Protein 7QRJ (pdb70)

Radius of gyration: 33.66 Å; Cα contacts (8 Å, |Δi|>4): 3338; chains: 6; bounding box: 82×100×83 Å

Sequence (1089 aa):
SSLLEKNIYNVHNKSNTLTNVPANPTGNTNTVWSNSNFTPPHLMYGASDITQAIGNISLTTGSSFSLSLSGPWASPLVQNVAYTKINNLVNLTFPPFQANATSSSAVINSAIGALPADLRPTTNIQVDFEIFVIIDDGNRPVNPGLITLLSNGQIVVYKDNNLGQFTTGIGGSGFNPFSITYMVISSLLEKNIYNVHNKSNTLTNVPANPTGNTNTVWSNSNFTPPHLMYGASSDIITQAIGNISLTTGSFSLSLSGPWASPLVQNVAYTKINNLVNLTFPPFQANATSSAVINSAIGALPADLRPTTNIQVDFEIFVIIDDGNRPVNPGLITLLSNGQIVVYKDNNLGQFTTGIGGSGFNPFSITYMVISSLLEKNIYNVHNKSNTLTNVPANPTGNTNTVWSNSNFTPPHLMYGASDITQAIGNISLTTGSFSLSLSGPWASPLVQNVAYTKINNLVNLTFPPFQANATSSAVINSAIGALPADLRPTTNIQVDFEIFVIIDDGNRPVNPGLITLLSNGQIVVYKDNNLGQFTTGIGGSGFNPFSITYMVSSLLEKNIYNVHNKSNTLTNVPANPTGNTNTVWSNSNFTPPHLMYGASDITQAIIGNISLTTGSSFSLSLSGPWASPLVQNVAYTKINNLVNLTFPPFQANATSSSAVINSAIGALPADLRPTTNIQVDFEIFVIIDDGNRPVNPGLITLLSNGQIVVYKDNNLGQFTTGIGGSGFNPFSITYMVISSLLEKNIYNVHNKSNTLTNVPANPTGNTNTVWSNSNFTPPHLMYGASSDITQAIGNISLTTGSFSLSLSGPWASPLVQNVAYTKINNLVNLTFPPFQANATSSAVINSAIGALPADLRPTTNIQVDFEIFVIDDGNRPVNPGLITLLSNGQIVVYKDNNLGQFTTGIGGSGFNPFSITYMVSSLLEKNIYNVHNKSNTLTNVPANPTGNTNTVWSNSNFTPPHLMYGASSDITQAIGNISLTTGSFSLSLSGPWASPLVQNVAYTKINNLVNLTFPPFQANATSSAVINSAIGALPADLRPTTNIQVDFEIFVIDDGNRPVNPGLITLLSNGQIVVYKDNNLGQFTTGIGGSGFNPFSITYMV

Secondary structure (DSSP, 8-state):
-GGGS----EEEESEEEEPEESS-SS--TTEEEEETTBSS-EEEETTEEHHHHHHT--EEEEEEEEEEBSSBSS-EEEEEEEEEETTEEEEEE--EEEEESS-B-EE--BT-S-GGGS-SSSSEEEEEE--BBTTB--SS-EEEEEETTS-EEEESSTTTPPB-SEEEEEEE--EEEEEE-/-GGGGS----EEEESEEEEPEESS-SS--TTEEEEETTSSS-EEEETTEEHHHHHHHH-EEEEEEEEEEBSSBSS-EEEEEEEEEETTEEEEEE--EEEEESS-B-EE--TT-S-GGGS-SSSSEEEEEE--BBTTB--SSPEEEEEETTS-EEEESSTTTPPB-SEEEEEEE--EEEEEE-/-GGGGS----EEEESEEEEPEESS-SS--TTEEEEETTSSS-EEEETTEEHHHHHHHH-EEEEEEEEEEBSSBSS-EEEEEEEEEETTEEEEEE--EEEEESS-B-EE--TT-S-GGGS-SSSSEEEEEE--BBTTB--SS-EEEEEETTS-EEEESSTTTPPB-SEEEEEEE--EEEEEE-/-GGGS----EEEESEEEEPEESS-SS--TTEEEEETTBSS-EEEETTEEHHHHHHT--EEEEEEEEEEBSSBSS-EEEEEEEEEETTEEEEEE--EEEEESS-B-EE--BT-S-GGGS-SSSSEEEEEE--BBTTB--SS-EEEEEETTS-EEEESSTTTPPB-SEEEEEEE--EEEEEE-/-GGGGS----EEEESEEEE-EESS-SS--TTEEEEETTSSS-EEEETTEEHHHHHHHT-EEEEEEEEEEBSSBSS-EEEEEEEEEETTEEEEEE--EEEEESS-B-EE--TT-S-GGGS-SSSSEEEEEE--BBTTB--SSPEEEEEETTS-EEEESSTTTPPB-SEEEEEEE--EEEEEE-/-GGGS----EEEESEEEE-EESS-SS--TTEEEEETTSSS-EEEETTEEHHHHHHHT-EEEEEEEEEEBSSBSS-EEEEEEEEEETTEEEEEE--EEEEESS-B-EE--TT-S-GGGS-SSSSEEEEEE--BBTTB--SSPEEEEEETTS-EEEESSTTTPPB-SEEEEEEE--EEEEEE-

B-factor: mean 16.01, std 7.22, range [5.97, 56.08]

Structure (mmCIF, N/CA/C/O backbone):
data_7QRJ
#
_entry.id   7QRJ
#
_cell.length_a   154.367
_cell.length_b   103.258
_cell.length_c   102.299
_cell.angle_alpha   90.000
_cell.angle_beta   131.480
_cell.angle_gamma   90.000
#
_symmetry.space_group_name_H-M   'C 1 2 1'
#
loop_
_entity.id
_entity.type
_entity.pdbx_description
1 polymer 'Zav_19 protein'
2 water water
#
loop_
_atom_site.group_PDB
_atom_site.id
_atom_site.type_symbol
_atom_site.label_atom_id
_atom_site.label_alt_id
_atom_site.label_comp_id
_atom_site.label_asym_id
_atom_site.label_entity_id
_atom_site.label_seq_id
_atom_site.pdbx_PDB_ins_code
_atom_site.Cartn_x
_atom_site.Cartn_y
_atom_site.Cartn_z
_atom_site.occupancy
_atom_site.B_iso_or_equiv
_atom_site.auth_seq_id
_atom_site.auth_comp_id
_atom_site.auth_asym_id
_atom_site.auth_atom_id
_atom_site.pdbx_PDB_model_num
ATOM 1 N N . SER A 1 4 ? -12.125 12.440 -37.771 1.00 33.55 4 SER A N 1
ATOM 2 C CA . SER A 1 4 ? -10.743 12.501 -37.318 1.00 33.81 4 SER A CA 1
ATOM 3 C C . SER A 1 4 ? -10.312 13.957 -37.217 1.00 30.43 4 SER A C 1
ATOM 4 O O . SER A 1 4 ? -9.443 14.300 -36.417 1.00 29.99 4 SER A O 1
ATOM 7 N N . SER A 1 5 ? -10.927 14.818 -38.034 1.00 26.47 5 SER A N 1
ATOM 8 C CA . SER A 1 5 ? -10.583 16.234 -37.986 1.00 24.82 5 SER A CA 1
ATOM 9 C C . SER A 1 5 ? -11.020 16.868 -36.674 1.00 22.03 5 SER A C 1
ATOM 10 O O . SER A 1 5 ? -10.390 17.825 -36.213 1.00 22.58 5 SER A O 1
ATOM 13 N N . LEU A 1 6 ? -12.079 16.338 -36.053 1.00 19.23 6 LEU A N 1
ATOM 14 C CA . LEU A 1 6 ? -12.536 16.824 -34.756 1.00 18.13 6 LEU A CA 1
ATOM 15 C C . LEU A 1 6 ? -11.668 16.338 -33.605 1.00 16.89 6 LEU A C 1
ATOM 16 O O . LEU A 1 6 ? -11.777 16.872 -32.497 1.00 16.92 6 LEU A O 1
ATOM 21 N N . LEU A 1 7 ? -10.838 15.322 -33.828 1.00 17.35 7 LEU A N 1
ATOM 22 C CA . LEU A 1 7 ? -10.049 14.710 -32.771 1.00 18.87 7 LEU A CA 1
ATOM 23 C C . LEU A 1 7 ? -8.680 15.357 -32.612 1.00 20.64 7 LEU A C 1
ATOM 24 O O . LEU A 1 7 ? -7.894 14.910 -31.770 1.00 22.29 7 LEU A O 1
ATOM 29 N N . GLU A 1 8 ? -8.379 16.382 -33.412 1.00 20.18 8 GLU A N 1
ATOM 30 C CA . GLU A 1 8 ? -7.182 17.197 -33.265 1.00 22.05 8 GLU A CA 1
ATOM 31 C C . GLU A 1 8 ? -7.578 18.649 -33.487 1.00 19.77 8 GLU A C 1
ATOM 32 O O . GLU A 1 8 ? -8.684 18.941 -33.950 1.00 17.59 8 GLU A O 1
ATOM 38 N N . LYS A 1 9 ? -6.664 19.565 -33.162 1.00 20.32 9 LYS A N 1
ATOM 39 C CA . LYS A 1 9 ? -6.963 20.989 -33.273 1.00 20.67 9 LYS A CA 1
ATOM 40 C C . LYS A 1 9 ? -7.470 21.333 -34.668 1.00 20.28 9 LYS A C 1
ATOM 41 O O . LYS A 1 9 ? -6.953 20.848 -35.677 1.00 21.36 9 LYS A O 1
ATOM 47 N N . ASN A 1 10 ? -8.503 22.167 -34.713 1.00 18.05 10 ASN A N 1
ATOM 48 C CA . ASN A 1 10 ? -9.107 22.604 -35.960 1.00 16.96 10 ASN A CA 1
ATOM 49 C C . ASN A 1 10 ? -9.592 24.033 -35.772 1.00 17.47 10 ASN A C 1
ATOM 50 O O . ASN A 1 10 ? -9.524 24.592 -34.673 1.00 19.23 10 ASN A O 1
ATOM 55 N N . ILE A 1 11 ? -10.121 24.621 -36.844 1.00 17.67 11 ILE A N 1
ATOM 56 C CA . ILE A 1 11 ? -10.629 25.987 -36.771 1.00 17.30 11 ILE A CA 1
ATOM 57 C C . ILE A 1 11 ? -12.157 25.986 -36.777 1.00 15.90 11 ILE A C 1
ATOM 58 O O . ILE A 1 11 ? -12.786 26.988 -37.136 1.00 17.79 11 ILE A O 1
ATOM 63 N N . TYR A 1 12 ? -12.765 24.876 -36.347 1.00 14.83 12 TYR A N 1
ATOM 64 C CA . TYR A 1 12 ? -14.215 24.706 -36.441 1.00 14.38 12 TYR A CA 1
ATOM 65 C C . TYR A 1 12 ? -14.935 25.402 -35.292 1.00 13.39 12 TYR A C 1
ATOM 66 O O . TYR A 1 12 ? -14.689 25.103 -34.118 1.00 13.77 12 TYR A O 1
ATOM 75 N N . ASN A 1 13 ? -15.861 26.292 -35.627 1.00 14.15 13 ASN A N 1
ATOM 76 C CA . ASN A 1 13 ? -16.838 26.782 -34.657 1.00 14.59 13 ASN A CA 1
ATOM 77 C C . ASN A 1 13 ? -18.004 25.802 -34.675 1.00 16.14 13 ASN A C 1
ATOM 78 O O . ASN A 1 13 ? -18.894 25.887 -35.521 1.00 18.70 13 ASN A O 1
ATOM 83 N N . VAL A 1 14 ? -17.977 24.851 -33.744 1.00 13.60 14 VAL A N 1
ATOM 84 C CA . VAL A 1 14 ? -18.949 23.764 -33.693 1.00 12.96 14 VAL A CA 1
ATOM 85 C C . VAL A 1 14 ? -20.236 24.250 -33.045 1.00 12.56 14 VAL A C 1
ATOM 86 O O . VAL A 1 14 ? -20.216 25.008 -32.068 1.00 13.26 14 VAL A O 1
ATOM 90 N N . HIS A 1 15 ? -21.364 23.809 -33.593 1.00 12.87 15 HIS A N 1
ATOM 91 C CA . HIS A 1 15 ? -22.674 24.053 -33.015 1.00 13.42 15 HIS A CA 1
ATOM 92 C C . HIS A 1 15 ? -23.267 22.725 -32.576 1.00 12.61 15 HIS A C 1
ATOM 93 O O . HIS A 1 15 ? -23.102 21.709 -33.258 1.00 13.40 15 HIS A O 1
ATOM 100 N N . ASN A 1 16 ? -23.947 22.737 -31.432 1.00 12.78 16 ASN A N 1
ATOM 101 C CA . ASN A 1 16 ? -24.683 21.564 -30.980 1.00 12.83 16 ASN A CA 1
ATOM 102 C C . ASN A 1 16 ? -25.846 21.993 -30.095 1.00 11.83 16 ASN A C 1
ATOM 103 O O . ASN A 1 16 ? -25.770 23.002 -29.387 1.00 12.01 16 ASN A O 1
ATOM 108 N N . LYS A 1 17 ? -26.926 21.211 -30.151 1.00 11.99 17 LYS A N 1
ATOM 109 C CA . LYS A 1 17 ? -28.073 21.456 -29.284 1.00 11.66 17 LYS A CA 1
ATOM 110 C C . LYS A 1 17 ? -27.709 21.292 -27.815 1.00 11.40 17 LYS A C 1
ATOM 111 O O . LYS A 1 17 ? -28.305 21.940 -26.946 1.00 13.82 17 LYS A O 1
ATOM 117 N N . SER A 1 18 ? -26.756 20.414 -27.520 1.00 10.04 18 SER A N 1
ATOM 118 C CA . SER A 1 18 ? -26.204 20.261 -26.183 1.00 10.84 18 SER A CA 1
ATOM 119 C C . SER A 1 18 ? -24.902 19.493 -26.320 1.00 10.62 18 SER A C 1
ATOM 120 O O . SER A 1 18 ? -24.605 18.915 -27.372 1.00 11.05 18 SER A O 1
ATOM 123 N N . ASN A 1 19 ? -24.134 19.469 -25.238 1.00 10.10 19 ASN A N 1
ATOM 124 C CA . ASN A 1 19 ? -22.850 18.780 -25.235 1.00 9.67 19 ASN A CA 1
ATOM 125 C C . ASN A 1 19 ? -22.747 17.950 -23.965 1.00 9.45 19 ASN A C 1
ATOM 126 O O . ASN A 1 19 ? -22.756 18.497 -22.860 1.00 10.94 19 ASN A O 1
ATOM 131 N N . THR A 1 20 ? -22.668 16.627 -24.122 1.00 10.48 20 THR A N 1
ATOM 132 C CA . THR A 1 20 ? -22.660 15.703 -22.992 1.00 10.85 20 THR A CA 1
ATOM 133 C C . THR A 1 20 ? -21.245 15.184 -22.778 1.00 11.06 20 THR A C 1
ATOM 134 O O . THR A 1 20 ? -20.667 14.579 -23.684 1.00 12.64 20 THR A O 1
ATOM 138 N N . LEU A 1 21 ? -20.711 15.405 -21.572 1.00 11.23 21 LEU A N 1
ATOM 139 C CA . LEU A 1 21 ? -19.328 15.101 -21.210 1.00 11.36 21 LEU A CA 1
ATOM 140 C C . LEU A 1 21 ? -19.266 13.824 -20.374 1.00 11.69 21 LEU A C 1
ATOM 141 O O . LEU A 1 21 ? -19.881 13.751 -19.306 1.00 14.48 21 LEU A O 1
ATOM 146 N N . THR A 1 22 ? -18.491 12.840 -20.828 1.00 12.75 22 THR A N 1
ATOM 147 C CA . THR A 1 22 ? -18.400 11.577 -20.100 1.00 13.02 22 THR A CA 1
ATOM 148 C C . THR A 1 22 ? -17.895 11.802 -18.679 1.00 12.58 22 THR A C 1
ATOM 149 O O . THR A 1 22 ? -16.906 12.508 -18.458 1.00 14.08 22 THR A O 1
ATOM 153 N N . ASN A 1 23 ? -18.563 11.194 -17.707 1.00 13.15 23 ASN A N 1
ATOM 154 C CA . ASN A 1 23 ? -18.094 11.302 -16.327 1.00 13.60 23 ASN A CA 1
ATOM 155 C C . ASN A 1 23 ? -16.814 10.485 -16.160 1.00 14.27 23 ASN A C 1
ATOM 156 O O . ASN A 1 23 ? -16.821 9.269 -16.362 1.00 16.77 23 ASN A O 1
ATOM 161 N N . VAL A 1 24 ? -15.718 11.151 -15.801 1.00 12.84 24 VAL A N 1
ATOM 162 C CA . VAL A 1 24 ? -14.402 10.510 -15.710 1.00 13.27 24 VAL A CA 1
ATOM 163 C C . VAL A 1 24 ? -13.685 11.022 -14.479 1.00 12.62 24 VAL A C 1
ATOM 164 O O . VAL A 1 24 ? -13.946 12.134 -13.994 1.00 12.62 24 VAL A O 1
ATOM 168 N N . PRO A 1 25 ? -12.763 10.221 -13.933 1.00 13.67 25 PRO A N 1
ATOM 169 C CA . PRO A 1 25 ? -12.070 10.633 -12.703 1.00 13.92 25 PRO A CA 1
ATOM 170 C C . PRO A 1 25 ? -10.892 11.571 -12.911 1.00 14.09 25 PRO A C 1
ATOM 171 O O . PRO A 1 25 ? -10.349 12.066 -11.913 1.00 15.37 25 PRO A O 1
ATOM 175 N N . ALA A 1 26 ? -10.472 11.827 -14.149 1.00 13.12 26 ALA A N 1
ATOM 176 C CA . ALA A 1 26 ? -9.316 12.674 -14.410 1.00 13.84 26 ALA A CA 1
ATOM 177 C C . ALA A 1 26 ? -9.480 13.328 -15.770 1.00 12.48 26 ALA A C 1
ATOM 178 O O . ALA A 1 26 ? -10.151 12.793 -16.652 1.00 13.00 26 ALA A O 1
ATOM 180 N N . ASN A 1 27 ? -8.886 14.512 -15.915 1.00 13.44 27 ASN A N 1
ATOM 181 C CA . ASN A 1 27 ? -8.861 15.255 -17.172 1.00 11.28 27 ASN A CA 1
ATOM 182 C C . ASN A 1 27 ? -8.407 14.356 -18.324 1.00 12.49 27 ASN A C 1
ATOM 183 O O . ASN A 1 27 ? -7.259 13.900 -18.330 1.00 15.21 27 ASN A O 1
ATOM 188 N N . PRO A 1 28 ? -9.268 14.092 -19.317 1.00 12.36 28 PRO A N 1
ATOM 189 C CA . PRO A 1 28 ? -8.897 13.152 -20.394 1.00 14.80 28 PRO A CA 1
ATOM 190 C C . PRO A 1 28 ? -7.713 13.588 -21.238 1.00 16.06 28 PRO A C 1
ATOM 191 O O . PRO A 1 28 ? -7.027 12.725 -21.802 1.00 19.46 28 PRO A O 1
ATOM 195 N N . THR A 1 29 ? -7.472 14.891 -21.389 1.00 14.64 29 THR A N 1
ATOM 196 C CA . THR A 1 29 ? -6.349 15.354 -22.199 1.00 15.05 29 THR A CA 1
ATOM 197 C C . THR A 1 29 ? -5.183 15.867 -21.375 1.00 16.85 29 THR A C 1
ATOM 198 O O . THR A 1 29 ? -4.056 15.896 -21.882 1.00 20.35 29 THR A O 1
ATOM 202 N N . GLY A 1 30 ? -5.429 16.279 -20.133 1.00 14.88 30 GLY A N 1
ATOM 203 C CA . GLY A 1 30 ? -4.438 16.955 -19.325 1.00 16.07 30 GLY A CA 1
ATOM 204 C C . GLY A 1 30 ? -4.346 18.451 -19.549 1.00 16.74 30 GLY A C 1
ATOM 205 O O . GLY A 1 30 ? -3.604 19.124 -18.825 1.00 19.56 30 GLY A O 1
ATOM 206 N N . ASN A 1 31 ? -5.093 19.001 -20.501 1.00 14.31 31 ASN A N 1
ATOM 207 C CA . ASN A 1 31 ? -4.883 20.381 -20.908 1.00 15.24 31 ASN A CA 1
ATOM 208 C C . ASN A 1 31 ? -5.739 21.354 -20.111 1.00 12.50 31 ASN A C 1
ATOM 209 O O . ASN A 1 31 ? -6.836 21.022 -19.651 1.00 13.05 31 ASN A O 1
ATOM 214 N N . THR A 1 32 ? -5.216 22.575 -19.955 1.00 12.68 32 THR A N 1
ATOM 215 C CA . THR A 1 32 ? -5.905 23.601 -19.179 1.00 12.08 32 THR A CA 1
ATOM 216 C C . THR A 1 32 ? -7.119 24.173 -19.902 1.00 11.34 32 THR A C 1
ATOM 217 O O . THR A 1 32 ? -7.910 24.887 -19.273 1.00 13.10 32 THR A O 1
ATOM 221 N N . ASN A 1 33 ? -7.304 23.859 -21.185 1.00 11.58 33 ASN A N 1
ATOM 222 C CA . ASN A 1 33 ? -8.446 24.355 -21.940 1.00 11.80 33 ASN A CA 1
ATOM 223 C C . ASN A 1 33 ? -9.426 23.244 -22.308 1.00 10.50 33 ASN A C 1
ATOM 224 O O . ASN A 1 33 ? -10.218 23.394 -23.244 1.00 12.18 33 ASN A O 1
ATOM 229 N N . THR A 1 34 ? -9.410 22.142 -21.568 1.00 10.35 34 THR A N 1
ATOM 230 C CA . THR A 1 34 ? -10.328 21.035 -21.799 1.00 9.55 34 THR A CA 1
ATOM 231 C C . THR A 1 34 ? -11.432 21.043 -20.752 1.00 9.26 34 THR A C 1
ATOM 232 O O . THR A 1 34 ? -11.158 21.043 -19.544 1.00 9.87 34 THR A O 1
ATOM 236 N N . VAL A 1 35 ? -12.674 21.037 -21.228 1.00 9.65 35 VAL A N 1
ATOM 237 C CA . VAL A 1 35 ? -13.855 20.910 -20.378 1.00 8.99 35 VAL A CA 1
ATOM 238 C C . VAL A 1 35 ? -14.144 19.425 -20.196 1.00 7.94 35 VAL A C 1
ATOM 239 O O . VAL A 1 35 ? -14.118 18.657 -21.167 1.00 9.37 35 VAL A O 1
ATOM 243 N N . TRP A 1 36 ? -14.399 19.008 -18.955 1.00 8.43 36 TRP A N 1
ATOM 244 C CA . TRP A 1 36 ? -14.694 17.607 -18.676 1.00 9.11 36 TRP A CA 1
ATOM 245 C C . TRP A 1 36 ? -15.600 17.518 -17.456 1.00 8.25 36 TRP A C 1
ATOM 246 O O . TRP A 1 36 ? -15.819 18.503 -16.752 1.00 9.33 36 TRP A O 1
ATOM 257 N N . SER A 1 37 ? -16.138 16.323 -17.219 1.00 9.63 37 SER A N 1
ATOM 258 C CA . SER A 1 37 ? -17.083 16.081 -16.136 1.00 9.51 37 SER A CA 1
ATOM 259 C C . SER A 1 37 ? -16.463 15.094 -15.156 1.00 10.24 37 SER A C 1
ATOM 260 O O . SER A 1 37 ? -16.070 13.993 -15.549 1.00 10.76 37 SER A O 1
ATOM 263 N N . ASN A 1 38 ? -16.389 15.485 -13.886 1.00 9.25 38 ASN A N 1
ATOM 264 C CA . ASN A 1 38 ? -15.578 14.814 -12.867 1.00 9.36 38 ASN A CA 1
ATOM 265 C C . ASN A 1 38 ? -16.427 13.840 -12.050 1.00 9.89 38 ASN A C 1
ATOM 266 O O . ASN A 1 38 ? -17.254 14.262 -11.238 1.00 10.22 38 ASN A O 1
ATOM 271 N N . SER A 1 39 ? -16.177 12.539 -12.232 1.00 10.28 39 SER A N 1
ATOM 272 C CA . SER A 1 39 ? -16.932 11.471 -11.579 1.00 10.39 39 SER A CA 1
ATOM 273 C C . SER A 1 39 ? -16.505 11.206 -10.137 1.00 10.03 39 SER A C 1
ATOM 274 O O . SER A 1 39 ? -17.089 10.332 -9.485 1.00 12.22 39 SER A O 1
ATOM 277 N N . ASN A 1 40 ? -15.519 11.934 -9.613 1.00 9.71 40 ASN A N 1
ATOM 278 C CA . ASN A 1 40 ? -15.143 11.739 -8.220 1.00 10.45 40 ASN A CA 1
ATOM 279 C C . ASN A 1 40 ? -16.199 12.273 -7.268 1.00 9.88 40 ASN A C 1
ATOM 280 O O . ASN A 1 40 ? -16.154 11.962 -6.072 1.00 10.55 40 ASN A O 1
ATOM 285 N N . PHE A 1 41 ? -17.154 13.041 -7.780 1.00 9.36 41 PHE A N 1
ATOM 286 C CA . PHE A 1 41 ? -18.236 13.635 -7.018 1.00 9.35 41 PHE A CA 1
ATOM 287 C C . PHE A 1 41 ? -19.568 13.137 -7.552 1.00 9.35 41 PHE A C 1
ATOM 288 O O . PHE A 1 41 ? -19.693 12.816 -8.738 1.00 10.29 41 PHE A O 1
ATOM 296 N N . THR A 1 42 ? -20.574 13.109 -6.677 1.00 9.95 42 THR A N 1
ATOM 297 C CA . THR A 1 42 ? -21.952 12.897 -7.102 1.00 10.44 42 THR A CA 1
ATOM 298 C C . THR A 1 42 ? -22.834 14.006 -6.542 1.00 11.37 42 THR A C 1
ATOM 299 O O . THR A 1 42 ? -22.804 14.262 -5.329 1.00 12.46 42 THR A O 1
ATOM 303 N N . PRO A 1 43 ? -23.586 14.736 -7.390 1.00 11.96 43 PRO A N 1
ATOM 304 C CA . PRO A 1 43 ? -23.505 14.687 -8.857 1.00 11.80 43 PRO A CA 1
ATOM 305 C C . PRO A 1 43 ? -22.116 15.119 -9.347 1.00 11.29 43 PRO A C 1
ATOM 306 O O . PRO A 1 43 ? -21.343 15.675 -8.572 1.00 10.73 43 PRO A O 1
ATOM 310 N N . PRO A 1 44 ? -21.789 14.829 -10.602 1.00 10.10 44 PRO A N 1
ATOM 311 C CA . PRO A 1 44 ? -20.436 15.120 -11.086 1.00 10.39 44 PRO A CA 1
ATOM 312 C C . PRO A 1 44 ? -20.168 16.621 -11.119 1.00 9.35 44 PRO A C 1
ATOM 313 O O . PRO A 1 44 ? -21.075 17.455 -11.032 1.00 10.27 44 PRO A O 1
ATOM 317 N N . HIS A 1 45 ? -18.889 16.971 -11.216 1.00 8.72 45 HIS A N 1
ATOM 318 C CA . HIS A 1 45 ? -18.463 18.369 -11.231 1.00 8.55 45 HIS A CA 1
ATOM 319 C C . HIS A 1 45 ? -17.990 18.799 -12.614 1.00 8.34 45 HIS A C 1
ATOM 320 O O . HIS A 1 45 ? -17.200 18.101 -13.257 1.00 8.79 45 HIS A O 1
ATOM 327 N N . LEU A 1 46 ? -18.441 19.969 -13.046 1.00 8.35 46 LEU A N 1
ATOM 328 C CA . LEU A 1 46 ? -17.961 20.553 -14.290 1.00 7.78 46 LEU A CA 1
ATOM 329 C C . LEU A 1 46 ? -16.560 21.116 -14.084 1.00 8.06 46 LEU A C 1
ATOM 330 O O . LEU A 1 46 ? -16.340 21.962 -13.205 1.00 8.67 46 LEU A O 1
ATOM 335 N N . MET A 1 47 ? -15.622 20.672 -14.922 1.00 8.82 47 MET A N 1
ATOM 336 C CA . MET A 1 47 ? -14.221 21.047 -14.823 1.00 8.16 47 MET A CA 1
ATOM 337 C C . MET A 1 47 ? -13.779 21.766 -16.087 1.00 8.07 47 MET A C 1
ATOM 338 O O . MET A 1 47 ? -14.227 21.447 -17.189 1.00 9.42 47 MET A O 1
ATOM 343 N N . TYR A 1 48 ? -12.857 22.711 -15.920 1.00 7.86 48 TYR A N 1
ATOM 344 C CA . TYR A 1 48 ? -12.148 23.340 -17.033 1.00 8.17 48 TYR A CA 1
ATOM 345 C C . TYR A 1 48 ? -10.668 23.280 -16.677 1.00 8.57 48 TYR A C 1
ATOM 346 O O . TYR A 1 48 ? -10.209 24.005 -15.788 1.00 9.51 48 TYR A O 1
ATOM 355 N N . GLY A 1 49 ? -9.926 22.387 -17.328 1.00 10.37 49 GLY A N 1
ATOM 356 C CA . GLY A 1 49 ? -8.587 22.096 -16.828 1.00 11.55 49 GLY A CA 1
ATOM 357 C C . GLY A 1 49 ? -8.690 21.522 -15.426 1.00 10.96 49 GLY A C 1
ATOM 358 O O . GLY A 1 49 ? -9.461 20.591 -15.173 1.00 11.97 49 GLY A O 1
ATOM 359 N N . ALA A 1 50 ? -7.943 22.102 -14.489 1.00 11.11 50 ALA A N 1
ATOM 360 C CA . ALA A 1 50 ? -8.026 21.706 -13.087 1.00 12.11 50 ALA A CA 1
ATOM 361 C C . ALA A 1 50 ? -9.010 22.554 -12.289 1.00 11.52 50 ALA A C 1
ATOM 362 O O . ALA A 1 50 ? -9.162 22.338 -11.079 1.00 14.06 50 ALA A O 1
ATOM 364 N N . SER A 1 51 ? -9.678 23.506 -12.931 1.00 11.18 51 SER A N 1
ATOM 365 C CA . SER A 1 51 ? -10.612 24.397 -12.250 1.00 10.21 51 SER A CA 1
ATOM 366 C C . SER A 1 51 ? -11.960 23.706 -12.090 1.00 9.24 51 SER A C 1
ATOM 367 O O . SER A 1 51 ? -12.608 23.363 -13.087 1.00 11.33 51 SER A O 1
ATOM 370 N N . ASP A 1 52 ? -12.395 23.530 -10.842 1.00 8.67 52 ASP A N 1
ATOM 371 C CA . ASP A 1 52 ? -13.660 22.870 -10.520 1.00 8.75 52 ASP A CA 1
ATOM 372 C C . ASP A 1 52 ? -14.747 23.931 -10.349 1.00 9.45 52 ASP A C 1
ATOM 373 O O . ASP A 1 52 ? -14.875 24.559 -9.293 1.00 9.80 52 ASP A O 1
ATOM 378 N N . ILE A 1 53 ? -15.538 24.116 -11.404 1.00 9.03 53 ILE A N 1
ATOM 379 C CA . ILE A 1 53 ? -16.571 25.149 -11.410 1.00 9.27 53 ILE A CA 1
ATOM 380 C C . ILE A 1 53 ? -17.674 24.805 -10.414 1.00 8.63 53 ILE A C 1
ATOM 381 O O . ILE A 1 53 ? -18.106 25.651 -9.623 1.00 9.88 53 ILE A O 1
ATOM 386 N N . THR A 1 54 ? -18.141 23.554 -10.437 1.00 9.32 54 THR A N 1
ATOM 387 C CA . THR A 1 54 ? -19.218 23.133 -9.540 1.00 9.51 54 THR A CA 1
ATOM 388 C C . THR A 1 54 ? -18.831 23.296 -8.073 1.00 8.90 54 THR A C 1
ATOM 389 O O . THR A 1 54 ? -19.631 23.775 -7.256 1.00 10.30 54 THR A O 1
ATOM 393 N N . GLN A 1 55 ? -17.598 22.916 -7.715 1.00 9.37 55 GLN A N 1
ATOM 394 C CA . GLN A 1 55 ? -17.177 23.028 -6.322 1.00 9.80 55 GLN A CA 1
ATOM 395 C C . GLN A 1 55 ? -17.165 24.480 -5.861 1.00 10.18 55 GLN A C 1
ATOM 396 O O . GLN A 1 55 ? -17.593 24.792 -4.742 1.00 10.98 55 GLN A O 1
ATOM 402 N N . ALA A 1 56 ? -16.655 25.379 -6.701 1.00 9.93 56 ALA A N 1
ATOM 403 C CA . ALA A 1 56 ? -16.547 26.774 -6.287 1.00 11.41 56 ALA A CA 1
ATOM 404 C C . ALA A 1 56 ? -17.920 27.381 -6.042 1.00 11.37 56 ALA A C 1
ATOM 405 O O . ALA A 1 56 ? -18.128 28.100 -5.058 1.00 12.80 56 ALA A O 1
ATOM 407 N N . ILE A 1 57 ? -18.886 27.069 -6.904 1.00 11.49 57 ILE A N 1
ATOM 408 C CA . ILE A 1 57 ? -20.226 27.610 -6.723 1.00 13.25 57 ILE A CA 1
ATOM 409 C C . ILE A 1 57 ? -20.902 26.977 -5.510 1.00 13.24 57 ILE A C 1
ATOM 410 O O . ILE A 1 57 ? -21.603 27.653 -4.746 1.00 16.11 57 ILE A O 1
ATOM 415 N N . GLY A 1 58 ? -20.690 25.677 -5.300 1.00 11.54 58 GLY A N 1
ATOM 416 C CA . GLY A 1 58 ? -21.303 25.011 -4.160 1.00 12.35 58 GLY A CA 1
ATOM 417 C C . GLY A 1 58 ? -20.734 25.436 -2.822 1.00 12.34 58 GLY A C 1
ATOM 418 O O . GLY A 1 58 ? -21.375 25.226 -1.788 1.00 15.01 58 GLY A O 1
ATOM 419 N N . ASN A 1 59 ? -19.543 26.027 -2.823 1.00 11.73 59 ASN A N 1
ATOM 420 C CA . ASN A 1 59 ? -18.842 26.409 -1.610 1.00 12.04 59 ASN A CA 1
ATOM 421 C C . ASN A 1 59 ? -19.358 27.712 -1.017 1.00 11.84 59 ASN A C 1
ATOM 422 O O . ASN A 1 59 ? -19.023 28.027 0.129 1.00 13.86 59 ASN A O 1
ATOM 427 N N . ILE A 1 60 ? -20.174 28.465 -1.751 1.00 11.33 60 ILE A N 1
ATOM 428 C CA . ILE A 1 60 ? -20.698 29.738 -1.278 1.00 11.71 60 ILE A CA 1
ATOM 429 C C . ILE A 1 60 ? -22.213 29.727 -1.451 1.00 15.18 60 ILE A C 1
ATOM 430 O O . ILE A 1 60 ? -22.718 29.389 -2.528 1.00 17.91 60 ILE A O 1
ATOM 435 N N . SER A 1 61 ? -22.935 30.046 -0.374 1.00 15.53 61 SER A N 1
ATOM 436 C CA . SER A 1 61 ? -24.401 29.979 -0.336 1.00 17.54 61 SER A CA 1
ATOM 437 C C . SER A 1 61 ? -24.951 31.316 0.156 1.00 15.32 61 SER A C 1
ATOM 438 O O . SER A 1 61 ? -24.949 31.585 1.364 1.00 16.69 61 SER A O 1
ATOM 441 N N . LEU A 1 62 ? -25.474 32.126 -0.763 1.00 15.24 62 LEU A N 1
ATOM 442 C CA . LEU A 1 62 ? -25.960 33.466 -0.448 1.00 14.98 62 LEU A CA 1
ATOM 443 C C . LEU A 1 62 ? -27.481 33.538 -0.547 1.00 13.81 62 LEU A C 1
ATOM 444 O O . LEU A 1 62 ? -28.064 33.141 -1.561 1.00 15.58 62 LEU A O 1
ATOM 449 N N . THR A 1 63 ? -28.112 34.081 0.493 1.00 12.52 63 THR A N 1
ATOM 450 C CA . THR A 1 63 ? -29.514 34.472 0.452 1.00 12.12 63 THR A CA 1
ATOM 451 C C . THR A 1 63 ? -29.613 35.935 0.869 1.00 10.92 63 THR A C 1
ATOM 452 O O . THR A 1 63 ? -28.756 36.456 1.586 1.00 11.01 63 THR A O 1
ATOM 456 N N . THR A 1 64 ? -30.666 36.607 0.415 1.00 12.03 64 THR A N 1
ATOM 457 C CA . THR A 1 64 ? -30.824 38.022 0.724 1.00 10.74 64 THR A CA 1
ATOM 458 C C . THR A 1 64 ? -32.292 38.401 0.585 1.00 11.30 64 THR A C 1
ATOM 459 O O . THR A 1 64 ? -33.058 37.754 -0.133 1.00 13.78 64 THR A O 1
ATOM 463 N N . GLY A 1 65 ? -32.667 39.470 1.274 1.00 10.97 65 GLY A N 1
ATOM 464 C CA . GLY A 1 65 ? -34.035 39.944 1.251 1.00 11.84 65 GLY A CA 1
ATOM 465 C C . GLY A 1 65 ? -34.274 40.876 2.417 1.00 10.61 65 GLY A C 1
ATOM 466 O O . GLY A 1 65 ? -33.376 41.622 2.818 1.00 10.74 65 GLY A O 1
ATOM 467 N N A SER A 1 66 ? -35.484 40.847 2.970 0.47 11.72 66 SER A N 1
ATOM 468 N N B SER A 1 66 ? -35.476 40.830 2.980 0.53 11.45 66 SER A N 1
ATOM 469 C CA A SER A 1 66 ? -35.827 41.670 4.121 0.47 11.69 66 SER A CA 1
ATOM 470 C CA B SER A 1 66 ? -35.802 41.640 4.141 0.53 11.28 66 SER A CA 1
ATOM 471 C C A SER A 1 66 ? -36.860 40.933 4.961 0.47 11.70 66 SER A C 1
ATOM 472 C C B SER A 1 66 ? -36.832 40.901 4.979 0.53 11.34 66 SER A C 1
ATOM 473 O O A SER A 1 66 ? -37.533 40.019 4.482 0.47 13.32 66 SER A O 1
ATOM 474 O O B SER A 1 66 ? -37.475 39.959 4.513 0.53 13.55 66 SER A O 1
ATOM 479 N N . PHE A 1 67 ? -36.980 41.338 6.224 1.00 11.43 67 PHE A N 1
ATOM 480 C CA . PHE A 1 67 ? -38.014 40.815 7.109 1.00 11.20 67 PHE A CA 1
ATOM 481 C C . PHE A 1 67 ? -38.656 41.970 7.870 1.00 10.42 67 PHE A C 1
ATOM 482 O O . PHE A 1 67 ? -38.002 42.962 8.197 1.00 10.75 67 PHE A O 1
ATOM 490 N N . SER A 1 68 ? -39.950 41.842 8.138 1.00 11.21 68 SER A N 1
ATOM 491 C CA . SER A 1 68 ? -40.649 42.869 8.898 1.00 11.07 68 SER A CA 1
ATOM 492 C C . SER A 1 68 ? -40.251 42.787 10.365 1.00 10.81 68 SER A C 1
ATOM 493 O O . SER A 1 68 ? -40.201 41.698 10.942 1.00 11.86 68 SER A O 1
ATOM 496 N N . LEU A 1 69 ? -39.969 43.940 10.973 1.00 10.30 69 LEU A N 1
ATOM 497 C CA . LEU A 1 69 ? -39.551 44.007 12.369 1.00 10.03 69 LEU A CA 1
ATOM 498 C C . LEU A 1 69 ? -40.391 45.043 13.103 1.00 10.03 69 LEU A C 1
ATOM 499 O O . LEU A 1 69 ? -40.454 46.205 12.687 1.00 10.75 69 LEU A O 1
ATOM 504 N N . SER A 1 70 ? -41.016 44.629 14.204 1.00 9.72 70 SER A N 1
ATOM 505 C CA . SER A 1 70 ? -41.764 45.529 15.074 1.00 10.34 70 SER A CA 1
ATOM 506 C C . SER A 1 70 ? -40.940 45.814 16.331 1.00 9.48 70 SER A C 1
ATOM 507 O O . SER A 1 70 ? -40.595 44.892 17.078 1.00 10.80 70 SER A O 1
ATOM 510 N N . LEU A 1 71 ? -40.613 47.083 16.557 1.00 9.63 71 LEU A N 1
ATOM 511 C CA . LEU A 1 71 ? -39.888 47.512 17.745 1.00 9.11 71 LEU A CA 1
ATOM 512 C C . LEU A 1 71 ? -40.798 48.392 18.592 1.00 9.49 71 LEU A C 1
ATOM 513 O O . LEU A 1 71 ? -41.647 49.116 18.069 1.00 10.63 71 LEU A O 1
ATOM 518 N N . SER A 1 72 ? -40.617 48.332 19.908 1.00 9.45 72 SER A N 1
ATOM 519 C CA . SER A 1 72 ? -41.442 49.124 20.810 1.00 11.15 72 SER A CA 1
ATOM 520 C C . SER A 1 72 ? -40.648 49.486 22.057 1.00 10.84 72 SER A C 1
ATOM 521 O O . SER A 1 72 ? -39.528 49.009 22.276 1.00 10.58 72 SER A O 1
ATOM 524 N N . GLY A 1 73 ? -41.254 50.331 22.885 1.00 11.81 73 GLY A N 1
ATOM 525 C CA . GLY A 1 73 ? -40.683 50.689 24.158 1.00 11.59 73 GLY A CA 1
ATOM 526 C C . GLY A 1 73 ? -41.008 52.117 24.540 1.00 12.03 73 GLY A C 1
ATOM 527 O O . GLY A 1 73 ? -42.023 52.402 25.188 1.00 14.52 73 GLY A O 1
ATOM 528 N N . PRO A 1 74 ? -40.144 53.054 24.133 1.00 12.68 74 PRO A N 1
ATOM 529 C CA . PRO A 1 74 ? -40.351 54.463 24.510 1.00 12.90 74 PRO A CA 1
ATOM 530 C C . PRO A 1 74 ? -41.459 55.153 23.732 1.00 12.71 74 PRO A C 1
ATOM 531 O O . PRO A 1 74 ? -41.971 56.187 24.194 1.00 13.97 74 PRO A O 1
ATOM 535 N N . TRP A 1 75 ? -41.855 54.615 22.584 1.00 12.75 75 TRP A N 1
ATOM 536 C CA . TRP A 1 75 ? -42.794 55.293 21.709 1.00 13.49 75 TRP A CA 1
ATOM 537 C C . TRP A 1 75 ? -44.237 55.018 22.129 1.00 14.01 75 TRP A C 1
ATOM 538 O O . TRP A 1 75 ? -44.531 54.094 22.891 1.00 15.08 75 TRP A O 1
ATOM 549 N N . ALA A 1 76 ? -45.144 55.854 21.617 1.00 14.16 76 ALA A N 1
ATOM 550 C CA . ALA A 1 76 ? -46.563 55.701 21.932 1.00 15.51 76 ALA A CA 1
ATOM 551 C C . ALA A 1 76 ? -47.119 54.394 21.376 1.00 15.59 76 ALA A C 1
ATOM 552 O O . ALA A 1 76 ? -48.031 53.803 21.966 1.00 18.94 76 ALA A O 1
ATOM 554 N N . SER A 1 77 ? -46.587 53.931 20.251 1.00 15.02 77 SER A N 1
ATOM 555 C CA . SER A 1 77 ? -47.012 52.685 19.632 1.00 16.48 77 SER A CA 1
ATOM 556 C C . SER A 1 77 ? -45.810 52.059 18.939 1.00 13.82 77 SER A C 1
ATOM 557 O O . SER A 1 77 ? -44.807 52.739 18.690 1.00 13.69 77 SER A O 1
ATOM 560 N N . PRO A 1 78 ? -45.871 50.762 18.627 1.00 1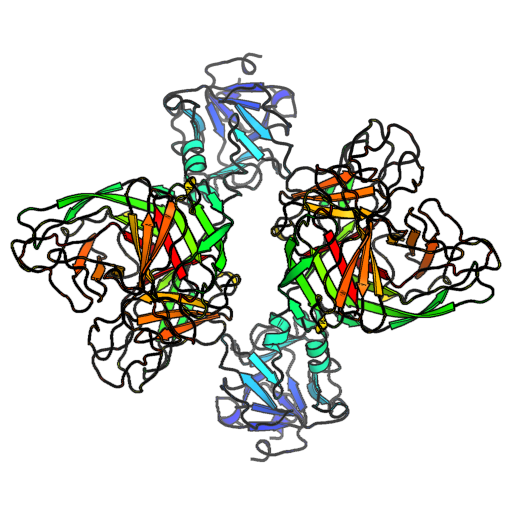3.87 78 PRO A N 1
ATOM 561 C CA . PRO A 1 78 ? -44.735 50.123 17.954 1.00 13.18 78 PRO A CA 1
ATOM 562 C C . PRO A 1 78 ? -44.468 50.729 16.585 1.00 12.67 78 PRO A C 1
ATOM 563 O O . PRO A 1 78 ? -45.372 51.224 15.909 1.00 16.22 78 PRO A O 1
ATOM 567 N N . LEU A 1 79 ? -43.203 50.675 16.178 1.00 12.06 79 LEU A N 1
ATOM 568 C CA . LEU A 1 79 ? -42.787 51.035 14.828 1.00 12.59 79 LEU A CA 1
ATOM 569 C C . LEU A 1 79 ? -42.455 49.758 14.074 1.00 12.28 79 LEU A C 1
ATOM 570 O O . LEU A 1 79 ? -41.751 48.893 14.598 1.00 11.79 79 LEU A O 1
ATOM 575 N N . VAL A 1 80 ? -42.943 49.650 12.843 1.00 12.66 80 VAL A N 1
ATOM 576 C CA . VAL A 1 80 ? -42.791 48.441 12.039 1.00 13.63 80 VAL A CA 1
ATOM 577 C C . VAL A 1 80 ? -42.130 48.821 10.723 1.00 15.81 80 VAL A C 1
ATOM 578 O O . VAL A 1 80 ? -42.690 49.609 9.951 1.00 19.29 80 VAL A O 1
ATOM 582 N N . GLN A 1 81 ? -40.942 48.267 10.470 1.00 14.55 81 GLN A N 1
ATOM 583 C CA . GLN A 1 81 ? -40.211 48.520 9.233 1.00 14.00 81 GLN A CA 1
ATOM 584 C C . GLN A 1 81 ? -39.539 47.238 8.768 1.00 11.83 81 GLN A C 1
ATOM 585 O O . GLN A 1 81 ? -39.335 46.302 9.545 1.00 11.72 81 GLN A O 1
ATOM 591 N N . ASN A 1 82 ? -39.150 47.215 7.496 1.00 12.03 82 ASN A N 1
ATOM 592 C CA . ASN A 1 82 ? -38.422 46.071 6.966 1.00 11.46 82 ASN A CA 1
ATOM 593 C C . ASN A 1 82 ? -36.929 46.244 7.208 1.00 10.76 82 ASN A C 1
ATOM 594 O O . ASN A 1 82 ? -36.358 47.296 6.904 1.00 11.64 82 ASN A O 1
ATOM 599 N N . VAL A 1 83 ? -36.299 45.209 7.753 1.00 9.65 83 VAL A N 1
ATOM 600 C CA . VAL A 1 83 ? -34.858 45.172 7.945 1.00 9.20 83 VAL A CA 1
ATOM 601 C C . VAL A 1 83 ? -34.268 44.322 6.830 1.00 8.69 83 VAL A C 1
ATOM 602 O O . VAL A 1 83 ? -34.728 43.199 6.594 1.00 10.36 83 VAL A O 1
ATOM 606 N N . ALA A 1 84 ? -33.280 44.863 6.118 1.00 9.13 84 ALA A N 1
ATOM 607 C CA . ALA A 1 84 ? -32.640 44.134 5.030 1.00 9.06 84 ALA A CA 1
ATOM 608 C C . ALA A 1 84 ? -31.573 43.189 5.569 1.00 9.19 84 ALA A C 1
ATOM 609 O O . ALA A 1 84 ? -30.911 43.474 6.568 1.00 9.26 84 ALA A O 1
ATOM 611 N N . TYR A 1 85 ? -31.404 42.050 4.901 1.00 8.88 85 TYR A N 1
ATOM 612 C CA . TYR A 1 85 ? -30.380 41.111 5.334 1.00 8.85 85 TYR A CA 1
ATOM 613 C C . TYR A 1 85 ? -29.683 40.470 4.142 1.00 8.54 85 TYR A C 1
ATOM 614 O O . TYR A 1 85 ? -30.232 40.388 3.042 1.00 9.24 85 TYR A O 1
ATOM 623 N N . THR A 1 86 ? -28.456 39.999 4.394 1.00 8.76 86 THR A N 1
ATOM 624 C CA . THR A 1 86 ? -27.736 39.084 3.519 1.00 9.34 86 THR A CA 1
ATOM 625 C C . THR A 1 86 ? -27.171 37.983 4.402 1.00 9.42 86 THR A C 1
ATOM 626 O O . THR A 1 86 ? -26.660 38.264 5.490 1.00 10.79 86 THR A O 1
ATOM 630 N N . LYS A 1 87 ? -27.260 36.735 3.953 1.00 8.91 87 LYS A N 1
ATOM 631 C CA . LYS A 1 87 ? -26.590 35.636 4.639 1.00 10.03 87 LYS A CA 1
ATOM 632 C C . LYS A 1 87 ? -25.728 34.906 3.625 1.00 10.54 87 LYS A C 1
ATOM 633 O O . LYS A 1 87 ? -26.226 34.480 2.580 1.00 11.07 87 LYS A O 1
ATOM 639 N N . ILE A 1 88 ? -24.436 34.790 3.923 1.00 9.44 88 ILE A N 1
ATOM 640 C CA . ILE A 1 88 ? -23.487 34.069 3.081 1.00 10.34 88 ILE A CA 1
ATOM 641 C C . ILE A 1 88 ? -22.872 32.991 3.953 1.00 10.43 88 ILE A C 1
ATOM 642 O O . ILE A 1 88 ? -22.087 33.294 4.855 1.00 11.04 88 ILE A O 1
ATOM 647 N N . ASN A 1 89 ? -23.231 31.734 3.697 1.00 11.01 89 ASN A N 1
ATOM 648 C CA . ASN A 1 89 ? -22.797 30.634 4.555 1.00 11.78 89 ASN A CA 1
ATOM 649 C C . ASN A 1 89 ? -23.232 30.934 5.988 1.00 12.50 89 ASN A C 1
ATOM 650 O O . ASN A 1 89 ? -24.433 31.040 6.242 1.00 14.00 89 ASN A O 1
ATOM 655 N N . ASN A 1 90 ? -22.297 31.127 6.917 1.00 11.34 90 ASN A N 1
ATOM 656 C CA . ASN A 1 90 ? -22.657 31.436 8.298 1.00 11.75 90 ASN A CA 1
ATOM 657 C C . ASN A 1 90 ? -22.599 32.921 8.625 1.00 10.39 90 ASN A C 1
ATOM 658 O O . ASN A 1 90 ? -22.836 33.292 9.779 1.00 11.62 90 ASN A O 1
ATOM 663 N N . LEU A 1 91 ? -22.305 33.771 7.638 1.00 9.81 91 LEU A N 1
ATOM 664 C CA . LEU A 1 91 ? -22.120 35.207 7.838 1.00 8.86 91 LEU A CA 1
ATOM 665 C C . LEU A 1 91 ? -23.402 35.972 7.528 1.00 8.79 91 LEU A C 1
ATOM 666 O O . LEU A 1 91 ? -24.008 35.772 6.470 1.00 9.87 91 LEU A O 1
ATOM 671 N N . VAL A 1 92 ? -23.802 36.858 8.442 1.00 9.41 92 VAL A N 1
ATOM 672 C CA . VAL A 1 92 ? -25.032 37.639 8.318 1.00 8.53 92 VAL A CA 1
ATOM 673 C C . VAL A 1 92 ? -24.729 39.133 8.334 1.00 7.86 92 VAL A C 1
ATOM 674 O O . VAL A 1 92 ? -23.973 39.614 9.184 1.00 9.04 92 VAL A O 1
ATOM 678 N N . ASN A 1 93 ? -25.366 39.875 7.431 1.00 8.18 93 ASN A N 1
ATOM 679 C CA . ASN A 1 93 ? -25.477 41.322 7.553 1.00 7.65 93 ASN A CA 1
ATOM 680 C C . ASN A 1 93 ? -26.934 41.710 7.777 1.00 7.66 93 ASN A C 1
ATOM 681 O O . ASN A 1 93 ? -27.829 41.151 7.143 1.00 8.24 93 ASN A O 1
ATOM 686 N N . LEU A 1 94 ? -27.165 42.661 8.688 1.00 7.63 94 LEU A N 1
ATOM 687 C CA . LEU A 1 94 ? -28.461 43.309 8.863 1.00 7.98 94 LEU A CA 1
ATOM 688 C C . LEU A 1 94 ? -28.289 44.799 8.618 1.00 8.16 94 LEU A C 1
ATOM 689 O O . LEU A 1 94 ? -27.394 45.424 9.193 1.00 8.80 94 LEU A O 1
ATOM 694 N N . THR A 1 95 ? -29.148 45.380 7.780 1.00 8.15 95 THR A N 1
ATOM 695 C CA . THR A 1 95 ? -29.109 46.818 7.532 1.00 8.44 95 THR A CA 1
ATOM 696 C C . THR A 1 95 ? -30.470 47.393 7.902 1.00 7.15 95 THR A C 1
ATOM 697 O O . THR A 1 95 ? -31.486 47.052 7.282 1.00 8.61 95 THR A O 1
ATOM 701 N N . PHE A 1 96 ? -30.488 48.222 8.948 1.00 7.45 96 PHE A N 1
ATOM 702 C CA . PHE A 1 96 ? -31.713 48.745 9.539 1.00 7.52 96 PHE A CA 1
ATOM 703 C C . PHE A 1 96 ? -32.057 50.098 8.931 1.00 8.40 96 PHE A C 1
ATOM 704 O O . PHE A 1 96 ? -31.185 50.965 8.829 1.00 9.22 96 PHE A O 1
ATOM 712 N N . PRO A 1 97 ? -33.327 50.297 8.574 1.00 9.13 97 PRO A N 1
ATOM 713 C CA . PRO A 1 97 ? -33.819 51.637 8.219 1.00 9.21 97 PRO A CA 1
ATOM 714 C C . PRO A 1 97 ? -33.995 52.466 9.483 1.00 9.68 97 PRO A C 1
ATOM 715 O O . PRO A 1 97 ? -33.804 51.950 10.598 1.00 9.83 97 PRO A O 1
ATOM 719 N N . PRO A 1 98 ? -34.386 53.742 9.375 1.00 10.57 98 PRO A N 1
ATOM 720 C CA . PRO A 1 98 ? -34.577 54.540 10.596 1.00 11.16 98 PRO A CA 1
ATOM 721 C C . PRO A 1 98 ? -35.752 54.008 11.407 1.00 10.56 98 PRO A C 1
ATOM 722 O O . PRO A 1 98 ? -36.803 53.674 10.860 1.00 12.46 98 PRO A O 1
ATOM 726 N N . PHE A 1 99 ? -35.578 53.943 12.726 1.00 10.03 99 PHE A N 1
ATOM 727 C CA . PHE A 1 99 ? -36.703 53.779 13.654 1.00 10.77 99 PHE A CA 1
ATOM 728 C C . PHE A 1 99 ? -36.612 54.969 14.606 1.00 10.53 99 PHE A C 1
ATOM 729 O O . PHE A 1 99 ? -35.748 54.983 15.489 1.00 11.17 99 PHE A O 1
ATOM 737 N N . GLN A 1 100 ? -37.483 55.964 14.432 1.00 11.71 100 GLN A N 1
ATOM 738 C CA . GLN A 1 100 ? -37.492 57.144 15.289 1.00 12.52 100 GLN A CA 1
ATOM 739 C C . GLN A 1 100 ? -38.912 57.651 15.438 1.00 12.86 100 GLN A C 1
ATOM 740 O O . GLN A 1 100 ? -39.660 57.722 14.460 1.00 14.51 100 GLN A O 1
ATOM 746 N N . ALA A 1 101 ? -39.256 58.027 16.662 1.00 12.63 101 ALA A N 1
ATOM 747 C CA . ALA A 1 101 ? -40.514 58.694 16.960 1.00 13.60 101 ALA A CA 1
ATOM 748 C C . ALA A 1 101 ? -40.329 59.366 18.310 1.00 12.91 101 ALA A C 1
ATOM 749 O O . ALA A 1 101 ? -39.340 59.124 19.005 1.00 13.33 101 ALA A O 1
ATOM 751 N N . ASN A 1 102 ? -41.282 60.217 18.681 1.00 13.99 102 ASN A N 1
ATOM 752 C CA . ASN A 1 102 ? -41.217 60.832 19.998 1.00 14.04 102 ASN A CA 1
ATOM 753 C C . ASN A 1 102 ? -41.419 59.783 21.086 1.00 13.82 102 ASN A C 1
ATOM 754 O O . ASN A 1 102 ? -42.080 58.761 20.884 1.00 15.33 102 ASN A O 1
ATOM 759 N N . ALA A 1 103 ? -40.817 60.027 22.241 1.00 15.57 103 ALA A N 1
ATOM 760 C CA . ALA A 1 103 ? -40.892 59.097 23.361 1.00 15.37 103 ALA A CA 1
ATOM 761 C C . ALA A 1 103 ? -41.936 59.578 24.358 1.00 15.90 103 ALA A C 1
ATOM 762 O O . ALA A 1 103 ? -41.882 60.723 24.814 1.00 17.39 103 ALA A O 1
ATOM 764 N N . THR A 1 104 ? -42.882 58.703 24.697 1.00 14.31 104 THR A N 1
ATOM 765 C CA . THR A 1 104 ? -43.870 59.009 25.724 1.00 15.09 104 THR A CA 1
ATOM 766 C C . THR A 1 104 ? -43.577 58.297 27.032 1.00 15.45 104 THR A C 1
ATOM 767 O O . THR A 1 104 ? -44.284 58.520 28.020 1.00 16.94 104 THR A O 1
ATOM 771 N N . SER A 1 105 ? -42.560 57.444 27.058 1.00 14.39 105 SER A N 1
ATOM 772 C CA . SER A 1 105 ? -42.111 56.816 28.286 1.00 15.66 105 SER A CA 1
ATOM 773 C C . SER A 1 105 ? -40.612 56.607 28.177 1.00 14.75 105 SER A C 1
ATOM 774 O O . SER A 1 105 ? -40.028 56.701 27.095 1.00 16.46 105 SER A O 1
ATOM 777 N N A SER A 1 106 ? -39.987 56.339 29.315 0.62 14.32 106 SER A N 1
ATOM 778 N N B SER A 1 106 ? -39.996 56.312 29.319 0.38 14.41 106 SER A N 1
ATOM 779 C CA A SER A 1 106 ? -38.569 56.013 29.342 0.62 15.45 106 SER A CA 1
ATOM 780 C CA B SER A 1 106 ? -38.576 55.994 29.388 0.38 15.17 106 SER A CA 1
ATOM 781 C C A SER A 1 106 ? -38.418 54.499 29.298 0.62 14.29 106 SER A C 1
ATOM 782 C C B SER A 1 106 ? -38.411 54.481 29.314 0.38 14.09 106 SER A C 1
ATOM 783 O O A SER A 1 106 ? -38.926 53.792 30.175 0.62 16.33 106 SER A O 1
ATOM 784 O O B SER A 1 106 ? -38.889 53.757 30.194 0.38 15.78 106 SER A O 1
ATOM 789 N N . ALA A 1 107 ? -37.730 54.005 28.274 1.00 12.47 107 ALA A N 1
ATOM 790 C CA . ALA A 1 107 ? -37.605 52.569 28.056 1.00 11.11 107 ALA A CA 1
ATOM 791 C C . ALA A 1 107 ? -36.511 52.287 27.036 1.00 11.29 107 ALA A C 1
ATOM 792 O O . ALA A 1 107 ? -36.182 53.129 26.192 1.00 11.19 107 ALA A O 1
ATOM 794 N N . VAL A 1 108 ? -35.979 51.068 27.105 1.00 11.70 108 VAL A N 1
ATOM 795 C CA . VAL A 1 108 ? -35.144 50.554 26.028 1.00 10.16 108 VAL A CA 1
ATOM 796 C C . VAL A 1 108 ? -36.050 50.249 24.841 1.00 10.82 108 VAL A C 1
ATOM 797 O O . VAL A 1 108 ? -37.277 50.205 24.975 1.00 11.37 108 VAL A O 1
ATOM 801 N N . ILE A 1 109 ? -35.460 50.055 23.673 1.00 10.06 109 ILE A N 1
ATOM 802 C CA . ILE A 1 109 ? -36.184 49.613 22.487 1.00 9.57 109 ILE A CA 1
ATOM 803 C C . ILE A 1 109 ? -35.995 48.107 22.359 1.00 9.48 109 ILE A C 1
ATOM 804 O O . ILE A 1 109 ? -34.868 47.609 22.436 1.00 10.33 109 ILE A O 1
ATOM 809 N N . ASN A 1 110 ? -37.080 47.371 22.140 1.00 9.18 110 ASN A N 1
ATOM 810 C CA . ASN A 1 110 ? -36.888 45.952 21.874 1.00 10.43 110 ASN A CA 1
ATOM 811 C C . ASN A 1 110 ? -37.976 45.377 20.982 1.00 8.91 110 ASN A C 1
ATOM 812 O O . ASN A 1 110 ? -39.045 45.964 20.793 1.00 9.93 110 ASN A O 1
ATOM 817 N N . SER A 1 111 ? -37.662 44.217 20.418 1.00 8.69 111 SER A N 1
ATOM 818 C CA . SER A 1 111 ? -38.610 43.396 19.691 1.00 8.88 111 SER A CA 1
ATOM 819 C C . SER A 1 111 ? -39.184 42.342 20.627 1.00 8.98 111 SER A C 1
ATOM 820 O O . SER A 1 111 ? -38.757 42.195 21.776 1.00 9.57 111 SER A O 1
ATOM 823 N N . ALA A 1 112 ? -40.143 41.578 20.114 1.00 9.59 112 ALA A N 1
ATOM 824 C CA . ALA A 1 112 ? -40.547 40.340 20.758 1.00 9.89 112 ALA A CA 1
ATOM 825 C C . ALA A 1 112 ? -39.474 39.264 20.558 1.00 9.25 112 ALA A C 1
ATOM 826 O O . ALA A 1 112 ? -38.574 39.386 19.719 1.00 9.94 112 ALA A O 1
ATOM 828 N N . ILE A 1 113 ? -39.572 38.201 21.357 1.00 9.77 113 ILE A N 1
ATOM 829 C CA . ILE A 1 113 ? -38.707 37.041 21.172 1.00 9.50 113 ILE A CA 1
ATOM 830 C C . ILE A 1 113 ? -39.038 36.389 19.835 1.00 9.48 113 ILE A C 1
ATOM 831 O O . ILE A 1 113 ? -40.204 36.326 19.427 1.00 10.95 113 ILE A O 1
ATOM 836 N N . GLY A 1 114 ? -38.009 35.944 19.115 1.00 9.55 114 GLY A N 1
ATOM 837 C CA . GLY A 1 114 ? -38.221 35.324 17.817 1.00 10.58 114 GLY A CA 1
ATOM 838 C C . GLY A 1 114 ? -38.344 36.281 16.651 1.00 9.71 114 GLY A C 1
ATOM 839 O O . GLY A 1 114 ? -38.630 35.837 15.531 1.00 11.25 114 GLY A O 1
ATOM 840 N N . ALA A 1 115 ? -38.109 37.579 16.868 1.00 9.69 115 ALA A N 1
ATOM 841 C CA . ALA A 1 115 ? -38.273 38.555 15.795 1.00 10.17 115 ALA A CA 1
ATOM 842 C C . ALA A 1 115 ? -37.246 38.368 14.679 1.00 10.38 115 ALA A C 1
ATOM 843 O O . ALA A 1 115 ? -37.578 38.512 13.496 1.00 10.88 115 ALA A O 1
ATOM 845 N N . LEU A 1 116 ? -35.992 38.089 15.028 1.00 9.96 116 LEU A N 1
ATOM 846 C CA . LEU A 1 116 ? -35.007 37.753 14.005 1.00 11.03 116 LEU A CA 1
ATOM 847 C C . LEU A 1 116 ? -35.392 36.427 13.364 1.00 10.99 116 LEU A C 1
ATOM 848 O O . LEU A 1 116 ? -35.689 35.465 14.086 1.00 12.79 116 LEU A O 1
ATOM 853 N N . PRO A 1 117 ? -35.382 36.321 12.034 1.00 10.51 117 PRO A N 1
ATOM 854 C CA . PRO A 1 117 ? -35.621 35.015 11.405 1.00 10.28 117 PRO A CA 1
ATOM 855 C C . PRO A 1 117 ? -34.671 33.968 11.965 1.00 10.59 117 PRO A C 1
ATOM 856 O O . PRO A 1 117 ? -33.519 34.264 12.285 1.00 10.99 117 PRO A O 1
ATOM 860 N N . ALA A 1 118 ? -35.177 32.736 12.085 1.00 11.73 118 ALA A N 1
ATOM 861 C CA . ALA A 1 118 ? -34.415 31.660 12.715 1.00 11.88 118 ALA A CA 1
ATOM 862 C C . ALA A 1 118 ? -33.013 31.527 12.126 1.00 12.38 118 ALA A C 1
ATOM 863 O O . ALA A 1 118 ? -32.039 31.369 12.870 1.00 13.66 118 ALA A O 1
ATOM 865 N N . ASP A 1 119 ? -32.879 31.620 10.797 1.00 12.25 119 ASP A N 1
ATOM 866 C CA . ASP A 1 119 ? -31.574 31.392 10.177 1.00 12.37 119 ASP A CA 1
ATOM 867 C C . ASP A 1 119 ? -30.602 32.550 10.369 1.00 11.12 119 ASP A C 1
ATOM 868 O O . ASP A 1 119 ? -29.438 32.432 9.972 1.00 12.18 119 ASP A O 1
ATOM 873 N N . LEU A 1 120 ? -31.029 33.646 10.995 1.00 10.66 120 LEU A N 1
ATOM 874 C CA . LEU A 1 120 ? -30.148 34.769 11.275 1.00 10.31 120 LEU A CA 1
ATOM 875 C C . LEU A 1 120 ? -29.810 34.878 12.755 1.00 10.35 120 LEU A C 1
ATOM 876 O O . LEU A 1 120 ? -29.027 35.751 13.139 1.00 11.97 120 LEU A O 1
ATOM 881 N N . ARG A 1 121 ? -30.372 34.018 13.593 1.00 11.23 121 ARG A N 1
ATOM 882 C CA . ARG A 1 121 ? -30.139 34.122 15.026 1.00 11.54 121 ARG A CA 1
ATOM 883 C C . ARG A 1 121 ? -28.755 33.600 15.396 1.00 11.25 121 ARG A C 1
ATOM 884 O O . ARG A 1 121 ? -28.327 32.559 14.897 1.00 12.93 121 ARG A O 1
ATOM 892 N N . PRO A 1 122 ? -28.053 34.282 16.293 1.00 10.60 122 PRO A N 1
ATOM 893 C CA . PRO A 1 122 ? -26.820 33.708 16.840 1.00 11.30 122 PRO A CA 1
ATOM 894 C C . PRO A 1 122 ? -27.085 32.344 17.463 1.00 11.35 122 PRO A C 1
ATOM 895 O O . PRO A 1 122 ? -28.071 32.150 18.180 1.00 13.03 122 PRO A O 1
ATOM 899 N N . THR A 1 123 ? -26.204 31.391 17.153 1.00 11.85 123 THR A N 1
ATOM 900 C CA . THR A 1 123 ? -26.201 30.064 17.755 1.00 14.04 123 THR A CA 1
ATOM 901 C C . THR A 1 123 ? -24.887 29.736 18.441 1.00 14.82 123 THR A C 1
ATOM 902 O O . THR A 1 123 ? -24.877 28.959 19.398 1.00 17.56 123 THR A O 1
ATOM 906 N N . THR A 1 124 ? -23.782 30.315 17.981 1.00 12.61 124 THR A N 1
ATOM 907 C CA . THR A 1 124 ? -22.490 30.083 18.607 1.00 13.76 124 THR A CA 1
ATOM 908 C C . THR A 1 124 ? -22.366 30.868 19.901 1.00 14.31 124 THR A C 1
ATOM 909 O O . THR A 1 124 ? -21.612 30.473 20.797 1.00 16.30 124 THR A O 1
ATOM 913 N N . ASN A 1 125 ? -23.086 31.982 19.998 1.00 12.78 125 ASN A N 1
ATOM 914 C CA . ASN A 1 125 ? -23.056 32.873 21.145 1.00 12.65 125 ASN A CA 1
ATOM 915 C C . ASN A 1 125 ? -24.478 33.189 21.576 1.00 11.42 125 ASN A C 1
ATOM 916 O O . ASN A 1 125 ? -25.406 33.153 20.763 1.00 14.27 125 ASN A O 1
ATOM 921 N N . ILE A 1 126 ? -24.636 33.510 22.865 1.00 12.39 126 ILE A N 1
ATOM 922 C CA . ILE A 1 126 ? -25.957 33.823 23.413 1.00 13.68 126 ILE A CA 1
ATOM 923 C C . ILE A 1 126 ? -26.414 35.210 22.972 1.00 12.84 126 ILE A C 1
ATOM 924 O O . ILE A 1 126 ? -27.609 35.443 22.765 1.00 13.06 126 ILE A O 1
ATOM 929 N N . GLN A 1 127 ? -25.487 36.151 22.839 1.00 12.01 127 GLN A N 1
ATOM 930 C CA . GLN A 1 127 ? -25.774 37.466 22.297 1.00 11.02 127 GLN A CA 1
ATOM 931 C C . GLN A 1 127 ? -24.557 37.934 21.521 1.00 10.64 127 GLN A C 1
ATOM 932 O O . GLN A 1 127 ? -23.443 37.458 21.747 1.00 12.43 127 GLN A O 1
ATOM 938 N N . VAL A 1 128 ? -24.784 38.846 20.575 1.00 10.22 128 VAL A N 1
ATOM 939 C CA . VAL A 1 128 ? -23.703 39.536 19.876 1.00 9.80 128 VAL A CA 1
ATOM 940 C C . VAL A 1 128 ? -23.996 41.028 19.951 1.00 9.02 128 VAL A C 1
ATOM 941 O O . VAL A 1 128 ? -25.141 41.450 19.723 1.00 9.47 128 VAL A O 1
ATOM 945 N N . ASP A 1 129 ? -22.975 41.819 20.287 1.00 8.38 129 ASP A N 1
ATOM 946 C CA . ASP A 1 129 ? -23.143 43.225 20.649 1.00 8.24 129 ASP A CA 1
ATOM 947 C C . ASP A 1 129 ? -22.451 44.154 19.659 1.00 7.92 129 ASP A C 1
ATOM 948 O O . ASP A 1 129 ? -21.357 43.851 19.173 1.00 9.58 129 ASP A O 1
ATOM 953 N N . PHE A 1 130 ? -23.075 45.314 19.400 1.00 8.00 130 PHE A N 1
ATOM 954 C CA . PHE A 1 130 ? -22.529 46.301 18.470 1.00 7.51 130 PHE A CA 1
ATOM 955 C C . PHE A 1 130 ? -22.747 47.732 18.958 1.00 7.45 130 PHE A C 1
ATOM 956 O O . PHE A 1 130 ? -23.849 48.092 19.381 1.00 8.63 130 PHE A O 1
ATOM 964 N N . GLU A 1 131 ? -21.711 48.563 18.822 1.00 7.83 131 GLU A N 1
ATOM 965 C CA . GLU A 1 131 ? -21.827 49.998 19.070 1.00 8.19 131 GLU A CA 1
ATOM 966 C C . GLU A 1 131 ? -22.445 50.683 17.861 1.00 7.47 131 GLU A C 1
ATOM 967 O O . GLU A 1 131 ? -21.959 50.528 16.734 1.00 8.46 131 GLU A O 1
ATOM 973 N N . ILE A 1 132 ? -23.502 51.466 18.099 1.00 7.60 132 ILE A N 1
ATOM 974 C CA . ILE A 1 132 ? -24.213 52.163 17.034 1.00 7.92 132 ILE A CA 1
ATOM 975 C C . ILE A 1 132 ? -24.573 53.566 17.510 1.00 8.21 132 ILE A C 1
ATOM 976 O O . ILE A 1 132 ? -24.677 53.831 18.706 1.00 10.02 132 ILE A O 1
ATOM 981 N N . PHE A 1 133 ? -24.768 54.473 16.553 1.00 8.47 133 PHE A N 1
ATOM 982 C CA . PHE A 1 133 ? -25.188 55.843 16.852 1.00 9.02 133 PHE A CA 1
ATOM 983 C C . PHE A 1 133 ? -26.703 55.898 17.044 1.00 8.04 133 PHE A C 1
ATOM 984 O O . PHE A 1 133 ? -27.459 55.511 16.144 1.00 8.93 133 PHE A O 1
ATOM 992 N N . VAL A 1 134 ? -27.145 56.391 18.210 1.00 8.82 134 VAL A N 1
ATOM 993 C CA . VAL A 1 134 ? -28.564 56.552 18.524 1.00 8.78 134 VAL A CA 1
ATOM 994 C C . VAL A 1 134 ? -28.867 58.013 18.863 1.00 10.18 134 VAL A C 1
ATOM 995 O O . VAL A 1 134 ? -27.976 58.807 19.175 1.00 11.73 134 VAL A O 1
ATOM 999 N N A ILE A 1 135 ? -30.160 58.349 18.827 0.54 10.12 135 ILE A N 1
ATOM 1000 N N B ILE A 1 135 ? -30.147 58.362 18.779 0.46 10.24 135 ILE A N 1
ATOM 1001 C CA A ILE A 1 135 ? -30.655 59.706 19.048 0.54 10.52 135 ILE A CA 1
ATOM 1002 C CA B ILE A 1 135 ? -30.605 59.702 19.116 0.46 11.07 135 ILE A CA 1
ATOM 1003 C C A ILE A 1 135 ? -31.737 59.655 20.122 0.54 11.13 135 ILE A C 1
ATOM 1004 C C B ILE A 1 135 ? -31.660 59.604 20.207 0.46 11.21 135 ILE A C 1
ATOM 1005 O O A ILE A 1 135 ? -32.524 58.704 20.173 0.54 11.06 135 ILE A O 1
ATOM 1006 O O B ILE A 1 135 ? -32.354 58.591 20.347 0.46 10.77 135 ILE A O 1
ATOM 1015 N N . ASP A 1 136 ? -31.785 60.672 20.985 1.00 11.51 136 ASP A N 1
ATOM 1016 C CA . ASP A 1 136 ? -32.764 60.692 22.068 1.00 12.01 136 ASP A CA 1
ATOM 1017 C C . ASP A 1 136 ? -33.279 62.112 22.240 1.00 11.48 136 ASP A C 1
ATOM 1018 O O . ASP A 1 136 ? -32.492 63.031 22.489 1.00 13.62 136 ASP A O 1
ATOM 1023 N N . ASP A 1 137 ? -34.589 62.295 22.069 1.00 13.47 137 ASP A N 1
ATOM 1024 C CA . ASP A 1 137 ? -35.232 63.605 22.206 1.00 12.95 137 ASP A CA 1
ATOM 1025 C C . ASP A 1 137 ? -34.614 64.637 21.264 1.00 13.48 137 ASP A C 1
ATOM 1026 O O . ASP A 1 137 ? -34.408 65.800 21.626 1.00 15.94 137 ASP A O 1
ATOM 1031 N N . GLY A 1 138 ? -34.312 64.201 20.042 1.00 13.47 138 GLY A N 1
ATOM 1032 C CA . GLY A 1 138 ? -33.659 65.040 19.062 1.00 14.60 138 GLY A CA 1
ATOM 1033 C C . GLY A 1 138 ? -32.183 65.281 19.292 1.00 15.17 138 GLY A C 1
ATOM 1034 O O . GLY A 1 138 ? -31.516 65.825 18.404 1.00 18.22 138 GLY A O 1
ATOM 1035 N N . ASN A 1 139 ? -31.647 64.901 20.447 1.00 14.20 139 ASN A N 1
ATOM 1036 C CA . ASN A 1 139 ? -30.234 65.105 20.718 1.00 15.40 139 ASN A CA 1
ATOM 1037 C C . ASN A 1 139 ? -29.412 63.978 20.113 1.00 12.85 139 ASN A C 1
ATOM 1038 O O . ASN A 1 139 ? -29.884 62.851 19.963 1.00 13.43 139 ASN A O 1
ATOM 1043 N N . ARG A 1 140 ? -28.175 64.306 19.747 1.00 12.46 140 ARG A N 1
ATOM 1044 C CA . ARG A 1 140 ? -27.208 63.364 19.189 1.00 11.53 140 ARG A CA 1
ATOM 1045 C C . ARG A 1 140 ? -26.165 63.096 20.267 1.00 10.85 140 ARG A C 1
ATOM 1046 O O . ARG A 1 140 ? -25.140 63.789 20.333 1.00 13.43 140 ARG A O 1
ATOM 1054 N N . PRO A 1 141 ? -26.391 62.129 21.159 1.00 11.62 141 PRO A N 1
ATOM 1055 C CA . PRO A 1 141 ? -25.466 61.942 22.283 1.00 11.89 141 PRO A CA 1
ATOM 1056 C C . PRO A 1 141 ? -24.113 61.433 21.815 1.00 10.68 141 PRO A C 1
ATOM 1057 O O . PRO A 1 141 ? -24.013 60.656 20.860 1.00 12.67 141 PRO A O 1
ATOM 1061 N N . VAL A 1 142 ? -23.062 61.878 22.511 1.00 11.76 142 VAL A N 1
ATOM 1062 C CA . VAL A 1 142 ? -21.708 61.466 22.153 1.00 12.67 142 VAL A CA 1
ATOM 1063 C C . VAL A 1 142 ? -21.432 60.011 22.529 1.00 11.96 142 VAL A C 1
ATOM 1064 O O . VAL A 1 142 ? -20.623 59.349 21.875 1.00 12.29 142 VAL A O 1
ATOM 1068 N N . ASN A 1 143 ? -22.068 59.491 23.578 1.00 11.28 143 ASN A N 1
ATOM 1069 C CA . ASN A 1 143 ? -21.890 58.080 23.901 1.00 10.49 143 ASN A CA 1
ATOM 1070 C C . ASN A 1 143 ? -22.598 57.210 22.866 1.00 10.74 143 ASN A C 1
ATOM 1071 O O . ASN A 1 143 ? -23.712 57.531 22.436 1.00 11.07 143 ASN A O 1
ATOM 1076 N N . PRO A 1 144 ? -21.989 56.101 22.454 1.00 9.95 144 PRO A N 1
ATOM 1077 C CA . PRO A 1 144 ? -22.670 55.200 21.522 1.00 10.19 144 PRO A CA 1
ATOM 1078 C C . PRO A 1 144 ? -23.861 54.519 22.178 1.00 9.83 144 PRO A C 1
ATOM 1079 O O . PRO A 1 144 ? -23.874 54.252 23.384 1.00 10.90 144 PRO A O 1
ATOM 1083 N N . GLY A 1 145 ? -24.875 54.243 21.358 1.00 8.66 145 GLY A N 1
ATOM 1084 C CA . GLY A 1 145 ? -25.876 53.264 21.723 1.00 9.44 145 GLY A CA 1
ATOM 1085 C C . GLY A 1 145 ? -25.356 51.846 21.532 1.00 8.78 145 GLY A C 1
ATOM 1086 O O . GLY A 1 145 ? -24.261 51.615 21.017 1.00 9.06 145 GLY A O 1
ATOM 1087 N N . LEU A 1 146 ? -26.172 50.878 21.938 1.00 8.98 146 LEU A N 1
ATOM 1088 C CA . LEU A 1 146 ? -25.784 49.473 21.875 1.00 8.75 146 LEU A CA 1
ATOM 1089 C C . LEU A 1 146 ? -26.950 48.646 21.360 1.00 8.24 146 LEU A C 1
ATOM 1090 O O . LEU A 1 146 ? -28.066 48.758 21.875 1.00 9.65 146 LEU A O 1
ATOM 1095 N N . ILE A 1 147 ? -26.703 47.820 20.346 1.00 7.73 147 ILE A N 1
ATOM 1096 C CA . ILE A 1 147 ? -27.672 46.819 19.912 1.00 8.09 147 ILE A CA 1
ATOM 1097 C C . ILE A 1 147 ? -27.146 45.440 20.286 1.00 7.76 147 ILE A C 1
ATOM 1098 O O . ILE A 1 147 ? -25.964 45.125 20.068 1.00 8.42 147 ILE A O 1
ATOM 1103 N N . THR A 1 148 ? -28.014 44.631 20.880 1.00 8.44 148 THR A N 1
ATOM 1104 C CA . THR A 1 148 ? -27.684 43.254 21.221 1.00 8.71 148 THR A CA 1
ATOM 1105 C C . THR A 1 148 ? -28.645 42.323 20.501 1.00 8.85 148 THR A C 1
ATOM 1106 O O . THR A 1 148 ? -29.864 42.471 20.633 1.00 9.43 148 THR A O 1
ATOM 1110 N N . LEU A 1 149 ? -28.095 41.371 19.742 1.00 8.02 149 LEU A N 1
ATOM 1111 C CA . LEU A 1 149 ? -28.889 40.343 19.072 1.00 8.37 149 LEU A CA 1
ATOM 1112 C C . LEU A 1 149 ? -28.815 39.082 19.915 1.00 8.41 149 LEU A C 1
ATOM 1113 O O . LEU A 1 149 ? -27.718 38.573 20.156 1.00 9.55 149 LEU A O 1
ATOM 1118 N N . LEU A 1 150 ? -29.968 38.583 20.362 1.00 9.48 150 LEU A N 1
ATOM 1119 C CA . LEU A 1 150 ? -29.994 37.418 21.237 1.00 9.93 150 LEU A CA 1
ATOM 1120 C C . LEU A 1 150 ? -30.264 36.137 20.451 1.00 9.79 150 LEU A C 1
ATOM 1121 O O . LEU A 1 150 ? -30.917 36.152 19.403 1.00 9.84 150 LEU A O 1
ATOM 1126 N N . SER A 1 151 ? -29.774 35.014 20.993 1.00 11.15 151 SER A N 1
ATOM 1127 C CA . SER A 1 151 ? -29.959 33.717 20.348 1.00 11.25 151 SER A CA 1
ATOM 1128 C C . SER A 1 151 ? -31.427 33.309 20.244 1.00 10.57 151 SER A C 1
ATOM 1129 O O . SER A 1 151 ? -31.769 32.499 19.374 1.00 12.13 151 SER A O 1
ATOM 1132 N N . ASN A 1 152 ? -32.303 33.842 21.102 1.00 10.34 152 ASN A N 1
ATOM 1133 C CA . ASN A 1 152 ? -33.733 33.560 20.983 1.00 9.91 152 ASN A CA 1
ATOM 1134 C C . ASN A 1 152 ? -34.406 34.442 19.936 1.00 9.88 152 ASN A C 1
ATOM 1135 O O . ASN A 1 152 ? -35.625 34.353 19.743 1.00 10.01 152 ASN A O 1
ATOM 1140 N N . GLY A 1 153 ? -33.639 35.281 19.241 1.00 10.14 153 GLY A N 1
ATOM 1141 C CA . GLY A 1 153 ? -34.195 36.102 18.197 1.00 9.76 153 GLY A CA 1
ATOM 1142 C C . GLY A 1 153 ? -34.692 37.458 18.641 1.00 9.21 153 GLY A C 1
ATOM 1143 O O . GLY A 1 153 ? -35.134 38.242 17.793 1.00 9.45 153 GLY A O 1
ATOM 1144 N N . GLN A 1 154 ? -34.620 37.774 19.931 1.00 8.98 154 GLN A N 1
ATOM 1145 C CA . GLN A 1 154 ? -34.958 39.124 20.363 1.00 9.48 154 GLN A CA 1
ATOM 1146 C C . GLN A 1 154 ? -33.857 40.101 19.972 1.00 8.10 154 GLN A C 1
ATOM 1147 O O . GLN A 1 154 ? -3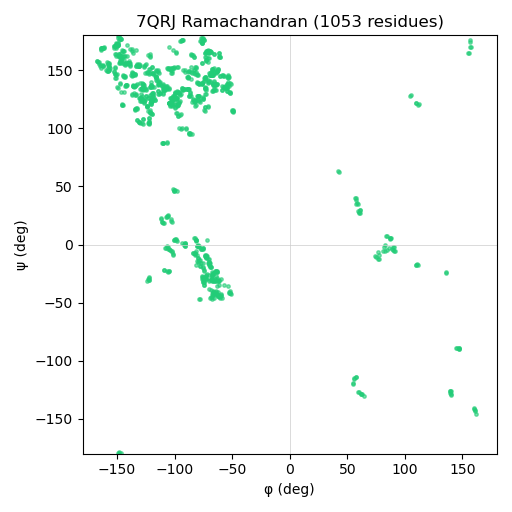2.666 39.773 20.016 1.00 9.94 154 GLN A O 1
ATOM 1153 N N . ILE A 1 155 ? -34.264 41.316 19.611 1.00 8.02 155 ILE A N 1
ATOM 1154 C CA . ILE A 1 155 ? -33.365 42.435 19.350 1.00 8.83 155 ILE A CA 1
ATOM 1155 C C . ILE A 1 155 ? -33.620 43.491 20.417 1.00 8.40 155 ILE A C 1
ATOM 1156 O O . ILE A 1 155 ? -34.777 43.838 20.686 1.00 9.81 155 ILE A O 1
ATOM 1161 N N . VAL A 1 156 ? -32.551 43.997 21.031 1.00 8.64 156 VAL A N 1
ATOM 1162 C CA . VAL A 1 156 ? -32.658 45.065 22.021 1.00 8.93 156 VAL A CA 1
ATOM 1163 C C . VAL A 1 156 ? -31.716 46.186 21.606 1.00 8.26 156 VAL A C 1
ATOM 1164 O O . VAL A 1 156 ? -30.562 45.927 21.240 1.00 8.97 156 VAL A O 1
ATOM 1168 N N . VAL A 1 157 ? -32.211 47.422 21.645 1.00 8.88 157 VAL A N 1
ATOM 1169 C CA . VAL A 1 157 ? -31.411 48.616 21.388 1.00 8.87 157 VAL A CA 1
ATOM 1170 C C . VAL A 1 157 ? -31.453 49.514 22.620 1.00 9.51 157 VAL A C 1
ATOM 1171 O O . VAL A 1 157 ? -32.535 49.916 23.079 1.00 9.85 157 VAL A O 1
ATOM 1175 N N . TYR A 1 158 ? -30.276 49.838 23.137 1.00 9.57 158 TYR A N 1
ATOM 1176 C CA . TYR A 1 158 ? -30.111 50.659 24.321 1.00 9.06 158 TYR A CA 1
ATOM 1177 C C . TYR A 1 158 ? -29.605 52.045 23.945 1.00 9.93 158 TYR A C 1
ATOM 1178 O O . TYR A 1 158 ? -28.872 52.217 22.962 1.00 10.02 158 TYR A O 1
ATOM 1187 N N . LYS A 1 159 ? -29.963 53.027 24.780 1.00 9.89 159 LYS A N 1
ATOM 1188 C CA . LYS A 1 159 ? -29.501 54.397 24.582 1.00 10.19 159 LYS A CA 1
ATOM 1189 C C . LYS A 1 159 ? -27.996 54.527 24.793 1.00 9.82 159 LYS A C 1
ATOM 1190 O O . LYS A 1 159 ? -27.356 55.366 24.149 1.00 11.77 159 LYS A O 1
ATOM 1196 N N . ASP A 1 160 ? -27.416 53.720 25.682 1.00 10.15 160 ASP A N 1
ATOM 1197 C CA . ASP A 1 160 ? -25.969 53.699 25.878 1.00 10.90 160 ASP A CA 1
ATOM 1198 C C . ASP A 1 160 ? -25.554 52.289 26.285 1.00 11.08 160 ASP A C 1
ATOM 1199 O O . ASP A 1 160 ? -26.389 51.388 26.397 1.00 11.06 160 ASP A O 1
ATOM 1204 N N . ASN A 1 161 ? -24.250 52.105 26.525 1.00 9.99 161 ASN A N 1
ATOM 1205 C CA . ASN A 1 161 ? -23.731 50.785 26.873 1.00 10.39 161 ASN A CA 1
ATOM 1206 C C . ASN A 1 161 ? -24.159 50.319 28.256 1.00 12.17 161 ASN A C 1
ATOM 1207 O O . ASN A 1 161 ? -24.005 49.131 28.565 1.00 12.86 161 ASN A O 1
ATOM 1212 N N . ASN A 1 162 ? -24.655 51.217 29.098 1.00 11.60 162 ASN A N 1
ATOM 1213 C CA . ASN A 1 162 ? -24.971 50.890 30.491 1.00 12.68 162 ASN A CA 1
ATOM 1214 C C . ASN A 1 162 ? -26.460 50.642 30.686 1.00 12.95 162 ASN A C 1
ATOM 1215 O O . ASN A 1 162 ? -27.076 51.153 31.624 1.00 15.87 162 ASN A O 1
ATOM 1220 N N . LEU A 1 163 ? -27.051 49.851 29.788 1.00 13.78 163 LEU A N 1
ATOM 1221 C CA . LEU A 1 163 ? -28.481 49.521 29.826 1.00 14.20 163 LEU A CA 1
ATOM 1222 C C . LEU A 1 163 ? -29.356 50.770 29.723 1.00 13.27 163 LEU A C 1
ATOM 1223 O O . LEU A 1 163 ? -30.487 50.798 30.215 1.00 14.77 163 LEU A O 1
ATOM 1228 N N . GLY A 1 164 ? -28.843 51.807 29.066 1.00 13.77 164 GLY A N 1
ATOM 1229 C CA . GLY A 1 164 ? -29.519 53.092 29.093 1.00 13.60 164 GLY A CA 1
ATOM 1230 C C . GLY A 1 164 ? -30.852 53.057 28.366 1.00 11.38 164 GLY A C 1
ATOM 1231 O O . GLY A 1 164 ? -31.027 52.357 27.365 1.00 11.77 164 GLY A O 1
ATOM 1232 N N . GLN A 1 165 ? -31.796 53.831 28.876 1.00 13.64 165 GLN A N 1
ATOM 1233 C CA . GLN A 1 165 ? -33.123 53.925 28.294 1.00 12.96 165 GLN A CA 1
ATOM 1234 C C . GLN A 1 165 ? -33.270 55.220 27.510 1.00 12.37 165 GLN A C 1
ATOM 1235 O O . GLN A 1 165 ? -32.629 56.230 27.811 1.00 14.13 165 GLN A O 1
ATOM 1241 N N . PHE A 1 166 ? -34.112 55.172 26.483 1.00 11.50 166 PHE A N 1
ATOM 1242 C CA . PHE A 1 166 ? -34.527 56.386 25.804 1.00 11.89 166 PHE A CA 1
ATOM 1243 C C . PHE A 1 166 ? -35.494 57.134 26.713 1.00 13.95 166 PHE A C 1
ATOM 1244 O O . PHE A 1 166 ? -36.067 56.563 27.641 1.00 17.35 166 PHE A O 1
ATOM 1252 N N . THR A 1 167 ? -35.638 58.433 26.478 1.00 16.66 167 THR A N 1
ATOM 1253 C CA . THR A 1 167 ? -36.188 59.340 27.475 1.00 17.75 167 THR A CA 1
ATOM 1254 C C . THR A 1 167 ? -37.441 60.024 26.949 1.00 18.50 167 THR A C 1
ATOM 1255 O O . THR A 1 167 ? -37.468 60.477 25.804 1.00 18.12 167 THR A O 1
ATOM 1259 N N . THR A 1 168 ? -38.469 60.117 27.799 1.00 18.80 168 THR A N 1
ATOM 1260 C CA . THR A 1 168 ? -39.679 60.847 27.436 1.00 17.72 168 THR A CA 1
ATOM 1261 C C . THR A 1 168 ? -39.327 62.246 26.955 1.00 18.49 168 THR A C 1
ATOM 1262 O O . THR A 1 168 ? -38.569 62.970 27.606 1.00 20.16 168 THR A O 1
ATOM 1266 N N . GLY A 1 169 ? -39.869 62.616 25.807 1.00 17.12 169 GLY A N 1
ATOM 1267 C CA . GLY A 1 169 ? -39.635 63.942 25.277 1.00 17.78 169 GLY A CA 1
ATOM 1268 C C . GLY A 1 169 ? -39.825 63.979 23.776 1.00 18.75 169 GLY A C 1
ATOM 1269 O O . GLY A 1 169 ? -40.048 62.959 23.120 1.00 20.37 169 GLY A O 1
ATOM 1270 N N . ILE A 1 170 ? -39.712 65.192 23.247 1.00 18.75 170 ILE A N 1
ATOM 1271 C CA . ILE A 1 170 ? -39.935 65.466 21.838 1.00 18.52 170 ILE A CA 1
ATOM 1272 C C . ILE A 1 170 ? -38.593 65.539 21.128 1.00 17.31 170 ILE A C 1
ATOM 1273 O O . ILE A 1 170 ? -37.540 65.678 21.748 1.00 19.23 170 ILE A O 1
ATOM 1278 N N . GLY A 1 171 ? -38.637 65.480 19.799 1.00 17.65 171 GLY A N 1
ATOM 1279 C CA . GLY A 1 171 ? -37.462 65.604 18.964 1.00 17.76 171 GLY A CA 1
ATOM 1280 C C . GLY A 1 171 ? -37.058 64.323 18.274 1.00 18.14 171 GLY A C 1
ATOM 1281 O O . GLY A 1 171 ? -36.299 64.372 17.297 1.00 19.75 171 GLY A O 1
ATOM 1282 N N . GLY A 1 172 ? -37.546 63.180 18.751 1.00 17.27 172 GLY A N 1
ATOM 1283 C CA . GLY A 1 172 ? -37.246 61.907 18.132 1.00 16.15 172 GLY A CA 1
ATOM 1284 C C . GLY A 1 172 ? -36.249 61.087 18.920 1.00 14.56 172 GLY A C 1
ATOM 1285 O O . GLY A 1 172 ? -35.172 61.573 19.275 1.00 15.45 172 GLY A O 1
ATOM 1286 N N . SER A 1 173 ? -36.601 59.836 19.197 1.00 12.47 173 SER A N 1
ATOM 1287 C CA . SER A 1 173 ? -35.723 58.900 19.884 1.00 11.44 173 SER A CA 1
ATOM 1288 C C . SER A 1 173 ? -35.668 57.607 19.087 1.00 10.03 173 SER A C 1
ATOM 1289 O O . SER A 1 173 ? -36.692 57.143 18.569 1.00 11.79 173 SER A O 1
ATOM 1292 N N . GLY A 1 174 ? -34.473 57.029 18.988 1.00 9.96 174 GLY A N 1
ATOM 1293 C CA . GLY A 1 174 ? -34.280 55.846 18.174 1.00 10.26 174 GLY A CA 1
ATOM 1294 C C . GLY A 1 174 ? -32.967 55.940 17.438 1.00 10.31 174 GLY A C 1
ATOM 1295 O O . GLY A 1 174 ? -31.937 56.231 18.057 1.00 10.04 174 GLY A O 1
ATOM 1296 N N . PHE A 1 175 ? -32.976 55.727 16.124 1.00 9.59 175 PHE A N 1
ATOM 1297 C CA . PHE A 1 175 ? -31.715 55.729 15.397 1.00 8.84 175 PHE A CA 1
ATOM 1298 C C . PHE A 1 175 ? -31.910 56.035 13.918 1.00 8.67 175 PHE A C 1
ATOM 1299 O O . PHE A 1 175 ? -32.951 55.728 13.324 1.00 9.54 175 PHE A O 1
ATOM 1307 N N . ASN A 1 176 ? -30.876 56.650 13.344 1.00 9.03 176 ASN A N 1
ATOM 1308 C CA . ASN A 1 176 ? -30.672 56.696 11.910 1.00 9.27 176 ASN A CA 1
ATOM 1309 C C . ASN A 1 176 ? -30.279 55.308 11.405 1.00 8.59 176 ASN A C 1
ATOM 1310 O O . ASN A 1 176 ? -29.900 54.437 12.191 1.00 8.29 176 ASN A O 1
ATOM 1315 N N . PRO A 1 177 ? -30.355 55.073 10.094 1.00 8.03 177 PRO A N 1
ATOM 1316 C CA . PRO A 1 177 ? -29.990 53.748 9.575 1.00 7.78 177 PRO A CA 1
ATOM 1317 C C . PRO A 1 177 ? -28.565 53.360 9.944 1.00 7.42 177 PRO A C 1
ATOM 1318 O O . PRO A 1 177 ? -27.661 54.199 10.025 1.00 8.15 177 PRO A O 1
ATOM 1322 N N . PHE A 1 178 ? -28.377 52.065 10.191 1.00 8.32 178 PHE A N 1
ATOM 1323 C CA . PHE A 1 178 ? -27.080 51.523 10.563 1.00 8.42 178 PHE A CA 1
ATOM 1324 C C . PHE A 1 178 ? -27.007 50.098 10.041 1.00 7.81 178 PHE A C 1
ATOM 1325 O O . PHE A 1 178 ? -28.005 49.534 9.574 1.00 7.55 178 PHE A O 1
ATOM 1333 N N . SER A 1 179 ? -25.820 49.506 10.133 1.00 7.63 179 SER A N 1
ATOM 1334 C CA . SER A 1 179 ? -25.658 48.138 9.678 1.00 7.83 179 SER A CA 1
ATOM 1335 C C . SER A 1 179 ? -24.707 47.404 10.608 1.00 8.21 179 SER A C 1
ATOM 1336 O O . SER A 1 179 ? -23.781 48.001 11.165 1.00 9.38 179 SER A O 1
ATOM 1339 N N . ILE A 1 180 ? -24.978 46.108 10.808 1.00 8.04 180 ILE A N 1
ATOM 1340 C CA . ILE A 1 180 ? -24.151 45.241 11.639 1.00 7.58 180 ILE A CA 1
ATOM 1341 C C . ILE A 1 180 ? -23.954 43.907 10.931 1.00 7.59 180 ILE A C 1
ATOM 1342 O O . ILE A 1 180 ? -24.832 43.432 10.210 1.00 8.32 180 ILE A O 1
ATOM 1347 N N . THR A 1 181 ? -22.790 43.295 11.148 1.00 7.76 181 THR A N 1
ATOM 1348 C CA . THR A 1 181 ? -22.401 42.072 10.453 1.00 8.01 181 THR A CA 1
ATOM 1349 C C . THR A 1 181 ? -21.790 41.101 11.452 1.00 7.96 181 THR A C 1
ATOM 1350 O O . THR A 1 181 ? -21.000 41.509 12.300 1.00 8.93 181 THR A O 1
ATOM 1354 N N . TYR A 1 182 ? -22.146 39.820 11.352 1.00 7.62 182 TYR A N 1
ATOM 1355 C CA . TYR A 1 182 ? -21.718 38.831 12.339 1.00 8.58 182 TYR A CA 1
ATOM 1356 C C . TYR A 1 182 ? -21.932 37.425 11.801 1.00 9.17 182 TYR A C 1
ATOM 1357 O O . TYR A 1 182 ? -22.821 37.193 10.979 1.00 9.31 182 TYR A O 1
ATOM 1366 N N . MET A 1 183 ? -21.136 36.477 12.303 1.00 9.24 183 MET A N 1
ATOM 1367 C CA . MET A 1 183 ? -21.428 35.064 12.076 1.00 8.79 183 MET A CA 1
ATOM 1368 C C . MET A 1 183 ? -22.358 34.531 13.152 1.00 9.09 183 MET A C 1
ATOM 1369 O O . MET A 1 183 ? -22.270 34.929 14.314 1.00 10.56 183 MET A O 1
ATOM 1374 N N . VAL A 1 184 ? -23.260 33.638 12.754 1.00 11.03 184 VAL A N 1
ATOM 1375 C CA . VAL A 1 184 ? -24.202 33.071 13.710 1.00 11.81 184 VAL A CA 1
ATOM 1376 C C . VAL A 1 184 ? -23.459 32.231 14.738 1.00 12.71 184 VAL A C 1
ATOM 1377 O O . VAL A 1 184 ? -22.395 31.661 14.434 1.00 13.89 184 VAL A O 1
ATOM 1382 N N . ILE B 1 3 ? -21.144 11.208 -38.112 1.00 33.64 3 ILE B N 1
ATOM 1383 C CA . ILE B 1 3 ? -22.085 12.027 -37.353 1.00 31.16 3 ILE B CA 1
ATOM 1384 C C . ILE B 1 3 ? -22.821 11.188 -36.322 1.00 28.05 3 ILE B C 1
ATOM 1385 O O . ILE B 1 3 ? -22.931 11.575 -35.157 1.00 25.41 3 ILE B O 1
ATOM 1390 N N . SER B 1 4 ? -23.330 10.033 -36.763 1.00 26.73 4 SER B N 1
ATOM 1391 C CA . SER B 1 4 ? -24.087 9.169 -35.865 1.00 26.76 4 SER B CA 1
ATOM 1392 C C . SER B 1 4 ? -23.275 8.786 -34.635 1.00 24.42 4 SER B C 1
ATOM 1393 O O . SER B 1 4 ? -23.831 8.666 -33.536 1.00 24.73 4 SER B O 1
ATOM 1396 N N . SER B 1 5 ? -21.960 8.614 -34.794 1.00 22.27 5 SER B N 1
ATOM 1397 C CA . SER B 1 5 ? -21.113 8.244 -33.667 1.00 22.03 5 SER B CA 1
ATOM 1398 C C . SER B 1 5 ? -21.005 9.358 -32.636 1.00 20.68 5 SER B C 1
ATOM 1399 O O . SER B 1 5 ? -20.720 9.076 -31.470 1.00 20.45 5 SER B O 1
ATOM 1402 N N . LEU B 1 6 ? -21.231 10.607 -33.039 1.00 19.72 6 LEU B N 1
ATOM 1403 C CA . LEU B 1 6 ? -21.223 11.736 -32.115 1.00 19.73 6 LEU B CA 1
ATOM 1404 C C . LEU B 1 6 ? -22.529 11.883 -31.352 1.00 17.39 6 LEU B C 1
ATOM 1405 O O . LEU B 1 6 ? -22.573 12.628 -30.365 1.00 18.29 6 LEU B O 1
ATOM 1410 N N . LEU B 1 7 ? -23.588 11.207 -31.793 1.00 19.23 7 LEU B N 1
ATOM 1411 C CA . LEU B 1 7 ? -24.915 11.351 -31.207 1.00 20.93 7 LEU B CA 1
ATOM 1412 C C . LEU B 1 7 ? -25.170 10.352 -30.092 1.00 22.65 7 LEU B C 1
ATOM 1413 O O . LEU B 1 7 ? -26.259 10.351 -29.507 1.00 23.51 7 LEU B O 1
ATOM 1418 N N . GLU B 1 8 ? -24.192 9.505 -29.792 1.00 22.26 8 GLU B N 1
ATOM 1419 C CA . GLU B 1 8 ? -24.245 8.591 -28.664 1.00 23.26 8 GLU B CA 1
ATOM 1420 C C . GLU B 1 8 ? -22.856 8.534 -28.053 1.00 20.93 8 GLU B C 1
ATOM 1421 O O . GLU B 1 8 ? -21.894 9.071 -28.608 1.00 19.99 8 GLU B O 1
ATOM 1427 N N . LYS B 1 9 ? -22.757 7.874 -26.899 1.00 20.40 9 LYS B N 1
ATOM 1428 C CA . LYS B 1 9 ? -21.500 7.831 -26.162 1.00 19.91 9 LYS B CA 1
ATOM 1429 C C . LYS B 1 9 ? -20.358 7.321 -27.037 1.00 20.88 9 LYS B C 1
ATOM 1430 O O . LYS B 1 9 ? -20.513 6.368 -27.808 1.00 21.01 9 LYS B O 1
ATOM 1436 N N . ASN B 1 10 ? -19.208 7.976 -26.909 1.00 19.52 10 ASN B N 1
ATOM 1437 C CA . ASN B 1 10 ? -18.005 7.638 -27.652 1.00 18.74 10 ASN B CA 1
ATOM 1438 C C . ASN B 1 10 ? -16.810 7.958 -26.763 1.00 19.44 10 ASN B C 1
ATOM 1439 O O . ASN B 1 10 ? -16.964 8.482 -25.657 1.00 20.47 10 ASN B O 1
ATOM 1444 N N . ILE B 1 11 ? -15.606 7.670 -27.261 1.00 19.02 11 ILE B N 1
ATOM 1445 C CA . ILE B 1 11 ? -14.396 8.003 -26.515 1.00 19.19 11 ILE B CA 1
ATOM 1446 C C . ILE B 1 11 ? -13.667 9.194 -27.131 1.00 19.34 11 ILE B C 1
ATOM 1447 O O . ILE B 1 11 ? -12.459 9.358 -26.933 1.00 20.97 11 ILE B O 1
ATOM 1452 N N . TYR B 1 12 ? -14.395 10.042 -27.859 1.00 17.23 12 TYR B N 1
ATOM 1453 C CA . TYR B 1 12 ? -13.784 11.146 -28.598 1.00 16.29 12 TYR B CA 1
ATOM 1454 C C . TYR B 1 12 ? -13.439 12.315 -27.683 1.00 14.78 12 TYR B C 1
ATOM 1455 O O . TYR B 1 12 ? -14.323 12.896 -27.047 1.00 15.05 12 TYR B O 1
ATOM 1464 N N . ASN B 1 13 ? -12.165 12.699 -27.668 1.00 14.15 13 ASN B N 1
ATOM 1465 C CA . ASN B 1 13 ? -11.746 13.997 -27.137 1.00 13.79 13 ASN B CA 1
ATOM 1466 C C . ASN B 1 13 ? -11.865 15.010 -28.267 1.00 12.39 13 ASN B C 1
ATOM 1467 O O . ASN B 1 13 ? -10.970 15.140 -29.108 1.00 15.14 13 ASN B O 1
ATOM 1472 N N . VAL B 1 14 ? -13.001 15.692 -28.303 1.00 11.89 14 VAL B N 1
ATOM 1473 C CA . VAL B 1 14 ? -13.333 16.618 -29.379 1.00 11.34 14 VAL B CA 1
ATOM 1474 C C . VAL B 1 14 ? -12.611 17.938 -29.173 1.00 11.46 14 VAL B C 1
ATOM 1475 O O . VAL B 1 14 ? -12.513 18.449 -28.051 1.00 11.49 14 VAL B O 1
ATOM 1479 N N . HIS B 1 15 ? -12.098 18.489 -30.271 1.00 12.04 15 HIS B N 1
ATOM 1480 C CA . HIS B 1 15 ? -11.514 19.819 -30.313 1.00 12.46 15 HIS B CA 1
ATOM 1481 C C . HIS B 1 15 ? -12.402 20.713 -31.162 1.00 11.59 15 HIS B C 1
ATOM 1482 O O . HIS B 1 15 ? -12.916 20.285 -32.202 1.00 12.56 15 HIS B O 1
ATOM 1489 N N . ASN B 1 16 ? -12.582 21.952 -30.711 1.00 11.06 16 ASN B N 1
ATOM 1490 C CA . ASN B 1 16 ? -13.287 22.950 -31.497 1.00 11.03 16 ASN B CA 1
ATOM 1491 C C . ASN B 1 16 ? -12.783 24.339 -31.135 1.00 10.75 16 ASN B C 1
ATOM 1492 O O . ASN B 1 16 ? -12.389 24.595 -29.994 1.00 11.80 16 ASN B O 1
ATOM 1497 N N . LYS B 1 17 ? -12.764 25.225 -32.136 1.00 11.22 17 LYS B N 1
ATOM 1498 C CA . LYS B 1 17 ? -12.390 26.617 -31.892 1.00 12.52 17 LYS B CA 1
ATOM 1499 C C . LYS B 1 17 ? -13.371 27.292 -30.936 1.00 12.41 17 LYS B C 1
ATOM 1500 O O . LYS B 1 17 ? -12.991 28.197 -30.187 1.00 13.94 17 LYS B O 1
ATOM 1506 N N . SER B 1 18 ? -14.636 26.883 -30.971 1.00 11.18 18 SER B N 1
ATOM 1507 C CA . SER B 1 18 ? -15.624 27.300 -29.988 1.00 11.93 18 SER B CA 1
ATOM 1508 C C . SER B 1 18 ? -16.776 26.314 -30.069 1.00 10.21 18 SER B C 1
ATOM 1509 O O . SER B 1 18 ? -16.849 25.495 -30.986 1.00 11.23 18 SER B O 1
ATOM 1512 N N . ASN B 1 19 ? -17.672 26.393 -29.089 1.00 10.53 19 ASN B N 1
ATOM 1513 C CA . ASN B 1 19 ? -18.828 25.509 -29.028 1.00 10.93 19 ASN B CA 1
ATOM 1514 C C . ASN B 1 19 ? -20.066 26.349 -28.749 1.00 10.59 19 ASN B C 1
ATOM 1515 O O . ASN B 1 19 ? -20.165 26.983 -27.695 1.00 11.79 19 ASN B O 1
ATOM 1520 N N . THR B 1 20 ? -20.998 26.369 -29.698 1.00 11.08 20 THR B N 1
ATOM 1521 C CA . THR B 1 20 ? -22.213 27.168 -29.584 1.00 12.10 20 THR B CA 1
ATOM 1522 C C . THR B 1 20 ? -23.379 26.262 -29.203 1.00 10.70 20 THR B C 1
ATOM 1523 O O . THR B 1 20 ? -23.696 25.308 -29.927 1.00 12.09 20 THR B O 1
ATOM 1527 N N . LEU B 1 21 ? -24.009 26.565 -28.066 1.00 10.71 21 LEU B N 1
ATOM 1528 C CA . LEU B 1 21 ? -25.086 25.765 -27.493 1.00 10.88 21 LEU B CA 1
ATOM 1529 C C . LEU B 1 21 ? -26.431 26.399 -27.829 1.00 12.11 21 LEU B C 1
ATOM 1530 O O . LEU B 1 21 ? -26.709 27.518 -27.394 1.00 13.02 21 LEU B O 1
ATOM 1535 N N . THR B 1 22 ? -27.277 25.677 -28.571 1.00 13.10 22 THR B N 1
ATOM 1536 C CA . THR B 1 22 ? -28.601 26.199 -28.918 1.00 13.62 22 THR B CA 1
ATOM 1537 C C . THR B 1 22 ? -29.365 26.606 -27.661 1.00 12.83 22 THR B C 1
ATOM 1538 O O . THR B 1 22 ? -29.392 25.873 -26.674 1.00 13.48 22 THR B O 1
ATOM 1542 N N . ASN B 1 23 ? -30.000 27.777 -27.691 1.00 12.48 23 ASN B N 1
ATOM 1543 C CA . ASN B 1 23 ? -30.816 28.170 -26.547 1.00 12.64 23 ASN B CA 1
ATOM 1544 C C . ASN B 1 23 ? -32.100 27.348 -26.534 1.00 14.22 23 ASN B C 1
ATOM 1545 O O . ASN B 1 23 ? -32.890 27.403 -27.483 1.00 15.03 23 ASN B O 1
ATOM 1550 N N . VAL B 1 24 ? -32.293 26.568 -25.472 1.00 13.66 24 VAL B N 1
ATOM 1551 C CA . VAL B 1 24 ? -33.411 25.628 -25.376 1.00 13.37 24 VAL B CA 1
ATOM 1552 C C . VAL B 1 24 ? -34.079 25.774 -24.013 1.00 13.34 24 VAL B C 1
ATOM 1553 O O . VAL B 1 24 ? -33.428 26.200 -23.048 1.00 12.81 24 VAL B O 1
ATOM 1557 N N . PRO B 1 25 ? -35.362 25.425 -23.877 1.00 14.66 25 PRO B N 1
ATOM 1558 C CA . PRO B 1 25 ? -36.062 25.672 -22.608 1.00 14.86 25 PRO B CA 1
ATOM 1559 C C . PRO B 1 25 ? -35.864 24.600 -21.554 1.00 13.95 25 PRO B C 1
ATOM 1560 O O . PRO B 1 25 ? -36.309 24.796 -20.414 1.00 16.27 25 PRO B O 1
ATOM 1564 N N . ALA B 1 26 ? -35.217 23.485 -21.889 1.00 14.14 26 ALA B N 1
ATOM 1565 C CA . ALA B 1 26 ? -35.024 22.394 -20.944 1.00 14.81 26 ALA B CA 1
ATOM 1566 C C . ALA B 1 26 ? -33.818 21.585 -21.381 1.00 13.57 26 ALA B C 1
ATOM 1567 O O . ALA B 1 26 ? -33.489 21.535 -22.569 1.00 14.30 26 ALA B O 1
ATOM 1569 N N . ASN B 1 27 ? -33.163 20.960 -20.407 1.00 13.51 27 ASN B N 1
ATOM 1570 C CA . ASN B 1 27 ? -32.050 20.049 -20.659 1.00 13.50 27 ASN B CA 1
ATOM 1571 C C . ASN B 1 27 ? -32.445 19.035 -21.733 1.00 12.92 27 ASN B C 1
ATOM 1572 O O . ASN B 1 27 ? -33.345 18.218 -21.503 1.00 14.41 27 ASN B O 1
ATOM 1577 N N . PRO B 1 28 ? -31.795 19.047 -22.909 1.00 12.81 28 PRO B N 1
ATOM 1578 C CA . PRO B 1 28 ? -32.260 18.185 -24.012 1.00 13.60 28 PRO B CA 1
ATOM 1579 C C . PRO B 1 28 ? -32.065 16.699 -23.779 1.00 12.29 28 PRO B C 1
ATOM 1580 O O . PRO B 1 28 ? -32.703 15.910 -24.482 1.00 14.58 28 PRO B O 1
ATOM 1584 N N . THR B 1 29 ? -31.185 16.290 -22.861 1.00 12.81 29 THR B N 1
ATOM 1585 C CA . THR B 1 29 ? -30.996 14.879 -22.533 1.00 13.26 29 THR B CA 1
ATOM 1586 C C . THR B 1 29 ? -31.533 14.497 -21.164 1.00 12.91 29 THR B C 1
ATOM 1587 O O . THR B 1 29 ? -31.777 13.311 -20.924 1.00 14.88 29 THR B O 1
ATOM 1591 N N . GLY B 1 30 ? -31.696 15.460 -20.261 1.00 12.52 30 GLY B N 1
ATOM 1592 C CA . GLY B 1 30 ? -32.021 15.171 -18.885 1.00 12.06 30 GLY B CA 1
ATOM 1593 C C . GLY B 1 30 ? -30.848 14.780 -18.014 1.00 13.63 30 GLY B C 1
ATOM 1594 O O . GLY B 1 30 ? -31.025 14.642 -16.796 1.00 17.25 30 GLY B O 1
ATOM 1595 N N . ASN B 1 31 ? -29.652 14.628 -18.576 1.00 13.03 31 ASN B N 1
ATOM 1596 C CA . ASN B 1 31 ? -28.535 14.082 -17.814 1.00 13.50 31 ASN B CA 1
ATOM 1597 C C . ASN B 1 31 ? -27.757 15.155 -17.064 1.00 10.88 31 ASN B C 1
ATOM 1598 O O . ASN B 1 31 ? -27.658 16.305 -17.501 1.00 11.26 31 ASN B O 1
ATOM 1603 N N . THR B 1 32 ? -27.213 14.761 -15.909 1.00 11.55 32 THR B N 1
ATOM 1604 C CA . THR B 1 32 ? -26.489 15.687 -15.043 1.00 10.88 32 THR B CA 1
ATOM 1605 C C . THR B 1 32 ? -25.135 16.090 -15.607 1.00 11.55 32 THR B C 1
ATOM 1606 O O . THR B 1 32 ? -24.512 17.008 -15.063 1.00 14.03 32 THR B O 1
ATOM 1610 N N . ASN B 1 33 ? -24.673 15.441 -16.677 1.00 10.88 33 ASN B N 1
ATOM 1611 C CA . ASN B 1 33 ? -23.402 15.766 -17.318 1.00 11.02 33 ASN B CA 1
ATOM 1612 C C . ASN B 1 33 ? -23.587 16.414 -18.688 1.00 9.41 33 ASN B C 1
ATOM 1613 O O . ASN B 1 33 ? -22.647 16.451 -19.494 1.00 11.15 33 ASN B O 1
ATOM 1618 N N . THR B 1 34 ? -24.777 16.937 -18.963 1.00 9.12 34 THR B N 1
ATOM 1619 C CA . THR B 1 34 ? -25.054 17.630 -20.215 1.00 10.10 34 THR B CA 1
ATOM 1620 C C . THR B 1 34 ? -24.972 19.142 -20.026 1.00 9.12 34 THR B C 1
ATOM 1621 O O . THR B 1 34 ? -25.662 19.709 -19.166 1.00 10.06 34 THR B O 1
ATOM 1625 N N . VAL B 1 35 ? -24.139 19.783 -20.846 1.00 9.04 35 VAL B N 1
ATOM 1626 C CA . VAL B 1 35 ? -24.026 21.238 -20.892 1.00 8.99 35 VAL B CA 1
ATOM 1627 C C . VAL B 1 35 ? -25.031 21.766 -21.912 1.00 9.37 35 VAL B C 1
ATOM 1628 O O . VAL B 1 35 ? -25.141 21.235 -23.025 1.00 9.27 35 VAL B O 1
ATOM 1632 N N . TRP B 1 36 ? -25.775 22.804 -21.537 1.00 9.39 36 TRP B N 1
ATOM 1633 C CA . TRP B 1 36 ? -26.781 23.373 -22.427 1.00 9.31 36 TRP B CA 1
ATOM 1634 C C . TRP B 1 36 ? -26.979 24.844 -22.095 1.00 9.06 36 TRP B C 1
ATOM 1635 O O . TRP B 1 36 ? -26.473 25.351 -21.091 1.00 9.22 36 TRP B O 1
ATOM 1646 N N . SER B 1 37 ? -27.726 25.529 -22.958 1.00 10.20 37 SER B N 1
ATOM 1647 C CA . SER B 1 37 ? -27.954 26.960 -22.840 1.00 9.93 37 SER B CA 1
ATOM 1648 C C . SER B 1 37 ? -29.450 27.195 -22.711 1.00 10.07 37 SER B C 1
ATOM 1649 O O . SER B 1 37 ? -30.230 26.709 -23.539 1.00 11.81 37 SER B O 1
ATOM 1652 N N . ASN B 1 38 ? -29.847 27.953 -21.685 1.00 9.60 38 ASN B N 1
ATOM 1653 C CA . ASN B 1 38 ? -31.234 28.014 -21.218 1.00 9.60 38 ASN B CA 1
ATOM 1654 C C . ASN B 1 38 ? -31.946 29.242 -21.792 1.00 10.04 38 ASN B C 1
ATOM 1655 O O . ASN B 1 38 ? -31.640 30.382 -21.421 1.00 10.37 38 ASN B O 1
ATOM 1660 N N . SER B 1 39 ? -32.936 29.000 -22.661 1.00 10.21 39 SER B N 1
ATOM 1661 C CA . SER B 1 39 ? -33.689 30.054 -23.337 1.00 11.58 39 SER B CA 1
ATOM 1662 C C . SER B 1 39 ? -34.790 30.674 -22.483 1.00 11.55 39 SER B C 1
ATOM 1663 O O . SER B 1 39 ? -35.467 31.596 -22.956 1.00 12.48 39 SER B O 1
ATOM 1666 N N . ASN B 1 40 ? -34.989 30.207 -21.249 1.00 11.35 40 ASN B N 1
ATOM 1667 C CA . ASN B 1 40 ? -35.985 30.828 -20.385 1.00 11.05 40 ASN B CA 1
ATOM 1668 C C . ASN B 1 40 ? -35.533 32.190 -19.880 1.00 10.37 40 ASN B C 1
ATOM 1669 O O . ASN B 1 40 ? -36.346 32.917 -19.297 1.00 11.00 40 ASN B O 1
ATOM 1674 N N . PHE B 1 41 ? -34.271 32.547 -20.125 1.00 9.25 41 PHE B N 1
ATOM 1675 C CA . PHE B 1 41 ? -33.679 33.820 -19.753 1.00 8.96 41 PHE B CA 1
ATOM 1676 C C . PHE B 1 41 ? -33.123 34.484 -21.000 1.00 9.11 41 PHE B C 1
ATOM 1677 O O . PHE B 1 41 ? -32.650 33.809 -21.917 1.00 10.75 41 PHE B O 1
ATOM 1685 N N . THR B 1 42 ? -33.156 35.813 -21.022 1.00 9.47 42 THR B N 1
ATOM 1686 C CA . THR B 1 42 ? -32.424 36.576 -22.028 1.00 10.62 42 THR B CA 1
ATOM 1687 C C . THR B 1 42 ? -31.575 37.628 -21.327 1.00 11.40 42 THR B C 1
ATOM 1688 O O . THR B 1 42 ? -32.105 38.414 -20.523 1.00 11.64 42 THR B O 1
ATOM 1692 N N . PRO B 1 43 ? -30.251 37.646 -21.534 1.00 10.37 43 PRO B N 1
ATOM 1693 C CA . PRO B 1 43 ? -29.477 36.653 -22.292 1.00 11.51 43 PRO B CA 1
ATOM 1694 C C . PRO B 1 43 ? -29.581 35.256 -21.669 1.00 10.25 43 PRO B C 1
ATOM 1695 O O . PRO B 1 43 ? -30.007 35.124 -20.520 1.00 10.46 43 PRO B O 1
ATOM 1699 N N . PRO B 1 44 ? -29.238 34.218 -22.425 1.00 10.38 44 PRO B N 1
ATOM 1700 C CA . PRO B 1 44 ? -29.445 32.851 -21.933 1.00 9.95 44 PRO B CA 1
ATOM 1701 C C . PRO B 1 44 ? -28.497 32.519 -20.790 1.00 9.69 44 PRO B C 1
ATOM 1702 O O . PRO B 1 44 ? -27.521 33.225 -20.516 1.00 9.87 44 PRO B O 1
ATOM 1706 N N . HIS B 1 45 ? -28.798 31.416 -20.106 1.00 9.20 45 HIS B N 1
ATOM 1707 C CA . HIS B 1 45 ? -27.989 30.936 -18.986 1.00 8.88 45 HIS B CA 1
ATOM 1708 C C . HIS B 1 45 ? -27.257 29.641 -19.318 1.00 8.50 45 HIS B C 1
ATOM 1709 O O . HIS B 1 45 ? -27.848 28.703 -19.865 1.00 9.02 45 HIS B O 1
ATOM 1716 N N . LEU B 1 46 ? -25.980 29.580 -18.933 1.00 8.18 46 LEU B N 1
ATOM 1717 C CA . LEU B 1 46 ? -25.198 28.354 -19.070 1.00 8.13 46 LEU B CA 1
ATOM 1718 C C . LEU B 1 46 ? -25.614 27.351 -18.004 1.00 7.96 46 LEU B C 1
ATOM 1719 O O . LEU B 1 46 ? -25.624 27.668 -16.808 1.00 8.69 46 LEU B O 1
ATOM 1724 N N . MET B 1 47 ? -25.959 26.139 -18.441 1.00 7.98 47 MET B N 1
ATOM 1725 C CA . MET B 1 47 ? -26.435 25.073 -17.569 1.00 8.68 47 MET B CA 1
ATOM 1726 C C . MET B 1 47 ? -25.504 23.876 -17.645 1.00 8.15 47 MET B C 1
ATOM 1727 O O . MET B 1 47 ? -24.959 23.559 -18.706 1.00 9.27 47 MET B O 1
ATOM 1732 N N . TYR B 1 48 ? -25.390 23.169 -16.521 1.00 8.58 48 TYR B N 1
ATOM 1733 C CA . TYR B 1 48 ? -24.718 21.873 -16.455 1.00 8.01 48 TYR B CA 1
ATOM 1734 C C . TYR B 1 48 ? -25.639 20.942 -15.680 1.00 9.11 48 TYR B C 1
ATOM 1735 O O . TYR B 1 48 ? -25.812 21.099 -14.467 1.00 9.89 48 TYR B O 1
ATOM 1744 N N . GLY B 1 49 ? -26.271 20.008 -16.384 1.00 10.49 49 GLY B N 1
ATOM 1745 C CA . GLY B 1 49 ? -27.346 19.257 -15.748 1.00 10.88 49 GLY B CA 1
ATOM 1746 C C . GLY B 1 49 ? -28.474 20.207 -15.368 1.00 11.21 49 GLY B C 1
ATOM 1747 O O . GLY B 1 49 ? -28.941 21.013 -16.181 1.00 11.80 49 GLY B O 1
ATOM 1748 N N . ALA B 1 50 ? -28.908 20.137 -14.110 1.00 13.00 50 ALA B N 1
ATOM 1749 C CA . ALA B 1 50 ? -29.912 21.054 -13.584 1.00 13.10 50 ALA B CA 1
ATOM 1750 C C . ALA B 1 50 ? -29.298 22.284 -12.936 1.00 12.39 50 ALA B C 1
ATOM 1751 O O . ALA B 1 50 ? -30.037 23.143 -12.446 1.00 15.84 50 ALA B O 1
ATOM 1753 N N A SER B 1 51 ? -27.972 22.387 -12.916 0.42 11.35 51 SER B N 1
ATOM 1754 N N B SER B 1 51 ? -27.972 22.401 -12.941 0.58 10.81 51 SER B N 1
ATOM 1755 C CA A SER B 1 51 ? -27.311 23.521 -12.289 0.42 11.86 51 SER B CA 1
ATOM 1756 C CA B SER B 1 51 ? -27.291 23.515 -12.289 0.58 10.70 51 SER B CA 1
ATOM 1757 C C A SER B 1 51 ? -27.247 24.697 -13.254 0.42 10.70 51 SER B C 1
ATOM 1758 C C B SER B 1 51 ? -27.199 24.709 -13.234 0.58 9.89 51 SER B C 1
ATOM 1759 O O A SER B 1 51 ? -26.775 24.564 -14.385 0.42 12.03 51 SER B O 1
ATOM 1760 O O B SER B 1 51 ? -26.644 24.604 -14.330 0.58 10.71 51 SER B O 1
ATOM 1765 N N . ASP B 1 52 ? -27.728 25.848 -12.803 1.00 9.90 52 ASP B N 1
ATOM 1766 C CA . ASP B 1 52 ? -27.671 27.081 -13.585 1.00 9.11 52 ASP B CA 1
ATOM 1767 C C . ASP B 1 52 ? -26.413 27.841 -13.166 1.00 9.36 52 ASP B C 1
ATOM 1768 O O . ASP B 1 52 ? -26.388 28.520 -12.132 1.00 10.38 52 ASP B O 1
ATOM 1773 N N A ILE B 1 53 ? -25.363 27.723 -13.985 0.53 9.52 53 ILE B N 1
ATOM 1774 N N B ILE B 1 53 ? -25.360 27.732 -13.976 0.47 9.37 53 ILE B N 1
ATOM 1775 C CA A ILE B 1 53 ? -24.081 28.357 -13.681 0.53 10.03 53 ILE B CA 1
ATOM 1776 C CA B ILE B 1 53 ? -24.090 28.373 -13.644 0.47 9.43 53 ILE B CA 1
ATOM 1777 C C A ILE B 1 53 ? -24.219 29.876 -13.711 0.53 8.81 53 ILE B C 1
ATOM 1778 C C B ILE B 1 53 ? -24.217 29.889 -13.709 0.47 8.76 53 ILE B C 1
ATOM 1779 O O A ILE B 1 53 ? -23.749 30.576 -12.810 0.53 10.10 53 ILE B O 1
ATOM 1780 O O B ILE B 1 53 ? -23.728 30.604 -12.827 0.47 9.91 53 ILE B O 1
ATOM 1789 N N . THR B 1 54 ? -24.873 30.407 -14.747 1.00 9.01 54 THR B N 1
ATOM 1790 C CA . THR B 1 54 ? -25.037 31.853 -14.871 1.00 8.61 54 THR B CA 1
ATOM 1791 C C . THR B 1 54 ? -25.794 32.433 -13.682 1.00 9.53 54 THR B C 1
ATOM 1792 O O . THR B 1 54 ? -25.397 33.457 -13.115 1.00 9.78 54 THR B O 1
ATOM 1796 N N . GLN B 1 55 ? -26.893 31.793 -13.284 0.66 5.97 55 GLN B N 1
ATOM 1797 C CA . GLN B 1 55 ? -27.676 32.338 -12.178 0.78 8.55 55 GLN B CA 1
ATOM 1798 C C . GLN B 1 55 ? -26.914 32.247 -10.868 0.71 6.53 55 GLN B C 1
ATOM 1799 O O . GLN B 1 55 ? -26.977 33.166 -10.045 0.64 6.48 55 GLN B O 1
ATOM 1805 N N . ALA B 1 56 ? -26.197 31.147 -10.647 1.00 10.43 56 ALA B N 1
ATOM 1806 C CA . ALA B 1 56 ? -25.447 31.013 -9.403 1.00 10.85 56 ALA B CA 1
ATOM 1807 C C . ALA B 1 56 ? -24.396 32.104 -9.283 1.00 11.12 56 ALA B C 1
ATOM 1808 O O . ALA B 1 56 ? -24.257 32.740 -8.232 1.00 12.97 56 ALA B O 1
ATOM 1810 N N . ILE B 1 57 ? -23.660 32.349 -10.368 1.00 11.05 57 ILE B N 1
ATOM 1811 C CA . ILE B 1 57 ? -22.672 33.420 -10.362 1.00 12.10 57 ILE B CA 1
ATOM 1812 C C . ILE B 1 57 ? -23.351 34.768 -10.152 1.00 11.21 57 ILE B C 1
ATOM 1813 O O . ILE B 1 57 ? -22.851 35.616 -9.406 1.00 12.26 57 ILE B O 1
ATOM 1818 N N . GLY B 1 58 ? -24.509 34.980 -10.791 1.00 10.58 58 GLY B N 1
ATOM 1819 C CA . GLY B 1 58 ? -25.214 36.246 -10.666 1.00 10.89 58 GLY B CA 1
ATOM 1820 C C . GLY B 1 58 ? -25.829 36.474 -9.301 1.00 11.96 58 GLY B C 1
ATOM 1821 O O . GLY B 1 58 ? -26.037 37.620 -8.893 1.00 13.97 58 GLY B O 1
ATOM 1822 N N . ASN B 1 59 ? -26.146 35.398 -8.583 1.00 11.38 59 ASN B N 1
ATOM 1823 C CA . ASN B 1 59 ? -26.683 35.535 -7.240 1.00 13.78 59 ASN B CA 1
ATOM 1824 C C . ASN B 1 59 ? -25.617 36.041 -6.287 1.00 14.29 59 ASN B C 1
ATOM 1825 O O . ASN B 1 59 ? -25.924 36.761 -5.331 1.00 16.45 59 ASN B O 1
ATOM 1830 N N . ILE B 1 60 ? -24.361 35.690 -6.540 1.00 13.41 60 ILE B N 1
ATOM 1831 C CA . ILE B 1 60 ? -23.281 36.244 -5.745 1.00 13.12 60 ILE B CA 1
ATOM 1832 C C . ILE B 1 60 ? -22.969 37.662 -6.202 1.00 14.16 60 ILE B C 1
ATOM 1833 O O . ILE B 1 60 ? -22.838 38.575 -5.381 1.00 15.79 60 ILE B O 1
ATOM 1838 N N . SER B 1 61 ? -22.851 37.865 -7.514 1.00 13.04 61 SER B N 1
ATOM 1839 C CA . SER B 1 61 ? -22.552 39.175 -8.108 1.00 15.14 61 SER B CA 1
ATOM 1840 C C . SER B 1 61 ? -21.478 39.926 -7.323 1.00 15.18 61 SER B C 1
ATOM 1841 O O . SER B 1 61 ? -21.717 40.997 -6.764 1.00 16.45 61 SER B O 1
ATOM 1844 N N . LEU B 1 62 ? -20.278 39.347 -7.283 1.00 14.14 62 LEU B N 1
ATOM 1845 C CA . LEU B 1 62 ? -19.181 39.950 -6.527 1.00 13.52 62 LEU B CA 1
ATOM 1846 C C . LEU B 1 62 ? -18.325 40.856 -7.406 1.00 13.68 62 LEU B C 1
ATOM 1847 O O . LEU B 1 62 ? -17.941 40.486 -8.520 1.00 14.96 62 LEU B O 1
ATOM 1852 N N . THR B 1 63 ? -18.039 42.050 -6.898 1.00 12.55 63 THR B N 1
ATOM 1853 C CA . THR B 1 63 ? -16.995 42.899 -7.449 1.00 12.26 63 THR B CA 1
ATOM 1854 C C . THR B 1 63 ? -16.113 43.376 -6.305 1.00 12.56 63 THR B C 1
ATOM 1855 O O . THR B 1 63 ? -16.549 43.442 -5.151 1.00 11.70 63 THR B O 1
ATOM 1859 N N . THR B 1 64 ? -14.866 43.708 -6.629 1.00 12.12 64 THR B N 1
ATOM 1860 C CA . THR B 1 64 ? -13.936 44.180 -5.611 1.00 11.63 64 THR B CA 1
ATOM 1861 C C . THR B 1 64 ? -12.842 44.995 -6.286 1.00 11.97 64 THR B C 1
ATOM 1862 O O . THR B 1 64 ? -12.555 44.826 -7.474 1.00 14.69 64 THR B O 1
ATOM 1866 N N . GLY B 1 65 ? -12.235 45.883 -5.509 1.00 11.84 65 GLY B N 1
ATOM 1867 C CA . GLY B 1 65 ? -11.194 46.746 -6.018 1.00 12.37 65 GLY B CA 1
ATOM 1868 C C . GLY B 1 65 ? -11.035 47.938 -5.106 1.00 11.57 65 GLY B C 1
ATOM 1869 O O . GLY B 1 65 ? -11.116 47.799 -3.883 1.00 10.88 65 GLY B O 1
ATOM 1870 N N . SER B 1 66 ? -10.798 49.109 -5.686 1.00 12.77 66 SER B N 1
ATOM 1871 C CA . SER B 1 66 ? -10.699 50.324 -4.899 1.00 12.56 66 SER B CA 1
ATOM 1872 C C . SER B 1 66 ? -11.137 51.501 -5.753 1.00 11.87 66 SER B C 1
ATOM 1873 O O . SER B 1 66 ? -11.246 51.401 -6.977 1.00 14.44 66 SER B O 1
ATOM 1876 N N . PHE B 1 67 ? -11.410 52.620 -5.094 1.00 12.23 67 PHE B N 1
ATOM 1877 C CA . PHE B 1 67 ? -11.682 53.862 -5.798 1.00 11.65 67 PHE B CA 1
ATOM 1878 C C . PHE B 1 67 ? -10.907 54.988 -5.127 1.00 10.45 67 PHE B C 1
ATOM 1879 O O . PHE B 1 67 ? -10.697 54.983 -3.911 1.00 11.24 67 PHE B O 1
ATOM 1887 N N . SER B 1 68 ? -10.478 55.951 -5.930 1.00 10.55 68 SER B N 1
ATOM 1888 C CA . SER B 1 68 ? -9.786 57.110 -5.386 1.00 11.24 68 SER B CA 1
ATOM 1889 C C . SER B 1 68 ? -10.793 58.013 -4.686 1.00 11.30 68 SER B C 1
ATOM 1890 O O . SER B 1 68 ? -11.862 58.303 -5.231 1.00 12.18 68 SER B O 1
ATOM 1893 N N . LEU B 1 69 ? -10.443 58.468 -3.482 1.00 11.11 69 LEU B N 1
ATOM 1894 C CA . LEU B 1 69 ? -11.308 59.325 -2.678 1.00 10.59 69 LEU B CA 1
ATOM 1895 C C . LEU B 1 69 ? -10.531 60.549 -2.218 1.00 10.43 69 LEU B C 1
ATOM 1896 O O . LEU B 1 69 ? -9.470 60.422 -1.588 1.00 11.45 69 LEU B O 1
ATOM 1901 N N . SER B 1 70 ? -11.069 61.729 -2.519 1.00 10.47 70 SER B N 1
ATOM 1902 C CA . SER B 1 70 ? -10.516 62.995 -2.057 1.00 11.40 70 SER B CA 1
ATOM 1903 C C . SER B 1 70 ? -11.361 63.514 -0.892 1.00 10.78 70 SER B C 1
ATOM 1904 O O . SER B 1 70 ? -12.567 63.749 -1.045 1.00 11.48 70 SER B O 1
ATOM 1907 N N . LEU B 1 71 ? -10.737 63.680 0.272 1.00 10.60 71 LEU B N 1
ATOM 1908 C CA . LEU B 1 71 ? -11.408 64.241 1.436 1.00 10.56 71 LEU B CA 1
ATOM 1909 C C . LEU B 1 71 ? -10.778 65.581 1.800 1.00 9.94 71 LEU B C 1
ATOM 1910 O O . LEU B 1 71 ? -9.587 65.801 1.581 1.00 12.10 71 LEU B O 1
ATOM 1915 N N . SER B 1 72 ? -11.581 66.479 2.370 1.00 10.63 72 SER B N 1
ATOM 1916 C CA . SER B 1 72 ? -11.079 67.799 2.715 1.00 11.74 72 SER B CA 1
ATOM 1917 C C . SER B 1 72 ? -11.847 68.345 3.909 1.00 11.42 72 SER B C 1
ATOM 1918 O O . SER B 1 72 ? -12.837 67.763 4.365 1.00 12.00 72 SER B O 1
ATOM 1921 N N . GLY B 1 73 ? -11.383 69.492 4.401 1.00 12.09 73 GLY B N 1
ATOM 1922 C CA . GLY B 1 73 ? -12.043 70.190 5.476 1.00 12.29 73 GLY B CA 1
ATOM 1923 C C . GLY B 1 73 ? -11.048 70.865 6.388 1.00 13.91 73 GLY B C 1
ATOM 1924 O O . GLY B 1 73 ? -10.669 72.020 6.177 1.00 15.87 73 GLY B O 1
ATOM 1925 N N . PRO B 1 74 ? -10.588 70.145 7.417 1.00 13.99 74 PRO B N 1
ATOM 1926 C CA . PRO B 1 74 ? -9.695 70.764 8.412 1.00 15.69 74 PRO B CA 1
ATOM 1927 C C . PRO B 1 74 ? -8.259 70.914 7.948 1.00 16.35 74 PRO B C 1
ATOM 1928 O O . PRO B 1 74 ? -7.519 71.713 8.536 1.00 17.97 74 PRO B O 1
ATOM 1932 N N . TRP B 1 75 ? -7.846 70.185 6.917 1.00 16.23 75 TRP B N 1
ATOM 1933 C CA . TRP B 1 75 ? -6.464 70.192 6.469 1.00 15.30 75 TRP B CA 1
ATOM 1934 C C . TRP B 1 75 ? -6.206 71.342 5.496 1.00 16.00 75 TRP B C 1
ATOM 1935 O O . TRP B 1 75 ? -7.126 71.956 4.949 1.00 17.59 75 TRP B O 1
ATOM 1946 N N . ALA B 1 76 ? -4.920 71.641 5.296 1.00 18.09 76 ALA B N 1
ATOM 1947 C CA . ALA B 1 76 ? -4.546 72.728 4.397 1.00 18.90 76 ALA B CA 1
ATOM 1948 C C . ALA B 1 76 ? -4.873 72.406 2.944 1.00 19.10 76 ALA B C 1
ATOM 1949 O O . ALA B 1 76 ? -5.089 73.320 2.141 1.00 20.83 76 ALA B O 1
ATOM 1951 N N . SER B 1 77 ? -4.909 71.126 2.592 1.00 17.96 77 SER B N 1
ATOM 1952 C CA . SER B 1 77 ? -5.165 70.673 1.234 1.00 19.46 77 SER B CA 1
ATOM 1953 C C . SER B 1 77 ? -5.911 69.354 1.325 1.00 17.24 77 SER B C 1
ATOM 1954 O O . SER B 1 77 ? -5.857 68.680 2.360 1.00 16.92 77 SER B O 1
ATOM 1957 N N . PRO B 1 78 ? -6.616 68.956 0.266 1.00 15.66 78 PRO B N 1
ATOM 1958 C CA . PRO B 1 78 ? -7.290 67.654 0.294 1.00 13.90 78 PRO B CA 1
ATOM 1959 C C . PRO B 1 78 ? -6.294 66.511 0.407 1.00 13.61 78 PRO B C 1
ATOM 1960 O O . PRO B 1 78 ? -5.146 66.599 -0.046 1.00 16.47 78 PRO B O 1
ATOM 1964 N N . LEU B 1 79 ? -6.743 65.439 1.049 1.00 12.10 79 LEU B N 1
ATOM 1965 C CA . LEU B 1 79 ? -5.999 64.190 1.103 1.00 12.35 79 LEU B CA 1
ATOM 1966 C C . LEU B 1 79 ? -6.672 63.203 0.159 1.00 11.91 79 LEU B C 1
ATOM 1967 O O . LEU B 1 79 ? -7.901 63.071 0.167 1.00 11.76 79 LEU B O 1
ATOM 1972 N N . VAL B 1 80 ? -5.872 62.512 -0.646 1.00 12.47 80 VAL B N 1
ATOM 1973 C CA . VAL B 1 80 ? -6.378 61.626 -1.689 1.00 13.51 80 VAL B CA 1
ATOM 1974 C C . VAL B 1 80 ? -5.781 60.243 -1.465 1.00 14.26 80 VAL B C 1
ATOM 1975 O O . VAL B 1 80 ? -4.557 60.079 -1.512 1.00 17.27 80 VAL B O 1
ATOM 1979 N N . GLN B 1 81 ? -6.640 59.249 -1.236 1.00 12.47 81 GLN B N 1
ATOM 1980 C CA . GLN B 1 81 ? -6.197 57.873 -1.050 1.00 13.10 81 GLN B CA 1
ATOM 1981 C C . GLN B 1 81 ? -7.223 56.931 -1.666 1.00 10.86 81 GLN B C 1
ATOM 1982 O O . GLN B 1 81 ? -8.374 57.304 -1.907 1.00 11.98 81 GLN B O 1
ATOM 1988 N N . ASN B 1 82 ? -6.798 55.697 -1.909 1.00 11.52 82 ASN B N 1
ATOM 1989 C CA . ASN B 1 82 ? -7.691 54.674 -2.440 1.00 12.44 82 ASN B CA 1
ATOM 1990 C C . ASN B 1 82 ? -8.439 53.985 -1.308 1.00 11.66 82 ASN B C 1
ATOM 1991 O O . ASN B 1 82 ? -7.826 53.511 -0.349 1.00 12.01 82 ASN B O 1
ATOM 1996 N N . VAL B 1 83 ? -9.761 53.930 -1.424 1.00 10.80 83 VAL B N 1
ATOM 1997 C CA . VAL B 1 83 ? -10.598 53.184 -0.496 1.00 9.83 83 VAL B CA 1
ATOM 1998 C C . VAL B 1 83 ? -10.917 51.833 -1.123 1.00 10.24 83 VAL B C 1
ATOM 1999 O O . VAL B 1 83 ? -11.396 51.766 -2.263 1.00 11.12 83 VAL B O 1
ATOM 2003 N N . ALA B 1 84 ? -10.635 50.757 -0.395 1.00 9.36 84 ALA B N 1
ATOM 2004 C CA . ALA B 1 84 ? -10.918 49.416 -0.881 1.00 10.69 84 ALA B CA 1
ATOM 2005 C C . ALA B 1 84 ? -12.390 49.077 -0.690 1.00 8.57 84 ALA B C 1
ATOM 2006 O O . ALA B 1 84 ? -13.016 49.504 0.282 1.00 9.44 84 ALA B O 1
ATOM 2008 N N . TYR B 1 85 ? -12.944 48.303 -1.620 1.00 8.74 85 TYR B N 1
ATOM 2009 C CA . TYR B 1 85 ? -14.342 47.901 -1.516 1.00 9.17 85 TYR B CA 1
ATOM 2010 C C . TYR B 1 85 ? -14.531 46.453 -1.956 1.00 8.94 85 TYR B C 1
ATOM 2011 O O . TYR B 1 85 ? -13.742 45.895 -2.729 1.00 9.95 85 TYR B O 1
ATOM 2020 N N . THR B 1 86 ? -15.612 45.862 -1.455 1.00 8.80 86 THR B N 1
ATOM 2021 C CA . THR B 1 86 ? -16.160 44.613 -1.966 1.00 8.94 86 THR B CA 1
ATOM 2022 C C . THR B 1 86 ? -17.659 44.813 -2.046 1.00 10.24 86 THR B C 1
ATOM 2023 O O . THR B 1 86 ? -18.248 45.363 -1.115 1.00 10.58 86 THR B O 1
ATOM 2027 N N . LYS B 1 87 ? -18.276 44.383 -3.143 1.00 9.46 87 LYS B N 1
ATOM 2028 C CA . LYS B 1 87 ? -19.730 44.350 -3.230 1.00 10.24 87 LYS B CA 1
ATOM 2029 C C . LYS B 1 87 ? -20.159 42.939 -3.591 1.00 11.23 87 LYS B C 1
ATOM 2030 O O . LYS B 1 87 ? -19.641 42.366 -4.553 1.00 11.70 87 LYS B O 1
ATOM 2036 N N . ILE B 1 88 ? -21.077 42.377 -2.804 1.00 10.26 88 ILE B N 1
ATOM 2037 C CA . ILE B 1 88 ? -21.599 41.028 -3.014 1.00 10.68 88 ILE B CA 1
ATOM 2038 C C . ILE B 1 88 ? -23.112 41.146 -3.027 1.00 9.99 88 ILE B C 1
ATOM 2039 O O . ILE B 1 88 ? -23.721 41.365 -1.975 1.00 10.89 88 ILE B O 1
ATOM 2044 N N . ASN B 1 89 ? -23.720 40.988 -4.205 1.00 10.91 89 ASN B N 1
ATOM 2045 C CA . ASN B 1 89 ? -25.154 41.205 -4.363 1.00 10.98 89 ASN B CA 1
ATOM 2046 C C . ASN B 1 89 ? -25.442 42.641 -3.921 1.00 11.59 89 ASN B C 1
ATOM 2047 O O . ASN B 1 89 ? -24.951 43.574 -4.561 1.00 13.40 89 ASN B O 1
ATOM 2052 N N . ASN B 1 90 ? -26.186 42.851 -2.834 1.00 9.94 90 ASN B N 1
ATOM 2053 C CA . ASN B 1 90 ? -26.465 44.202 -2.346 1.00 10.30 90 ASN B CA 1
ATOM 2054 C C . ASN B 1 90 ? -25.589 44.617 -1.164 1.00 10.02 90 ASN B C 1
ATOM 2055 O O . ASN B 1 90 ? -25.756 45.725 -0.637 1.00 10.33 90 ASN B O 1
ATOM 2060 N N . LEU B 1 91 ? -24.642 43.778 -0.760 1.00 9.59 91 LEU B N 1
ATOM 2061 C CA . LEU B 1 91 ? -23.828 43.991 0.434 1.00 9.24 91 LEU B CA 1
ATOM 2062 C C . LEU B 1 91 ? -22.502 44.642 0.055 1.00 9.94 91 LEU B C 1
ATOM 2063 O O . LEU B 1 91 ? -21.806 44.159 -0.844 1.00 11.16 91 LEU B O 1
ATOM 2068 N N . VAL B 1 92 ? -22.147 45.727 0.744 1.00 8.94 92 VAL B N 1
ATOM 2069 C CA . VAL B 1 92 ? -20.923 46.479 0.469 1.00 8.85 92 VAL B CA 1
ATOM 2070 C C . VAL B 1 92 ? -20.023 46.501 1.697 1.00 8.50 92 VAL B C 1
ATOM 2071 O O . VAL B 1 92 ? -20.485 46.740 2.816 1.00 9.21 92 VAL B O 1
ATOM 2075 N N . ASN B 1 93 ? -18.728 46.293 1.484 1.00 7.73 93 ASN B N 1
ATOM 2076 C CA . ASN B 1 93 ? -17.716 46.647 2.470 1.00 7.73 93 ASN B CA 1
ATOM 2077 C C . ASN B 1 93 ? -16.837 47.763 1.922 1.00 7.52 93 ASN B C 1
ATOM 2078 O O . ASN B 1 93 ? -16.443 47.731 0.750 1.00 9.08 93 ASN B O 1
ATOM 2083 N N . LEU B 1 94 ? -16.523 48.742 2.777 1.00 7.52 94 LEU B N 1
ATOM 2084 C CA . LEU B 1 94 ? -15.514 49.758 2.494 1.00 8.19 94 LEU B CA 1
ATOM 2085 C C . LEU B 1 94 ? -14.429 49.640 3.551 1.00 8.53 94 LEU B C 1
ATOM 2086 O O . LEU B 1 94 ? -14.728 49.646 4.748 1.00 9.25 94 LEU B O 1
ATOM 2091 N N . THR B 1 95 ? -13.171 49.555 3.125 1.00 8.41 95 THR B N 1
ATOM 2092 C CA . THR B 1 95 ? -12.047 49.542 4.060 1.00 8.57 95 THR B CA 1
ATOM 2093 C C . THR B 1 95 ? -11.159 50.745 3.753 1.00 8.01 95 THR B C 1
ATOM 2094 O O . THR B 1 95 ? -10.565 50.832 2.672 1.00 10.10 95 THR B O 1
ATOM 2098 N N . PHE B 1 96 ? -11.129 51.695 4.676 1.00 8.72 96 PHE B N 1
ATOM 2099 C CA . PHE B 1 96 ? -10.442 52.970 4.490 1.00 8.31 96 PHE B CA 1
ATOM 2100 C C . PHE B 1 96 ? -9.004 52.902 4.985 1.00 9.11 96 PHE B C 1
ATOM 2101 O O . PHE B 1 96 ? -8.759 52.420 6.098 1.00 10.41 96 PHE B O 1
ATOM 2109 N N . PRO B 1 97 ? -8.051 53.409 4.209 1.00 10.47 97 PRO B N 1
ATOM 2110 C CA . PRO B 1 97 ? -6.690 53.603 4.721 1.00 10.38 97 PRO B CA 1
ATOM 2111 C C . PRO B 1 97 ? -6.650 54.840 5.603 1.00 12.00 97 PRO B C 1
ATOM 2112 O O . PRO B 1 97 ? -7.674 55.523 5.756 1.00 11.29 97 PRO B O 1
ATOM 2116 N N . PRO B 1 98 ? -5.509 55.174 6.212 1.00 11.59 98 PRO B N 1
ATOM 2117 C CA . PRO B 1 98 ? -5.472 56.375 7.057 1.00 12.18 98 PRO B CA 1
ATOM 2118 C C . PRO B 1 98 ? -5.691 57.637 6.236 1.00 11.46 98 PRO B C 1
ATOM 2119 O O . PRO B 1 98 ? -5.128 57.801 5.151 1.00 14.10 98 PRO B O 1
ATOM 2123 N N . PHE B 1 99 ? -6.508 58.541 6.767 1.00 11.88 99 PHE B N 1
ATOM 2124 C CA . PHE B 1 99 ? -6.565 59.929 6.296 1.00 11.36 99 PHE B CA 1
ATOM 2125 C C . PHE B 1 99 ? -6.264 60.785 7.521 1.00 12.40 99 PHE B C 1
ATOM 2126 O O . PHE B 1 99 ? -7.127 60.960 8.387 1.00 12.97 99 PHE B O 1
ATOM 2134 N N . GLN B 1 100 ? -5.046 61.315 7.607 1.00 13.47 100 GLN B N 1
ATOM 2135 C CA . GLN B 1 100 ? -4.704 62.208 8.702 1.00 14.72 100 GLN B CA 1
ATOM 2136 C C . GLN B 1 100 ? -3.633 63.196 8.266 1.00 16.15 100 GLN B C 1
ATOM 2137 O O . GLN B 1 100 ? -2.736 62.863 7.483 1.00 18.18 100 GLN B O 1
ATOM 2143 N N . ALA B 1 101 ? -3.760 64.417 8.767 1.00 15.84 101 ALA B N 1
ATOM 2144 C CA . ALA B 1 101 ? -2.788 65.480 8.558 1.00 16.92 101 ALA B CA 1
ATOM 2145 C C . ALA B 1 101 ? -3.074 66.548 9.600 1.00 17.60 101 ALA B C 1
ATOM 2146 O O . ALA B 1 101 ? -4.098 66.513 10.285 1.00 16.89 101 ALA B O 1
ATOM 2148 N N . ASN B 1 102 ? -2.158 67.502 9.717 1.00 17.84 102 ASN B N 1
ATOM 2149 C CA . ASN B 1 102 ? -2.393 68.614 10.627 1.00 18.79 102 ASN B CA 1
ATOM 2150 C C . ASN B 1 102 ? -3.588 69.437 10.160 1.00 19.39 102 ASN B C 1
ATOM 2151 O O . ASN B 1 102 ? -3.875 69.540 8.966 1.00 19.85 102 ASN B O 1
ATOM 2156 N N . ALA B 1 103 ? -4.299 70.020 11.118 1.00 19.84 103 ALA B N 1
ATOM 2157 C CA . ALA B 1 103 ? -5.494 70.805 10.840 1.00 20.04 103 ALA B CA 1
ATOM 2158 C C . ALA B 1 103 ? -5.159 72.292 10.890 1.00 19.60 103 ALA B C 1
ATOM 2159 O O . ALA B 1 103 ? -4.636 72.782 11.898 1.00 20.80 103 ALA B O 1
ATOM 2161 N N . THR B 1 104 ? -5.461 73.009 9.806 1.00 19.78 104 THR B N 1
ATOM 2162 C CA . THR B 1 104 ? -5.307 74.460 9.794 1.00 20.33 104 THR B CA 1
ATOM 2163 C C . THR B 1 104 ? -6.628 75.195 9.963 1.00 20.59 104 THR B C 1
ATOM 2164 O O . THR B 1 104 ? -6.626 76.428 10.057 1.00 21.35 104 THR B O 1
ATOM 2168 N N . SER B 1 105 ? -7.747 74.475 9.991 1.00 19.56 105 SER B N 1
ATOM 2169 C CA . SER B 1 105 ? -9.043 75.068 10.286 1.00 20.01 105 SER B CA 1
ATOM 2170 C C . SER B 1 105 ? -9.876 74.055 11.054 1.00 19.03 105 SER B C 1
ATOM 2171 O O . SER B 1 105 ? -9.535 72.871 11.142 1.00 18.94 105 SER B O 1
ATOM 2174 N N . SER B 1 106 ? -10.975 74.533 11.622 1.00 18.77 106 SER B N 1
ATOM 2175 C CA . SER B 1 106 ? -11.921 73.672 12.315 1.00 19.42 106 SER B CA 1
ATOM 2176 C C . SER B 1 106 ? -13.061 73.349 11.364 1.00 19.05 106 SER B C 1
ATOM 2177 O O . SER B 1 106 ? -13.758 74.253 10.893 1.00 20.25 106 SER B O 1
ATOM 2180 N N . ALA B 1 107 ? -13.238 72.063 11.072 1.00 16.43 107 ALA B N 1
ATOM 2181 C CA . ALA B 1 107 ? -14.209 71.635 10.077 1.00 15.45 107 ALA B CA 1
ATOM 2182 C C . ALA B 1 107 ? -14.444 70.140 10.214 1.00 13.99 107 ALA B C 1
ATOM 2183 O O . ALA B 1 107 ? -13.592 69.399 10.714 1.00 13.42 107 ALA B O 1
ATOM 2185 N N . VAL B 1 108 ? -15.610 69.706 9.736 1.00 13.39 108 VAL B N 1
ATOM 2186 C CA . VAL B 1 108 ? -15.846 68.287 9.519 1.00 11.44 108 VAL B CA 1
ATOM 2187 C C . VAL B 1 108 ? -15.009 67.869 8.316 1.00 11.32 108 VAL B C 1
ATOM 2188 O O . VAL B 1 108 ? -14.483 68.715 7.578 1.00 12.24 108 VAL B O 1
ATOM 2192 N N . ILE B 1 109 ? -14.866 66.566 8.116 1.00 10.95 109 ILE B N 1
ATOM 2193 C CA . ILE B 1 109 ? -14.210 66.018 6.934 1.00 9.91 109 ILE B CA 1
ATOM 2194 C C . ILE B 1 109 ? -15.291 65.579 5.956 1.00 9.66 109 ILE B C 1
ATOM 2195 O O . ILE B 1 109 ? -16.225 64.867 6.337 1.00 10.79 109 ILE B O 1
ATOM 2200 N N . ASN B 1 110 ? -15.186 65.993 4.696 1.00 10.39 110 ASN B N 1
ATOM 2201 C CA . ASN B 1 110 ? -16.133 65.443 3.735 1.00 11.00 110 ASN B CA 1
ATOM 2202 C C . ASN B 1 110 ? -15.524 65.318 2.352 1.00 9.27 110 ASN B C 1
ATOM 2203 O O . ASN B 1 110 ? -14.484 65.906 2.045 1.00 11.04 110 ASN B O 1
ATOM 2208 N N . SER B 1 111 ? -16.182 64.502 1.536 1.00 9.12 111 SER B N 1
ATOM 2209 C CA . SER B 1 111 ? -15.902 64.387 0.119 1.00 9.29 111 SER B CA 1
ATOM 2210 C C . SER B 1 111 ? -16.802 65.334 -0.668 1.00 9.76 111 SER B C 1
ATOM 2211 O O . SER B 1 111 ? -17.701 65.982 -0.123 1.00 10.20 111 SER B O 1
ATOM 2214 N N . ALA B 1 112 ? -16.581 65.379 -1.978 1.00 10.65 112 ALA B N 1
ATOM 2215 C CA . ALA B 1 112 ? -17.553 65.982 -2.875 1.00 11.03 112 ALA B CA 1
ATOM 2216 C C . ALA B 1 112 ? -18.804 65.103 -2.961 1.00 9.78 112 ALA B C 1
ATOM 2217 O O . ALA B 1 112 ? -18.794 63.907 -2.628 1.00 10.08 112 ALA B O 1
ATOM 2219 N N . ILE B 1 113 ? -19.904 65.711 -3.401 1.00 10.34 113 ILE B N 1
ATOM 2220 C CA . ILE B 1 113 ? -21.088 64.927 -3.727 1.00 10.23 113 ILE B CA 1
ATOM 2221 C C . ILE B 1 113 ? -20.742 64.026 -4.904 1.00 10.00 113 ILE B C 1
ATOM 2222 O O . ILE B 1 113 ? -20.049 64.445 -5.837 1.00 11.67 113 ILE B O 1
ATOM 2227 N N . GLY B 1 114 ? -21.176 62.763 -4.847 1.00 10.51 114 GLY B N 1
ATOM 2228 C CA . GLY B 1 114 ? -20.874 61.822 -5.908 1.00 11.60 114 GLY B CA 1
ATOM 2229 C C . GLY B 1 114 ? -19.565 61.071 -5.756 1.00 9.74 114 GLY B C 1
ATOM 2230 O O . GLY B 1 114 ? -19.205 60.296 -6.651 1.00 10.75 114 GLY B O 1
ATOM 2231 N N . ALA B 1 115 ? -18.862 61.243 -4.636 1.00 10.15 115 ALA B N 1
ATOM 2232 C CA . ALA B 1 115 ? -17.549 60.618 -4.469 1.00 10.47 115 ALA B CA 1
ATOM 2233 C C . ALA B 1 115 ? -17.638 59.099 -4.372 1.00 10.98 115 ALA B C 1
ATOM 2234 O O . ALA B 1 115 ? -16.814 58.384 -4.952 1.00 12.00 115 ALA B O 1
ATOM 2236 N N . LEU B 1 116 ? -18.602 58.591 -3.636 1.00 10.06 116 LEU B N 1
ATOM 2237 C CA . LEU B 1 116 ? -18.786 57.153 -3.572 1.00 11.79 116 LEU B CA 1
ATOM 2238 C C . LEU B 1 116 ? -19.227 56.677 -4.949 1.00 11.74 116 LEU B C 1
ATOM 2239 O O . LEU B 1 116 ? -20.137 57.275 -5.536 1.00 12.34 116 LEU B O 1
ATOM 2244 N N . PRO B 1 117 ? -18.628 55.619 -5.498 1.00 11.33 117 PRO B N 1
ATOM 2245 C CA . PRO B 1 117 ? -19.113 55.092 -6.780 1.00 10.86 117 PRO B CA 1
ATOM 2246 C C . PRO B 1 117 ? -20.607 54.803 -6.717 1.00 12.17 117 PRO B C 1
ATOM 2247 O O . PRO B 1 117 ? -21.130 54.380 -5.683 1.00 11.88 117 PRO B O 1
ATOM 2251 N N . ALA B 1 118 ? -21.295 55.043 -7.838 1.00 12.77 118 ALA B N 1
ATOM 2252 C CA . ALA B 1 118 ? -22.751 54.938 -7.856 1.00 12.53 118 ALA B CA 1
ATOM 2253 C C . ALA B 1 118 ? -23.241 53.601 -7.308 1.00 11.76 118 ALA B C 1
ATOM 2254 O O . ALA B 1 118 ? -24.212 53.559 -6.545 1.00 12.96 118 ALA B O 1
ATOM 2256 N N . ASP B 1 119 ? -22.570 52.500 -7.662 1.00 11.13 119 ASP B N 1
ATOM 2257 C CA . ASP B 1 119 ? -23.064 51.190 -7.254 1.00 11.85 119 ASP B CA 1
ATOM 2258 C C . ASP B 1 119 ? -22.818 50.880 -5.782 1.00 11.41 119 ASP B C 1
ATOM 2259 O O . ASP B 1 119 ? -23.275 49.837 -5.302 1.00 12.38 119 ASP B O 1
ATOM 2264 N N . LEU B 1 120 ? -22.135 51.761 -5.054 1.00 10.45 120 LEU B N 1
ATOM 2265 C CA . LEU B 1 120 ? -21.934 51.588 -3.626 1.00 10.42 120 LEU B CA 1
ATOM 2266 C C . LEU B 1 120 ? -22.781 52.548 -2.802 1.00 10.33 120 LEU B C 1
ATOM 2267 O O . LEU B 1 120 ? -22.744 52.483 -1.572 1.00 11.52 120 LEU B O 1
ATOM 2272 N N . ARG B 1 121 ? -23.555 53.426 -3.443 1.00 11.07 121 ARG B N 1
ATOM 2273 C CA . ARG B 1 121 ? -24.344 54.411 -2.707 1.00 10.79 121 ARG B CA 1
ATOM 2274 C C . ARG B 1 121 ? -25.582 53.784 -2.073 1.00 11.07 121 ARG B C 1
ATOM 2275 O O . ARG B 1 121 ? -26.274 52.986 -2.707 1.00 12.47 121 ARG B O 1
ATOM 2283 N N . PRO B 1 122 ? -25.902 54.160 -0.837 1.00 10.88 122 PRO B N 1
ATOM 2284 C CA . PRO B 1 122 ? -27.187 53.751 -0.264 1.00 11.32 122 PRO B CA 1
ATOM 2285 C C . PRO B 1 122 ? -28.339 54.190 -1.157 1.00 11.65 122 PRO B C 1
ATOM 2286 O O . PRO B 1 122 ? -28.362 55.314 -1.666 1.00 12.98 122 PRO B O 1
ATOM 2290 N N . THR B 1 123 ? -29.282 53.269 -1.373 1.00 12.11 123 THR B N 1
ATOM 2291 C CA . THR B 1 123 ? -30.522 53.542 -2.089 1.00 12.56 123 THR B CA 1
ATOM 2292 C C . THR B 1 123 ? -31.752 53.221 -1.260 1.00 13.73 123 THR B C 1
ATOM 2293 O O . THR B 1 123 ? -32.786 53.874 -1.424 1.00 16.88 123 THR B O 1
ATOM 2297 N N . THR B 1 124 ? -31.656 52.240 -0.358 1.00 11.62 124 THR B N 1
ATOM 2298 C CA . THR B 1 124 ? -32.767 51.911 0.528 1.00 12.18 124 THR B CA 1
ATOM 2299 C C . THR B 1 124 ? -32.935 52.989 1.587 1.00 11.70 124 THR B C 1
ATOM 2300 O O . THR B 1 124 ? -34.044 53.207 2.091 1.00 12.96 124 THR B O 1
ATOM 2304 N N . ASN B 1 125 ? -31.837 53.657 1.938 1.00 11.10 125 ASN B N 1
ATOM 2305 C CA . ASN B 1 125 ? -31.796 54.666 2.983 1.00 10.61 125 ASN B CA 1
ATOM 2306 C C . ASN B 1 125 ? -31.096 55.914 2.470 1.00 11.01 125 ASN B C 1
ATOM 2307 O O . ASN B 1 125 ? -30.275 55.847 1.550 1.00 13.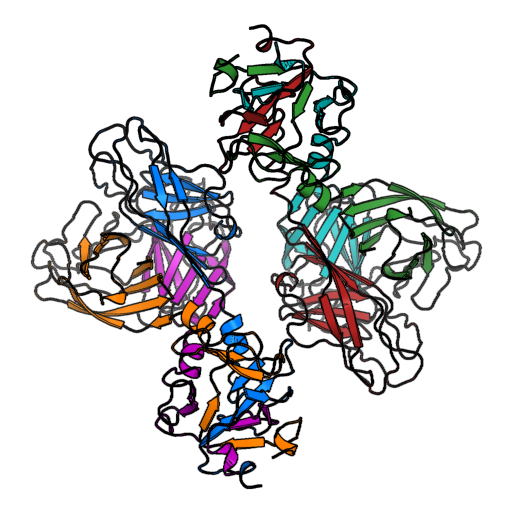45 125 ASN B O 1
ATOM 2312 N N . ILE B 1 126 ? -31.447 57.062 3.061 1.00 10.73 126 ILE B N 1
ATOM 2313 C CA . ILE B 1 126 ? -30.836 58.332 2.657 1.00 11.37 126 ILE B CA 1
ATOM 2314 C C . ILE B 1 126 ? -29.411 58.451 3.182 1.00 11.49 126 ILE B C 1
ATOM 2315 O O . ILE B 1 126 ? -28.555 59.083 2.550 1.00 11.87 126 ILE B O 1
ATOM 2320 N N . GLN B 1 127 ? -29.136 57.873 4.345 1.00 9.88 127 GLN B N 1
ATOM 2321 C CA . GLN B 1 127 ? -27.791 57.812 4.886 1.00 10.27 127 GLN B CA 1
ATOM 2322 C C . GLN B 1 127 ? -27.667 56.527 5.688 1.00 9.48 127 GLN B C 1
ATOM 2323 O O . GLN B 1 127 ? -28.664 55.977 6.165 1.00 10.97 127 GLN B O 1
ATOM 2329 N N . VAL B 1 128 ? -26.432 56.056 5.841 1.00 9.11 128 VAL B N 1
ATOM 2330 C CA . VAL B 1 128 ? -26.116 54.961 6.755 1.00 8.68 128 VAL B CA 1
ATOM 2331 C C . VAL B 1 128 ? -24.967 55.422 7.647 1.00 8.47 128 VAL B C 1
ATOM 2332 O O . VAL B 1 128 ? -23.990 56.010 7.166 1.00 8.47 128 VAL B O 1
ATOM 2336 N N . ASP B 1 129 ? -25.087 55.160 8.948 1.00 8.32 129 ASP B N 1
ATOM 2337 C CA . ASP B 1 129 ? -24.196 55.741 9.946 1.00 7.93 129 ASP B CA 1
ATOM 2338 C C . ASP B 1 129 ? -23.383 54.668 10.663 1.00 7.93 129 ASP B C 1
ATOM 2339 O O . ASP B 1 129 ? -23.888 53.571 10.939 1.00 8.52 129 ASP B O 1
ATOM 2344 N N . PHE B 1 130 ? -22.130 55.002 11.002 1.00 7.62 130 PHE B N 1
ATOM 2345 C CA . PHE B 1 130 ? -21.243 54.078 11.699 1.00 7.86 130 PHE B CA 1
ATOM 2346 C C . PHE B 1 130 ? -20.376 54.802 12.719 1.00 7.93 130 PHE B C 1
ATOM 2347 O O . PHE B 1 130 ? -19.809 55.861 12.430 1.00 8.25 130 PHE B O 1
ATOM 2355 N N . GLU B 1 131 ? -20.244 54.190 13.899 1.00 8.00 131 GLU B N 1
ATOM 2356 C CA . GLU B 1 131 ? -19.306 54.655 14.916 1.00 8.51 131 GLU B CA 1
ATOM 2357 C C . GLU B 1 131 ? -17.898 54.181 14.583 1.00 7.97 131 GLU B C 1
ATOM 2358 O O . GLU B 1 131 ? -17.671 52.982 14.377 1.00 8.85 131 GLU B O 1
ATOM 2364 N N . ILE B 1 132 ? -16.943 55.121 14.557 1.00 7.68 132 ILE B N 1
ATOM 2365 C CA . ILE B 1 132 ? -15.554 54.824 14.219 1.00 8.08 132 ILE B CA 1
ATOM 2366 C C . ILE B 1 132 ? -14.623 55.604 15.144 1.00 8.72 132 ILE B C 1
ATOM 2367 O O . ILE B 1 132 ? -14.989 56.640 15.701 1.00 10.84 132 ILE B O 1
ATOM 2372 N N . PHE B 1 133 ? -13.398 55.102 15.298 1.00 8.97 133 PHE B N 1
ATOM 2373 C CA . PHE B 1 133 ? -12.386 55.784 16.103 1.00 9.86 133 PHE B CA 1
ATOM 2374 C C . PHE B 1 133 ? -11.692 56.857 15.260 1.00 9.65 133 PHE B C 1
ATOM 2375 O O . PHE B 1 133 ? -11.158 56.557 14.186 1.00 9.73 133 PHE B O 1
ATOM 2383 N N . VAL B 1 134 ? -11.695 58.101 15.745 1.00 10.71 134 VAL B N 1
ATOM 2384 C CA . VAL B 1 134 ? -11.052 59.221 15.060 1.00 10.08 134 VAL B CA 1
ATOM 2385 C C . VAL B 1 134 ? -10.034 59.861 15.996 1.00 11.55 134 VAL B C 1
ATOM 2386 O O . VAL B 1 134 ? -10.064 59.660 17.211 1.00 12.86 134 VAL B O 1
ATOM 2390 N N . ILE B 1 135 ? -9.133 60.658 15.405 1.00 11.59 135 ILE B N 1
ATOM 2391 C CA A ILE B 1 135 ? -8.069 61.353 16.121 0.47 13.00 135 ILE B CA 1
ATOM 2392 C CA B ILE B 1 135 ? -8.090 61.363 16.141 0.53 12.78 135 ILE B CA 1
ATOM 2393 C C . ILE B 1 135 ? -8.155 62.845 15.804 1.00 12.67 135 ILE B C 1
ATOM 2394 O O . ILE B 1 135 ? -8.585 63.242 14.717 1.00 13.68 135 ILE B O 1
ATOM 2403 N N . ASP B 1 136 ? -7.735 63.680 16.753 1.00 13.14 136 ASP B N 1
ATOM 2404 C CA . ASP B 1 136 ? -7.753 65.126 16.542 1.00 14.44 136 ASP B CA 1
ATOM 2405 C C . ASP B 1 136 ? -6.557 65.729 17.258 1.00 16.43 136 ASP B C 1
ATOM 2406 O O . ASP B 1 136 ? -6.414 65.559 18.471 1.00 16.92 136 ASP B O 1
ATOM 2411 N N . ASP B 1 137 ? -5.692 66.405 16.500 1.00 16.92 137 ASP B N 1
ATOM 2412 C CA . ASP B 1 137 ? -4.522 67.086 17.053 1.00 17.54 137 ASP B CA 1
ATOM 2413 C C . ASP B 1 137 ? -3.606 66.103 17.772 1.00 18.52 137 ASP B C 1
ATOM 2414 O O . ASP B 1 137 ? -2.993 66.423 18.792 1.00 19.00 137 ASP B O 1
ATOM 2419 N N . GLY B 1 138 ? -3.526 64.883 17.243 1.00 18.63 138 GLY B N 1
ATOM 2420 C CA . GLY B 1 138 ? -2.748 63.842 17.873 1.00 18.86 138 GLY B CA 1
ATOM 2421 C C . GLY B 1 138 ? -3.389 63.212 19.086 1.00 18.63 138 GLY B C 1
ATOM 2422 O O . GLY B 1 138 ? -2.844 62.238 19.618 1.00 22.11 138 GLY B O 1
ATOM 2423 N N . ASN B 1 139 ? -4.523 63.728 19.543 1.00 15.91 139 ASN B N 1
ATOM 2424 C CA . ASN B 1 139 ? -5.222 63.149 20.679 1.00 15.57 139 ASN B CA 1
ATOM 2425 C C . ASN B 1 139 ? -6.139 62.028 20.220 1.00 15.02 139 ASN B C 1
ATOM 2426 O O . ASN B 1 139 ? -6.613 62.007 19.079 1.00 15.27 139 ASN B O 1
ATOM 2431 N N . ARG B 1 140 ? -6.378 61.082 21.126 1.00 13.38 140 ARG B N 1
ATOM 2432 C CA . ARG B 1 140 ? -7.246 59.937 20.871 1.00 13.36 140 ARG B CA 1
ATOM 2433 C C . ARG B 1 140 ? -8.505 60.096 21.710 1.00 13.72 140 ARG B C 1
ATOM 2434 O O . ARG B 1 140 ? -8.568 59.592 22.840 1.00 16.25 140 ARG B O 1
ATOM 2442 N N . PRO B 1 141 ? -9.531 60.791 21.213 1.00 13.88 141 PRO B N 1
ATOM 2443 C CA . PRO B 1 141 ? -10.701 61.075 22.056 1.00 14.46 141 PRO B CA 1
ATOM 2444 C C . PRO B 1 141 ? -11.493 59.814 22.358 1.00 13.84 141 PRO B C 1
ATOM 2445 O O . PRO B 1 141 ? -11.599 58.910 21.524 1.00 13.82 141 PRO B O 1
ATOM 2449 N N . VAL B 1 142 ? -12.061 59.769 23.568 1.00 13.83 142 VAL B N 1
ATOM 2450 C CA . VAL B 1 142 ? -12.820 58.591 23.991 1.00 13.86 142 VAL B CA 1
ATOM 2451 C C . VAL B 1 142 ? -14.194 58.512 23.322 1.00 12.96 142 VAL B C 1
ATOM 2452 O O . VAL B 1 142 ? -14.735 57.412 23.151 1.00 13.50 142 VAL B O 1
ATOM 2456 N N . ASN B 1 143 ? -14.792 59.647 22.954 1.00 12.48 143 ASN B N 1
ATOM 2457 C CA . ASN B 1 143 ? -16.053 59.597 22.222 1.00 11.68 143 ASN B CA 1
ATOM 2458 C C . ASN B 1 143 ? -15.803 59.093 20.802 1.00 11.22 143 ASN B C 1
ATOM 2459 O O . ASN B 1 143 ? -14.799 59.461 20.181 1.00 11.82 143 ASN B O 1
ATOM 2464 N N . PRO B 1 144 ? -16.688 58.255 20.259 1.00 9.86 144 PRO B N 1
ATOM 2465 C CA . PRO B 1 144 ? -16.513 57.817 18.870 1.00 9.33 144 PRO B CA 1
ATOM 2466 C C . PRO B 1 144 ? -16.738 58.961 17.894 1.00 9.64 144 PRO B C 1
ATOM 2467 O O . PRO B 1 144 ? -17.550 59.865 18.125 1.00 10.80 144 PRO B O 1
ATOM 2471 N N . GLY B 1 145 ? -15.992 58.920 16.786 1.00 9.10 145 GLY B N 1
ATOM 2472 C CA . GLY B 1 145 ? -16.373 59.670 15.612 1.00 8.79 145 GLY B CA 1
ATOM 2473 C C . GLY B 1 145 ? -17.519 58.995 14.888 1.00 8.77 145 GLY B C 1
ATOM 2474 O O . GLY B 1 145 ? -17.931 57.883 15.228 1.00 9.08 145 GLY B O 1
ATOM 2475 N N . LEU B 1 146 ? -18.037 59.680 13.875 1.00 9.00 146 LEU B N 1
ATOM 2476 C CA . LEU B 1 146 ? -19.173 59.188 13.108 1.00 8.62 146 LEU B CA 1
ATOM 2477 C C . LEU B 1 146 ? -18.890 59.361 11.627 1.00 7.97 146 LEU B C 1
ATOM 2478 O O . LEU B 1 146 ? -18.526 60.459 11.189 1.00 9.99 146 LEU B O 1
ATOM 2483 N N . ILE B 1 147 ? -19.070 58.295 10.853 1.00 7.55 147 ILE B N 1
ATOM 2484 C CA . ILE B 1 147 ? -19.072 58.408 9.400 1.00 7.86 147 ILE B CA 1
ATOM 2485 C C . ILE B 1 147 ? -20.491 58.203 8.892 1.00 7.68 147 ILE B C 1
ATOM 2486 O O . ILE B 1 147 ? -21.196 57.278 9.325 1.00 8.83 147 ILE B O 1
ATOM 2491 N N . THR B 1 148 ? -20.916 59.081 7.988 1.00 7.67 148 THR B N 1
ATOM 2492 C CA . THR B 1 148 ? -22.223 58.971 7.352 1.00 8.84 148 THR B CA 1
ATOM 2493 C C . THR B 1 148 ? -22.031 58.853 5.847 1.00 8.77 148 THR B C 1
ATOM 2494 O O . THR B 1 148 ? -21.413 59.727 5.225 1.00 9.84 148 THR B O 1
ATOM 2498 N N . LEU B 1 149 ? -22.564 57.776 5.266 1.00 8.51 149 LEU B N 1
ATOM 2499 C CA . LEU B 1 149 ? -22.578 57.585 3.820 1.00 8.28 149 LEU B CA 1
ATOM 2500 C C . LEU B 1 149 ? -23.931 58.044 3.309 1.00 8.74 149 LEU B C 1
ATOM 2501 O O . LEU B 1 149 ? -24.962 57.525 3.739 1.00 9.42 149 LEU B O 1
ATOM 2506 N N . LEU B 1 150 ? -23.929 59.007 2.398 1.00 9.78 150 LEU B N 1
ATOM 2507 C CA . LEU B 1 150 ? -25.174 59.586 1.912 1.00 10.57 150 LEU B CA 1
ATOM 2508 C C . LEU B 1 150 ? -25.557 59.017 0.550 1.00 10.94 150 LEU B C 1
ATOM 2509 O O . LEU B 1 150 ? -24.701 58.622 -0.246 1.00 10.57 150 LEU B O 1
ATOM 2514 N N . SER B 1 151 ? -26.866 58.995 0.282 1.00 10.66 151 SER B N 1
ATOM 2515 C CA . SER B 1 151 ? -27.369 58.454 -0.976 1.00 11.06 151 SER B CA 1
ATOM 2516 C C . SER B 1 151 ? -26.886 59.234 -2.196 1.00 11.43 151 SER B C 1
ATOM 2517 O O . SER B 1 151 ? -26.865 58.678 -3.298 1.00 11.77 151 SER B O 1
ATOM 2520 N N . ASN B 1 152 ? -26.493 60.498 -2.032 1.00 11.27 152 ASN B N 1
ATOM 2521 C CA . ASN B 1 152 ? -25.949 61.259 -3.150 1.00 10.75 152 ASN B CA 1
ATOM 2522 C C . ASN B 1 152 ? -24.460 60.993 -3.365 1.00 10.48 152 ASN B C 1
ATOM 2523 O O . ASN B 1 152 ? -23.836 61.629 -4.218 1.00 11.70 152 ASN B O 1
ATOM 2528 N N . GLY B 1 153 ? -23.881 60.055 -2.616 1.00 10.94 153 GLY B N 1
ATOM 2529 C CA . GLY B 1 153 ? -22.491 59.696 -2.778 1.00 10.53 153 GLY B CA 1
ATOM 2530 C C . GLY B 1 153 ? -21.516 60.496 -1.941 1.00 9.50 153 GLY B C 1
ATOM 2531 O O . GLY B 1 153 ? -20.316 60.191 -1.963 1.00 10.02 153 GLY B O 1
ATOM 2532 N N . GLN B 1 154 ? -21.980 61.508 -1.205 1.00 8.76 154 GLN B N 1
ATOM 2533 C CA . GLN B 1 154 ? -21.085 62.217 -0.303 1.00 8.96 154 GLN B CA 1
ATOM 2534 C C . GLN B 1 154 ? -20.757 61.366 0.917 1.00 9.59 154 GLN B C 1
ATOM 2535 O O . GLN B 1 154 ? -21.606 60.637 1.441 1.00 10.26 154 GLN B O 1
ATOM 2541 N N . ILE B 1 155 ? -19.507 61.467 1.360 1.00 9.04 155 ILE B N 1
ATOM 2542 C CA . ILE B 1 155 ? -19.023 60.860 2.592 1.00 8.97 155 ILE B CA 1
ATOM 2543 C C . ILE B 1 155 ? -18.701 61.991 3.552 1.00 9.20 155 ILE B C 1
ATOM 2544 O O . ILE B 1 155 ? -18.018 62.953 3.171 1.00 10.15 155 ILE B O 1
ATOM 2549 N N . VAL B 1 156 ? -19.198 61.891 4.787 1.00 8.95 156 VAL B N 1
ATOM 2550 C CA . VAL B 1 156 ? -18.892 62.871 5.827 1.00 9.11 156 VAL B CA 1
ATOM 2551 C C . VAL B 1 156 ? -18.359 62.131 7.042 1.00 8.37 156 VAL B C 1
ATOM 2552 O O . VAL B 1 156 ? -18.933 61.117 7.456 1.00 9.31 156 VAL B O 1
ATOM 2556 N N . VAL B 1 157 ? -17.270 62.638 7.613 1.00 8.96 157 VAL B N 1
ATOM 2557 C CA . VAL B 1 157 ? -16.695 62.114 8.845 1.00 9.04 157 VAL B CA 1
ATOM 2558 C C . VAL B 1 157 ? -16.679 63.227 9.886 1.00 9.82 157 VAL B C 1
ATOM 2559 O O . VAL B 1 157 ? -16.086 64.291 9.667 1.00 10.21 157 VAL B O 1
ATOM 2563 N N . TYR B 1 158 ? -17.322 62.973 11.017 1.00 9.89 158 TYR B N 1
ATOM 2564 C CA . TYR B 1 158 ? -17.419 63.913 12.120 1.00 10.27 158 TYR B CA 1
ATOM 2565 C C . TYR B 1 158 ? -16.509 63.501 13.263 1.00 10.69 158 TYR B C 1
ATOM 2566 O O . TYR B 1 158 ? -16.253 62.312 13.474 1.00 10.76 158 TYR B O 1
ATOM 2575 N N . LYS B 1 159 ? -16.066 64.502 14.033 1.00 10.97 159 LYS B N 1
ATOM 2576 C CA . LYS B 1 159 ? -15.224 64.226 15.189 1.00 10.85 159 LYS B CA 1
ATOM 2577 C C . LYS B 1 159 ? -15.998 63.501 16.288 1.00 10.53 159 LYS B C 1
ATOM 2578 O O . LYS B 1 159 ? -15.406 62.720 17.043 1.00 11.93 159 LYS B O 1
ATOM 2584 N N . ASP B 1 160 ? -17.311 63.738 16.395 1.00 10.55 160 ASP B N 1
ATOM 2585 C CA . ASP B 1 160 ? -18.140 63.034 17.369 1.00 10.86 160 ASP B CA 1
ATOM 2586 C C . ASP B 1 160 ? -19.543 62.891 16.791 1.00 10.22 160 ASP B C 1
ATOM 2587 O O . ASP B 1 160 ? -19.820 63.342 15.678 1.00 10.91 160 ASP B O 1
ATOM 2592 N N . ASN B 1 161 ? -20.439 62.267 17.567 1.00 10.36 161 ASN B N 1
ATOM 2593 C CA . ASN B 1 161 ? -21.800 62.019 17.094 1.00 11.39 161 ASN B CA 1
ATOM 2594 C C . ASN B 1 161 ? -22.625 63.288 16.974 1.00 11.26 161 ASN B C 1
ATOM 2595 O O . ASN B 1 161 ? -23.686 63.258 16.343 1.00 11.85 161 ASN B O 1
ATOM 2600 N N . ASN B 1 162 ? -22.187 64.380 17.586 1.00 11.85 162 ASN B N 1
ATOM 2601 C CA . ASN B 1 162 ? -22.962 65.622 17.632 1.00 12.21 162 ASN B CA 1
ATOM 2602 C C . ASN B 1 162 ? -22.473 66.641 16.607 1.00 12.81 162 ASN B C 1
ATOM 2603 O O . ASN B 1 162 ? -22.300 67.822 16.915 1.00 15.00 162 ASN B O 1
ATOM 2608 N N . LEU B 1 163 ? -22.248 66.190 15.372 1.00 13.76 163 LEU B N 1
ATOM 2609 C CA . LEU B 1 163 ? -21.791 67.046 14.270 1.00 14.61 163 LEU B CA 1
ATOM 2610 C C . LEU B 1 163 ? -20.431 67.683 14.562 1.00 13.73 163 LEU B C 1
ATOM 2611 O O . LEU B 1 163 ? -20.106 68.748 14.033 1.00 15.31 163 LEU B O 1
ATOM 2616 N N . GLY B 1 164 ? -19.619 67.026 15.386 1.00 14.23 164 GLY B N 1
ATOM 2617 C CA . GLY B 1 164 ? -18.392 67.654 15.853 1.00 14.46 164 GLY B CA 1
ATOM 2618 C C . GLY B 1 164 ? -17.394 67.884 14.731 1.00 14.16 164 GLY B C 1
ATOM 2619 O O . GLY B 1 164 ? -17.301 67.109 13.775 1.00 13.57 164 GLY B O 1
ATOM 2620 N N . GLN B 1 165 ? -16.628 68.959 14.872 1.00 14.47 165 GLN B N 1
ATOM 2621 C CA . GLN B 1 165 ? -15.600 69.332 13.918 1.00 14.61 165 GLN B CA 1
ATOM 2622 C C . GLN B 1 165 ? -14.225 68.960 14.452 1.00 15.39 165 GLN B C 1
ATOM 2623 O O . GLN B 1 165 ? -13.985 68.958 15.665 1.00 16.07 165 GLN B O 1
ATOM 2629 N N . PHE B 1 166 ? -13.331 68.614 13.531 1.00 14.71 166 PHE B N 1
ATOM 2630 C CA . PHE B 1 166 ? -11.921 68.519 13.871 1.00 15.07 166 PHE B CA 1
ATOM 2631 C C . PHE B 1 166 ? -11.373 69.926 14.091 1.00 16.02 166 PHE B C 1
ATOM 2632 O O . PHE B 1 166 ? -11.954 70.910 13.643 1.00 17.23 166 PHE B O 1
ATOM 2640 N N . THR B 1 167 ? -10.276 70.027 14.837 1.00 18.89 167 THR B N 1
ATOM 2641 C CA . THR B 1 167 ? -9.855 71.301 15.412 1.00 20.68 167 THR B CA 1
ATOM 2642 C C . THR B 1 167 ? -8.463 71.709 14.943 1.00 20.62 167 THR B C 1
ATOM 2643 O O . THR B 1 167 ? -7.560 70.876 14.851 1.00 20.46 167 THR B O 1
ATOM 2647 N N . THR B 1 168 ? -8.293 73.006 14.670 1.00 22.07 168 THR B N 1
ATOM 2648 C CA . THR B 1 168 ? -6.997 73.539 14.259 1.00 23.14 168 THR B CA 1
ATOM 2649 C C . THR B 1 168 ? -5.914 73.141 15.254 1.00 23.20 168 THR B C 1
ATOM 2650 O O . THR B 1 168 ? -6.085 73.288 16.467 1.00 24.80 168 THR B O 1
ATOM 2654 N N . GLY B 1 169 ? -4.808 72.632 14.740 1.00 22.87 169 GLY B N 1
ATOM 2655 C CA . GLY B 1 169 ? -3.689 72.268 15.588 1.00 22.98 169 GLY B CA 1
ATOM 2656 C C . GLY B 1 169 ? -2.806 71.215 14.951 1.00 23.24 169 GLY B C 1
ATOM 2657 O O . GLY B 1 169 ? -3.168 70.542 13.987 1.00 22.65 169 GLY B O 1
ATOM 2658 N N . ILE B 1 170 ? -1.609 71.070 15.519 1.00 24.23 170 ILE B N 1
ATOM 2659 C CA . ILE B 1 170 ? -0.619 70.083 15.105 1.00 25.02 170 ILE B CA 1
ATOM 2660 C C . ILE B 1 170 ? -0.894 68.767 15.820 1.00 24.31 170 ILE B C 1
ATOM 2661 O O . ILE B 1 170 ? -1.373 68.738 16.959 1.00 27.84 170 ILE B O 1
ATOM 2666 N N . GLY B 1 171 ? -0.572 67.663 15.150 1.00 23.23 171 GLY B N 1
ATOM 2667 C CA . GLY B 1 171 ? -0.592 66.362 15.786 1.00 22.10 171 GLY B CA 1
ATOM 2668 C C . GLY B 1 171 ? -1.238 65.288 14.938 1.00 21.00 171 GLY B C 1
ATOM 2669 O O . GLY B 1 171 ? -0.957 64.097 15.113 1.00 22.76 171 GLY B O 1
ATOM 2670 N N . GLY B 1 172 ? -2.106 65.696 14.014 1.00 19.22 172 GLY B N 1
ATOM 2671 C CA . GLY B 1 172 ? -2.820 64.752 13.184 1.00 18.35 172 GLY B CA 1
ATOM 2672 C C . GLY B 1 172 ? -4.300 64.705 13.503 1.00 17.26 172 GLY B C 1
ATOM 2673 O O . GLY B 1 172 ? -4.700 64.393 14.631 1.00 17.89 172 GLY B O 1
ATOM 2674 N N . SER B 1 173 ? -5.126 65.019 12.513 1.00 14.85 173 SER B N 1
ATOM 2675 C CA . SER B 1 173 ? -6.572 64.966 12.649 1.00 14.06 173 SER B CA 1
ATOM 2676 C C . SER B 1 173 ? -7.126 64.123 11.514 1.00 12.18 173 SER B C 1
ATOM 2677 O O . SER B 1 173 ? -6.689 64.250 10.366 1.00 13.91 173 SER B O 1
ATOM 2680 N N . GLY B 1 174 ? -8.077 63.254 11.842 1.00 11.46 174 GLY B N 1
ATOM 2681 C CA . GLY B 1 174 ? -8.611 62.323 10.873 1.00 11.63 174 GLY B CA 1
ATOM 2682 C C . GLY B 1 174 ? -8.815 60.966 11.504 1.00 10.68 174 GLY B C 1
ATOM 2683 O O . GLY B 1 174 ? -9.443 60.864 12.562 1.00 11.29 174 GLY B O 1
ATOM 2684 N N . PHE B 1 175 ? -8.273 59.914 10.892 1.00 10.94 175 PHE B N 1
ATOM 2685 C CA . PHE B 1 175 ? -8.522 58.577 11.412 1.00 10.74 175 PHE B CA 1
ATOM 2686 C C . PHE B 1 175 ? -7.447 57.593 10.978 1.00 10.57 175 PHE B C 1
ATOM 2687 O O . PHE B 1 175 ? -6.848 57.727 9.906 1.00 11.41 175 PHE B O 1
ATOM 2695 N N . ASN B 1 176 ? -7.215 56.602 11.849 1.00 10.47 176 ASN B N 1
ATOM 2696 C CA . ASN B 1 176 ? -6.551 55.363 11.491 1.00 10.44 176 ASN B CA 1
ATOM 2697 C C . ASN B 1 176 ? -7.471 54.527 10.600 1.00 10.54 176 ASN B C 1
ATOM 2698 O O . ASN B 1 176 ? -8.675 54.802 10.494 1.00 9.94 176 ASN B O 1
ATOM 2703 N N . PRO B 1 177 ? -6.939 53.481 9.953 1.00 9.79 177 PRO B N 1
ATOM 2704 C CA . PRO B 1 177 ? -7.778 52.680 9.055 1.00 9.44 177 PRO B CA 1
ATOM 2705 C C . PRO B 1 177 ? -8.944 52.041 9.797 1.00 9.35 177 PRO B C 1
ATOM 2706 O O . PRO B 1 177 ? -8.841 51.671 10.968 1.00 9.29 177 PRO B O 1
ATOM 2710 N N . PHE B 1 178 ? -10.068 51.936 9.099 1.00 9.12 178 PHE B N 1
ATOM 2711 C CA . PHE B 1 178 ? -11.282 51.371 9.664 1.00 8.71 178 PHE B CA 1
ATOM 2712 C C . PHE B 1 178 ? -12.053 50.711 8.534 1.00 8.29 178 PHE B C 1
ATOM 2713 O O . PHE B 1 178 ? -11.716 50.858 7.356 1.00 9.64 178 PHE B O 1
ATOM 2721 N N . SER B 1 179 ? -13.109 49.995 8.895 1.00 8.57 179 SER B N 1
ATOM 2722 C CA . SER B 1 179 ? -13.907 49.323 7.887 1.00 8.95 179 SER B CA 1
ATOM 2723 C C . SER B 1 179 ? -15.366 49.368 8.296 1.00 8.12 179 SER B C 1
ATOM 2724 O O . SER B 1 179 ? -15.683 49.309 9.490 1.00 9.90 179 SER B O 1
ATOM 2727 N N . ILE B 1 180 ? -16.249 49.499 7.304 1.00 8.11 180 ILE B N 1
ATOM 2728 C CA . ILE B 1 180 ? -17.690 49.556 7.513 1.00 7.90 180 ILE B CA 1
ATOM 2729 C C . ILE B 1 180 ? -18.375 48.704 6.453 1.00 7.37 180 ILE B C 1
ATOM 2730 O O . ILE B 1 180 ? -17.915 48.619 5.308 1.00 8.67 180 ILE B O 1
ATOM 2735 N N . THR B 1 181 ? -19.487 48.074 6.841 1.00 7.02 181 THR B N 1
ATOM 2736 C CA . THR B 1 181 ? -20.195 47.131 5.983 1.00 7.87 181 THR B CA 1
ATOM 2737 C C . THR B 1 181 ? -21.689 47.422 6.041 1.00 7.54 181 THR B C 1
ATOM 2738 O O . THR B 1 181 ? -22.239 47.657 7.119 1.00 8.02 181 THR B O 1
ATOM 2742 N N . TYR B 1 182 ? -22.347 47.410 4.884 1.00 7.10 182 TYR B N 1
ATOM 2743 C CA . TYR B 1 182 ? -23.756 47.789 4.818 1.00 7.42 182 TYR B CA 1
ATOM 2744 C C . TYR B 1 182 ? -24.365 47.292 3.519 1.00 7.78 182 TYR B C 1
ATOM 2745 O O . TYR B 1 182 ? -23.667 47.132 2.520 1.00 9.01 182 TYR B O 1
ATOM 2754 N N . MET B 1 183 ? -25.678 47.075 3.531 1.00 7.92 183 MET B N 1
ATOM 2755 C CA . MET B 1 183 ? -26.402 46.878 2.286 1.00 8.31 183 MET B CA 1
ATOM 2756 C C . MET B 1 183 ? -26.871 48.215 1.730 1.00 9.00 183 MET B C 1
ATOM 2757 O O . MET B 1 183 ? -27.239 49.126 2.484 1.00 9.80 183 MET B O 1
ATOM 2762 N N . VAL B 1 184 ? -26.850 48.334 0.407 1.00 9.64 184 VAL B N 1
ATOM 2763 C CA . VAL B 1 184 ? -27.283 49.582 -0.205 1.00 10.87 184 VAL B CA 1
ATOM 2764 C C . VAL B 1 184 ? -28.751 49.836 0.085 1.00 11.26 184 VAL B C 1
ATOM 2765 O O . VAL B 1 184 ? -29.553 48.908 0.270 1.00 12.87 184 VAL B O 1
ATOM 2770 N N . ILE C 1 3 ? -74.017 38.822 22.278 1.00 35.12 3 ILE C N 1
ATOM 2771 C CA . ILE C 1 3 ? -73.602 37.820 21.302 1.00 35.29 3 ILE C CA 1
ATOM 2772 C C . ILE C 1 3 ? -72.741 38.475 20.227 1.00 31.40 3 ILE C C 1
ATOM 2773 O O . ILE C 1 3 ? -71.673 37.968 19.875 1.00 29.18 3 ILE C O 1
ATOM 2778 N N . SER C 1 4 ? -73.210 39.614 19.708 1.00 28.71 4 SER C N 1
ATOM 2779 C CA . SER C 1 4 ? -72.388 40.384 18.781 1.00 28.13 4 SER C CA 1
ATOM 2780 C C . SER C 1 4 ? -71.077 40.811 19.429 1.00 24.48 4 SER C C 1
ATOM 2781 O O . SER C 1 4 ? -70.058 40.946 18.741 1.00 22.45 4 SER C O 1
ATOM 2784 N N . SER C 1 5 ? -71.079 41.008 20.752 1.00 22.39 5 SER C N 1
ATOM 2785 C CA . SER C 1 5 ? -69.860 41.383 21.458 1.00 22.85 5 SER C CA 1
ATOM 2786 C C . SER C 1 5 ? -68.818 40.272 21.441 1.00 21.66 5 SER C C 1
ATOM 2787 O O . SER C 1 5 ? -67.623 40.561 21.554 1.00 20.95 5 SER C O 1
ATOM 2790 N N . LEU C 1 6 ? -69.244 39.016 21.288 1.00 20.37 6 LEU C N 1
ATOM 2791 C CA . LEU C 1 6 ? -68.334 37.881 21.180 1.00 20.09 6 LEU C CA 1
ATOM 2792 C C . LEU C 1 6 ? -67.737 37.735 19.790 1.00 18.22 6 LEU C C 1
ATOM 2793 O O . LEU C 1 6 ? -66.761 36.992 19.627 1.00 19.07 6 LEU C O 1
ATOM 2798 N N . LEU C 1 7 ? -68.302 38.412 18.793 1.00 18.07 7 LEU C N 1
ATOM 2799 C CA . LEU C 1 7 ? -67.866 38.282 17.408 1.00 20.00 7 LEU C CA 1
ATOM 2800 C C . LEU C 1 7 ? -66.801 39.300 17.037 1.00 21.77 7 LEU C C 1
ATOM 2801 O O . LEU C 1 7 ? -66.334 39.308 15.892 1.00 22.18 7 LEU C O 1
ATOM 2806 N N . GLU C 1 8 ? -66.416 40.153 17.982 1.00 22.07 8 GLU C N 1
ATOM 2807 C CA . GLU C 1 8 ? -65.352 41.127 17.812 1.00 23.76 8 GLU C CA 1
ATOM 2808 C C . GLU C 1 8 ? -64.515 41.101 19.077 1.00 21.15 8 GLU C C 1
ATOM 2809 O O . GLU C 1 8 ? -64.915 40.529 20.093 1.00 20.90 8 GLU C O 1
ATOM 2815 N N . LYS C 1 9 ? -63.352 41.746 19.015 1.00 20.80 9 LYS C N 1
ATOM 2816 C CA . LYS C 1 9 ? -62.459 41.787 20.164 1.00 20.13 9 LYS C CA 1
ATOM 2817 C C . LYS C 1 9 ? -63.187 42.304 21.401 1.00 20.30 9 LYS C C 1
ATOM 2818 O O . LYS C 1 9 ? -63.975 43.253 21.335 1.00 20.95 9 LYS C O 1
ATOM 2824 N N . ASN C 1 10 ? -62.920 41.656 22.530 1.00 18.41 10 ASN C N 1
ATOM 2825 C CA . ASN C 1 10 ? -63.514 41.990 23.815 1.00 18.76 10 ASN C CA 1
ATOM 2826 C C . ASN C 1 10 ? -62.494 41.661 24.897 1.00 18.11 10 ASN C C 1
ATOM 2827 O O . ASN C 1 10 ? -61.426 41.111 24.616 1.00 20.14 10 ASN C O 1
ATOM 2832 N N . ILE C 1 11 ? -62.835 41.972 26.145 1.00 18.69 11 ILE C N 1
ATOM 2833 C CA . ILE C 1 11 ? -61.971 41.648 27.274 1.00 18.80 11 ILE C CA 1
ATOM 2834 C C . ILE C 1 11 ? -62.476 40.431 28.053 1.00 19.91 11 ILE C C 1
ATOM 2835 O O . ILE C 1 11 ? -62.125 40.261 29.220 1.00 21.40 11 ILE C O 1
ATOM 2840 N N . TYR C 1 12 ? -63.282 39.575 27.426 1.00 17.94 12 TYR C N 1
ATOM 2841 C CA . TYR C 1 12 ? -63.937 38.473 28.128 1.00 16.82 12 TYR C CA 1
ATOM 2842 C C . TYR C 1 12 ? -62.983 37.308 28.362 1.00 16.00 12 TYR C C 1
ATOM 2843 O O . TYR C 1 12 ? -62.442 36.731 27.411 1.00 15.00 12 TYR C O 1
ATOM 2852 N N . ASN C 1 13 ? -62.823 36.925 29.625 1.00 13.05 13 ASN C N 1
ATOM 2853 C CA . ASN C 1 13 ? -62.237 35.631 29.973 1.00 12.28 13 ASN C CA 1
ATOM 2854 C C . ASN C 1 13 ? -63.370 34.614 29.995 1.00 12.09 13 ASN C C 1
ATOM 2855 O O . ASN C 1 13 ? -64.089 34.476 30.989 1.00 15.44 13 ASN C O 1
ATOM 2860 N N . VAL C 1 14 ? -63.542 33.927 28.874 1.00 11.88 14 VAL C N 1
ATOM 2861 C CA . VAL C 1 14 ? -64.655 33.005 28.674 1.00 11.03 14 VAL C CA 1
ATOM 2862 C C . VAL C 1 14 ? -64.360 31.679 29.354 1.00 11.19 14 VAL C C 1
ATOM 2863 O O . VAL C 1 14 ? -63.231 31.171 29.310 1.00 11.05 14 VAL C O 1
ATOM 2867 N N . HIS C 1 15 ? -65.387 31.123 29.993 1.00 11.61 15 HIS C N 1
ATOM 2868 C CA . HIS C 1 15 ? -65.352 29.795 30.585 1.00 11.56 15 HIS C CA 1
ATOM 2869 C C . HIS C 1 15 ? -66.304 28.902 29.812 1.00 11.20 15 HIS C C 1
ATOM 2870 O O . HIS C 1 15 ? -67.400 29.330 29.432 1.00 12.80 15 HIS C O 1
ATOM 2877 N N . ASN C 1 16 ? -65.880 27.664 29.574 1.00 11.47 16 ASN C N 1
ATOM 2878 C CA . ASN C 1 16 ? -66.759 26.677 28.970 1.00 11.31 16 ASN C CA 1
ATOM 2879 C C . ASN C 1 16 ? -66.339 25.287 29.427 1.00 11.19 16 ASN C C 1
ATOM 2880 O O . ASN C 1 16 ? -65.158 25.032 29.679 1.00 12.06 16 ASN C O 1
ATOM 2885 N N . LYS C 1 17 ? -67.330 24.402 29.574 1.00 11.65 17 LYS C N 1
ATOM 2886 C CA . LYS C 1 17 ? -67.043 23.010 29.911 1.00 12.26 17 LYS C CA 1
ATOM 2887 C C . LYS C 1 17 ? -66.209 22.338 28.825 1.00 12.49 17 LYS C C 1
ATOM 2888 O O . LYS C 1 17 ? -65.406 21.445 29.115 1.00 14.29 17 LYS C O 1
ATOM 2894 N N . SER C 1 18 ? -66.391 22.749 27.576 1.00 10.89 18 SER C N 1
ATOM 2895 C CA . SER C 1 18 ? -65.549 22.326 26.465 1.00 11.12 18 SER C CA 1
ATOM 2896 C C . SER C 1 18 ? -65.768 23.313 25.331 1.00 10.17 18 SER C C 1
ATOM 2897 O O . SER C 1 18 ? -66.677 24.143 25.380 1.00 10.70 18 SER C O 1
ATOM 2900 N N . ASN C 1 19 ? -64.919 23.223 24.311 1.00 10.42 19 ASN C N 1
ATOM 2901 C CA . ASN C 1 19 ? -64.987 24.119 23.165 1.00 11.09 19 ASN C CA 1
ATOM 2902 C C . ASN C 1 19 ? -64.848 23.283 21.903 1.00 10.33 19 ASN C C 1
ATOM 2903 O O . ASN C 1 19 ? -63.813 22.640 21.692 1.00 11.47 19 ASN C O 1
ATOM 2908 N N . THR C 1 20 ? -65.897 23.265 21.083 1.00 10.48 20 THR C N 1
ATOM 2909 C CA . THR C 1 20 ? -65.935 22.457 19.869 1.00 11.71 20 THR C CA 1
ATOM 2910 C C . THR C 1 20 ? -65.703 23.360 18.663 1.00 11.58 20 THR C C 1
ATOM 2911 O O . THR C 1 20 ? -66.459 24.317 18.441 1.00 12.18 20 THR C O 1
ATOM 2915 N N . LEU C 1 21 ? -64.654 23.054 17.901 1.00 10.90 21 LEU C N 1
ATOM 2916 C CA . LEU C 1 21 ? -64.217 23.849 16.760 1.00 10.93 21 LEU C CA 1
ATOM 2917 C C . LEU C 1 21 ? -64.724 23.219 15.470 1.00 12.11 21 LEU C C 1
ATOM 2918 O O . LEU C 1 21 ? -64.345 22.091 15.147 1.00 13.42 21 LEU C O 1
ATOM 2923 N N . THR C 1 22 ? -65.550 23.949 14.718 1.00 13.07 22 THR C N 1
ATOM 2924 C CA . THR C 1 22 ? -66.051 23.428 13.444 1.00 13.62 22 THR C CA 1
ATOM 2925 C C . THR C 1 22 ? -64.895 23.025 12.534 1.00 12.68 22 THR C C 1
ATOM 2926 O O . THR C 1 22 ? -63.924 23.766 12.380 1.00 14.01 22 THR C O 1
ATOM 2930 N N . ASN C 1 23 ? -65.004 21.853 11.910 1.00 12.76 23 ASN C N 1
ATOM 2931 C CA . ASN C 1 23 ? -63.968 21.452 10.966 1.00 12.54 23 ASN C CA 1
ATOM 2932 C C . ASN C 1 23 ? -64.115 22.271 9.690 1.00 13.66 23 ASN C C 1
ATOM 2933 O O . ASN C 1 23 ? -65.152 22.207 9.020 1.00 14.61 23 ASN C O 1
ATOM 2938 N N . VAL C 1 24 ? -63.088 23.055 9.370 1.00 12.83 24 VAL C N 1
ATOM 2939 C CA . VAL C 1 24 ? -63.124 23.987 8.244 1.00 12.86 24 VAL C CA 1
ATOM 2940 C C . VAL C 1 24 ? -61.854 23.841 7.414 1.00 13.01 24 VAL C C 1
ATOM 2941 O O . VAL C 1 24 ? -60.813 23.418 7.939 1.00 12.93 24 VAL C O 1
ATOM 2945 N N . PRO C 1 25 ? -61.885 24.193 6.125 1.00 15.06 25 PRO C N 1
ATOM 2946 C CA . PRO C 1 25 ? -60.718 23.951 5.264 1.00 15.35 25 PRO C CA 1
ATOM 2947 C C . PRO C 1 25 ? -59.648 25.024 5.338 1.00 14.77 25 PRO C C 1
ATOM 2948 O O . PRO C 1 25 ? -58.572 24.835 4.751 1.00 16.96 25 PRO C O 1
ATOM 2952 N N . ALA C 1 26 ? -59.904 26.133 6.030 1.00 14.62 26 ALA C N 1
ATOM 2953 C CA . ALA C 1 26 ? -58.944 27.225 6.113 1.00 14.72 26 ALA C CA 1
ATOM 2954 C C . ALA C 1 26 ? -59.236 28.041 7.358 1.00 13.40 26 ALA C C 1
ATOM 2955 O O . ALA C 1 26 ? -60.373 28.086 7.837 1.00 15.43 26 ALA C O 1
ATOM 2957 N N . ASN C 1 27 ? -58.190 28.675 7.881 1.00 13.08 27 ASN C N 1
ATOM 2958 C CA . ASN C 1 27 ? -58.295 29.583 9.016 1.00 12.99 27 ASN C CA 1
ATOM 2959 C C . ASN C 1 27 ? -59.402 30.600 8.753 1.00 13.03 27 ASN C C 1
ATOM 2960 O O . ASN C 1 27 ? -59.281 31.416 7.826 1.00 14.83 27 ASN C O 1
ATOM 2965 N N . PRO C 1 28 ? -60.486 30.594 9.545 1.00 12.57 28 PRO C N 1
ATOM 2966 C CA . PRO C 1 28 ? -61.637 31.444 9.208 1.00 13.34 28 PRO C CA 1
ATOM 2967 C C . PRO C 1 28 ? -61.388 32.929 9.375 1.00 12.55 28 PRO C C 1
ATOM 2968 O O . PRO C 1 28 ? -62.165 33.716 8.828 1.00 15.09 28 PRO C O 1
ATOM 2972 N N . THR C 1 29 ? -60.370 33.340 10.140 1.00 12.44 29 THR C N 1
ATOM 2973 C CA . THR C 1 29 ? -60.025 34.751 10.293 1.00 13.00 29 THR C CA 1
ATOM 2974 C C . THR C 1 29 ? -58.727 35.133 9.605 1.00 12.43 29 THR C C 1
ATOM 2975 O O . THR C 1 29 ? -58.523 36.318 9.323 1.00 15.06 29 THR C O 1
ATOM 2979 N N . GLY C 1 30 ? -57.842 34.171 9.349 1.00 13.14 30 GLY C N 1
ATOM 2980 C CA . GLY C 1 30 ? -56.523 34.453 8.837 1.00 12.33 30 GLY C CA 1
ATOM 2981 C C . GLY C 1 30 ? -55.507 34.839 9.884 1.00 13.46 30 GLY C C 1
ATOM 2982 O O . GLY C 1 30 ? -54.322 34.961 9.553 1.00 16.56 30 GLY C O 1
ATOM 2983 N N . ASN C 1 31 ? -55.911 35.000 11.141 1.00 13.11 31 ASN C N 1
ATOM 2984 C CA . ASN C 1 31 ? -55.014 35.545 12.154 1.00 13.44 31 ASN C CA 1
ATOM 2985 C C . ASN C 1 31 ? -54.176 34.469 12.833 1.00 11.58 31 ASN C C 1
ATOM 2986 O O . ASN C 1 31 ? -54.601 33.319 12.987 1.00 11.53 31 ASN C O 1
ATOM 2991 N N . THR C 1 32 ? -52.965 34.865 13.241 1.00 11.43 32 THR C N 1
ATOM 2992 C CA . THR C 1 32 ? -52.025 33.935 13.856 1.00 11.21 32 THR C CA 1
ATOM 2993 C C . THR C 1 32 ? -52.427 33.535 15.269 1.00 11.00 32 THR C C 1
ATOM 2994 O O . THR C 1 32 ? -51.818 32.616 15.825 1.00 13.76 32 THR C O 1
ATOM 2998 N N . ASN C 1 33 ? -53.433 34.191 15.855 1.00 10.99 33 ASN C N 1
ATOM 2999 C CA . ASN C 1 33 ? -53.910 33.862 17.195 1.00 11.12 33 ASN C CA 1
ATOM 3000 C C . ASN C 1 33 ? -55.292 33.208 17.183 1.00 9.48 33 ASN C C 1
ATOM 3001 O O . ASN C 1 33 ? -55.972 33.178 18.215 1.00 10.96 33 ASN C O 1
ATOM 3006 N N . THR C 1 34 ? -55.717 32.684 16.035 1.00 9.40 34 THR C N 1
ATOM 3007 C CA . THR C 1 34 ? -56.999 31.996 15.913 1.00 10.23 34 THR C CA 1
ATOM 3008 C C . THR C 1 34 ? -56.804 30.485 15.973 1.00 9.04 34 THR C C 1
ATOM 3009 O O . THR C 1 34 ? -56.040 29.916 15.180 1.00 9.63 34 THR C O 1
ATOM 3013 N N . VAL C 1 35 ? -57.512 29.843 16.902 1.00 9.21 35 VAL C N 1
ATOM 3014 C CA . VAL C 1 35 ? -57.544 28.388 17.012 1.00 9.51 35 VAL C CA 1
ATOM 3015 C C . VAL C 1 35 ? -58.682 27.856 16.144 1.00 9.68 35 VAL C C 1
ATOM 3016 O O . VAL C 1 35 ? -59.802 28.388 16.166 1.00 9.27 35 VAL C O 1
ATOM 3020 N N . TRP C 1 36 ? -58.399 26.816 15.364 1.00 9.54 36 TRP C N 1
ATOM 3021 C CA . TRP C 1 36 ? -59.404 26.250 14.474 1.00 8.97 36 TRP C CA 1
ATOM 3022 C C . TRP C 1 36 ? -59.094 24.777 14.234 1.00 9.17 36 TRP C C 1
ATOM 3023 O O . TRP C 1 36 ? -58.039 24.270 14.619 1.00 9.33 36 TRP C O 1
ATOM 3034 N N . SER C 1 37 ? -60.036 24.091 13.592 1.00 9.87 37 SER C N 1
ATOM 3035 C CA . SER C 1 37 ? -59.945 22.660 13.349 1.00 9.66 37 SER C CA 1
ATOM 3036 C C . SER C 1 37 ? -60.004 22.426 11.847 1.00 10.08 37 SER C C 1
ATOM 3037 O O . SER C 1 37 ? -60.919 22.918 11.179 1.00 11.71 37 SER C O 1
ATOM 3040 N N . ASN C 1 38 ? -59.037 21.667 11.319 1.00 9.44 38 ASN C N 1
ATOM 3041 C CA . ASN C 1 38 ? -58.743 21.610 9.886 1.00 9.62 38 ASN C CA 1
ATOM 3042 C C . ASN C 1 38 ? -59.401 20.381 9.253 1.00 9.98 38 ASN C C 1
ATOM 3043 O O . ASN C 1 38 ? -59.008 19.241 9.527 1.00 10.22 38 ASN C O 1
ATOM 3048 N N . SER C 1 39 ? -60.389 20.620 8.384 1.00 10.66 39 SER C N 1
ATOM 3049 C CA . SER C 1 39 ? -61.149 19.564 7.718 1.00 11.81 39 SER C CA 1
ATOM 3050 C C . SER C 1 39 ? -60.434 18.953 6.521 1.00 11.51 39 SER C C 1
ATOM 3051 O O . SER C 1 39 ? -60.982 18.034 5.900 1.00 12.72 39 SER C O 1
ATOM 3054 N N . ASN C 1 40 ? -59.236 19.419 6.178 1.00 11.18 40 ASN C N 1
ATOM 3055 C CA . ASN C 1 40 ? -58.506 18.800 5.079 1.00 11.04 40 ASN C CA 1
ATOM 3056 C C . ASN C 1 40 ? -57.942 17.439 5.457 1.00 10.80 40 ASN C C 1
ATOM 3057 O O . ASN C 1 40 ? -57.456 16.719 4.577 1.00 11.26 40 ASN C O 1
ATOM 3062 N N . PHE C 1 41 ? -58.017 17.079 6.738 1.00 9.58 41 PHE C N 1
ATOM 3063 C CA . PHE C 1 41 ? -57.586 15.801 7.267 1.00 9.63 41 PHE C CA 1
ATOM 3064 C C . PHE C 1 41 ? -58.759 15.147 7.981 1.00 9.18 41 PHE C C 1
ATOM 3065 O O . PHE C 1 41 ? -59.602 15.827 8.573 1.00 11.05 41 PHE C O 1
ATOM 3073 N N . THR C 1 42 ? -58.797 13.818 7.953 1.00 9.50 42 THR C N 1
ATOM 3074 C CA . THR C 1 42 ? -59.705 13.066 8.815 1.00 10.30 42 THR C CA 1
ATOM 3075 C C . THR C 1 42 ? -58.901 12.014 9.569 1.00 11.41 42 THR C C 1
ATOM 3076 O O . THR C 1 42 ? -58.168 11.230 8.939 1.00 11.44 42 THR C O 1
ATOM 3080 N N . PRO C 1 43 ? -58.942 11.987 10.908 1.00 10.36 43 PRO C N 1
ATOM 3081 C CA . PRO C 1 43 ? -59.593 12.975 11.782 1.00 11.37 43 PRO C CA 1
ATOM 3082 C C . PRO C 1 43 ? -58.982 14.368 11.589 1.00 10.27 43 PRO C C 1
ATOM 3083 O O . PRO C 1 43 ? -57.894 14.491 11.014 1.00 10.90 43 PRO C O 1
ATOM 3087 N N . PRO C 1 44 ? -59.693 15.409 12.013 1.00 10.16 44 PRO C N 1
ATOM 3088 C CA . PRO C 1 44 ? -59.234 16.778 11.744 1.00 10.08 44 PRO C CA 1
ATOM 3089 C C . PRO C 1 44 ? -57.982 17.109 12.544 1.00 9.49 44 PRO C C 1
ATOM 3090 O O . PRO C 1 44 ? -57.596 16.405 13.482 1.00 9.96 44 PRO C O 1
ATOM 3094 N N . HIS C 1 45 ? -57.339 18.212 12.161 1.00 9.12 45 HIS C N 1
ATOM 3095 C CA . HIS C 1 45 ? -56.134 18.694 12.834 1.00 8.74 45 HIS C CA 1
ATOM 3096 C C . HIS C 1 45 ? -56.375 19.990 13.600 1.00 8.47 45 HIS C C 1
ATOM 3097 O O . HIS C 1 45 ? -56.987 20.931 13.079 1.00 9.75 45 HIS C O 1
ATOM 3104 N N . LEU C 1 46 ? -55.834 20.050 14.821 1.00 8.12 46 LEU C N 1
ATOM 3105 C CA . LEU C 1 46 ? -55.875 21.274 15.617 1.00 7.68 46 LEU C CA 1
ATOM 3106 C C . LEU C 1 46 ? -54.859 22.273 15.072 1.00 7.48 46 LEU C C 1
ATOM 3107 O O . LEU C 1 46 ? -53.674 21.951 14.920 1.00 8.81 46 LEU C O 1
ATOM 3112 N N . MET C 1 47 ? -55.330 23.482 14.770 1.00 8.11 47 MET C N 1
ATOM 3113 C CA . MET C 1 47 ? -54.520 24.560 14.218 1.00 8.19 47 MET C CA 1
ATOM 3114 C C . MET C 1 47 ? -54.490 25.758 15.150 1.00 7.84 47 MET C C 1
ATOM 3115 O O . MET C 1 47 ? -55.476 26.070 15.824 1.00 9.34 47 MET C O 1
ATOM 3120 N N . TYR C 1 48 ? -53.360 26.460 15.128 1.00 8.16 48 TYR C N 1
ATOM 3121 C CA . TYR C 1 48 ? -53.227 27.754 15.786 1.00 7.91 48 TYR C CA 1
ATOM 3122 C C . TYR C 1 48 ? -52.561 28.679 14.777 1.00 8.81 48 TYR C C 1
ATOM 3123 O O . TYR C 1 48 ? -51.378 28.512 14.455 1.00 9.59 48 TYR C O 1
ATOM 3132 N N . GLY C 1 49 ? -53.337 29.607 14.223 1.00 10.16 49 GLY C N 1
ATOM 3133 C CA . GLY C 1 49 ? -52.825 30.365 13.088 1.00 10.61 49 GLY C CA 1
ATOM 3134 C C . GLY C 1 49 ? -52.593 29.415 11.922 1.00 11.08 49 GLY C C 1
ATOM 3135 O O . GLY C 1 49 ? -53.457 28.601 11.574 1.00 12.20 49 GLY C O 1
ATOM 3136 N N . ALA C 1 50 ? -51.403 29.486 11.326 1.00 12.09 50 ALA C N 1
ATOM 3137 C CA . ALA C 1 50 ? -51.003 28.565 10.267 1.00 13.62 50 ALA C CA 1
ATOM 3138 C C . ALA C 1 50 ? -50.288 27.330 10.798 1.00 12.09 50 ALA C C 1
ATOM 3139 O O . ALA C 1 50 ? -49.890 26.469 10.007 1.00 15.71 50 ALA C O 1
ATOM 3141 N N . SER C 1 51 ? -50.120 27.222 12.114 1.00 10.98 51 SER C N 1
ATOM 3142 C CA . SER C 1 51 ? -49.413 26.102 12.723 1.00 11.51 51 SER C CA 1
ATOM 3143 C C . SER C 1 51 ? -50.352 24.919 12.907 1.00 9.66 51 SER C C 1
ATOM 3144 O O . SER C 1 51 ? -51.390 25.035 13.560 1.00 12.34 51 SER C O 1
ATOM 3147 N N . ASP C 1 52 ? -49.976 23.774 12.351 1.00 10.26 52 ASP C N 1
ATOM 3148 C CA . ASP C 1 52 ? -50.746 22.541 12.505 1.00 9.23 52 ASP C CA 1
ATOM 3149 C C . ASP C 1 52 ? -50.173 21.781 13.699 1.00 9.55 52 ASP C C 1
ATOM 3150 O O . ASP C 1 52 ? -49.141 21.110 13.595 1.00 10.29 52 ASP C O 1
ATOM 3155 N N . ILE C 1 53 ? -50.850 21.896 14.847 1.00 8.85 53 ILE C N 1
ATOM 3156 C CA . ILE C 1 53 ? -50.387 21.256 16.078 1.00 9.71 53 ILE C CA 1
ATOM 3157 C C . ILE C 1 53 ? -50.444 19.737 15.953 1.00 9.06 53 ILE C C 1
ATOM 3158 O O . ILE C 1 53 ? -49.500 19.031 16.326 1.00 10.32 53 ILE C O 1
ATOM 3163 N N . THR C 1 54 ? -51.551 19.209 15.433 1.00 8.92 54 THR C N 1
ATOM 3164 C CA . THR C 1 54 ? -51.688 17.762 15.290 1.00 8.55 54 THR C CA 1
ATOM 3165 C C . THR C 1 54 ? -50.604 17.189 14.389 1.00 9.05 54 THR C C 1
ATOM 3166 O O . THR C 1 54 ? -49.982 16.174 14.719 1.00 9.85 54 THR C O 1
ATOM 3170 N N . GLN C 1 55 ? -50.358 17.831 13.250 1.00 9.55 55 GLN C N 1
ATOM 3171 C CA . GLN C 1 55 ? -49.349 17.312 12.332 1.00 10.42 55 GLN C CA 1
ATOM 3172 C C . GLN C 1 55 ? -47.957 17.392 12.935 1.00 10.25 55 GLN C C 1
ATOM 3173 O O . GLN C 1 55 ? -47.146 16.480 12.752 1.00 11.45 55 GLN C O 1
ATOM 3179 N N . ALA C 1 56 ? -47.648 18.487 13.630 1.00 10.91 56 ALA C N 1
ATOM 3180 C CA . ALA C 1 56 ? -46.318 18.615 14.209 1.00 11.79 56 ALA C CA 1
ATOM 3181 C C . ALA C 1 56 ? -46.074 17.521 15.236 1.00 11.39 56 ALA C C 1
ATOM 3182 O O . ALA C 1 56 ? -45.014 16.883 15.243 1.00 12.74 56 ALA C O 1
ATOM 3184 N N . ILE C 1 57 ? -47.068 17.259 16.083 1.00 11.31 57 ILE C N 1
ATOM 3185 C CA . ILE C 1 57 ? -46.931 16.202 17.071 1.00 12.27 57 ILE C CA 1
ATOM 3186 C C . ILE C 1 57 ? -46.795 14.852 16.375 1.00 11.67 57 ILE C C 1
ATOM 3187 O O . ILE C 1 57 ? -45.988 14.011 16.781 1.00 12.24 57 ILE C O 1
ATOM 3192 N N . GLY C 1 58 ? -47.562 14.639 15.298 1.00 11.25 58 GLY C N 1
ATOM 3193 C CA . GLY C 1 58 ? -47.530 13.365 14.596 1.00 11.76 58 GLY C CA 1
ATOM 3194 C C . GLY C 1 58 ? -46.258 13.143 13.805 1.00 12.10 58 GLY C C 1
ATOM 3195 O O . GLY C 1 58 ? -45.873 12.000 13.549 1.00 14.52 58 GLY C O 1
ATOM 3196 N N . ASN C 1 59 ? -45.590 14.225 13.403 1.00 11.64 59 ASN C N 1
ATOM 3197 C CA . ASN C 1 59 ? -44.319 14.099 12.707 1.00 13.49 59 ASN C CA 1
ATOM 3198 C C . ASN C 1 59 ? -43.242 13.596 13.649 1.00 14.14 59 ASN C C 1
ATOM 3199 O O . ASN C 1 59 ? -42.328 12.880 13.229 1.00 15.63 59 ASN C O 1
ATOM 3204 N N . ILE C 1 60 ? -43.351 13.934 14.929 1.00 13.07 60 ILE C N 1
ATOM 3205 C CA . ILE C 1 60 ? -42.428 13.375 15.900 1.00 13.20 60 ILE C CA 1
ATOM 3206 C C . ILE C 1 60 ? -42.843 11.957 16.263 1.00 14.05 60 ILE C C 1
ATOM 3207 O O . ILE C 1 60 ? -42.015 11.043 16.282 1.00 15.45 60 ILE C O 1
ATOM 3212 N N . SER C 1 61 ? -44.129 11.753 16.543 1.00 12.96 61 SER C N 1
ATOM 3213 C CA . SER C 1 61 ? -44.682 10.442 16.905 1.00 14.96 61 SER C CA 1
ATOM 3214 C C . SER C 1 61 ? -43.780 9.687 17.887 1.00 15.08 61 SER C C 1
ATOM 3215 O O . SER C 1 61 ? -43.253 8.612 17.591 1.00 16.60 61 SER C O 1
ATOM 3218 N N . LEU C 1 62 ? -43.601 10.266 19.075 1.00 13.70 62 LEU C N 1
ATOM 3219 C CA . LEU C 1 62 ? -42.711 9.672 20.070 1.00 13.56 62 LEU C CA 1
ATOM 3220 C C . LEU C 1 62 ? -43.475 8.764 21.031 1.00 14.30 62 LEU C C 1
ATOM 3221 O O . LEU C 1 62 ? -44.536 9.133 21.548 1.00 15.21 62 LEU C O 1
ATOM 3226 N N . THR C 1 63 ? -42.928 7.576 21.261 1.00 12.77 63 THR C N 1
ATOM 3227 C CA . THR C 1 63 ? -43.345 6.721 22.361 1.00 12.62 63 THR C CA 1
ATOM 3228 C C . THR C 1 63 ? -42.104 6.238 23.096 1.00 12.46 63 THR C C 1
ATOM 3229 O O . THR C 1 63 ? -41.015 6.166 22.526 1.00 11.51 63 THR C O 1
ATOM 3233 N N . THR C 1 64 ? -42.273 5.915 24.373 1.00 11.74 64 THR C N 1
ATOM 3234 C CA . THR C 1 64 ? -41.151 5.437 25.169 1.00 11.43 64 THR C CA 1
ATOM 3235 C C . THR C 1 64 ? -41.690 4.622 26.335 1.00 11.66 64 THR C C 1
ATOM 3236 O O . THR C 1 64 ? -42.836 4.789 26.757 1.00 15.07 64 THR C O 1
ATOM 3240 N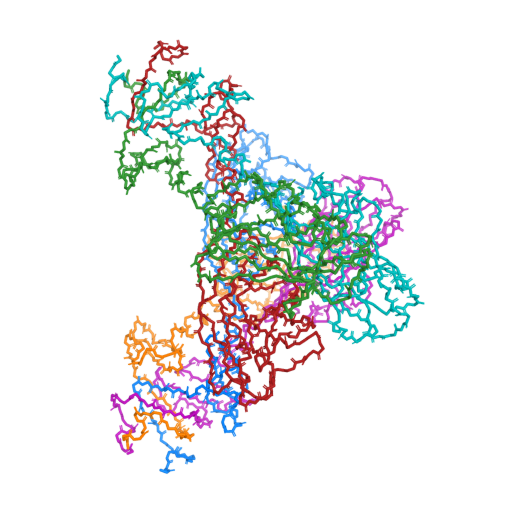 N . GLY C 1 65 ? -40.843 3.738 26.850 1.00 11.75 65 GLY C N 1
ATOM 3241 C CA . GLY C 1 65 ? -41.221 2.884 27.951 1.00 12.59 65 GLY C CA 1
ATOM 3242 C C . GLY C 1 65 ? -40.298 1.691 28.006 1.00 11.87 65 GLY C C 1
ATOM 3243 O O . GLY C 1 65 ? -39.093 1.829 27.769 1.00 10.89 65 GLY C O 1
ATOM 3244 N N . SER C 1 66 ? -40.847 0.518 28.300 1.00 12.47 66 SER C N 1
ATOM 3245 C CA . SER C 1 66 ? -40.054 -0.697 28.316 1.00 12.50 66 SER C CA 1
ATOM 3246 C C . SER C 1 66 ? -40.955 -1.873 27.980 1.00 12.38 66 SER C C 1
ATOM 3247 O O . SER C 1 66 ? -42.184 -1.768 28.011 1.00 14.69 66 SER C O 1
ATOM 3250 N N . PHE C 1 67 ? -40.332 -2.990 27.623 1.00 11.80 67 PHE C N 1
ATOM 3251 C CA . PHE C 1 67 ? -41.054 -4.236 27.430 1.00 11.63 67 PHE C CA 1
ATOM 3252 C C . PHE C 1 67 ? -40.296 -5.364 28.117 1.00 10.72 67 PHE C C 1
ATOM 3253 O O . PHE C 1 67 ? -39.063 -5.366 28.179 1.00 11.07 67 PHE C O 1
ATOM 3261 N N . SER C 1 68 ? -41.045 -6.322 28.648 1.00 10.57 68 SER C N 1
ATOM 3262 C CA . SER C 1 68 ? -40.430 -7.484 29.273 1.00 11.51 68 SER C CA 1
ATOM 3263 C C . SER C 1 68 ? -39.852 -8.390 28.190 1.00 11.31 68 SER C C 1
ATOM 3264 O O . SER C 1 68 ? -40.517 -8.675 27.188 1.00 12.31 68 SER C O 1
ATOM 3267 N N . LEU C 1 69 ? -38.609 -8.834 28.385 1.00 11.46 69 LEU C N 1
ATOM 3268 C CA . LEU C 1 69 ? -37.925 -9.702 27.432 1.00 10.82 69 LEU C CA 1
ATOM 3269 C C . LEU C 1 69 ? -37.372 -10.925 28.148 1.00 10.79 69 LEU C C 1
ATOM 3270 O O . LEU C 1 69 ? -36.622 -10.794 29.127 1.00 11.86 69 LEU C O 1
ATOM 3275 N N . SER C 1 70 ? -37.731 -12.106 27.649 1.00 10.60 70 SER C N 1
ATOM 3276 C CA . SER C 1 70 ? -37.202 -13.374 28.134 1.00 11.09 70 SER C CA 1
ATOM 3277 C C . SER C 1 70 ? -36.150 -13.885 27.150 1.00 10.48 70 SER C C 1
ATOM 3278 O O . SER C 1 70 ? -36.448 -14.110 25.968 1.00 11.23 70 SER C O 1
ATOM 3281 N N . LEU C 1 71 ? -34.923 -14.065 27.631 1.00 10.71 71 LEU C N 1
ATOM 3282 C CA . LEU C 1 71 ? -33.845 -14.620 26.822 1.00 10.70 71 LEU C CA 1
ATOM 3283 C C . LEU C 1 71 ? -33.411 -15.961 27.405 1.00 10.61 71 LEU C C 1
ATOM 3284 O O . LEU C 1 71 ? -33.482 -16.177 28.614 1.00 11.97 71 LEU C O 1
ATOM 3289 N N . SER C 1 72 ? -32.949 -16.862 26.539 1.00 11.31 72 SER C N 1
ATOM 3290 C CA . SER C 1 72 ? -32.549 -18.185 26.987 1.00 11.97 72 SER C CA 1
ATOM 3291 C C . SER C 1 72 ? -31.463 -18.728 26.074 1.00 11.71 72 SER C C 1
ATOM 3292 O O . SER C 1 72 ? -31.135 -18.140 25.040 1.00 12.15 72 SER C O 1
ATOM 3295 N N . GLY C 1 73 ? -30.913 -19.873 26.474 1.00 12.43 73 GLY C N 1
ATOM 3296 C CA . GLY C 1 73 ? -29.921 -20.565 25.689 1.00 12.82 73 GLY C CA 1
ATOM 3297 C C . GLY C 1 73 ? -28.892 -21.245 26.563 1.00 14.14 73 GLY C C 1
ATOM 3298 O O . GLY C 1 73 ? -29.049 -22.404 26.957 1.00 15.80 73 GLY C O 1
ATOM 3299 N N . PRO C 1 74 ? -27.819 -20.523 26.900 1.00 14.44 74 PRO C N 1
ATOM 3300 C CA . PRO C 1 74 ? -26.725 -21.140 27.669 1.00 15.66 74 PRO C CA 1
ATOM 3301 C C . PRO C 1 74 ? -27.014 -21.283 29.152 1.00 15.28 74 PRO C C 1
ATOM 3302 O O . PRO C 1 74 ? -26.339 -22.074 29.824 1.00 17.11 74 PRO C O 1
ATOM 3306 N N . TRP C 1 75 ? -27.990 -20.553 29.684 1.00 15.79 75 TRP C N 1
ATOM 3307 C CA . TRP C 1 75 ? -28.266 -20.564 31.110 1.00 15.65 75 TRP C CA 1
ATOM 3308 C C . TRP C 1 75 ? -29.198 -21.717 31.486 1.00 16.19 75 TRP C C 1
ATOM 3309 O O . TRP C 1 75 ? -29.859 -22.328 30.641 1.00 17.73 75 TRP C O 1
ATOM 3320 N N . ALA C 1 76 ? -29.231 -22.021 32.786 1.00 17.65 76 ALA C N 1
ATOM 3321 C CA . ALA C 1 76 ? -30.077 -23.109 33.268 1.00 18.92 76 ALA C CA 1
ATOM 3322 C C . ALA C 1 76 ? -31.559 -22.789 33.117 1.00 18.68 76 ALA C C 1
ATOM 3323 O O . ALA C 1 76 ? -32.379 -23.703 32.981 1.00 20.30 76 ALA C O 1
ATOM 3325 N N . SER C 1 77 ? -31.916 -21.510 33.135 1.00 18.42 77 SER C N 1
ATOM 3326 C CA . SER C 1 77 ? -33.295 -21.060 33.034 1.00 19.09 77 SER C CA 1
ATOM 3327 C C . SER C 1 77 ? -33.294 -19.742 32.285 1.00 16.94 77 SER C C 1
ATOM 3328 O O . SER C 1 77 ? -32.257 -19.075 32.203 1.00 17.02 77 SER C O 1
ATOM 3331 N N . PRO C 1 78 ? -34.433 -19.339 31.721 1.00 15.40 78 PRO C N 1
ATOM 3332 C CA . PRO C 1 78 ? -34.488 -18.035 31.051 1.00 14.29 78 PRO C CA 1
ATOM 3333 C C . PRO C 1 78 ? -34.248 -16.887 32.020 1.00 13.56 78 PRO C C 1
ATOM 3334 O O . PRO C 1 78 ? -34.557 -16.967 33.214 1.00 16.03 78 PRO C O 1
ATOM 3338 N N . LEU C 1 79 ? -33.670 -15.814 31.493 1.00 12.06 79 LEU C N 1
ATOM 3339 C CA . LEU C 1 79 ? -33.528 -14.562 32.223 1.00 11.99 79 LEU C CA 1
ATOM 3340 C C . LEU C 1 79 ? -34.547 -13.574 31.672 1.00 11.59 79 LEU C C 1
ATOM 3341 O O . LEU C 1 79 ? -34.697 -13.446 30.452 1.00 11.48 79 LEU C O 1
ATOM 3346 N N . VAL C 1 80 ? -35.248 -12.887 32.567 1.00 12.86 80 VAL C N 1
ATOM 3347 C CA . VAL C 1 80 ? -36.342 -11.999 32.194 1.00 13.01 80 VAL C CA 1
ATOM 3348 C C . VAL C 1 80 ? -36.046 -10.615 32.756 1.00 13.80 80 VAL C C 1
ATOM 3349 O O . VAL C 1 80 ? -35.936 -10.448 33.976 1.00 15.89 80 VAL C O 1
ATOM 3353 N N . GLN C 1 81 ? -35.923 -9.624 31.874 1.00 12.87 81 GLN C N 1
ATOM 3354 C CA . GLN C 1 81 ? -35.687 -8.249 32.294 1.00 13.22 81 GLN C CA 1
ATOM 3355 C C . GLN C 1 81 ? -36.428 -7.311 31.356 1.00 11.10 81 GLN C C 1
ATOM 3356 O O . GLN C 1 81 ? -36.810 -7.687 30.247 1.00 11.94 81 GLN C O 1
ATOM 3362 N N . ASN C 1 82 ? -36.619 -6.077 31.807 1.00 11.71 82 ASN C N 1
ATOM 3363 C CA . ASN C 1 82 ? -37.251 -5.056 30.980 1.00 11.35 82 ASN C CA 1
ATOM 3364 C C . ASN C 1 82 ? -36.218 -4.365 30.106 1.00 11.27 82 ASN C C 1
ATOM 3365 O O . ASN C 1 82 ? -35.195 -3.886 30.602 1.00 12.38 82 ASN C O 1
ATOM 3370 N N . VAL C 1 83 ? -36.493 -4.307 28.808 1.00 10.68 83 VAL C N 1
ATOM 3371 C CA . VAL C 1 83 ? -35.675 -3.560 27.864 1.00 9.22 83 VAL C CA 1
ATOM 3372 C C . VAL C 1 83 ? -36.333 -2.208 27.620 1.00 10.46 83 VAL C C 1
ATOM 3373 O O . VAL C 1 83 ? -37.521 -2.140 27.283 1.00 10.88 83 VAL C O 1
ATOM 3377 N N . ALA C 1 84 ? -35.575 -1.133 27.806 1.00 9.41 84 ALA C N 1
ATOM 3378 C CA . ALA C 1 84 ? -36.095 0.209 27.585 1.00 10.18 84 ALA C CA 1
ATOM 3379 C C . ALA C 1 84 ? -36.081 0.554 26.099 1.00 8.49 84 ALA C C 1
ATOM 3380 O O . ALA C 1 84 ? -35.194 0.128 25.357 1.00 9.62 84 ALA C O 1
ATOM 3382 N N . TYR C 1 85 ? -37.073 1.327 25.660 1.00 9.06 85 TYR C N 1
ATOM 3383 C CA . TYR C 1 85 ? -37.139 1.727 24.258 1.00 9.03 85 TYR C CA 1
ATOM 3384 C C . TYR C 1 85 ? -37.597 3.178 24.119 1.00 9.12 85 TYR C C 1
ATOM 3385 O O . TYR C 1 85 ? -38.278 3.737 24.985 1.00 9.84 85 TYR C O 1
ATOM 3394 N N . THR C 1 86 ? -37.230 3.768 22.986 1.00 9.47 86 THR C N 1
ATOM 3395 C CA . THR C 1 86 ? -37.802 5.017 22.506 1.00 9.62 86 THR C CA 1
ATOM 3396 C C . THR C 1 86 ? -38.065 4.819 21.026 1.00 9.97 86 THR C C 1
ATOM 3397 O O . THR C 1 86 ? -37.223 4.253 20.326 1.00 10.91 86 THR C O 1
ATOM 3401 N N . LYS C 1 87 ? -39.228 5.250 20.553 1.00 9.06 87 LYS C N 1
ATOM 3402 C CA . LYS C 1 87 ? -39.495 5.281 19.122 1.00 10.14 87 LYS C CA 1
ATOM 3403 C C . LYS C 1 87 ? -39.910 6.691 18.741 1.00 11.12 87 LYS C C 1
ATOM 3404 O O . LYS C 1 87 ? -40.805 7.262 19.372 1.00 11.42 87 LYS C O 1
ATOM 3410 N N . ILE C 1 88 ? -39.241 7.253 17.733 1.00 10.88 88 ILE C N 1
ATOM 3411 C CA . ILE C 1 88 ? -39.511 8.600 17.235 1.00 11.29 88 ILE C CA 1
ATOM 3412 C C . ILE C 1 88 ? -39.713 8.478 15.736 1.00 10.82 88 ILE C C 1
ATOM 3413 O O . ILE C 1 88 ? -38.747 8.252 15.002 1.00 11.50 88 ILE C O 1
ATOM 3418 N N . ASN C 1 89 ? -40.958 8.632 15.278 1.00 10.79 89 ASN C N 1
ATOM 3419 C CA . ASN C 1 89 ? -41.291 8.410 13.875 1.00 10.79 89 ASN C CA 1
ATOM 3420 C C . ASN C 1 89 ? -40.874 6.975 13.535 1.00 11.45 89 ASN C C 1
ATOM 3421 O O . ASN C 1 89 ? -41.446 6.035 14.092 1.00 14.07 89 ASN C O 1
ATOM 3426 N N . ASN C 1 90 ? -39.884 6.775 12.663 1.00 10.08 90 ASN C N 1
ATOM 3427 C CA . ASN C 1 90 ? -39.444 5.426 12.319 1.00 10.20 90 ASN C CA 1
ATOM 3428 C C . ASN C 1 90 ? -38.166 5.009 13.044 1.00 9.45 90 ASN C C 1
ATOM 3429 O O . ASN C 1 90 ? -37.669 3.898 12.819 1.00 10.27 90 ASN C O 1
ATOM 3434 N N . LEU C 1 91 ? -37.651 5.855 13.932 1.00 9.62 91 LEU C N 1
ATOM 3435 C CA . LEU C 1 91 ? -36.373 5.638 14.605 1.00 9.01 91 LEU C CA 1
ATOM 3436 C C . LEU C 1 91 ? -36.584 4.993 15.972 1.00 10.09 91 LEU C C 1
ATOM 3437 O O . LEU C 1 91 ? -37.391 5.475 16.773 1.00 11.04 91 LEU C O 1
ATOM 3442 N N . VAL C 1 92 ? -35.849 3.915 16.242 1.00 8.84 92 VAL C N 1
ATOM 3443 C CA . VAL C 1 92 ? -35.966 3.152 17.484 1.00 8.73 92 VAL C CA 1
ATOM 3444 C C . VAL C 1 92 ? -34.641 3.128 18.234 1.00 8.27 92 VAL C C 1
ATOM 3445 O O . VAL C 1 92 ? -33.586 2.877 17.646 1.00 9.33 92 VAL C O 1
ATOM 3449 N N . ASN C 1 93 ? -34.704 3.339 19.546 1.00 8.21 93 ASN C N 1
ATOM 3450 C CA . ASN C 1 93 ? -33.605 2.985 20.432 1.00 8.30 93 ASN C CA 1
ATOM 3451 C C . ASN C 1 93 ? -34.039 1.869 21.372 1.00 7.81 93 ASN C C 1
ATOM 3452 O O . ASN C 1 93 ? -35.149 1.909 21.917 1.00 9.10 93 ASN C O 1
ATOM 3457 N N . LEU C 1 94 ? -33.153 0.887 21.573 1.00 7.96 94 LEU C N 1
ATOM 3458 C CA . LEU C 1 94 ? -33.306 -0.134 22.605 1.00 8.13 94 LEU C CA 1
ATOM 3459 C C . LEU C 1 94 ? -32.122 -0.021 23.553 1.00 8.14 94 LEU C C 1
ATOM 3460 O O . LEU C 1 94 ? -30.970 -0.029 23.107 1.00 9.20 94 LEU C O 1
ATOM 3465 N N . THR C 1 95 ? -32.393 0.071 24.857 1.00 8.94 95 THR C N 1
ATOM 3466 C CA . THR C 1 95 ? -31.326 0.085 25.859 1.00 8.28 95 THR C CA 1
ATOM 3467 C C . THR C 1 95 ? -31.522 -1.116 26.781 1.00 8.43 95 THR C C 1
ATOM 3468 O O . THR C 1 95 ? -32.524 -1.204 27.506 1.00 10.28 95 THR C O 1
ATOM 3472 N N . PHE C 1 96 ? -30.596 -2.064 26.699 1.00 8.57 96 PHE C N 1
ATOM 3473 C CA . PHE C 1 96 ? -30.700 -3.343 27.398 1.00 8.34 96 PHE C CA 1
ATOM 3474 C C . PHE C 1 96 ? -30.033 -3.276 28.767 1.00 8.64 96 PHE C C 1
ATOM 3475 O O . PHE C 1 96 ? -28.895 -2.796 28.878 1.00 10.35 96 PHE C O 1
ATOM 3483 N N . PRO C 1 97 ? -30.687 -3.780 29.808 1.00 10.08 97 PRO C N 1
ATOM 3484 C CA . PRO C 1 97 ? -30.016 -3.980 31.101 1.00 10.25 97 PRO C CA 1
ATOM 3485 C C . PRO C 1 97 ? -29.130 -5.213 31.031 1.00 11.22 97 PRO C C 1
ATOM 3486 O O . PRO C 1 97 ? -29.104 -5.900 29.997 1.00 10.76 97 PRO C O 1
ATOM 3490 N N . PRO C 1 98 ? -28.389 -5.544 32.094 1.00 11.89 98 PRO C N 1
ATOM 3491 C CA . PRO C 1 98 ? -27.545 -6.748 32.035 1.00 12.72 98 PRO C CA 1
ATOM 3492 C C . PRO C 1 98 ? -28.386 -8.012 31.925 1.00 12.10 98 PRO C C 1
ATOM 3493 O O . PRO C 1 98 ? -29.397 -8.173 32.614 1.00 13.62 98 PRO C O 1
ATOM 3497 N N . PHE C 1 99 ? -27.966 -8.915 31.043 1.00 11.45 99 PHE C N 1
ATOM 3498 C CA . PHE C 1 99 ? -28.444 -10.302 31.047 1.00 12.01 99 PHE C CA 1
ATOM 3499 C C . PHE C 1 99 ? -27.192 -11.156 31.196 1.00 13.19 99 PHE C C 1
ATOM 3500 O O . PHE C 1 99 ? -26.435 -11.324 30.233 1.00 13.02 99 PHE C O 1
ATOM 3508 N N . GLN C 1 100 ? -26.964 -11.695 32.390 1.00 14.16 100 GLN C N 1
ATOM 3509 C CA . GLN C 1 100 ? -25.834 -12.588 32.591 1.00 15.49 100 GLN C CA 1
ATOM 3510 C C . GLN C 1 100 ? -26.127 -13.571 33.713 1.00 16.54 100 GLN C C 1
ATOM 3511 O O . GLN C 1 100 ? -26.785 -13.233 34.701 1.00 18.30 100 GLN C O 1
ATOM 3517 N N . ALA C 1 101 ? -25.645 -14.793 33.528 1.00 15.70 101 ALA C N 1
ATOM 3518 C CA . ALA C 1 101 ? -25.752 -15.863 34.507 1.00 16.62 101 ALA C CA 1
ATOM 3519 C C . ALA C 1 101 ? -24.750 -16.928 34.097 1.00 17.62 101 ALA C C 1
ATOM 3520 O O . ALA C 1 101 ? -24.198 -16.894 32.993 1.00 16.86 101 ALA C O 1
ATOM 3522 N N . ASN C 1 102 ? -24.513 -17.872 34.999 1.00 17.90 102 ASN C N 1
ATOM 3523 C CA . ASN C 1 102 ? -23.644 -18.987 34.662 1.00 19.41 102 ASN C CA 1
ATOM 3524 C C . ASN C 1 102 ? -24.257 -19.806 33.531 1.00 19.32 102 ASN C C 1
ATOM 3525 O O . ASN C 1 102 ? -25.479 -19.899 33.390 1.00 20.16 102 ASN C O 1
ATOM 3530 N N . ALA C 1 103 ? -23.394 -20.391 32.710 1.00 18.51 103 ALA C N 1
ATOM 3531 C CA . ALA C 1 103 ? -23.818 -21.182 31.564 1.00 19.05 103 ALA C CA 1
ATOM 3532 C C . ALA C 1 103 ? -23.729 -22.667 31.897 1.00 18.75 103 ALA C C 1
ATOM 3533 O O . ALA C 1 103 ? -22.669 -23.155 32.309 1.00 21.89 103 ALA C O 1
ATOM 3535 N N . THR C 1 104 ? -24.840 -23.387 31.710 1.00 18.97 104 THR C N 1
ATOM 3536 C CA . THR C 1 104 ? -24.841 -24.839 31.851 1.00 20.03 104 THR C CA 1
ATOM 3537 C C . THR C 1 104 ? -24.822 -25.572 30.518 1.00 20.11 104 THR C C 1
ATOM 3538 O O . THR C 1 104 ? -24.700 -26.803 30.508 1.00 22.41 104 THR C O 1
ATOM 3542 N N . SER C 1 105 ? -24.946 -24.857 29.402 1.00 18.81 105 SER C N 1
ATOM 3543 C CA . SER C 1 105 ? -24.805 -25.446 28.080 1.00 19.18 105 SER C CA 1
ATOM 3544 C C . SER C 1 105 ? -24.142 -24.433 27.160 1.00 18.53 105 SER C C 1
ATOM 3545 O O . SER C 1 105 ? -24.029 -23.246 27.481 1.00 19.11 105 SER C O 1
ATOM 3548 N N . SER C 1 106 ? -23.695 -24.912 26.006 1.00 17.87 106 SER C N 1
ATOM 3549 C CA . SER C 1 106 ? -23.124 -24.049 24.983 1.00 18.59 106 SER C CA 1
ATOM 3550 C C . SER C 1 106 ? -24.209 -23.724 23.969 1.00 17.45 106 SER C C 1
ATOM 3551 O O . SER C 1 106 ? -24.770 -24.628 23.343 1.00 20.20 106 SER C O 1
ATOM 3554 N N . ALA C 1 107 ? -24.510 -22.437 23.819 1.00 16.20 107 ALA C N 1
ATOM 3555 C CA . ALA C 1 107 ? -25.634 -22.007 22.997 1.00 14.07 107 ALA C CA 1
ATOM 3556 C C . ALA C 1 107 ? -25.524 -20.515 22.730 1.00 13.73 107 ALA C C 1
ATOM 3557 O O . ALA C 1 107 ? -24.912 -19.770 23.502 1.00 12.95 107 ALA C O 1
ATOM 3559 N N . VAL C 1 108 ? -26.144 -20.088 21.631 1.00 12.69 108 VAL C N 1
ATOM 3560 C CA . VAL C 1 108 ? -26.380 -18.666 21.420 1.00 11.48 108 VAL C CA 1
ATOM 3561 C C . VAL C 1 108 ? -27.469 -18.242 22.400 1.00 11.64 108 VAL C C 1
ATOM 3562 O O . VAL C 1 108 ? -28.137 -19.086 23.011 1.00 12.10 108 VAL C O 1
ATOM 3566 N N . ILE C 1 109 ? -27.648 -16.937 22.567 1.00 11.01 109 ILE C N 1
ATOM 3567 C CA . ILE C 1 109 ? -28.739 -16.390 23.364 1.00 9.94 109 ILE C CA 1
ATOM 3568 C C . ILE C 1 109 ? -29.837 -15.950 22.407 1.00 10.62 109 ILE C C 1
ATOM 3569 O O . ILE C 1 109 ? -29.568 -15.233 21.436 1.00 11.24 109 ILE C O 1
ATOM 3574 N N . ASN C 1 110 ? -31.073 -16.378 22.651 1.00 10.71 110 ASN C N 1
ATOM 3575 C CA . ASN C 1 110 ? -32.142 -15.827 21.831 1.00 11.09 110 ASN C CA 1
ATOM 3576 C C . ASN C 1 110 ? -33.437 -15.701 22.612 1.00 9.95 110 ASN C C 1
ATOM 3577 O O . ASN C 1 110 ? -33.607 -16.283 23.686 1.00 10.92 110 ASN C O 1
ATOM 3582 N N . SER C 1 111 ? -34.330 -14.886 22.060 1.00 9.39 111 SER C N 1
ATOM 3583 C CA . SER C 1 111 ? -35.703 -14.765 22.513 1.00 9.74 111 SER C CA 1
ATOM 3584 C C . SER C 1 111 ? -36.601 -15.706 21.716 1.00 9.15 111 SER C C 1
ATOM 3585 O O . SER C 1 111 ? -36.175 -16.362 20.760 1.00 10.02 111 SER C O 1
ATOM 3588 N N . ALA C 1 112 ? -37.875 -15.741 22.093 1.00 10.55 112 ALA C N 1
ATOM 3589 C CA . ALA C 1 112 ? -38.878 -16.355 21.238 1.00 10.63 112 ALA C CA 1
ATOM 3590 C C . ALA C 1 112 ? -39.116 -15.476 20.008 1.00 9.72 112 ALA C C 1
ATOM 3591 O O . ALA C 1 112 ? -38.789 -14.280 19.980 1.00 10.29 112 ALA C O 1
ATOM 3593 N N . ILE C 1 113 ? -39.678 -16.084 18.964 1.00 10.51 113 ILE C N 1
ATOM 3594 C CA . ILE C 1 113 ? -40.157 -15.298 17.835 1.00 10.07 113 ILE C CA 1
ATOM 3595 C C . ILE C 1 113 ? -41.290 -14.405 18.326 1.00 10.26 113 ILE C C 1
ATOM 3596 O O . ILE C 1 113 ? -42.128 -14.825 19.135 1.00 11.55 113 ILE C O 1
ATOM 3601 N N . GLY C 1 114 ? -41.300 -13.150 17.875 1.00 10.65 114 GLY C N 1
ATOM 3602 C CA . GLY C 1 114 ? -42.305 -12.204 18.315 1.00 11.51 114 GLY C CA 1
ATOM 3603 C C . GLY C 1 114 ? -41.980 -11.449 19.588 1.00 10.13 114 GLY C C 1
ATOM 3604 O O . GLY C 1 114 ? -42.819 -10.667 20.054 1.00 11.01 114 GLY C O 1
ATOM 3605 N N . ALA C 1 115 ? -40.778 -11.625 20.147 1.00 10.48 115 ALA C N 1
ATOM 3606 C CA . ALA C 1 115 ? -40.444 -10.997 21.428 1.00 9.96 115 ALA C CA 1
ATOM 3607 C C . ALA C 1 115 ? -40.367 -9.476 21.330 1.00 10.75 115 ALA C C 1
ATOM 3608 O O . ALA C 1 115 ? -40.850 -8.769 22.220 1.00 11.36 115 ALA C O 1
ATOM 3610 N N . LEU C 1 116 ? -39.737 -8.955 20.288 1.00 10.00 116 LEU C N 1
ATOM 3611 C CA . LEU C 1 116 ? -39.733 -7.516 20.089 1.00 11.47 116 LEU C CA 1
ATOM 3612 C C . LEU C 1 116 ? -41.159 -7.054 19.835 1.00 11.60 116 LEU C C 1
ATOM 3613 O O . LEU C 1 116 ? -41.853 -7.653 19.006 1.00 12.47 116 LEU C O 1
ATOM 3618 N N . PRO C 1 117 ? -41.624 -5.992 20.491 1.00 10.94 117 PRO C N 1
ATOM 3619 C CA . PRO C 1 117 ? -42.958 -5.469 20.172 1.00 10.93 117 PRO C CA 1
ATOM 3620 C C . PRO C 1 117 ? -43.072 -5.166 18.685 1.00 13.02 117 PRO C C 1
ATOM 3621 O O . PRO C 1 117 ? -42.106 -4.739 18.045 1.00 11.78 117 PRO C O 1
ATOM 3625 N N . ALA C 1 118 ? -44.266 -5.404 18.134 1.00 12.44 118 ALA C N 1
ATOM 3626 C CA . ALA C 1 118 ? -44.457 -5.303 16.688 1.00 12.60 118 ALA C CA 1
ATOM 3627 C C . ALA C 1 118 ? -43.970 -3.968 16.139 1.00 11.68 118 ALA C C 1
ATOM 3628 O O . ALA C 1 118 ? -43.333 -3.926 15.081 1.00 12.95 118 ALA C O 1
ATOM 3630 N N . ASP C 1 119 ? -44.227 -2.867 16.853 1.00 11.34 119 ASP C N 1
ATOM 3631 C CA . ASP C 1 119 ? -43.890 -1.559 16.298 1.00 11.37 119 ASP C CA 1
ATOM 3632 C C . ASP C 1 119 ? -42.399 -1.248 16.356 1.00 11.37 119 ASP C C 1
ATOM 3633 O O . ASP C 1 119 ? -41.980 -0.209 15.842 1.00 12.28 119 ASP C O 1
ATOM 3638 N N . LEU C 1 120 ? -41.592 -2.120 16.958 1.00 10.25 120 LEU C N 1
ATOM 3639 C CA . LEU C 1 120 ? -40.149 -1.955 16.981 1.00 10.57 120 LEU C CA 1
ATOM 3640 C C . LEU C 1 120 ? -39.438 -2.924 16.043 1.00 11.15 120 LEU C C 1
ATOM 3641 O O . LEU C 1 120 ? -38.215 -2.856 15.922 1.00 12.18 120 LEU C O 1
ATOM 3646 N N . ARG C 1 121 ? -40.173 -3.810 15.357 1.00 10.92 121 ARG C N 1
ATOM 3647 C CA . ARG C 1 121 ? -39.539 -4.796 14.482 1.00 10.97 121 ARG C CA 1
ATOM 3648 C C . ARG C 1 121 ? -39.062 -4.167 13.174 1.00 11.45 121 ARG C C 1
ATOM 3649 O O . ARG C 1 121 ? -39.776 -3.365 12.569 1.00 12.66 121 ARG C O 1
ATOM 3657 N N . PRO C 1 122 ? -37.876 -4.549 12.697 1.00 10.22 122 PRO C N 1
ATOM 3658 C CA . PRO C 1 122 ? -37.459 -4.135 11.355 1.00 11.22 122 PRO C CA 1
ATOM 3659 C C . PRO C 1 122 ? -38.486 -4.563 10.316 1.00 12.25 122 PRO C C 1
ATOM 3660 O O . PRO C 1 122 ? -38.998 -5.687 10.350 1.00 12.49 122 PRO C O 1
ATOM 3664 N N . THR C 1 123 ? -38.792 -3.643 9.394 1.00 12.19 123 THR C N 1
ATOM 3665 C CA . THR C 1 123 ? -39.692 -3.913 8.276 1.00 13.10 123 THR C CA 1
ATOM 3666 C C . THR C 1 123 ? -39.003 -3.606 6.952 1.00 13.73 123 THR C C 1
ATOM 3667 O O . THR C 1 123 ? -39.288 -4.245 5.936 1.00 17.26 123 THR C O 1
ATOM 3671 N N . THR C 1 124 ? -38.091 -2.627 6.953 1.00 11.87 124 THR C N 1
ATOM 3672 C CA . THR C 1 124 ? -37.354 -2.298 5.735 1.00 12.05 124 THR C CA 1
ATOM 3673 C C . THR C 1 124 ? -36.322 -3.375 5.431 1.00 12.29 124 THR C C 1
ATOM 3674 O O . THR C 1 124 ? -35.967 -3.596 4.265 1.00 13.19 124 THR C O 1
ATOM 3678 N N . ASN C 1 125 ? -35.836 -4.045 6.473 1.00 11.19 125 ASN C N 1
ATOM 3679 C CA . ASN C 1 125 ? -34.794 -5.055 6.388 1.00 11.39 125 ASN C CA 1
ATOM 3680 C C . ASN C 1 125 ? -35.223 -6.301 7.147 1.00 11.71 125 ASN C C 1
ATOM 3681 O O . ASN C 1 125 ? -36.037 -6.230 8.072 1.00 13.27 125 ASN C O 1
ATOM 3686 N N . ILE C 1 126 ? -34.681 -7.447 6.727 1.00 10.71 126 ILE C N 1
ATOM 3687 C CA . ILE C 1 126 ? -35.009 -8.719 7.380 1.00 11.61 126 ILE C CA 1
ATOM 3688 C C . ILE C 1 126 ? -34.315 -8.840 8.731 1.00 11.50 126 ILE C C 1
ATOM 3689 O O . ILE C 1 126 ? -34.843 -9.466 9.659 1.00 12.17 126 ILE C O 1
ATOM 3694 N N . GLN C 1 127 ? -33.125 -8.269 8.860 1.00 10.12 127 GLN C N 1
ATOM 3695 C CA . GLN C 1 127 ? -32.429 -8.189 10.133 1.00 10.42 127 GLN C CA 1
ATOM 3696 C C . GLN C 1 127 ? -31.622 -6.902 10.155 1.00 9.84 127 GLN C C 1
ATOM 3697 O O . GLN C 1 127 ? -31.277 -6.352 9.110 1.00 10.51 127 GLN C O 1
ATOM 3703 N N . VAL C 1 128 ? -31.315 -6.429 11.361 1.00 8.96 128 VAL C N 1
ATOM 3704 C CA . VAL C 1 128 ? -30.371 -5.331 11.549 1.00 8.22 128 VAL C CA 1
ATOM 3705 C C . VAL C 1 128 ? -29.347 -5.789 12.580 1.00 8.19 128 VAL C C 1
ATOM 3706 O O . VAL C 1 128 ? -29.710 -6.377 13.605 1.00 8.54 128 VAL C O 1
ATOM 3710 N N . ASP C 1 129 ? -28.069 -5.538 12.301 1.00 8.03 129 ASP C N 1
ATOM 3711 C CA . ASP C 1 129 ? -26.966 -6.114 13.067 1.00 7.86 129 ASP C CA 1
ATOM 3712 C C . ASP C 1 129 ? -26.155 -5.046 13.794 1.00 7.87 129 ASP C C 1
ATOM 3713 O O . ASP C 1 129 ? -25.933 -3.950 13.260 1.00 8.00 129 ASP C O 1
ATOM 3718 N N . PHE C 1 130 ? -25.675 -5.381 15.004 1.00 7.52 130 PHE C N 1
ATOM 3719 C CA . PHE C 1 130 ? -24.867 -4.457 15.798 1.00 7.79 130 PHE C CA 1
ATOM 3720 C C . PHE C 1 130 ? -23.752 -5.184 16.533 1.00 7.56 130 PHE C C 1
ATOM 3721 O O . PHE C 1 130 ? -23.976 -6.241 17.130 1.00 8.29 130 PHE C O 1
ATOM 3729 N N . GLU C 1 131 ? -22.558 -4.579 16.518 1.00 7.92 131 GLU C N 1
ATOM 3730 C CA . GLU C 1 131 ? -21.431 -5.035 17.333 1.00 8.14 131 GLU C CA 1
ATOM 3731 C C . GLU C 1 131 ? -21.596 -4.563 18.771 1.00 8.03 131 GLU C C 1
ATOM 3732 O O . GLU C 1 131 ? -21.782 -3.366 19.020 1.00 8.42 131 GLU C O 1
ATOM 3738 N N . ILE C 1 132 ? -21.504 -5.502 19.722 1.00 8.12 132 ILE C N 1
ATOM 3739 C CA . ILE C 1 132 ? -21.684 -5.207 21.142 1.00 8.44 132 ILE C CA 1
ATOM 3740 C C . ILE C 1 132 ? -20.649 -5.984 21.955 1.00 8.56 132 ILE C C 1
ATOM 3741 O O . ILE C 1 132 ? -20.144 -7.020 21.526 1.00 10.95 132 ILE C O 1
ATOM 3746 N N . PHE C 1 133 ? -20.337 -5.475 23.146 1.00 8.96 133 PHE C N 1
ATOM 3747 C CA . PHE C 1 133 ? -19.419 -6.158 24.059 1.00 9.64 133 PHE C CA 1
ATOM 3748 C C . PHE C 1 133 ? -20.170 -7.233 24.849 1.00 8.94 133 PHE C C 1
ATOM 3749 O O . PHE C 1 133 ? -21.167 -6.934 25.521 1.00 9.66 133 PHE C O 1
ATOM 3757 N N . VAL C 1 134 ? -19.687 -8.476 24.784 1.00 10.32 134 VAL C N 1
ATOM 3758 C CA . VAL C 1 134 ? -20.287 -9.599 25.501 1.00 10.35 134 VAL C CA 1
ATOM 3759 C C . VAL C 1 134 ? -19.234 -10.244 26.398 1.00 11.64 134 VAL C C 1
ATOM 3760 O O . VAL C 1 134 ? -18.032 -10.046 26.221 1.00 12.78 134 VAL C O 1
ATOM 3764 N N A ILE C 1 135 ? -19.712 -11.059 27.343 0.46 12.22 135 ILE C N 1
ATOM 3765 N N B ILE C 1 135 ? -19.708 -11.014 27.381 0.54 12.15 135 ILE C N 1
ATOM 3766 C CA A ILE C 1 135 ? -18.884 -11.719 28.342 0.46 13.78 135 ILE C CA 1
ATOM 3767 C CA B ILE C 1 135 ? -18.852 -11.725 28.322 0.54 13.75 135 ILE C CA 1
ATOM 3768 C C A ILE C 1 135 ? -19.220 -13.208 28.326 0.46 13.10 135 ILE C C 1
ATOM 3769 C C B ILE C 1 135 ? -19.203 -13.206 28.289 0.54 13.00 135 ILE C C 1
ATOM 3770 O O A ILE C 1 135 ? -20.356 -13.602 28.047 0.46 13.85 135 ILE C O 1
ATOM 3771 O O B ILE C 1 135 ? -20.336 -13.590 27.981 0.54 13.87 135 ILE C O 1
ATOM 3780 N N . ASP C 1 136 ? -18.221 -14.046 28.606 1.00 13.64 136 ASP C N 1
ATOM 3781 C CA . ASP C 1 136 ? -18.416 -15.495 28.606 1.00 14.52 136 ASP C CA 1
ATOM 3782 C C . ASP C 1 136 ? -17.561 -16.106 29.700 1.00 16.66 136 ASP C C 1
ATOM 3783 O O . ASP C 1 136 ? -16.338 -15.942 29.695 1.00 17.25 136 ASP C O 1
ATOM 3788 N N . ASP C 1 137 ? -18.206 -16.802 30.638 1.00 17.57 137 ASP C N 1
ATOM 3789 C CA . ASP C 1 137 ? -17.511 -17.468 31.740 1.00 18.70 137 ASP C CA 1
ATOM 3790 C C . ASP C 1 137 ? -16.686 -16.485 32.557 1.00 18.97 137 ASP C C 1
ATOM 3791 O O . ASP C 1 137 ? -15.601 -16.814 33.046 1.00 20.43 137 ASP C O 1
ATOM 3796 N N . GLY C 1 138 ? -17.190 -15.262 32.702 1.00 18.46 138 GLY C N 1
ATOM 3797 C CA . GLY C 1 138 ? -16.464 -14.225 33.398 1.00 18.39 138 GLY C CA 1
ATOM 3798 C C . GLY C 1 138 ? -15.354 -13.584 32.601 1.00 18.34 138 GLY C C 1
ATOM 3799 O O . GLY C 1 138 ? -14.787 -12.582 33.055 1.00 20.99 138 GLY C O 1
ATOM 3800 N N . ASN C 1 139 ? -15.017 -14.127 31.439 1.00 15.59 139 ASN C N 1
ATOM 3801 C CA . ASN C 1 139 ? -13.996 -13.530 30.593 1.00 16.32 139 ASN C CA 1
ATOM 3802 C C . ASN C 1 139 ? -14.575 -12.402 29.757 1.00 14.83 139 ASN C C 1
ATOM 3803 O O . ASN C 1 139 ? -15.771 -12.377 29.442 1.00 14.82 139 ASN C O 1
ATOM 3808 N N . ARG C 1 140 ? -13.707 -11.452 29.408 1.00 13.48 140 ARG C N 1
ATOM 3809 C CA . ARG C 1 140 ? -14.070 -10.302 28.589 1.00 13.10 140 ARG C CA 1
ATOM 3810 C C . ARG C 1 140 ? -13.390 -10.462 27.236 1.00 13.80 140 ARG C C 1
ATOM 3811 O O . ARG C 1 140 ? -12.269 -9.967 27.035 1.00 15.78 140 ARG C O 1
ATOM 3819 N N . PRO C 1 141 ? -14.013 -11.152 26.276 1.00 14.07 141 PRO C N 1
ATOM 3820 C CA . PRO C 1 141 ? -13.322 -11.439 25.013 1.00 14.03 141 PRO C CA 1
ATOM 3821 C C . PRO C 1 141 ? -13.116 -10.179 24.187 1.00 13.44 141 PRO C C 1
ATOM 3822 O O . PRO C 1 141 ? -13.953 -9.271 24.187 1.00 13.76 141 PRO C O 1
ATOM 3826 N N . VAL C 1 142 ? -11.989 -10.143 23.464 1.00 13.53 142 VAL C N 1
ATOM 3827 C CA 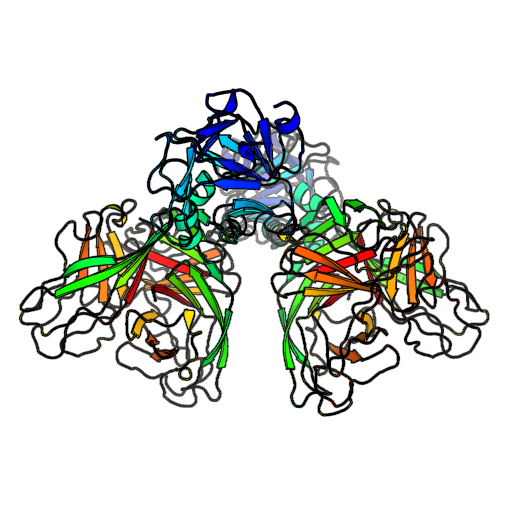. VAL C 1 142 ? -11.665 -8.966 22.659 1.00 13.80 142 VAL C CA 1
ATOM 3828 C C . VAL C 1 142 ? -12.488 -8.896 21.376 1.00 12.92 142 VAL C C 1
ATOM 3829 O O . VAL C 1 142 ? -12.723 -7.799 20.852 1.00 13.27 142 VAL C O 1
ATOM 3833 N N . ASN C 1 143 ? -12.920 -10.034 20.829 1.00 12.20 143 ASN C N 1
ATOM 3834 C CA . ASN C 1 143 ? -13.801 -9.987 19.667 1.00 12.11 143 ASN C CA 1
ATOM 3835 C C . ASN C 1 143 ? -15.176 -9.477 20.091 1.00 10.48 143 ASN C C 1
ATOM 3836 O O . ASN C 1 143 ? -15.667 -9.837 21.165 1.00 11.41 143 ASN C O 1
ATOM 3841 N N . PRO C 1 144 ? -15.827 -8.652 19.273 1.00 10.01 144 PRO C N 1
ATOM 3842 C CA . PRO C 1 144 ? -17.177 -8.198 19.629 1.00 9.07 144 PRO C CA 1
ATOM 3843 C C . PRO C 1 144 ? -18.179 -9.341 19.530 1.00 9.73 144 PRO C C 1
ATOM 3844 O O . PRO C 1 144 ? -18.049 -10.245 18.698 1.00 10.95 144 PRO C O 1
ATOM 3848 N N . GLY C 1 145 ? -19.183 -9.300 20.399 1.00 8.93 145 GLY C N 1
ATOM 3849 C CA . GLY C 1 145 ? -20.389 -10.059 20.152 1.00 9.05 145 GLY C CA 1
ATOM 3850 C C . GLY C 1 145 ? -21.252 -9.383 19.108 1.00 8.97 145 GLY C C 1
ATOM 3851 O O . GLY C 1 145 ? -20.982 -8.269 18.656 1.00 9.33 145 GLY C O 1
ATOM 3852 N N . LEU C 1 146 ? -22.324 -10.063 18.726 1.00 9.18 146 LEU C N 1
ATOM 3853 C CA . LEU C 1 146 ? -23.217 -9.561 17.691 1.00 8.84 146 LEU C CA 1
ATOM 3854 C C . LEU C 1 146 ? -24.652 -9.743 18.144 1.00 8.26 146 LEU C C 1
ATOM 3855 O O . LEU C 1 146 ? -25.038 -10.843 18.561 1.00 10.24 146 LEU C O 1
ATOM 3860 N N . ILE C 1 147 ? -25.449 -8.681 18.054 1.00 7.63 147 ILE C N 1
ATOM 3861 C CA . ILE C 1 147 ? -26.890 -8.795 18.240 1.00 7.67 147 ILE C CA 1
ATOM 3862 C C . ILE C 1 147 ? -27.563 -8.589 16.893 1.00 7.58 147 ILE C C 1
ATOM 3863 O O . ILE C 1 147 ? -27.225 -7.659 16.149 1.00 8.96 147 ILE C O 1
ATOM 3868 N N . THR C 1 148 ? -28.507 -9.467 16.577 1.00 7.92 148 THR C N 1
ATOM 3869 C CA . THR C 1 148 ? -29.303 -9.351 15.362 1.00 8.82 148 THR C CA 1
ATOM 3870 C C . THR C 1 148 ? -30.775 -9.232 15.732 1.00 8.26 148 THR C C 1
ATOM 3871 O O . THR C 1 148 ? -31.322 -10.111 16.409 1.00 9.56 148 THR C O 1
ATOM 3875 N N . LEU C 1 149 ? -31.416 -8.149 15.283 1.00 7.83 149 LEU C N 1
ATOM 3876 C CA . LEU C 1 149 ? -32.855 -7.959 15.452 1.00 8.33 149 LEU C CA 1
ATOM 3877 C C . LEU C 1 149 ? -33.532 -8.419 14.170 1.00 8.72 149 LEU C C 1
ATOM 3878 O O . LEU C 1 149 ? -33.239 -7.896 13.091 1.00 9.72 149 LEU C O 1
ATOM 3883 N N . LEU C 1 150 ? -34.428 -9.390 14.285 1.00 9.78 150 LEU C N 1
ATOM 3884 C CA . LEU C 1 150 ? -35.066 -9.963 13.107 1.00 10.39 150 LEU C CA 1
ATOM 3885 C C . LEU C 1 150 ? -36.461 -9.391 12.885 1.00 11.01 150 LEU C C 1
ATOM 3886 O O . LEU C 1 150 ? -37.144 -8.990 13.827 1.00 10.64 150 LEU C O 1
ATOM 3891 N N . SER C 1 151 ? -36.884 -9.378 11.619 1.00 10.86 151 SER C N 1
ATOM 3892 C CA . SER C 1 151 ? -38.191 -8.833 11.275 1.00 10.79 151 SER C CA 1
ATOM 3893 C C . SER C 1 151 ? -39.343 -9.613 11.903 1.00 10.93 151 SER C C 1
ATOM 3894 O O . SER C 1 151 ? -40.437 -9.057 12.049 1.00 11.91 151 SER C O 1
ATOM 3897 N N . ASN C 1 152 ? -39.140 -10.883 12.257 1.00 10.98 152 ASN C N 1
ATOM 3898 C CA . ASN C 1 152 ? -40.184 -11.642 12.937 1.00 10.72 152 ASN C CA 1
ATOM 3899 C C . ASN C 1 152 ? -40.210 -11.375 14.438 1.00 9.93 152 ASN C C 1
ATOM 3900 O O . ASN C 1 152 ? -40.976 -12.017 15.165 1.00 11.68 152 ASN C O 1
ATOM 3905 N N . GLY C 1 153 ? -39.395 -10.436 14.916 1.00 10.60 153 GLY C N 1
ATOM 3906 C CA . GLY C 1 153 ? -39.389 -10.070 16.313 1.00 10.36 153 GLY C CA 1
ATOM 3907 C C . GLY C 1 153 ? -38.448 -10.869 17.189 1.00 9.46 153 GLY C C 1
ATOM 3908 O O . GLY C 1 153 ? -38.333 -10.561 18.383 1.00 10.22 153 GLY C O 1
ATOM 3909 N N . GLN C 1 154 ? -37.762 -11.873 16.643 1.00 9.07 154 GLN C N 1
ATOM 3910 C CA . GLN C 1 154 ? -36.760 -12.582 17.424 1.00 9.59 154 GLN C CA 1
ATOM 3911 C C . GLN C 1 154 ? -35.507 -11.734 17.602 1.00 9.67 154 GLN C C 1
ATOM 3912 O O . GLN C 1 154 ? -35.098 -10.997 16.697 1.00 10.23 154 GLN C O 1
ATOM 3918 N N . ILE C 1 155 ? -34.910 -11.844 18.787 1.00 8.99 155 ILE C N 1
ATOM 3919 C CA . ILE C 1 155 ? -33.632 -11.226 19.116 1.00 9.23 155 ILE C CA 1
ATOM 3920 C C . ILE C 1 155 ? -32.636 -12.356 19.313 1.00 9.54 155 ILE C C 1
ATOM 3921 O O . ILE C 1 155 ? -32.928 -13.320 20.033 1.00 10.27 155 ILE C O 1
ATOM 3926 N N . VAL C 1 156 ? -31.477 -12.259 18.660 1.00 9.04 156 VAL C N 1
ATOM 3927 C CA . VAL C 1 156 ? -30.405 -13.239 18.836 1.00 9.21 156 VAL C CA 1
ATOM 3928 C C . VAL C 1 156 ? -29.135 -12.508 19.221 1.00 8.90 156 VAL C C 1
ATOM 3929 O O . VAL C 1 156 ? -28.793 -11.493 18.610 1.00 9.33 156 VAL C O 1
ATOM 3933 N N . VAL C 1 157 ? -28.439 -13.027 20.227 1.00 9.22 157 VAL C N 1
ATOM 3934 C CA . VAL C 1 157 ? -27.153 -12.503 20.663 1.00 9.16 157 VAL C CA 1
ATOM 3935 C C . VAL C 1 157 ? -26.119 -13.614 20.552 1.00 9.04 157 VAL C C 1
ATOM 3936 O O . VAL C 1 157 ? -26.262 -14.679 21.168 1.00 10.16 157 VAL C O 1
ATOM 3940 N N . TYR C 1 158 ? -25.078 -13.357 19.776 1.00 10.16 158 TYR C N 1
ATOM 3941 C CA . TYR C 1 158 ? -23.986 -14.284 19.541 1.00 10.28 158 TYR C CA 1
ATOM 3942 C C . TYR C 1 158 ? -22.744 -13.867 20.316 1.00 9.95 158 TYR C C 1
ATOM 3943 O O . TYR C 1 158 ? -22.505 -12.680 20.547 1.00 10.63 158 TYR C O 1
ATOM 3952 N N . LYS C 1 159 ? -21.923 -14.862 20.666 1.00 10.85 159 LYS C N 1
ATOM 3953 C CA . LYS C 1 159 ? -20.669 -14.598 21.355 1.00 11.25 159 LYS C CA 1
ATOM 3954 C C . LYS C 1 159 ? -19.671 -13.870 20.459 1.00 10.59 159 LYS C C 1
ATOM 3955 O O . LYS C 1 159 ? -18.850 -13.093 20.959 1.00 12.20 159 LYS C O 1
ATOM 3961 N N . ASP C 1 160 ? -19.728 -14.098 19.149 1.00 10.61 160 ASP C N 1
ATOM 3962 C CA . ASP C 1 160 ? -18.863 -13.411 18.199 1.00 10.34 160 ASP C CA 1
ATOM 3963 C C . ASP C 1 160 ? -19.608 -13.271 16.878 1.00 10.04 160 ASP C C 1
ATOM 3964 O O . ASP C 1 160 ? -20.751 -13.715 16.745 1.00 10.73 160 ASP C O 1
ATOM 3969 N N . ASN C 1 161 ? -18.952 -12.644 15.893 1.00 9.98 161 ASN C N 1
ATOM 3970 C CA . ASN C 1 161 ? -19.584 -12.407 14.601 1.00 10.89 161 ASN C CA 1
ATOM 3971 C C . ASN C 1 161 ? -19.791 -13.673 13.793 1.00 10.95 161 ASN C C 1
ATOM 3972 O O . ASN C 1 161 ? -20.565 -13.648 12.829 1.00 12.04 161 ASN C O 1
ATOM 3977 N N . ASN C 1 162 ? -19.106 -14.756 14.135 1.00 11.23 162 ASN C N 1
ATOM 3978 C CA . ASN C 1 162 ? -19.167 -16.007 13.371 1.00 11.90 162 ASN C CA 1
ATOM 3979 C C . ASN C 1 162 ? -20.135 -17.015 13.986 1.00 13.17 162 ASN C C 1
ATOM 3980 O O . ASN C 1 162 ? -19.824 -18.201 14.123 1.00 15.21 162 ASN C O 1
ATOM 3985 N N . LEU C 1 163 ? -21.332 -16.553 14.350 1.00 14.05 163 LEU C N 1
ATOM 3986 C CA . LEU C 1 163 ? -22.369 -17.397 14.955 1.00 15.00 163 LEU C CA 1
ATOM 3987 C C . LEU C 1 163 ? -21.912 -18.034 16.271 1.00 14.86 163 LEU C C 1
ATOM 3988 O O . LEU C 1 163 ? -22.418 -19.085 16.676 1.00 15.18 163 LEU C O 1
ATOM 3993 N N . GLY C 1 164 ? -20.979 -17.388 16.966 1.00 15.09 164 GLY C N 1
ATOM 3994 C CA . GLY C 1 164 ? -20.376 -18.007 18.137 1.00 15.11 164 GLY C CA 1
ATOM 3995 C C . GLY C 1 164 ? -21.375 -18.250 19.258 1.00 14.06 164 GLY C C 1
ATOM 3996 O O . GLY C 1 164 ? -22.319 -17.482 19.468 1.00 13.65 164 GLY C O 1
ATOM 3997 N N . GLN C 1 165 ? -21.138 -19.323 19.998 1.00 14.33 165 GLN C N 1
ATOM 3998 C CA . GLN C 1 165 ? -21.970 -19.712 21.121 1.00 14.84 165 GLN C CA 1
ATOM 3999 C C . GLN C 1 165 ? -21.286 -19.338 22.428 1.00 15.13 165 GLN C C 1
ATOM 4000 O O . GLN C 1 165 ? -20.056 -19.336 22.531 1.00 15.78 165 GLN C O 1
ATOM 4006 N N . PHE C 1 166 ? -22.097 -19.005 23.428 1.00 13.52 166 PHE C N 1
ATOM 4007 C CA . PHE C 1 166 ? -21.585 -18.899 24.786 1.00 14.36 166 PHE C CA 1
ATOM 4008 C C . PHE C 1 166 ? -21.303 -20.305 25.320 1.00 15.97 166 PHE C C 1
ATOM 4009 O O . PHE C 1 166 ? -21.819 -21.297 24.807 1.00 17.48 166 PHE C O 1
ATOM 4017 N N . THR C 1 167 ? -20.447 -20.390 26.338 1.00 19.15 167 THR C N 1
ATOM 4018 C CA . THR C 1 167 ? -19.759 -21.631 26.690 1.00 21.62 167 THR C CA 1
ATOM 4019 C C . THR C 1 167 ? -20.092 -22.065 28.113 1.00 21.25 167 THR C C 1
ATOM 4020 O O . THR C 1 167 ? -20.092 -21.244 29.033 1.00 20.12 167 THR C O 1
ATOM 4024 N N . THR C 1 168 ? -20.341 -23.365 28.295 1.00 23.09 168 THR C N 1
ATOM 4025 C CA . THR C 1 168 ? -20.584 -23.915 29.628 1.00 23.24 168 THR C CA 1
ATOM 4026 C C . THR C 1 168 ? -19.467 -23.518 30.586 1.00 23.31 168 THR C C 1
ATOM 4027 O O . THR C 1 168 ? -18.283 -23.659 30.269 1.00 26.61 168 THR C O 1
ATOM 4031 N N . GLY C 1 169 ? -19.843 -23.025 31.754 1.00 22.09 169 GLY C N 1
ATOM 4032 C CA . GLY C 1 169 ? -18.867 -22.657 32.762 1.00 23.23 169 GLY C CA 1
ATOM 4033 C C . GLY C 1 169 ? -19.395 -21.599 33.708 1.00 21.82 169 GLY C C 1
ATOM 4034 O O . GLY C 1 169 ? -20.399 -20.933 33.461 1.00 22.18 169 GLY C O 1
ATOM 4035 N N . ILE C 1 170 ? -18.688 -21.443 34.827 1.00 23.90 170 ILE C N 1
ATOM 4036 C CA . ILE C 1 170 ? -18.998 -20.454 35.853 1.00 24.84 170 ILE C CA 1
ATOM 4037 C C . ILE C 1 170 ? -18.304 -19.144 35.511 1.00 24.44 170 ILE C C 1
ATOM 4038 O O . ILE C 1 170 ? -17.219 -19.121 34.919 1.00 27.49 170 ILE C O 1
ATOM 4043 N N . GLY C 1 171 ? -18.927 -18.038 35.906 1.00 22.68 171 GLY C N 1
ATOM 4044 C CA . GLY C 1 171 ? -18.294 -16.739 35.817 1.00 22.46 171 GLY C CA 1
ATOM 4045 C C . GLY C 1 171 ? -19.218 -15.674 35.275 1.00 21.18 171 GLY C C 1
ATOM 4046 O O . GLY C 1 171 ? -19.032 -14.483 35.543 1.00 21.63 171 GLY C O 1
ATOM 4047 N N . GLY C 1 172 ? -20.222 -16.094 34.510 1.00 19.57 172 GLY C N 1
ATOM 4048 C CA . GLY C 1 172 ? -21.156 -15.162 33.921 1.00 18.59 172 GLY C CA 1
ATOM 4049 C C . GLY C 1 172 ? -21.028 -15.096 32.414 1.00 17.54 172 GLY C C 1
ATOM 4050 O O . GLY C 1 172 ? -19.961 -14.773 31.880 1.00 18.18 172 GLY C O 1
ATOM 4051 N N . SER C 1 173 ? -22.111 -15.411 31.716 1.00 15.35 173 SER C N 1
ATOM 4052 C CA . SER C 1 173 ? -22.153 -15.343 30.264 1.00 13.57 173 SER C CA 1
ATOM 4053 C C . SER C 1 173 ? -23.344 -14.496 29.854 1.00 12.02 173 SER C C 1
ATOM 4054 O O . SER C 1 173 ? -24.434 -14.629 30.420 1.00 13.60 173 SER C O 1
ATOM 4057 N N . GLY C 1 174 ? -23.129 -13.623 28.873 1.00 11.03 174 GLY C N 1
ATOM 4058 C CA . GLY C 1 174 ? -24.151 -12.694 28.437 1.00 11.58 174 GLY C CA 1
ATOM 4059 C C . GLY C 1 174 ? -23.545 -11.336 28.168 1.00 10.94 174 GLY C C 1
ATOM 4060 O O . GLY C 1 174 ? -22.567 -11.236 27.419 1.00 11.41 174 GLY C O 1
ATOM 4061 N N . PHE C 1 175 ? -24.080 -10.284 28.784 1.00 10.67 175 PHE C N 1
ATOM 4062 C CA . PHE C 1 175 ? -23.596 -8.947 28.464 1.00 10.47 175 PHE C CA 1
ATOM 4063 C C . PHE C 1 175 ? -23.896 -7.961 29.583 1.00 10.99 175 PHE C C 1
ATOM 4064 O O . PHE C 1 175 ? -24.889 -8.091 30.306 1.00 11.54 175 PHE C O 1
ATOM 4072 N N . ASN C 1 176 ? -23.006 -6.971 29.704 1.00 10.76 176 ASN C N 1
ATOM 4073 C CA . ASN C 1 176 ? -23.283 -5.737 30.415 1.00 10.58 176 ASN C CA 1
ATOM 4074 C C . ASN C 1 176 ? -24.283 -4.905 29.616 1.00 10.03 176 ASN C C 1
ATOM 4075 O O . ASN C 1 176 ? -24.536 -5.179 28.437 1.00 9.81 176 ASN C O 1
ATOM 4080 N N . PRO C 1 177 ? -24.853 -3.858 30.223 1.00 9.92 177 PRO C N 1
ATOM 4081 C CA . PRO C 1 177 ? -25.839 -3.051 29.497 1.00 8.46 177 PRO C CA 1
ATOM 4082 C C . PRO C 1 177 ? -25.241 -2.419 28.246 1.00 8.98 177 PRO C C 1
ATOM 4083 O O . PRO C 1 177 ? -24.068 -2.036 28.205 1.00 9.53 177 PRO C O 1
ATOM 4087 N N . PHE C 1 178 ? -26.073 -2.319 27.213 1.00 8.93 178 PHE C N 1
ATOM 4088 C CA . PHE C 1 178 ? -25.665 -1.744 25.941 1.00 8.80 178 PHE C CA 1
ATOM 4089 C C . PHE C 1 178 ? -26.882 -1.084 25.314 1.00 8.01 178 PHE C C 1
ATOM 4090 O O . PHE C 1 178 ? -28.010 -1.236 25.789 1.00 9.49 178 PHE C O 1
ATOM 4098 N N . SER C 1 179 ? -26.652 -0.361 24.224 1.00 8.55 179 SER C N 1
ATOM 4099 C CA . SER C 1 179 ? -27.744 0.310 23.543 1.00 8.90 179 SER C CA 1
ATOM 4100 C C . SER C 1 179 ? -27.514 0.262 22.041 1.00 7.75 179 SER C C 1
ATOM 4101 O O . SER C 1 179 ? -26.369 0.325 21.578 1.00 9.69 179 SER C O 1
ATOM 4104 N N . ILE C 1 180 ? -28.611 0.123 21.288 1.00 8.28 180 ILE C N 1
ATOM 4105 C CA . ILE C 1 180 ? -28.582 0.062 19.831 1.00 7.80 180 ILE C CA 1
ATOM 4106 C C . ILE C 1 180 ? -29.715 0.918 19.274 1.00 7.60 180 ILE C C 1
ATOM 4107 O O . ILE C 1 180 ? -30.792 1.006 19.867 1.00 8.61 180 ILE C O 1
ATOM 4112 N N . THR C 1 181 ? -29.465 1.557 18.127 1.00 7.07 181 THR C N 1
ATOM 4113 C CA . THR C 1 181 ? -30.413 2.492 17.531 1.00 7.93 181 THR C CA 1
ATOM 4114 C C . THR C 1 181 ? -30.535 2.208 16.040 1.00 7.80 181 THR C C 1
ATOM 4115 O O . THR C 1 181 ? -29.533 1.983 15.362 1.00 8.11 181 THR C O 1
ATOM 4119 N N . TYR C 1 182 ? -31.763 2.216 15.528 1.00 7.54 182 TYR C N 1
ATOM 4120 C CA . TYR C 1 182 ? -32.007 1.827 14.140 1.00 7.36 182 TYR C CA 1
ATOM 4121 C C . TYR C 1 182 ? -33.372 2.330 13.702 1.00 7.74 182 TYR C C 1
ATOM 4122 O O . TYR C 1 182 ? -34.273 2.499 14.520 1.00 9.04 182 TYR C O 1
ATOM 4131 N N . MET C 1 183 ? -33.525 2.541 12.402 1.00 7.94 183 MET C N 1
ATOM 4132 C CA . MET C 1 183 ? -34.850 2.749 11.832 1.00 8.58 183 MET C CA 1
ATOM 4133 C C . MET C 1 183 ? -35.453 1.414 11.431 1.00 9.25 183 MET C C 1
ATOM 4134 O O . MET C 1 183 ? -34.746 0.510 10.971 1.00 9.78 183 MET C O 1
ATOM 4139 N N . VAL C 1 184 ? -36.762 1.295 11.605 1.00 9.75 184 VAL C N 1
ATOM 4140 C CA . VAL C 1 184 ? -37.423 0.046 11.247 1.00 10.59 184 VAL C CA 1
ATOM 4141 C C . VAL C 1 184 ? -37.313 -0.220 9.754 1.00 10.56 184 VAL C C 1
ATOM 4142 O O . VAL C 1 184 ? -37.219 0.709 8.936 1.00 12.06 184 VAL C O 1
ATOM 4147 N N . SER D 1 4 ? -72.783 36.970 30.227 1.00 31.99 4 SER D N 1
ATOM 4148 C CA . SER D 1 4 ? -72.447 37.143 31.636 1.00 32.64 4 SER D CA 1
ATOM 4149 C C . SER D 1 4 ? -72.166 35.793 32.293 1.00 30.66 4 SER D C 1
ATOM 4150 O O . SER D 1 4 ? -71.209 35.648 33.056 1.00 30.34 4 SER D O 1
ATOM 4153 N N . SER D 1 5 ? -73.012 34.803 31.997 1.00 27.24 5 SER D N 1
ATOM 4154 C CA . SER D 1 5 ? -72.782 33.460 32.514 1.00 24.66 5 SER D CA 1
ATOM 4155 C C . SER D 1 5 ? -71.573 32.796 31.871 1.00 21.85 5 SER D C 1
ATOM 4156 O O . SER D 1 5 ? -71.072 31.805 32.410 1.00 22.14 5 SER D O 1
ATOM 4159 N N . LEU D 1 6 ? -71.109 33.313 30.727 1.00 19.83 6 LEU D N 1
ATOM 4160 C CA . LEU D 1 6 ? -69.890 32.818 30.100 1.00 18.52 6 LEU D CA 1
ATOM 4161 C C . LEU D 1 6 ? -68.640 33.288 30.826 1.00 17.03 6 LEU D C 1
ATOM 4162 O O . LEU D 1 6 ? -67.561 32.743 30.585 1.00 16.61 6 LEU D O 1
ATOM 4167 N N . LEU D 1 7 ? -68.752 34.303 31.680 1.00 17.64 7 LEU D N 1
ATOM 4168 C CA . LEU D 1 7 ? -67.599 34.899 32.342 1.00 18.61 7 LEU D CA 1
ATOM 4169 C C . LEU D 1 7 ? -67.294 34.247 33.684 1.00 19.59 7 LEU D C 1
ATOM 4170 O O . LEU D 1 7 ? -66.362 34.678 34.373 1.00 21.77 7 LEU D O 1
ATOM 4175 N N . GLU D 1 8 ? -68.064 33.229 34.066 1.00 19.97 8 GLU D N 1
ATOM 4176 C CA . GLU D 1 8 ? -67.818 32.423 35.252 1.00 21.63 8 GLU D CA 1
ATOM 4177 C C . GLU D 1 8 ? -68.042 30.967 34.872 1.00 19.46 8 GLU D C 1
ATOM 4178 O O . GLU D 1 8 ? -68.612 30.667 33.822 1.00 17.88 8 GLU D O 1
ATOM 4184 N N . LYS D 1 9 ? -67.593 30.058 35.734 1.00 19.66 9 LYS D N 1
ATOM 4185 C CA . LYS D 1 9 ? -67.740 28.631 35.469 1.00 20.51 9 LYS D CA 1
ATOM 4186 C C . LYS D 1 9 ? -69.190 28.283 35.142 1.00 19.67 9 LYS D C 1
ATOM 4187 O O . LYS D 1 9 ? -70.127 28.773 35.778 1.00 21.14 9 LYS D O 1
ATOM 4193 N N . ASN D 1 10 ? -69.364 27.445 34.124 1.00 18.00 10 ASN D N 1
ATOM 4194 C CA . ASN D 1 10 ? -70.678 27.012 33.669 1.00 16.75 10 ASN D CA 1
ATOM 4195 C C . ASN D 1 10 ? -70.558 25.581 33.167 1.00 17.26 10 ASN D C 1
ATOM 4196 O O . ASN D 1 10 ? -69.459 25.022 33.091 1.00 19.40 10 ASN D O 1
ATOM 4201 N N . ILE D 1 11 ? -71.693 24.997 32.777 1.00 17.43 11 ILE D N 1
ATOM 4202 C CA . ILE D 1 11 ? -71.673 23.637 32.244 1.00 17.05 11 ILE D CA 1
ATOM 4203 C C . ILE D 1 11 ? -71.865 23.642 30.729 1.00 15.80 11 ILE D C 1
ATOM 4204 O O . ILE D 1 11 ? -72.311 22.647 30.146 1.00 17.27 11 ILE D O 1
ATOM 4209 N N . TYR D 1 12 ? -71.503 24.749 30.076 1.00 15.52 12 TYR D N 1
ATOM 4210 C CA . TYR D 1 12 ? -71.761 24.918 28.645 1.00 15.05 12 TYR D CA 1
ATOM 4211 C C . TYR D 1 12 ? -70.699 24.222 27.795 1.00 13.27 12 TYR D C 1
ATOM 4212 O O . TYR D 1 12 ? -69.505 24.525 27.896 1.00 13.87 12 TYR D O 1
ATOM 4221 N N . ASN D 1 13 ? -71.137 23.316 26.929 1.00 14.29 13 ASN D N 1
ATOM 4222 C CA . ASN D 1 13 ? -70.308 22.828 25.827 1.00 14.42 13 ASN D CA 1
ATOM 4223 C C . ASN D 1 13 ? -70.472 23.809 24.673 1.00 15.55 13 ASN D C 1
ATOM 4224 O O . ASN D 1 13 ? -71.418 23.733 23.889 1.00 18.99 13 ASN D O 1
ATOM 4229 N N . VAL D 1 14 ? -69.537 24.757 24.584 1.00 13.84 14 VAL D N 1
ATOM 4230 C CA . VAL D 1 14 ? -69.600 25.850 23.619 1.00 13.13 14 VAL D CA 1
ATOM 4231 C C . VAL D 1 14 ? -69.120 25.371 22.255 1.00 13.35 14 VAL D C 1
ATOM 4232 O O . VAL D 1 14 ? -68.148 24.610 22.147 1.00 13.28 14 VAL D O 1
ATOM 4236 N N . HIS D 1 15 ? -69.810 25.810 21.207 1.00 13.21 15 HIS D N 1
ATOM 4237 C CA . HIS D 1 15 ? -69.405 25.569 19.830 1.00 12.98 15 HIS D CA 1
ATOM 4238 C C . HIS D 1 15 ? -69.030 26.891 19.178 1.00 12.03 15 HIS D C 1
ATOM 4239 O O . HIS D 1 15 ? -69.691 27.912 19.404 1.00 13.02 15 HIS D O 1
ATOM 4246 N N . ASN D 1 16 ? -67.969 26.876 18.371 1.00 12.35 16 ASN D N 1
ATOM 4247 C CA . ASN D 1 16 ? -67.636 28.057 17.585 1.00 11.89 16 ASN D CA 1
ATOM 4248 C C . ASN D 1 16 ? -66.890 27.639 16.325 1.00 11.98 16 ASN D C 1
ATOM 4249 O O . ASN D 1 16 ? -66.183 26.625 16.307 1.00 12.21 16 ASN D O 1
ATOM 4254 N N . LYS D 1 17 ? -67.075 28.425 15.264 1.00 11.83 17 LYS D N 1
ATOM 4255 C CA . LYS D 1 17 ? -66.364 28.173 14.015 1.00 12.07 17 LYS D CA 1
ATOM 4256 C C . LYS D 1 17 ? -64.862 28.338 14.197 1.00 11.36 17 LYS D C 1
ATOM 4257 O O . LYS D 1 17 ? -64.074 27.687 13.502 1.00 13.48 17 LYS D O 1
ATOM 4263 N N . SER D 1 18 ? -64.453 29.214 15.108 1.00 9.88 18 SER D N 1
ATOM 4264 C CA . SER D 1 18 ? -63.058 29.353 15.503 1.00 10.95 18 SER D CA 1
ATOM 4265 C C . SER D 1 18 ? -63.030 30.124 16.812 1.00 10.25 18 SER D C 1
ATOM 4266 O O . SER D 1 18 ? -64.037 30.695 17.243 1.00 11.26 18 SER D O 1
ATOM 4269 N N . ASN D 1 19 ? -61.859 30.153 17.438 1.00 10.28 19 ASN D N 1
ATOM 4270 C CA . ASN D 1 19 ? -61.695 30.851 18.707 1.00 9.28 19 ASN D CA 1
ATOM 4271 C C . ASN D 1 19 ? -60.423 31.681 18.645 1.00 9.45 19 ASN D C 1
ATOM 4272 O O . ASN D 1 19 ? -59.328 31.131 18.500 1.00 10.83 19 ASN D O 1
ATOM 4277 N N . THR D 1 20 ? -60.569 33.002 18.739 1.00 10.97 20 THR D N 1
ATOM 4278 C CA . THR D 1 20 ? -59.449 33.927 18.611 1.00 11.38 20 THR D CA 1
ATOM 4279 C C . THR D 1 20 ? -59.062 34.442 19.990 1.00 11.32 20 THR D C 1
ATOM 4280 O O . THR D 1 20 ? -59.889 35.048 20.678 1.00 12.81 20 THR D O 1
ATOM 4284 N N . LEU D 1 21 ? -57.802 34.211 20.373 1.00 11.03 21 LEU D N 1
ATOM 4285 C CA . LEU D 1 21 ? -57.272 34.518 21.701 1.00 11.49 21 LEU D CA 1
ATOM 4286 C C . LEU D 1 21 ? -56.442 35.799 21.663 1.00 11.33 21 LEU D C 1
ATOM 4287 O O . LEU D 1 21 ? -55.449 35.875 20.936 1.00 13.95 21 LEU D O 1
ATOM 4292 N N . THR D 1 22 ? -56.808 36.781 22.482 1.00 12.40 22 THR D N 1
ATOM 4293 C CA . THR D 1 22 ? -56.078 38.048 22.488 1.00 13.59 22 THR D CA 1
ATOM 4294 C C . THR D 1 22 ? -54.604 37.829 22.817 1.00 12.49 22 THR D C 1
ATOM 4295 O O . THR D 1 22 ? -54.264 37.138 23.780 1.00 13.43 22 THR D O 1
ATOM 4299 N N . ASN D 1 23 ? -53.720 38.439 22.035 1.00 13.53 23 ASN D N 1
ATOM 4300 C CA . ASN D 1 23 ? -52.294 38.334 22.338 1.00 13.27 23 ASN D CA 1
ATOM 4301 C C . ASN D 1 23 ? -51.971 39.142 23.595 1.00 14.16 23 ASN D C 1
ATOM 4302 O O . ASN D 1 23 ? -52.171 40.357 23.622 1.00 16.59 23 ASN D O 1
ATOM 4307 N N . VAL D 1 24 ? -51.484 38.470 24.637 1.00 13.61 24 VAL D N 1
ATOM 4308 C CA . VAL D 1 24 ? -51.229 39.109 25.931 1.00 13.42 24 VAL D CA 1
ATOM 4309 C C . VAL D 1 24 ? -49.917 38.599 26.490 1.00 12.34 24 VAL D C 1
ATOM 4310 O O . VAL D 1 24 ? -49.467 37.488 26.170 1.00 12.33 24 VAL D O 1
ATOM 4314 N N . PRO D 1 25 ? -49.267 39.397 27.344 1.00 13.78 25 PRO D N 1
ATOM 4315 C CA . PRO D 1 25 ? -47.958 38.994 27.881 1.00 13.89 25 PRO D CA 1
ATOM 4316 C C . PRO D 1 25 ? -48.012 38.046 29.071 1.00 14.08 25 PRO D C 1
ATOM 4317 O O . PRO D 1 25 ? -46.954 37.543 29.476 1.00 15.36 25 PRO D O 1
ATOM 4321 N N . ALA D 1 26 ? -49.187 37.791 29.647 1.00 13.28 26 ALA D N 1
ATOM 4322 C CA . ALA D 1 26 ? -49.305 36.933 30.820 1.00 13.89 26 ALA D CA 1
ATOM 4323 C C . ALA D 1 26 ? -50.682 36.289 30.828 1.00 13.16 26 ALA D C 1
ATOM 4324 O O . ALA D 1 26 ? -51.642 36.836 30.283 1.00 13.97 26 ALA D O 1
ATOM 4326 N N . ASN D 1 27 ? -50.759 35.110 31.442 1.00 13.29 27 ASN D N 1
ATOM 4327 C CA . ASN D 1 27 ? -52.000 34.361 31.614 1.00 11.19 27 ASN D CA 1
ATOM 4328 C C . ASN D 1 27 ? -53.095 35.252 32.199 1.00 12.96 27 ASN D C 1
ATOM 4329 O O . ASN D 1 27 ? -52.971 35.690 33.346 1.00 14.45 27 ASN D O 1
ATOM 4334 N N . PRO D 1 28 ? -54.181 35.522 31.462 1.00 12.69 28 PRO D N 1
ATOM 4335 C CA . PRO D 1 28 ? -55.196 36.472 31.958 1.00 14.63 28 PRO D CA 1
ATOM 4336 C C . PRO D 1 28 ? -55.906 36.037 33.228 1.00 16.94 28 PRO D C 1
ATOM 4337 O O . PRO D 1 28 ? -56.398 36.901 33.963 1.00 21.12 28 PRO D O 1
ATOM 4341 N N . THR D 1 29 ? -56.015 34.737 33.502 1.00 14.78 29 THR D N 1
ATOM 4342 C CA . THR D 1 29 ? -56.698 34.279 34.709 1.00 15.27 29 THR D CA 1
ATOM 4343 C C . THR D 1 29 ? -55.750 33.771 35.776 1.00 17.50 29 THR D C 1
ATOM 4344 O O . THR D 1 29 ? -56.113 33.761 36.953 1.00 20.47 29 THR D O 1
ATOM 4348 N N . GLY D 1 30 ? -54.551 33.343 35.387 1.00 15.16 30 GLY D N 1
ATOM 4349 C CA . GLY D 1 30 ? -53.636 32.675 36.285 1.00 15.80 30 GLY D CA 1
ATOM 4350 C C . GLY D 1 30 ? -53.841 31.179 36.409 1.00 16.91 30 GLY D C 1
ATOM 4351 O O . GLY D 1 30 ? -53.047 30.515 37.084 1.00 20.16 30 GLY D O 1
ATOM 4352 N N . ASN D 1 31 ? -54.854 30.617 35.761 1.00 14.77 31 ASN D N 1
ATOM 4353 C CA . ASN D 1 31 ? -55.230 29.235 36.016 1.00 14.89 31 ASN D CA 1
ATOM 4354 C C . ASN D 1 31 ? -54.538 28.265 35.069 1.00 12.51 31 ASN D C 1
ATOM 4355 O O . ASN D 1 31 ? -54.218 28.599 33.921 1.00 12.79 31 ASN D O 1
ATOM 4360 N N . THR D 1 32 ? -54.314 27.044 35.567 1.00 12.53 32 THR D N 1
ATOM 4361 C CA . THR D 1 32 ? -53.632 26.013 34.787 1.00 12.24 32 THR D CA 1
ATOM 4362 C C . THR D 1 32 ? -54.499 25.436 33.674 1.00 11.25 32 THR D C 1
ATOM 4363 O O . THR D 1 32 ? -53.974 24.710 32.819 1.00 13.21 32 THR D O 1
ATOM 4367 N N . ASN D 1 33 ? -55.794 25.751 33.646 1.00 11.45 33 ASN D N 1
ATOM 4368 C CA . ASN D 1 33 ? -56.694 25.262 32.608 1.00 11.12 33 ASN D CA 1
ATOM 4369 C C . ASN D 1 33 ? -57.175 26.378 31.680 1.00 10.30 33 ASN D C 1
ATOM 4370 O O . ASN D 1 33 ? -58.196 26.227 31.000 1.00 11.97 33 ASN D O 1
ATOM 4375 N N . THR D 1 34 ? -56.438 27.481 31.613 1.00 10.30 34 THR D N 1
ATOM 4376 C CA . THR D 1 34 ? -56.770 28.590 30.729 1.00 10.27 34 THR D CA 1
ATOM 4377 C C . THR D 1 34 ? -55.869 28.580 29.505 1.00 9.89 34 THR D C 1
ATOM 4378 O O . THR D 1 34 ? -54.635 28.565 29.629 1.00 10.00 34 THR D O 1
ATOM 4382 N N . VAL D 1 35 ? -56.495 28.593 28.333 1.00 9.82 35 VAL D N 1
ATOM 4383 C CA . VAL D 1 35 ? -55.801 28.711 27.056 1.00 9.22 35 VAL D CA 1
ATOM 4384 C C . VAL D 1 35 ? -55.647 30.195 26.738 1.00 8.59 35 VAL D C 1
ATOM 4385 O O . VAL D 1 35 ? -56.601 30.970 26.878 1.00 9.77 35 VAL D O 1
ATOM 4389 N N . TRP D 1 36 ? -54.447 30.603 26.322 1.00 8.70 36 TRP D N 1
ATOM 4390 C CA . TRP D 1 36 ? -54.210 32.004 26.002 1.00 9.17 36 TRP D CA 1
ATOM 4391 C C . TRP D 1 36 ? -53.100 32.098 24.965 1.00 8.36 36 TRP D C 1
ATOM 4392 O O . TRP D 1 36 ? -52.416 31.117 24.664 1.00 9.32 36 TRP D O 1
ATOM 4403 N N . SER D 1 37 ? -52.932 33.293 24.407 1.00 9.72 37 SER D N 1
ATOM 4404 C CA . SER D 1 37 ? -51.975 33.542 23.336 1.00 9.99 37 SER D CA 1
ATOM 4405 C C . SER D 1 37 ? -50.924 34.532 23.825 1.00 10.31 37 SER D C 1
ATOM 4406 O O . SER D 1 37 ? -51.258 35.638 24.256 1.00 11.03 37 SER D O 1
ATOM 4409 N N . ASN D 1 38 ? -49.654 34.138 23.737 1.00 9.34 38 ASN D N 1
ATOM 4410 C CA . ASN D 1 38 ? -48.544 34.810 24.413 1.00 9.44 38 ASN D CA 1
ATOM 4411 C C . ASN D 1 38 ? -47.839 35.784 23.467 1.00 9.94 38 ASN D C 1
ATOM 4412 O O . ASN D 1 38 ? -47.127 35.362 22.550 1.00 10.50 38 ASN D O 1
ATOM 4417 N N . SER D 1 39 ? -47.998 37.085 23.730 1.00 9.85 39 SER D N 1
ATOM 4418 C CA . SER D 1 39 ? -47.439 38.153 22.907 1.00 9.84 39 SER D CA 1
ATOM 4419 C C . SER D 1 39 ? -45.957 38.415 23.157 1.00 9.72 39 SER D C 1
ATOM 4420 O O . SER D 1 39 ? -45.385 39.286 22.491 1.00 12.65 39 SER D O 1
ATOM 4423 N N . ASN D 1 40 ? -45.319 37.697 24.083 1.00 9.34 40 ASN D N 1
ATOM 4424 C CA . ASN D 1 40 ? -43.887 37.881 24.282 1.00 10.53 40 ASN D CA 1
ATOM 4425 C C . ASN D 1 40 ? -43.073 37.342 23.117 1.00 9.88 40 ASN D C 1
ATOM 4426 O O . ASN D 1 40 ? -41.880 37.645 23.020 1.00 10.49 40 ASN D O 1
ATOM 4431 N N . PHE D 1 41 ? -43.698 36.574 22.232 1.00 9.16 41 PHE D N 1
ATOM 4432 C CA . PHE D 1 41 ? -43.076 35.983 21.061 1.00 9.85 41 PHE D CA 1
ATOM 4433 C C . PHE D 1 41 ? -43.774 36.484 19.808 1.00 9.11 41 PHE D C 1
ATOM 4434 O O . PHE D 1 41 ? -44.967 36.806 19.836 1.00 9.89 41 PHE D O 1
ATOM 4442 N N . THR D 1 42 ? -43.030 36.519 18.701 1.00 9.83 42 THR D N 1
ATOM 4443 C CA . THR D 1 42 ? -43.614 36.731 17.383 1.00 10.48 42 THR D CA 1
ATOM 4444 C C . THR D 1 42 ? -43.165 35.622 16.439 1.00 11.17 42 THR D C 1
ATOM 4445 O O . THR D 1 42 ? -41.957 35.363 16.325 1.00 12.76 42 THR D O 1
ATOM 4449 N N . PRO D 1 43 ? -44.098 34.893 15.795 1.00 11.30 43 PRO D N 1
ATOM 4450 C CA . PRO D 1 43 ? -45.543 34.940 16.059 1.00 11.84 43 PRO D CA 1
ATOM 4451 C C . PRO D 1 43 ? -45.858 34.506 17.497 1.00 11.07 43 PRO D C 1
ATOM 4452 O O . PRO D 1 43 ? -44.998 33.944 18.170 1.00 10.47 43 PRO D O 1
ATOM 4456 N N . PRO D 1 44 ? -47.061 34.793 17.980 1.00 10.34 44 PRO D N 1
ATOM 4457 C CA . PRO D 1 44 ? -47.369 34.502 19.384 1.00 10.09 44 PRO D CA 1
ATOM 4458 C C . PRO D 1 44 ? -47.371 33.002 19.653 1.00 9.18 44 PRO D C 1
ATOM 4459 O O . PRO D 1 44 ? -47.412 32.172 18.741 1.00 9.94 44 PRO D O 1
ATOM 4463 N N . HIS D 1 45 ? -47.300 32.653 20.934 1.00 8.55 45 HIS D N 1
ATOM 4464 C CA . HIS D 1 45 ? -47.273 31.254 21.349 1.00 8.40 45 HIS D CA 1
ATOM 4465 C C . HIS D 1 45 ? -48.589 30.834 21.994 1.00 8.49 45 HIS D C 1
ATOM 4466 O O . HIS D 1 45 ? -49.127 31.535 22.860 1.00 8.96 45 HIS D O 1
ATOM 4473 N N . LEU D 1 46 ? -49.068 29.658 21.609 1.00 8.08 46 LEU D N 1
ATOM 4474 C CA . LEU D 1 46 ? -50.245 29.075 22.242 1.00 7.79 46 LEU D CA 1
ATOM 4475 C C . LEU D 1 46 ? -49.871 28.517 23.610 1.00 7.89 46 LEU D C 1
ATOM 4476 O O . LEU D 1 46 ? -48.962 27.685 23.724 1.00 8.47 46 LEU D O 1
ATOM 4481 N N . MET D 1 47 ? -50.588 28.958 24.645 1.00 8.41 47 MET D N 1
ATOM 4482 C CA . MET D 1 47 ? -50.326 28.558 26.013 1.00 8.21 47 MET D CA 1
ATOM 4483 C C . MET D 1 47 ? -51.531 27.848 26.606 1.00 7.74 47 MET D C 1
ATOM 4484 O O . MET D 1 47 ? -52.682 28.164 26.291 1.00 9.24 47 MET D O 1
ATOM 4489 N N . TYR D 1 48 ? -51.254 26.901 27.499 1.00 8.18 48 TYR D N 1
ATOM 4490 C CA . TYR D 1 48 ? -52.273 26.265 28.336 1.00 8.12 48 TYR D CA 1
ATOM 4491 C C . TYR D 1 48 ? -51.724 26.326 29.756 1.00 9.41 48 TYR D C 1
ATOM 4492 O O . TYR D 1 48 ? -50.781 25.610 30.101 1.00 9.76 48 TYR D O 1
ATOM 4501 N N . GLY D 1 49 ? -52.280 27.220 30.569 1.00 9.93 49 GLY D N 1
ATOM 4502 C CA . GLY D 1 49 ? -51.620 27.515 31.832 1.00 11.56 49 GLY D CA 1
ATOM 4503 C C . GLY D 1 49 ? -50.241 28.090 31.561 1.00 11.25 49 GLY D C 1
ATOM 4504 O O . GLY D 1 49 ? -50.083 29.021 30.763 1.00 12.25 49 GLY D O 1
ATOM 4505 N N . ALA D 1 50 ? -49.221 27.515 32.201 1.00 11.29 50 ALA D N 1
ATOM 4506 C CA . ALA D 1 50 ? -47.838 27.905 31.958 1.00 12.52 50 ALA D CA 1
ATOM 4507 C C . ALA D 1 50 ? -47.170 27.061 30.880 1.00 12.12 50 ALA D C 1
ATOM 4508 O O . ALA D 1 50 ? -45.994 27.286 30.569 1.00 14.05 50 ALA D O 1
ATOM 4510 N N . SER D 1 51 ? -47.890 26.106 30.299 1.00 11.14 51 SER D N 1
ATOM 4511 C CA . SER D 1 51 ? -47.325 25.221 29.286 1.00 10.52 51 SER D CA 1
ATOM 4512 C C . SER D 1 51 ? -47.334 25.915 27.925 1.00 9.72 51 SER D C 1
ATOM 4513 O O . SER D 1 51 ? -48.401 26.279 27.415 1.00 12.00 51 SER D O 1
ATOM 4516 N N . ASP D 1 52 ? -46.151 26.081 27.331 1.00 8.86 52 ASP D N 1
ATOM 4517 C CA . ASP D 1 52 ? -45.999 26.757 26.042 1.00 8.68 52 ASP D CA 1
ATOM 4518 C C . ASP D 1 52 ? -45.956 25.697 24.940 1.00 9.45 52 ASP D C 1
ATOM 4519 O O . ASP D 1 52 ? -44.924 25.060 24.696 1.00 10.08 52 ASP D O 1
ATOM 4524 N N . ILE D 1 53 ? -47.093 25.520 24.268 1.00 8.80 53 ILE D N 1
ATOM 4525 C CA . ILE D 1 53 ? -47.218 24.476 23.254 1.00 9.38 53 ILE D CA 1
ATOM 4526 C C . ILE D 1 53 ? -46.368 24.813 22.035 1.00 8.58 53 ILE D C 1
ATOM 4527 O O . ILE D 1 53 ? -45.632 23.967 21.514 1.00 9.47 53 ILE D O 1
ATOM 4532 N N . THR D 1 54 ? -46.445 26.065 21.575 1.00 9.04 54 THR D N 1
ATOM 4533 C CA . THR D 1 54 ? -45.684 26.492 20.400 1.00 9.43 54 THR D CA 1
ATOM 4534 C C . THR D 1 54 ? -44.182 26.328 20.609 1.00 9.18 54 THR D C 1
ATOM 4535 O O . THR D 1 54 ? -43.469 25.845 19.719 1.00 10.11 54 THR D O 1
ATOM 4539 N N . GLN D 1 55 ? -43.680 26.707 21.790 1.00 9.39 55 GLN D N 1
ATOM 4540 C CA . GLN D 1 55 ? -42.245 26.596 22.039 1.00 9.88 55 GLN D CA 1
ATOM 4541 C C . GLN D 1 55 ? -41.781 25.147 21.991 1.00 10.38 55 GLN D C 1
ATOM 4542 O O . GLN D 1 55 ? -40.717 24.843 21.440 1.00 10.97 55 GLN D O 1
ATOM 4548 N N . ALA D 1 56 ? -42.557 24.242 22.584 1.00 9.53 56 ALA D N 1
ATOM 4549 C CA . ALA D 1 56 ? -42.131 22.850 22.648 1.00 11.09 56 ALA D CA 1
ATOM 4550 C C . ALA D 1 56 ? -42.055 22.234 21.257 1.00 11.21 56 ALA D C 1
ATOM 4551 O O . ALA D 1 56 ? -41.101 21.515 20.936 1.00 13.32 56 ALA D O 1
ATOM 4553 N N . ILE D 1 57 ? -43.032 22.530 20.401 1.00 11.85 57 ILE D N 1
ATOM 4554 C CA A ILE D 1 57 ? -42.985 21.965 19.058 0.43 12.56 57 ILE D CA 1
ATOM 4555 C CA B ILE D 1 57 ? -43.016 21.994 19.046 0.57 12.29 57 ILE D CA 1
ATOM 4556 C C . ILE D 1 57 ? -41.891 22.625 18.231 1.00 13.09 57 ILE D C 1
ATOM 4557 O O . ILE D 1 57 ? -41.218 21.953 17.436 1.00 15.54 57 ILE D O 1
ATOM 4566 N N . GLY D 1 58 ? -41.665 23.927 18.417 1.00 11.25 58 GLY D N 1
ATOM 4567 C CA . GLY D 1 58 ? -40.609 24.605 17.682 1.00 12.22 58 GLY D CA 1
ATOM 4568 C C . GLY D 1 58 ? -39.208 24.183 18.082 1.00 13.00 58 GLY D C 1
ATOM 4569 O O . GLY D 1 58 ? -38.264 24.392 17.313 1.00 15.01 58 GLY D O 1
ATOM 4570 N N . ASN D 1 59 ? -39.056 23.592 19.266 1.00 12.05 59 ASN D N 1
ATOM 4571 C CA . ASN D 1 59 ? -37.763 23.223 19.815 1.00 12.75 59 ASN D CA 1
ATOM 4572 C C . ASN D 1 59 ? -37.231 21.922 19.227 1.00 12.13 59 ASN D C 1
ATOM 4573 O O . ASN D 1 59 ? -36.054 21.599 19.426 1.00 13.86 59 ASN D O 1
ATOM 4578 N N . ILE D 1 60 ? -38.058 21.171 18.500 1.00 11.66 60 ILE D N 1
ATOM 4579 C CA . ILE D 1 60 ? -37.652 19.898 17.917 1.00 11.59 60 ILE D CA 1
ATOM 4580 C C . ILE D 1 60 ? -38.012 19.903 16.434 1.00 14.53 60 ILE D C 1
ATOM 4581 O O . ILE D 1 60 ? -39.143 20.239 16.065 1.00 17.39 60 ILE D O 1
ATOM 4586 N N . SER D 1 61 ? -37.038 19.566 15.586 1.00 15.17 61 SER D N 1
ATOM 4587 C CA . SER D 1 61 ? -37.187 19.637 14.128 1.00 16.81 61 SER D CA 1
ATOM 4588 C C . SER D 1 61 ? -36.780 18.295 13.521 1.00 15.38 61 SER D C 1
ATOM 4589 O O . SER D 1 61 ? -35.585 18.007 13.387 1.00 16.34 61 SER D O 1
ATOM 4592 N N . LEU D 1 62 ? -37.759 17.493 13.106 1.00 14.90 62 LEU D N 1
ATOM 4593 C CA . LEU D 1 62 ? -37.508 16.152 12.586 1.00 14.06 62 LEU D CA 1
ATOM 4594 C C . LEU D 1 62 ? -37.781 16.084 11.087 1.00 14.55 62 LEU D C 1
ATOM 4595 O O . LEU D 1 62 ? -38.858 16.475 10.626 1.00 16.02 62 LEU D O 1
ATOM 4600 N N . THR D 1 63 ? -36.816 15.557 10.337 1.00 12.67 63 THR D N 1
ATOM 4601 C CA . THR D 1 63 ? -37.027 15.159 8.953 1.00 12.62 63 THR D CA 1
ATOM 4602 C C . THR D 1 63 ? -36.629 13.693 8.811 1.00 11.65 63 THR D C 1
ATOM 4603 O O . THR D 1 63 ? -35.826 13.176 9.586 1.00 11.55 63 THR D O 1
ATOM 4607 N N . THR D 1 64 ? -37.193 13.020 7.813 1.00 12.12 64 THR D N 1
ATOM 4608 C CA . THR D 1 64 ? -36.910 11.602 7.619 1.00 10.85 64 THR D CA 1
ATOM 4609 C C . THR D 1 64 ? -37.235 11.225 6.178 1.00 11.70 64 THR D C 1
ATOM 4610 O O . THR D 1 64 ? -38.032 11.882 5.506 1.00 13.89 64 THR D O 1
ATOM 4614 N N . GLY D 1 65 ? -36.618 10.149 5.719 1.00 10.87 65 GLY D N 1
ATOM 4615 C CA . GLY D 1 65 ? -36.798 9.669 4.356 1.00 12.00 65 GLY D CA 1
ATOM 4616 C C . GLY D 1 65 ? -35.658 8.730 3.997 1.00 10.74 65 GLY D C 1
ATOM 4617 O O . GLY D 1 65 ? -35.149 8.003 4.847 1.00 10.42 65 GLY D O 1
ATOM 4618 N N . SER D 1 66 ? -35.267 8.771 2.726 1.00 11.98 66 SER D N 1
ATOM 4619 C CA A SER D 1 66 ? -34.153 7.963 2.256 0.50 11.45 66 SER D CA 1
ATOM 4620 C CA B SER D 1 66 ? -34.163 7.954 2.244 0.50 11.88 66 SER D CA 1
ATOM 4621 C C . SER D 1 66 ? -33.451 8.697 1.125 1.00 10.88 66 SER D C 1
ATOM 4622 O O . SER D 1 66 ? -34.005 9.609 0.517 1.00 13.11 66 SER D O 1
ATOM 4627 N N . PHE D 1 67 ? -32.214 8.289 0.850 1.00 11.16 67 PHE D N 1
ATOM 4628 C CA . PHE D 1 67 ? -31.467 8.809 -0.290 1.00 10.97 67 PHE D CA 1
ATOM 4629 C C . PHE D 1 67 ? -30.797 7.655 -1.026 1.00 11.21 67 PHE D C 1
ATOM 4630 O O . PHE D 1 67 ? -30.394 6.658 -0.422 1.00 10.37 67 PHE D O 1
ATOM 4638 N N . SER D 1 68 ? -30.690 7.785 -2.341 1.00 10.91 68 SER D N 1
ATOM 4639 C CA . SER D 1 68 ? -30.023 6.758 -3.129 1.00 10.97 68 SER D CA 1
ATOM 4640 C C . SER D 1 68 ? -28.519 6.838 -2.910 1.00 10.69 68 SER D C 1
ATOM 4641 O O . SER D 1 68 ? -27.940 7.928 -2.940 1.00 12.04 68 SER D O 1
ATOM 4644 N N . LEU D 1 69 ? -27.882 5.683 -2.707 1.00 10.18 69 LEU D N 1
ATOM 4645 C CA . LEU D 1 69 ? -26.444 5.614 -2.466 1.00 9.80 69 LEU D CA 1
ATOM 4646 C C . LEU D 1 69 ? -25.817 4.580 -3.393 1.00 9.73 69 LEU D C 1
ATOM 4647 O O . LEU D 1 69 ? -26.230 3.416 -3.403 1.00 10.48 69 LEU D O 1
ATOM 4652 N N . SER D 1 70 ? -24.797 4.997 -4.145 1.00 9.44 70 SER D N 1
ATOM 4653 C CA . SER D 1 70 ? -24.020 4.100 -4.993 1.00 10.51 70 SER D CA 1
ATOM 4654 C C . SER D 1 70 ? -22.670 3.822 -4.333 1.00 10.27 70 SER D C 1
ATOM 4655 O O . SER D 1 70 ? -21.891 4.749 -4.077 1.00 10.73 70 SER D O 1
ATOM 4658 N N . LEU D 1 71 ? -22.401 2.555 -4.041 1.00 9.81 71 LEU D N 1
ATOM 4659 C CA . LEU D 1 71 ? -21.138 2.127 -3.457 1.00 9.10 71 LEU D CA 1
ATOM 4660 C C . LEU D 1 71 ? -20.409 1.245 -4.463 1.00 9.71 71 LEU D C 1
ATOM 4661 O O . LEU D 1 71 ? -21.037 0.523 -5.241 1.00 10.60 71 LEU D O 1
ATOM 4666 N N . SER D 1 72 ? -19.081 1.290 -4.441 1.00 9.97 72 SER D N 1
ATOM 4667 C CA . SER D 1 72 ? -18.292 0.501 -5.376 1.00 10.82 72 SER D CA 1
ATOM 4668 C C . SER D 1 72 ? -16.960 0.134 -4.738 1.00 10.90 72 SER D C 1
ATOM 4669 O O . SER D 1 72 ? -16.601 0.618 -3.660 1.00 10.75 72 SER D O 1
ATOM 4672 N N . GLY D 1 73 ? -16.218 -0.717 -5.439 1.00 11.63 73 GLY D N 1
ATOM 4673 C CA . GLY D 1 73 ? -14.882 -1.071 -5.034 1.00 11.93 73 GLY D CA 1
ATOM 4674 C C . GLY D 1 73 ? -14.538 -2.498 -5.401 1.00 12.34 73 GLY D C 1
ATOM 4675 O O . GLY D 1 73 ? -14.023 -2.784 -6.489 1.00 14.72 73 GLY D O 1
ATOM 4676 N N . PRO D 1 74 ? -14.838 -3.434 -4.494 1.00 12.26 74 PRO D N 1
ATOM 4677 C CA . PRO D 1 74 ? -14.489 -4.844 -4.742 1.00 13.10 74 PRO D CA 1
ATOM 4678 C C . PRO D 1 74 ? -15.397 -5.542 -5.741 1.00 14.03 74 PRO D C 1
ATOM 4679 O O . PRO D 1 74 ? -14.994 -6.574 -6.300 1.00 15.10 74 PRO D O 1
ATOM 4683 N N . TRP D 1 75 ? -16.596 -5.019 -5.986 1.00 13.06 75 TRP D N 1
ATOM 4684 C CA . TRP D 1 75 ? -17.576 -5.690 -6.821 1.00 13.25 75 TRP D CA 1
ATOM 4685 C C . TRP D 1 75 ? -17.338 -5.404 -8.303 1.00 13.74 75 TRP D C 1
ATOM 4686 O O . TRP D 1 75 ? -16.625 -4.474 -8.683 1.00 15.14 75 TRP D O 1
ATOM 4697 N N . ALA D 1 76 ? -17.953 -6.237 -9.144 1.00 14.01 76 ALA D N 1
ATOM 4698 C CA . ALA D 1 76 ? -17.817 -6.080 -10.590 1.00 15.85 76 ALA D CA 1
ATOM 4699 C C . ALA D 1 76 ? -18.457 -4.784 -11.076 1.00 15.71 76 ALA D C 1
ATOM 4700 O O . ALA D 1 76 ? -17.985 -4.188 -12.050 1.00 18.76 76 ALA D O 1
ATOM 4702 N N . SER D 1 77 ? -19.509 -4.331 -10.406 1.00 15.21 77 SER D N 1
ATOM 4703 C CA . SER D 1 77 ? -20.253 -3.132 -10.759 1.00 15.80 77 SER D CA 1
ATOM 4704 C C . SER D 1 77 ? -20.701 -2.463 -9.469 1.00 14.05 77 SER D C 1
ATOM 4705 O O . SER D 1 77 ? -20.795 -3.119 -8.428 1.00 14.03 77 SER D O 1
ATOM 4708 N N . PRO D 1 78 ? -21.002 -1.163 -9.512 1.00 14.52 78 PRO D N 1
ATOM 4709 C CA . PRO D 1 78 ? -21.522 -0.505 -8.308 1.00 13.87 78 PRO D CA 1
ATOM 4710 C C . PRO D 1 78 ? -22.850 -1.101 -7.866 1.00 13.59 78 PRO D C 1
ATOM 4711 O O . PRO D 1 78 ? -23.638 -1.594 -8.674 1.00 15.70 78 PRO D O 1
ATOM 4715 N N . LEU D 1 79 ? -23.096 -1.041 -6.562 1.00 12.45 79 LEU D N 1
ATOM 4716 C CA . LEU D 1 79 ? -24.382 -1.406 -5.982 1.00 12.52 79 LEU D CA 1
ATOM 4717 C C . LEU D 1 79 ? -25.094 -0.133 -5.557 1.00 11.87 79 LEU D C 1
ATOM 4718 O O . LEU D 1 79 ? -24.487 0.738 -4.930 1.00 12.06 79 LEU D O 1
ATOM 4723 N N . VAL D 1 80 ? -26.377 -0.028 -5.889 1.00 13.44 80 VAL D N 1
ATOM 4724 C CA . VAL D 1 80 ? -27.161 1.177 -5.636 1.00 14.63 80 VAL D CA 1
ATOM 4725 C C . VAL D 1 80 ? -28.379 0.787 -4.810 1.00 16.31 80 VAL D C 1
ATOM 4726 O O . VAL D 1 80 ? -29.198 -0.026 -5.255 1.00 19.51 80 VAL D O 1
ATOM 4730 N N . GLN D 1 81 ? -28.499 1.359 -3.612 1.00 14.37 81 GLN D N 1
ATOM 4731 C CA . GLN D 1 81 ? -29.638 1.098 -2.740 1.00 13.80 81 GLN D CA 1
ATOM 4732 C C . GLN D 1 81 ? -30.010 2.382 -2.018 1.00 10.97 81 GLN D C 1
ATOM 4733 O O . GLN D 1 81 ? -29.203 3.311 -1.910 1.00 11.76 81 GLN D O 1
ATOM 4739 N N . ASN D 1 82 ? -31.227 2.413 -1.475 1.00 11.92 82 ASN D N 1
ATOM 4740 C CA . ASN D 1 82 ? -31.663 3.557 -0.684 1.00 10.83 82 ASN D CA 1
ATOM 4741 C C . ASN D 1 82 ? -31.238 3.385 0.767 1.00 10.39 82 ASN D C 1
ATOM 4742 O O . ASN D 1 82 ? -31.471 2.333 1.376 1.00 12.33 82 ASN D O 1
ATOM 4747 N N . VAL D 1 83 ? -30.627 4.422 1.324 1.00 9.50 83 VAL D N 1
ATOM 4748 C CA . VAL D 1 83 ? -30.257 4.453 2.728 1.00 9.53 83 VAL D CA 1
ATOM 4749 C C . VAL D 1 83 ? -31.285 5.301 3.458 1.00 8.89 83 VAL D C 1
ATOM 4750 O O . VAL D 1 83 ? -31.572 6.428 3.037 1.00 10.34 83 VAL D O 1
ATOM 4754 N N . ALA D 1 84 ? -31.861 4.760 4.528 1.00 9.04 84 ALA D N 1
ATOM 4755 C CA . ALA D 1 84 ? -32.863 5.489 5.297 1.00 9.28 84 ALA D CA 1
ATOM 4756 C C . ALA D 1 84 ? -32.196 6.434 6.289 1.00 8.79 84 ALA D C 1
ATOM 4757 O O . ALA D 1 84 ? -31.123 6.146 6.822 1.00 9.25 84 ALA D O 1
ATOM 4759 N N . TYR D 1 85 ? -32.843 7.568 6.550 1.00 8.34 85 TYR D N 1
ATOM 4760 C CA . TYR D 1 85 ? -32.283 8.519 7.499 1.00 8.66 85 TYR D CA 1
ATOM 4761 C C . TYR D 1 85 ? -33.385 9.153 8.334 1.00 8.74 85 TYR D C 1
ATOM 4762 O O . TYR D 1 85 ? -34.542 9.237 7.916 1.00 9.35 85 TYR D O 1
ATOM 4771 N N . THR D 1 86 ? -32.991 9.619 9.522 1.00 9.28 86 THR D N 1
ATOM 4772 C CA . THR D 1 86 ? -33.768 10.542 10.340 1.00 9.26 86 THR D CA 1
ATOM 4773 C C . THR D 1 86 ? -32.824 11.642 10.798 1.00 9.21 86 THR D C 1
ATOM 4774 O O . THR D 1 86 ? -31.682 11.364 11.177 1.00 10.97 86 THR D O 1
ATOM 4778 N N . LYS D 1 87 ? -33.285 12.891 10.767 1.00 9.42 87 LYS D N 1
ATOM 4779 C CA . LYS D 1 87 ? -32.523 13.994 11.341 1.00 9.53 87 LYS D CA 1
ATOM 4780 C C . LYS D 1 87 ? -33.422 14.725 12.322 1.00 9.83 87 LYS D C 1
ATOM 4781 O O . LYS D 1 87 ? -34.523 15.147 11.956 1.00 11.29 87 LYS D O 1
ATOM 4787 N N . ILE D 1 88 ? -32.970 14.843 13.573 1.00 9.27 88 ILE D N 1
ATOM 4788 C CA . ILE D 1 88 ? -33.693 15.561 14.615 1.00 10.26 88 ILE D CA 1
ATOM 4789 C C . ILE D 1 88 ? -32.755 16.637 15.127 1.00 9.81 88 ILE D C 1
ATOM 4790 O O . ILE D 1 88 ? -31.771 16.332 15.807 1.00 10.49 88 ILE D O 1
ATOM 4795 N N . ASN D 1 89 ? -33.054 17.893 14.805 1.00 11.17 89 ASN D N 1
ATOM 4796 C CA . ASN D 1 89 ? -32.149 18.993 15.124 1.00 11.28 89 ASN D CA 1
ATOM 4797 C C . ASN D 1 89 ? -30.783 18.691 14.507 1.00 12.73 89 ASN D C 1
ATOM 4798 O O . ASN D 1 89 ? -30.683 18.589 13.281 1.00 13.89 89 ASN D O 1
ATOM 4803 N N . ASN D 1 90 ? -29.747 18.486 15.321 1.00 11.79 90 ASN D N 1
ATOM 4804 C CA . ASN D 1 90 ? -28.418 18.180 14.802 1.00 11.72 90 ASN D CA 1
ATOM 4805 C C . ASN D 1 90 ? -28.084 16.695 14.829 1.00 10.39 90 ASN D C 1
ATOM 4806 O O . ASN D 1 90 ? -26.964 16.318 14.461 1.00 11.22 90 ASN D O 1
ATOM 4811 N N . LEU D 1 91 ? -29.030 15.847 15.233 1.00 10.27 91 LEU D N 1
ATOM 4812 C CA . LEU D 1 91 ? -28.807 14.414 15.396 1.00 9.35 91 LEU D CA 1
ATOM 4813 C C . LEU D 1 91 ? -29.278 13.649 14.163 1.00 9.97 91 LEU D C 1
ATOM 4814 O O . LEU D 1 91 ? -30.399 13.856 13.687 1.00 10.69 91 LEU D O 1
ATOM 4819 N N . VAL D 1 92 ? -28.423 12.756 13.655 1.00 9.39 92 VAL D N 1
ATOM 4820 C CA . VAL D 1 92 ? -28.692 11.984 12.442 1.00 8.76 92 VAL D CA 1
ATOM 4821 C C . VAL D 1 92 ? -28.645 10.490 12.735 1.00 8.25 92 VAL D C 1
ATOM 4822 O O . VAL D 1 92 ? -27.716 10.006 13.391 1.00 9.35 92 VAL D O 1
ATOM 4826 N N . ASN D 1 93 ? -29.619 9.749 12.213 1.00 8.14 93 ASN D N 1
ATOM 4827 C CA . ASN D 1 93 ? -29.504 8.301 12.093 1.00 7.71 93 ASN D CA 1
ATOM 4828 C C . ASN D 1 93 ? -29.457 7.910 10.621 1.00 7.51 93 ASN D C 1
ATOM 4829 O O . ASN D 1 93 ? -30.194 8.470 9.810 1.00 8.27 93 ASN D O 1
ATOM 4834 N N . LEU D 1 94 ? -28.580 6.959 10.281 1.00 7.69 94 LEU D N 1
ATOM 4835 C CA . LEU D 1 94 ? -28.563 6.314 8.971 1.00 7.50 94 LEU D CA 1
ATOM 4836 C C . LEU D 1 94 ? -28.786 4.823 9.172 1.00 7.81 94 LEU D C 1
ATOM 4837 O O . LEU D 1 94 ? -28.104 4.198 9.989 1.00 8.76 94 LEU D O 1
ATOM 4842 N N . THR D 1 95 ? -29.729 4.243 8.429 1.00 7.92 95 THR D N 1
ATOM 4843 C CA . THR D 1 95 ? -29.963 2.802 8.495 1.00 8.48 95 THR D CA 1
ATOM 4844 C C . THR D 1 95 ? -29.762 2.232 7.100 1.00 7.42 95 THR D C 1
ATOM 4845 O O . THR D 1 95 ? -30.504 2.574 6.171 1.00 8.10 95 THR D O 1
ATOM 4849 N N . PHE D 1 96 ? -28.732 1.400 6.947 1.00 7.36 96 PHE D N 1
ATOM 4850 C CA . PHE D 1 96 ? -28.294 0.877 5.662 1.00 8.16 96 PHE D CA 1
ATOM 4851 C C . PHE D 1 96 ? -28.942 -0.476 5.396 1.00 8.48 96 PHE D C 1
ATOM 4852 O O . PHE D 1 96 ? -28.941 -1.342 6.276 1.00 9.19 96 PHE D O 1
ATOM 4860 N N . PRO D 1 97 ? -29.447 -0.675 4.179 1.00 9.15 97 PRO D N 1
ATOM 4861 C CA . PRO D 1 97 ? -29.860 -2.015 3.730 1.00 9.45 97 PRO D CA 1
ATOM 4862 C C . PRO D 1 97 ? -28.626 -2.843 3.407 1.00 9.54 97 PRO D C 1
ATOM 4863 O O . PRO D 1 97 ? -27.496 -2.326 3.461 1.00 9.65 97 PRO D O 1
ATOM 4867 N N . PRO D 1 98 ? -28.777 -4.119 3.039 1.00 10.81 98 PRO D N 1
ATOM 4868 C CA . PRO D 1 98 ? -27.586 -4.909 2.692 1.00 11.22 98 PRO D CA 1
ATOM 4869 C C . PRO D 1 98 ? -26.932 -4.379 1.425 1.00 10.78 98 PRO D C 1
ATOM 4870 O O . PRO D 1 98 ? -27.609 -4.044 0.453 1.00 12.81 98 PRO D O 1
ATOM 4874 N N . PHE D 1 99 ? -25.605 -4.306 1.437 1.00 10.15 99 PHE D N 1
ATOM 4875 C CA . PHE D 1 99 ? -24.819 -4.155 0.208 1.00 10.89 99 PHE D CA 1
ATOM 4876 C C . PHE D 1 99 ? -23.873 -5.349 0.185 1.00 10.87 99 PHE D C 1
ATOM 4877 O O . PHE D 1 99 ? -22.885 -5.367 0.928 1.00 11.32 99 PHE D O 1
ATOM 4885 N N . GLN D 1 100 ? -24.160 -6.341 -0.659 1.00 12.19 100 GLN D N 1
ATOM 4886 C CA . GLN D 1 100 ? -23.309 -7.518 -0.784 1.00 13.50 100 GLN D CA 1
ATOM 4887 C C . GLN D 1 100 ? -23.335 -8.031 -2.212 1.00 13.06 100 GLN D C 1
ATOM 4888 O O . GLN D 1 100 ? -24.392 -8.084 -2.848 1.00 14.84 100 GLN D O 1
ATOM 4894 N N . ALA D 1 101 ? -22.164 -8.428 -2.690 1.00 13.02 101 ALA D N 1
ATOM 4895 C CA . ALA D 1 101 ? -22.006 -9.080 -3.982 1.00 13.82 101 ALA D CA 1
ATOM 4896 C C . ALA D 1 101 ? -20.640 -9.744 -3.960 1.00 13.81 101 ALA D C 1
ATOM 4897 O O . ALA D 1 101 ? -19.833 -9.499 -3.061 1.00 13.65 101 ALA D O 1
ATOM 4899 N N . ASN D 1 102 ? -20.384 -10.590 -4.953 1.00 14.61 102 ASN D N 1
ATOM 4900 C CA . ASN D 1 102 ? -19.072 -11.212 -5.044 1.00 14.78 102 ASN D CA 1
ATOM 4901 C C . ASN D 1 102 ? -18.017 -10.163 -5.375 1.00 14.65 102 ASN D C 1
ATOM 4902 O O . ASN D 1 102 ? -18.300 -9.139 -6.000 1.00 15.84 102 ASN D O 1
ATOM 4907 N N . ALA D 1 103 ? -16.796 -10.410 -4.924 1.00 16.01 103 ALA D N 1
ATOM 4908 C CA . ALA D 1 103 ? -15.696 -9.477 -5.132 1.00 15.66 103 ALA D CA 1
ATOM 4909 C C . ALA D 1 103 ? -14.835 -9.952 -6.295 1.00 15.84 103 ALA D C 1
ATOM 4910 O O . ALA D 1 103 ? -14.374 -11.097 -6.301 1.00 17.70 103 ALA D O 1
ATOM 4912 N N . THR D 1 104 ? -14.613 -9.073 -7.274 1.00 14.29 104 THR D N 1
ATOM 4913 C CA . THR D 1 104 ? -13.708 -9.376 -8.377 1.00 15.45 104 THR D CA 1
ATOM 4914 C C . THR D 1 104 ? -12.378 -8.656 -8.242 1.00 15.93 104 THR D C 1
ATOM 4915 O O . THR D 1 104 ? -11.479 -8.872 -9.062 1.00 17.18 104 THR D O 1
ATOM 4919 N N . SER D 1 105 ? -12.234 -7.803 -7.237 1.00 15.32 105 SER D N 1
ATOM 4920 C CA . SER D 1 105 ? -10.963 -7.172 -6.940 1.00 15.86 105 SER D CA 1
ATOM 4921 C C . SER D 1 105 ? -10.880 -6.976 -5.437 1.00 15.63 105 SER D C 1
ATOM 4922 O O . SER D 1 105 ? -11.876 -7.079 -4.717 1.00 16.36 105 SER D O 1
ATOM 4925 N N . SER D 1 106 ? -9.671 -6.705 -4.968 1.00 14.91 106 SER D N 1
ATOM 4926 C CA A SER D 1 106 ? -9.450 -6.383 -3.568 0.61 15.49 106 SER D CA 1
ATOM 4927 C CA B SER D 1 106 ? -9.429 -6.383 -3.568 0.39 15.48 106 SER D CA 1
ATOM 4928 C C . SER D 1 106 ? -9.492 -4.869 -3.407 1.00 14.37 106 SER D C 1
ATOM 4929 O O . SER D 1 106 ? -8.693 -4.147 -4.015 1.00 16.55 106 SER D O 1
ATOM 4934 N N . ALA D 1 107 ? -10.433 -4.391 -2.595 1.00 12.94 107 ALA D N 1
ATOM 4935 C CA . ALA D 1 107 ? -10.631 -2.955 -2.442 1.00 11.44 107 ALA D CA 1
ATOM 4936 C C . ALA D 1 107 ? -11.515 -2.669 -1.237 1.00 11.46 107 ALA D C 1
ATOM 4937 O O . ALA D 1 107 ? -12.316 -3.508 -0.812 1.00 11.17 107 ALA D O 1
ATOM 4939 N N . VAL D 1 108 ? -11.380 -1.451 -0.719 1.00 11.17 108 VAL D N 1
ATOM 4940 C CA . VAL D 1 108 ? -12.346 -0.936 0.240 1.00 9.97 108 VAL D CA 1
ATOM 4941 C C . VAL D 1 108 ? -13.632 -0.623 -0.517 1.00 10.35 108 VAL D C 1
ATOM 4942 O O . VAL D 1 108 ? -13.645 -0.572 -1.750 1.00 11.45 108 VAL D O 1
ATOM 4946 N N . ILE D 1 109 ? -14.724 -0.430 0.210 1.00 9.97 109 ILE D N 1
ATOM 4947 C CA . ILE D 1 109 ? -15.988 0.011 -0.366 1.00 10.04 109 ILE D CA 1
ATOM 4948 C C . ILE D 1 109 ? -16.093 1.512 -0.149 1.00 9.90 109 ILE D C 1
ATOM 4949 O O . ILE D 1 109 ? -15.887 1.999 0.967 1.00 10.31 109 ILE D O 1
ATOM 4954 N N . ASN D 1 110 ? -16.427 2.257 -1.198 1.00 9.41 110 ASN D N 1
ATOM 4955 C CA . ASN D 1 110 ? -16.666 3.676 -0.968 1.00 10.28 110 ASN D CA 1
ATOM 4956 C C . ASN D 1 110 ? -17.688 4.250 -1.935 1.00 8.93 110 ASN D C 1
ATOM 4957 O O . ASN D 1 110 ? -18.001 3.664 -2.976 1.00 9.53 110 ASN D O 1
ATOM 4962 N N . SER D 1 111 ? -18.219 5.403 -1.547 1.00 8.63 111 SER D N 1
ATOM 4963 C CA . SER D 1 111 ? -19.055 6.224 -2.404 1.00 9.11 111 SER D CA 1
ATOM 4964 C C . SER D 1 111 ? -18.195 7.275 -3.097 1.00 8.94 111 SER D C 1
ATOM 4965 O O . SER D 1 111 ? -17.002 7.424 -2.821 1.00 10.08 111 SER D O 1
ATOM 4968 N N . ALA D 1 112 ? -18.825 8.040 -3.988 1.00 9.66 112 ALA D N 1
ATOM 4969 C CA . ALA D 1 112 ? -18.232 9.276 -4.470 1.00 8.90 112 ALA D CA 1
ATOM 4970 C C . ALA D 1 112 ? -18.308 10.360 -3.387 1.00 9.00 112 ALA D C 1
ATOM 4971 O O . ALA D 1 112 ? -19.034 10.243 -2.388 1.00 10.10 112 ALA D O 1
ATOM 4973 N N . ILE D 1 113 ? -17.523 11.423 -3.581 1.00 9.65 113 ILE D N 1
ATOM 4974 C CA . ILE D 1 113 ? -17.605 12.580 -2.697 1.00 9.75 113 ILE D CA 1
ATOM 4975 C C . ILE D 1 113 ? -18.973 13.231 -2.862 1.00 9.43 113 ILE D C 1
ATOM 4976 O O . ILE D 1 113 ? -19.519 13.296 -3.971 1.00 10.63 113 ILE D O 1
ATOM 4981 N N . GLY D 1 114 ? -19.560 13.682 -1.753 1.00 9.67 114 GLY D N 1
ATOM 4982 C CA . GLY D 1 114 ? -20.871 14.310 -1.805 1.00 10.73 114 GLY D CA 1
ATOM 4983 C C . GLY D 1 114 ? -22.045 13.355 -1.789 1.00 9.49 114 GLY D C 1
ATOM 4984 O O . GLY D 1 114 ? -23.193 13.801 -1.929 1.00 11.22 114 GLY D O 1
ATOM 4985 N N . ALA D 1 115 ? -21.800 12.056 -1.581 1.00 9.34 115 ALA D N 1
ATOM 4986 C CA . ALA D 1 115 ? -22.881 11.071 -1.616 1.00 10.01 115 ALA D CA 1
ATOM 4987 C C . ALA D 1 115 ? -23.862 11.256 -0.460 1.00 10.05 115 ALA D C 1
ATOM 4988 O O . ALA D 1 115 ? -25.078 11.120 -0.650 1.00 10.95 115 ALA D O 1
ATOM 4990 N N . LEU D 1 116 ? -23.361 11.525 0.744 1.00 9.87 116 LEU D N 1
ATOM 4991 C CA . LEU D 1 116 ? -24.244 11.866 1.851 1.00 10.54 116 LEU D CA 1
ATOM 4992 C C . LEU D 1 116 ? -24.934 13.188 1.542 1.00 10.86 116 LEU D C 1
ATOM 4993 O O . LEU D 1 116 ? -24.257 14.149 1.145 1.00 12.21 116 LEU D O 1
ATOM 4998 N N . PRO D 1 117 ? -26.253 13.291 1.721 1.00 10.46 117 PRO D N 1
ATOM 4999 C CA . PRO D 1 117 ? -26.913 14.594 1.556 1.00 10.36 117 PRO D CA 1
ATOM 5000 C C . PRO D 1 117 ? -26.240 15.644 2.427 1.00 11.07 117 PRO D C 1
ATOM 5001 O O . PRO D 1 117 ? -25.764 15.346 3.523 1.00 11.07 117 PRO D O 1
ATOM 5005 N N . ALA D 1 118 ? -26.200 16.881 1.919 1.00 11.83 118 ALA D N 1
ATOM 5006 C CA . ALA D 1 118 ? -25.470 17.950 2.595 1.00 12.01 118 ALA D CA 1
ATOM 5007 C C . ALA D 1 118 ? -25.880 18.094 4.060 1.00 12.80 118 ALA D C 1
ATOM 5008 O O . ALA D 1 118 ? -25.020 18.253 4.935 1.00 13.49 118 ALA D O 1
ATOM 5010 N N . ASP D 1 119 ? -27.182 18.010 4.359 1.00 12.39 119 ASP D N 1
ATOM 5011 C CA . ASP D 1 119 ? -27.634 18.245 5.730 1.00 12.41 119 ASP D CA 1
ATOM 5012 C C . ASP D 1 119 ? -27.330 17.083 6.669 1.00 11.28 119 ASP D C 1
ATOM 5013 O O . ASP D 1 119 ? -27.585 17.194 7.870 1.00 12.47 119 ASP D O 1
ATOM 5018 N N . LEU D 1 120 ? -26.767 15.985 6.162 1.00 10.18 120 LEU D N 1
ATOM 5019 C CA . LEU D 1 120 ? -26.385 14.855 6.996 1.00 10.25 120 LEU D CA 1
ATOM 5020 C C . LEU D 1 120 ? -24.874 14.743 7.157 1.00 10.47 120 LEU D C 1
ATOM 5021 O O . LEU D 1 120 ? -24.402 13.869 7.888 1.00 11.43 120 LEU D O 1
ATOM 5026 N N . ARG D 1 121 ? -24.105 15.605 6.504 1.00 11.01 121 ARG D N 1
ATOM 5027 C CA . ARG D 1 121 ? -22.652 15.503 6.569 1.00 11.38 121 ARG D CA 1
ATOM 5028 C C . ARG D 1 121 ? -22.117 16.026 7.900 1.00 10.43 121 ARG D C 1
ATOM 5029 O O . ARG D 1 121 ? -22.561 17.069 8.386 1.00 12.86 121 ARG D O 1
ATOM 5037 N N . PRO D 1 122 ? -21.146 15.338 8.491 1.00 10.70 122 PRO D N 1
ATOM 5038 C CA . PRO D 1 122 ? -20.437 15.912 9.640 1.00 11.95 122 PRO D CA 1
ATOM 5039 C C . PRO D 1 122 ? -19.863 17.282 9.297 1.00 11.88 122 PRO D C 1
ATOM 5040 O O . PRO D 1 122 ? -19.283 17.486 8.225 1.00 12.83 122 PRO D O 1
ATOM 5044 N N . THR D 1 123 ? -20.056 18.231 10.210 1.00 11.95 123 THR D N 1
ATOM 5045 C CA . THR D 1 123 ? -19.463 19.559 10.131 1.00 14.42 123 THR D CA 1
ATOM 5046 C C . THR D 1 123 ? -18.620 19.891 11.349 1.00 14.78 123 THR D C 1
ATOM 5047 O O . THR D 1 123 ? -17.666 20.667 11.240 1.00 18.41 123 THR D O 1
ATOM 5051 N N . THR D 1 124 ? -18.946 19.315 12.502 1.00 12.88 124 THR D N 1
ATOM 5052 C CA . THR D 1 124 ? -18.172 19.527 13.716 1.00 13.90 124 THR D CA 1
ATOM 5053 C C . THR D 1 124 ? -16.871 18.743 13.681 1.00 13.97 124 THR D C 1
ATOM 5054 O O . THR D 1 124 ? -15.886 19.149 14.307 1.00 16.26 124 THR D O 1
ATOM 5058 N N . ASN D 1 125 ? -16.861 17.622 12.965 1.00 12.28 125 ASN D N 1
ATOM 5059 C CA . ASN D 1 125 ? -15.709 16.743 12.849 1.00 13.08 125 ASN D CA 1
ATOM 5060 C C . ASN D 1 125 ? -15.453 16.427 11.385 1.00 11.78 125 ASN D C 1
ATOM 5061 O O . ASN D 1 125 ? -16.371 16.462 10.562 1.00 14.03 125 ASN D O 1
ATOM 5066 N N . ILE D 1 126 ? -14.193 16.098 11.075 1.00 12.91 126 ILE D N 1
ATOM 5067 C CA . ILE D 1 126 ? -13.804 15.788 9.700 1.00 13.34 126 ILE D CA 1
ATOM 5068 C C . ILE D 1 126 ? -14.319 14.409 9.297 1.00 12.80 126 ILE D C 1
ATOM 5069 O O . ILE D 1 126 ? -14.664 14.179 8.135 1.00 12.82 126 ILE D O 1
ATOM 5074 N N . GLN D 1 127 ? -14.346 13.464 10.232 1.00 11.65 127 GLN D N 1
ATOM 5075 C CA . GLN D 1 127 ? -14.937 12.158 9.996 1.00 10.95 127 GLN D CA 1
ATOM 5076 C C . GLN D 1 127 ? -15.545 11.686 11.304 1.00 11.31 127 GLN D C 1
ATOM 5077 O O . GLN D 1 127 ? -15.168 12.152 12.382 1.00 12.52 127 GLN D O 1
ATOM 5083 N N . VAL D 1 128 ? -16.517 10.781 11.200 1.00 10.41 128 VAL D N 1
ATOM 5084 C CA . VAL D 1 128 ? -17.066 10.086 12.362 1.00 9.65 128 VAL D CA 1
ATOM 5085 C C . VAL D 1 128 ? -17.015 8.595 12.060 1.00 9.12 128 VAL D C 1
ATOM 5086 O O . VAL D 1 128 ? -17.374 8.174 10.951 1.00 9.77 128 VAL D O 1
ATOM 5090 N N . ASP D 1 129 ? -16.553 7.803 13.031 1.00 8.54 129 ASP D N 1
ATOM 5091 C CA . ASP D 1 129 ? -16.221 6.394 12.817 1.00 8.54 129 ASP D CA 1
ATOM 5092 C C . ASP D 1 129 ? -17.117 5.463 13.625 1.00 8.39 129 ASP D C 1
ATOM 5093 O O . ASP D 1 129 ? -17.468 5.767 14.769 1.00 9.62 129 ASP D O 1
ATOM 5098 N N . PHE D 1 130 ? -17.441 4.299 13.043 1.00 8.34 130 PHE D N 1
ATOM 5099 C CA . PHE D 1 130 ? -18.303 3.317 13.694 1.00 7.52 130 PHE D CA 1
ATOM 5100 C C . PHE D 1 130 ? -17.850 1.889 13.406 1.00 7.29 130 PHE D C 1
ATOM 5101 O O . PHE D 1 130 ? -17.569 1.537 12.256 1.00 8.45 130 PHE D O 1
ATOM 5109 N N . GLU D 1 131 ? -17.842 1.057 14.451 1.00 7.55 131 GLU D N 1
ATOM 5110 C CA . GLU D 1 131 ? -17.619 -0.381 14.310 1.00 7.75 131 GLU D CA 1
ATOM 5111 C C . GLU D 1 131 ? -18.896 -1.063 13.845 1.00 7.98 131 GLU D C 1
ATOM 5112 O O . GLU D 1 131 ? -19.958 -0.895 14.457 1.00 8.29 131 GLU D O 1
ATOM 5118 N N . ILE D 1 132 ? -18.790 -1.848 12.768 1.00 7.50 132 ILE D N 1
ATOM 5119 C CA . ILE D 1 132 ? -19.940 -2.538 12.196 1.00 7.90 132 ILE D CA 1
ATOM 5120 C C . ILE D 1 132 ? -19.517 -3.941 11.777 1.00 7.85 132 ILE D C 1
ATOM 5121 O O . ILE D 1 132 ? -18.342 -4.206 11.526 1.00 10.05 132 ILE D O 1
ATOM 5126 N N . PHE D 1 133 ? -20.492 -4.850 11.700 1.00 8.14 133 PHE D N 1
ATOM 5127 C CA . PHE D 1 133 ? -20.247 -6.222 11.254 1.00 8.60 133 PHE D CA 1
ATOM 5128 C C . PHE D 1 133 ? -20.238 -6.276 9.728 1.00 8.36 133 PHE D C 1
ATOM 5129 O O . PHE D 1 133 ? -21.221 -5.885 9.087 1.00 9.30 133 PHE D O 1
ATOM 5137 N N . VAL D 1 134 ? -19.132 -6.765 9.148 1.00 8.87 134 VAL D N 1
ATOM 5138 C CA . VAL D 1 134 ? -18.986 -6.927 7.702 1.00 8.59 134 VAL D CA 1
ATOM 5139 C C . VAL D 1 134 ? -18.693 -8.387 7.354 1.00 9.40 134 VAL D C 1
ATOM 5140 O O . VAL D 1 134 ? -18.284 -9.189 8.195 1.00 11.32 134 VAL D O 1
ATOM 5144 N N . ILE D 1 135 ? -18.915 -8.727 6.085 1.00 10.02 135 ILE D N 1
ATOM 5145 C CA A ILE D 1 135 ? -18.678 -10.075 5.588 0.44 11.08 135 ILE D CA 1
ATOM 5146 C CA B ILE D 1 135 ? -18.723 -10.075 5.561 0.56 11.13 135 ILE D CA 1
ATOM 5147 C C . ILE D 1 135 ? -17.760 -10.005 4.378 1.00 11.08 135 ILE D C 1
ATOM 5148 O O . ILE D 1 135 ? -17.752 -9.029 3.626 1.00 11.58 135 ILE D O 1
ATOM 5157 N N . ASP D 1 136 ? -16.955 -11.050 4.195 1.00 11.71 136 ASP D N 1
ATOM 5158 C CA . ASP D 1 136 ? -16.001 -11.063 3.088 1.00 12.58 136 ASP D CA 1
ATOM 5159 C C . ASP D 1 136 ? -15.888 -12.485 2.564 1.00 12.45 136 ASP D C 1
ATOM 5160 O O . ASP D 1 136 ? -15.536 -13.397 3.319 1.00 13.80 136 ASP D O 1
ATOM 5165 N N . ASP D 1 137 ? -16.217 -12.678 1.285 1.00 13.64 137 ASP D N 1
ATOM 5166 C CA . ASP D 1 137 ? -16.146 -13.995 0.640 1.00 13.98 137 ASP D CA 1
ATOM 5167 C C . ASP D 1 137 ? -17.003 -15.024 1.373 1.00 13.86 137 ASP D C 1
ATOM 5168 O O . ASP D 1 137 ? -16.615 -16.184 1.547 1.00 15.81 137 ASP D O 1
ATOM 5173 N N . GLY D 1 138 ? -18.180 -14.585 1.816 1.00 13.56 138 GLY D N 1
ATOM 5174 C CA . GLY D 1 138 ? -19.084 -15.414 2.583 1.00 14.55 138 GLY D CA 1
ATOM 5175 C C . GLY D 1 138 ? -18.670 -15.665 4.014 1.00 15.64 138 GLY D C 1
ATOM 5176 O O . GLY D 1 138 ? -19.469 -16.208 4.788 1.00 18.23 138 GLY D O 1
ATOM 5177 N N . ASN D 1 139 ? -17.455 -15.294 4.400 1.00 13.81 139 ASN D N 1
ATOM 5178 C CA . ASN D 1 139 ? -17.016 -15.493 5.772 1.00 14.89 139 ASN D CA 1
ATOM 5179 C C . ASN D 1 139 ? -17.509 -14.365 6.666 1.00 13.04 139 ASN D C 1
ATOM 5180 O O . ASN D 1 139 ? -17.701 -13.233 6.222 1.00 13.84 139 ASN D O 1
ATOM 5185 N N . ARG D 1 140 ? -17.728 -14.694 7.937 1.00 12.12 140 ARG D N 1
ATOM 5186 C CA . ARG D 1 140 ? -18.162 -13.744 8.956 1.00 11.84 140 ARG D CA 1
ATOM 5187 C C . ARG D 1 140 ? -16.973 -13.471 9.869 1.00 11.54 140 ARG D C 1
ATOM 5188 O O . ARG D 1 140 ? -16.791 -14.163 10.882 1.00 13.63 140 ARG D O 1
ATOM 5196 N N . PRO D 1 141 ? -16.119 -12.499 9.546 1.00 11.89 141 PRO D N 1
ATOM 5197 C CA . PRO D 1 141 ? -14.893 -12.312 10.330 1.00 12.02 141 PRO D CA 1
ATOM 5198 C C . PRO D 1 141 ? -15.194 -11.799 11.725 1.00 11.05 141 PRO D C 1
ATOM 5199 O O . PRO D 1 141 ? -16.131 -11.023 11.942 1.00 12.93 141 PRO D O 1
ATOM 5203 N N . VAL D 1 142 ? -14.368 -12.244 12.678 1.00 11.54 142 VAL D N 1
ATOM 5204 C CA . VAL D 1 142 ? -14.561 -11.843 14.068 1.00 11.99 142 VAL D CA 1
ATOM 5205 C C . VAL D 1 142 ? -14.154 -10.389 14.294 1.00 11.60 142 VAL D C 1
ATOM 5206 O O . VAL D 1 142 ? -14.705 -9.722 15.176 1.00 12.13 142 VAL D O 1
ATOM 5210 N N . ASN D 1 143 ? -13.191 -9.870 13.526 1.00 10.75 143 ASN D N 1
ATOM 5211 C CA . ASN D 1 143 ? -12.835 -8.459 13.655 1.00 10.25 143 ASN D CA 1
ATOM 5212 C C . ASN D 1 143 ? -13.949 -7.587 13.085 1.00 10.25 143 ASN D C 1
ATOM 5213 O O . ASN D 1 143 ? -14.515 -7.906 12.035 1.00 10.69 143 ASN D O 1
ATOM 5218 N N . PRO D 1 144 ? -14.289 -6.483 13.746 1.00 9.62 144 PRO D N 1
ATOM 5219 C CA . PRO D 1 144 ? -15.299 -5.583 13.185 1.00 10.16 144 PRO D CA 1
ATOM 5220 C C . PRO D 1 144 ? -14.791 -4.902 11.926 1.00 10.19 144 PRO D C 1
ATOM 5221 O O . PRO D 1 144 ? -13.593 -4.640 11.763 1.00 10.68 144 PRO D O 1
ATOM 5225 N N . GLY D 1 145 ? -15.724 -4.615 11.026 1.00 8.64 145 GLY D N 1
ATOM 5226 C CA . GLY D 1 145 ? -15.484 -3.641 9.982 1.00 9.43 145 GLY D CA 1
ATOM 5227 C C . GLY D 1 145 ? -15.615 -2.223 10.519 1.00 8.50 145 GLY D C 1
ATOM 5228 O O . GLY D 1 145 ? -15.991 -1.988 11.666 1.00 8.90 145 GLY D O 1
ATOM 5229 N N . LEU D 1 146 ? -15.311 -1.255 9.657 1.00 8.97 146 LEU D N 1
ATOM 5230 C CA . LEU D 1 146 ? -15.336 0.151 10.049 1.00 8.17 146 LEU D CA 1
ATOM 5231 C C . LEU D 1 146 ? -15.993 0.978 8.957 1.00 8.51 146 LEU D C 1
ATOM 5232 O O . LEU D 1 146 ? -15.625 0.857 7.785 1.00 9.67 146 LEU D O 1
ATOM 5237 N N . ILE D 1 147 ? -16.963 1.809 9.325 1.00 7.95 147 ILE D N 1
ATOM 5238 C CA . ILE D 1 147 ? -17.506 2.807 8.413 1.00 8.00 147 ILE D CA 1
ATOM 5239 C C . ILE D 1 147 ? -17.072 4.187 8.885 1.00 7.80 147 ILE D C 1
ATOM 5240 O O . ILE D 1 147 ? -17.144 4.499 10.082 1.00 8.79 147 ILE D O 1
ATOM 5245 N N . THR D 1 148 ? -16.586 4.998 7.950 1.00 8.77 148 THR D N 1
ATOM 5246 C CA . THR D 1 148 ? -16.209 6.375 8.241 1.00 8.71 148 THR D CA 1
ATOM 5247 C C . THR D 1 148 ? -17.047 7.304 7.379 1.00 8.83 148 THR D C 1
ATOM 5248 O O . THR D 1 148 ? -17.061 7.168 6.150 1.00 9.53 148 THR D O 1
ATOM 5252 N N . LEU D 1 149 ? -17.734 8.248 8.022 1.00 7.71 149 LEU D N 1
ATOM 5253 C CA . LEU D 1 149 ? -18.493 9.279 7.318 1.00 8.37 149 LEU D CA 1
ATOM 5254 C C . LEU D 1 149 ? -17.641 10.538 7.287 1.00 8.56 149 LEU D C 1
ATOM 5255 O O . LEU D 1 149 ? -17.263 11.047 8.345 1.00 9.56 149 LEU D O 1
ATOM 5260 N N . LEU D 1 150 ? -17.338 11.031 6.085 1.00 9.55 150 LEU D N 1
ATOM 5261 C CA . LEU D 1 150 ? -16.467 12.191 5.938 1.00 9.86 150 LEU D CA 1
ATOM 5262 C C . LEU D 1 150 ? -17.273 13.475 5.766 1.00 10.39 150 LEU D C 1
ATOM 5263 O O . LEU D 1 150 ? -18.388 13.467 5.241 1.00 10.24 150 LEU D O 1
ATOM 5268 N N . SER D 1 151 ? -16.672 14.594 6.179 1.00 11.19 151 SER D N 1
ATOM 5269 C CA . SER D 1 151 ? -17.350 15.885 6.088 1.00 11.38 151 SER D CA 1
ATOM 5270 C C . SER D 1 151 ? -17.634 16.305 4.647 1.00 11.42 151 SER D C 1
ATOM 5271 O O . SER D 1 151 ? -18.539 17.120 4.422 1.00 12.34 151 SER D O 1
ATOM 5274 N N . ASN D 1 152 ? -16.891 15.776 3.669 1.00 10.57 152 ASN D N 1
ATOM 5275 C CA . ASN D 1 152 ? -17.185 16.059 2.265 1.00 9.96 152 ASN D CA 1
ATOM 5276 C C . ASN D 1 152 ? -18.305 15.179 1.720 1.00 9.48 152 ASN D C 1
ATOM 5277 O O . ASN D 1 152 ? -18.634 15.268 0.533 1.00 9.96 152 ASN D O 1
ATOM 5282 N N . GLY D 1 153 ? -18.911 14.343 2.565 1.00 9.98 153 GLY D N 1
ATOM 5283 C CA . GLY D 1 153 ? -20.012 13.511 2.143 1.00 9.43 153 GLY D CA 1
ATOM 5284 C C . GLY D 1 153 ? -19.627 12.151 1.599 1.00 9.41 153 GLY D C 1
ATOM 5285 O O . GLY D 1 153 ? -20.521 11.359 1.269 1.00 9.99 153 GLY D O 1
ATOM 5286 N N . GLN D 1 154 ? -18.336 11.840 1.512 1.00 8.99 154 GLN D N 1
ATOM 5287 C CA . GLN D 1 154 ? -17.944 10.494 1.123 1.00 9.43 154 GLN D CA 1
ATOM 5288 C C . GLN D 1 154 ? -18.193 9.515 2.263 1.00 8.08 154 GLN D C 1
ATOM 5289 O O . GLN D 1 154 ? -18.017 9.846 3.438 1.00 9.67 154 GLN D O 1
ATOM 5295 N N . ILE D 1 155 ? -18.603 8.304 1.899 1.00 8.72 155 ILE D N 1
ATOM 5296 C CA . ILE D 1 155 ? -18.758 7.185 2.824 1.00 8.99 155 ILE D CA 1
ATOM 5297 C C . ILE D 1 155 ? -17.731 6.127 2.444 1.00 8.35 155 ILE D C 1
ATOM 5298 O O . ILE D 1 155 ? -17.601 5.783 1.264 1.00 9.66 155 ILE D O 1
ATOM 5303 N N . VAL D 1 156 ? -17.000 5.615 3.432 1.00 8.70 156 VAL D N 1
ATOM 5304 C CA . VAL D 1 156 ? -16.021 4.552 3.210 1.00 8.92 156 VAL D CA 1
ATOM 5305 C C . VAL D 1 156 ? -16.311 3.428 4.194 1.00 8.27 156 VAL D C 1
ATOM 5306 O O . VAL D 1 156 ? -16.528 3.686 5.385 1.00 8.72 156 VAL D O 1
ATOM 5310 N N . VAL D 1 157 ? -16.334 2.191 3.695 1.00 9.03 157 VAL D N 1
ATOM 5311 C CA . VAL D 1 157 ? -16.498 0.994 4.517 1.00 8.63 157 VAL D CA 1
ATOM 5312 C C . VAL D 1 157 ? -15.279 0.097 4.328 1.00 9.33 157 VAL D C 1
ATOM 5313 O O . VAL D 1 157 ? -14.951 -0.302 3.199 1.00 9.45 157 VAL D O 1
ATOM 5317 N N . TYR D 1 158 ? -14.612 -0.210 5.431 1.00 9.52 158 TYR D N 1
ATOM 5318 C CA . TYR D 1 158 ? -13.415 -1.033 5.455 1.00 9.43 158 TYR D CA 1
ATOM 5319 C C . TYR D 1 158 ? -13.732 -2.415 6.007 1.00 10.23 158 TYR D C 1
ATOM 5320 O O . TYR D 1 158 ? -14.630 -2.587 6.840 1.00 10.25 158 TYR D O 1
ATOM 5329 N N . LYS D 1 159 ? -12.955 -3.399 5.549 1.00 9.83 159 LYS D N 1
ATOM 5330 C CA . LYS D 1 159 ? -13.107 -4.769 6.032 1.00 10.65 159 LYS D CA 1
ATOM 5331 C C . LYS D 1 159 ? -12.709 -4.901 7.498 1.00 10.57 159 LYS D C 1
ATOM 5332 O O . LYS D 1 159 ? -13.259 -5.748 8.210 1.00 11.55 159 LYS D O 1
ATOM 5338 N N . ASP D 1 160 ? -11.754 -4.093 7.962 1.00 10.13 160 ASP D N 1
ATOM 5339 C CA . ASP D 1 160 ? -11.372 -4.073 9.369 1.00 10.27 160 ASP D CA 1
ATOM 5340 C C . ASP D 1 160 ? -10.927 -2.661 9.734 1.00 10.80 160 ASP D C 1
ATOM 5341 O O . ASP D 1 160 ? -10.927 -1.755 8.895 1.00 11.24 160 ASP D O 1
ATOM 5346 N N . ASN D 1 161 ? -10.522 -2.485 10.995 1.00 10.40 161 ASN D N 1
ATOM 5347 C CA . ASN D 1 161 ? -10.119 -1.165 11.473 1.00 10.79 161 ASN D CA 1
ATOM 5348 C C . ASN D 1 161 ? -8.796 -0.696 10.887 1.00 11.62 161 ASN D C 1
ATOM 5349 O O . ASN D 1 161 ? -8.474 0.493 11.004 1.00 12.24 161 ASN D O 1
ATOM 5354 N N . ASN D 1 162 ? -8.012 -1.592 10.300 1.00 11.80 162 ASN D N 1
ATOM 5355 C CA . ASN D 1 162 ? -6.672 -1.268 9.812 1.00 12.92 162 ASN D CA 1
ATOM 5356 C C . ASN D 1 162 ? -6.664 -1.020 8.312 1.00 12.96 162 ASN D C 1
ATOM 5357 O O . ASN D 1 162 ? -5.808 -1.528 7.583 1.00 16.25 162 ASN D O 1
ATOM 5362 N N . LEU D 1 163 ? -7.623 -0.224 7.837 1.00 13.50 163 LEU D N 1
ATOM 5363 C CA . LEU D 1 163 ? -7.758 0.103 6.412 1.00 13.74 163 LEU D CA 1
ATOM 5364 C C . LEU D 1 163 ? -7.967 -1.148 5.557 1.00 14.29 163 LEU D C 1
ATOM 5365 O O . LEU D 1 163 ? -7.615 -1.178 4.375 1.00 14.83 163 LEU D O 1
ATOM 5370 N N . GLY D 1 164 ? -8.564 -2.182 6.143 1.00 13.61 164 GLY D N 1
ATOM 5371 C CA . GLY D 1 164 ? -8.636 -3.464 5.462 1.00 13.34 164 GLY D CA 1
ATOM 5372 C C . GLY D 1 164 ? -9.514 -3.418 4.221 1.00 11.95 164 GLY D C 1
ATOM 5373 O O . GLY D 1 164 ? -10.532 -2.723 4.170 1.00 11.67 164 GLY D O 1
ATOM 5374 N N . GLN D 1 165 ? -9.117 -4.189 3.218 1.00 13.57 165 GLN D N 1
ATOM 5375 C CA . GLN D 1 165 ? -9.850 -4.295 1.968 1.00 13.08 165 GLN D CA 1
ATOM 5376 C C . GLN D 1 165 ? -10.648 -5.590 1.924 1.00 13.22 165 GLN D C 1
ATOM 5377 O O . GLN D 1 165 ? -10.264 -6.601 2.517 1.00 14.25 165 GLN D O 1
ATOM 5383 N N . PHE D 1 166 ? -11.773 -5.545 1.221 1.00 11.96 166 PHE D N 1
ATOM 5384 C CA . PHE D 1 166 ? -12.497 -6.759 0.889 1.00 11.99 166 PHE D CA 1
ATOM 5385 C C . PHE D 1 166 ? -11.716 -7.505 -0.186 1.00 13.96 166 PHE D C 1
ATOM 5386 O O . PHE D 1 166 ? -10.880 -6.930 -0.879 1.00 17.74 166 PHE D O 1
ATOM 5394 N N . THR D 1 167 ? -11.958 -8.808 -0.294 1.00 16.64 167 THR D N 1
ATOM 5395 C CA . THR D 1 167 ? -11.041 -9.716 -0.969 1.00 17.59 167 THR D CA 1
ATOM 5396 C C . THR D 1 167 ? -11.715 -10.399 -2.150 1.00 17.89 167 THR D C 1
ATOM 5397 O O . THR D 1 167 ? -12.852 -10.861 -2.037 1.00 17.67 167 THR D O 1
ATOM 5401 N N . THR D 1 168 ? -10.999 -10.486 -3.275 1.00 17.98 168 THR D N 1
ATOM 5402 C CA . THR D 1 168 ? -11.503 -11.218 -4.433 1.00 17.84 168 THR D CA 1
ATOM 5403 C C . THR D 1 168 ? -11.939 -12.617 -4.027 1.00 18.45 168 THR D C 1
ATOM 5404 O O . THR D 1 168 ? -11.205 -13.338 -3.345 1.00 19.71 168 THR D O 1
ATOM 5408 N N . GLY D 1 169 ? -13.141 -12.992 -4.434 1.00 17.09 169 GLY D N 1
ATOM 5409 C CA . GLY D 1 169 ? -13.643 -14.310 -4.103 1.00 17.78 169 GLY D CA 1
ATOM 5410 C C . GLY D 1 169 ? -15.152 -14.361 -4.130 1.00 18.32 169 GLY D C 1
ATOM 5411 O O . GLY D 1 169 ? -15.841 -13.353 -4.305 1.00 20.04 169 GLY D O 1
ATOM 5412 N N . ILE D 1 170 ? -15.659 -15.574 -3.944 1.00 18.00 170 ILE D N 1
ATOM 5413 C CA . ILE D 1 170 ? -17.083 -15.856 -3.995 1.00 18.22 170 ILE D CA 1
ATOM 5414 C C . ILE D 1 170 ? -17.630 -15.920 -2.579 1.00 18.18 170 ILE D C 1
ATOM 5415 O O . ILE D 1 170 ? -16.888 -16.041 -1.604 1.00 19.00 170 ILE D O 1
ATOM 5420 N N . GLY D 1 171 ? -18.955 -15.864 -2.466 1.00 18.02 171 GLY D N 1
ATOM 5421 C CA . GLY D 1 171 ? -19.648 -15.981 -1.200 1.00 17.77 171 GLY D CA 1
ATOM 5422 C C . GLY D 1 171 ? -20.279 -14.694 -0.722 1.00 17.98 171 GLY D C 1
ATOM 5423 O O . GLY D 1 171 ? -21.161 -14.736 0.149 1.00 19.83 171 GLY D O 1
ATOM 5424 N N . GLY D 1 172 ? -19.857 -13.555 -1.264 1.00 18.06 172 GLY D N 1
ATOM 5425 C CA . GLY D 1 172 ? -20.431 -12.280 -0.891 1.00 17.38 172 GLY D CA 1
ATOM 5426 C C . GLY D 1 172 ? -19.531 -11.467 0.012 1.00 15.58 172 GLY D C 1
ATOM 5427 O O . GLY D 1 172 ? -19.063 -11.953 1.045 1.00 15.68 172 GLY D O 1
ATOM 5428 N N . SER D 1 173 ? -19.286 -10.220 -0.373 1.00 12.90 173 SER D N 1
ATOM 5429 C CA . SER D 1 173 ? -18.499 -9.282 0.415 1.00 11.56 173 SER D CA 1
ATOM 5430 C C . SER D 1 173 ? -19.287 -7.992 0.571 1.00 10.12 173 SER D C 1
ATOM 5431 O O . SER D 1 173 ? -19.921 -7.522 -0.381 1.00 11.43 173 SER D O 1
ATOM 5434 N N . GLY D 1 174 ? -19.241 -7.421 1.771 1.00 10.26 174 GLY D N 1
ATOM 5435 C CA . GLY D 1 174 ? -20.019 -6.234 2.060 1.00 10.60 174 GLY D CA 1
ATOM 5436 C C . GLY D 1 174 ? -20.600 -6.323 3.452 1.00 10.01 174 GLY D C 1
ATOM 5437 O O . GLY D 1 174 ? -19.862 -6.594 4.403 1.00 9.77 174 GLY D O 1
ATOM 5438 N N . PHE D 1 175 ? -21.907 -6.111 3.604 1.00 9.04 175 PHE D N 1
ATOM 5439 C CA . PHE D 1 175 ? -22.471 -6.113 4.946 1.00 9.10 175 PHE D CA 1
ATOM 5440 C C . PHE D 1 175 ? -23.963 -6.416 4.938 1.00 8.82 175 PHE D C 1
ATOM 5441 O O . PHE D 1 175 ? -24.679 -6.102 3.981 1.00 9.67 175 PHE D O 1
ATOM 5449 N N . ASN D 1 176 ? -24.408 -7.033 6.032 1.00 8.85 176 ASN D N 1
ATOM 5450 C CA . ASN D 1 176 ? -25.813 -7.073 6.405 1.00 8.83 176 ASN D CA 1
ATOM 5451 C C . ASN D 1 176 ? -26.264 -5.680 6.853 1.00 8.35 176 ASN D C 1
ATOM 5452 O O . ASN D 1 176 ? -25.434 -4.813 7.142 1.00 8.67 176 ASN D O 1
ATOM 5457 N N . PRO D 1 177 ? -27.573 -5.444 6.940 1.00 7.89 177 PRO D N 1
ATOM 5458 C CA . PRO D 1 177 ? -28.043 -4.121 7.375 1.00 8.02 177 PRO D CA 1
ATOM 5459 C C . PRO D 1 177 ? -27.496 -3.739 8.743 1.00 7.74 177 PRO D C 1
ATOM 5460 O O . PRO D 1 177 ? -27.306 -4.578 9.629 1.00 8.01 177 PRO D O 1
ATOM 5464 N N . PHE D 1 178 ? -27.238 -2.442 8.904 1.00 8.19 178 PHE D N 1
ATOM 5465 C CA . PHE D 1 178 ? -26.717 -1.897 10.147 1.00 8.46 178 PHE D CA 1
ATOM 5466 C C . PHE D 1 178 ? -27.221 -0.469 10.282 1.00 7.89 178 PHE D C 1
ATOM 5467 O O . PHE D 1 178 ? -27.820 0.094 9.356 1.00 7.98 178 PHE D O 1
ATOM 5475 N N . SER D 1 179 ? -26.969 0.125 11.444 1.00 7.40 179 SER D N 1
ATOM 5476 C CA . SER D 1 179 ? -27.407 1.493 11.657 1.00 7.42 179 SER D CA 1
ATOM 5477 C C . SER D 1 179 ? -26.375 2.232 12.491 1.00 7.47 179 SER D C 1
ATOM 5478 O O . SER D 1 179 ? -25.718 1.632 13.345 1.00 9.49 179 SER D O 1
ATOM 5481 N N . ILE D 1 180 ? -26.202 3.526 12.203 1.00 7.72 180 ILE D N 1
ATOM 5482 C CA . ILE D 1 180 ? -25.267 4.385 12.920 1.00 7.66 180 ILE D CA 1
ATOM 5483 C C . ILE D 1 180 ? -25.947 5.721 13.198 1.00 7.66 180 ILE D C 1
ATOM 5484 O O . ILE D 1 180 ? -26.763 6.199 12.408 1.00 8.72 180 ILE D O 1
ATOM 5489 N N . THR D 1 181 ? -25.598 6.332 14.330 1.00 7.59 181 THR D N 1
ATOM 5490 C CA . THR D 1 181 ? -26.241 7.554 14.803 1.00 7.99 181 THR D CA 1
ATOM 5491 C C . THR D 1 181 ? -25.171 8.523 15.287 1.00 7.94 181 THR D C 1
ATOM 5492 O O . THR D 1 181 ? -24.233 8.118 15.974 1.00 8.87 181 THR D O 1
ATOM 5496 N N . TYR D 1 182 ? -25.308 9.801 14.934 1.00 7.74 182 TYR D N 1
ATOM 5497 C CA . TYR D 1 182 ? -24.280 10.791 15.243 1.00 8.56 182 TYR D CA 1
ATOM 5498 C C . TYR D 1 182 ? -24.851 12.194 15.102 1.00 8.52 182 TYR D C 1
ATOM 5499 O O . TYR D 1 182 ? -25.780 12.423 14.325 1.00 8.82 182 TYR D O 1
ATOM 5508 N N . MET D 1 183 ? -24.254 13.144 15.824 1.00 8.63 183 MET D N 1
ATOM 5509 C CA . MET D 1 183 ? -24.524 14.556 15.565 1.00 8.68 183 MET D CA 1
ATOM 5510 C C . MET D 1 183 ? -23.568 15.085 14.507 1.00 9.51 183 MET D C 1
ATOM 5511 O O . MET D 1 183 ? -22.398 14.687 14.456 1.00 10.72 183 MET D O 1
ATOM 5516 N N . VAL D 1 184 ? -24.069 15.984 13.665 1.00 10.87 184 VAL D N 1
ATOM 5517 C CA . VAL D 1 184 ? -23.240 16.557 12.612 1.00 11.99 184 VAL D CA 1
ATOM 5518 C C . VAL D 1 184 ? -22.126 17.384 13.226 1.00 12.87 184 VAL D C 1
ATOM 5519 O O . VAL D 1 184 ? -22.285 17.957 14.313 1.00 13.51 184 VAL D O 1
ATOM 5524 N N . ILE E 1 3 ? -19.381 16.893 -41.113 1.00 44.06 3 ILE E N 1
ATOM 5525 C CA . ILE E 1 3 ? -18.683 17.966 -40.417 1.00 44.00 3 ILE E CA 1
ATOM 5526 C C . ILE E 1 3 ? -19.332 19.304 -40.732 1.00 43.78 3 ILE E C 1
ATOM 5527 O O . ILE E 1 3 ? -19.560 20.122 -39.841 1.00 44.07 3 ILE E O 1
ATOM 5532 N N . SER E 1 4 ? -19.627 19.518 -42.018 1.00 41.83 4 SER E N 1
ATOM 5533 C CA . SER E 1 4 ? -20.292 20.747 -42.435 1.00 40.12 4 SER E CA 1
ATOM 5534 C C . SER E 1 4 ? -21.578 20.986 -41.656 1.00 35.50 4 SER E C 1
ATOM 5535 O O . SER E 1 4 ? -21.914 22.136 -41.347 1.00 33.93 4 SER E O 1
ATOM 5538 N N . SER E 1 5 ? -22.304 19.916 -41.321 1.00 31.89 5 SER E N 1
ATOM 5539 C CA . SER E 1 5 ? -23.519 20.063 -40.531 1.00 29.60 5 SER E CA 1
ATOM 5540 C C . SER E 1 5 ? -23.232 20.537 -39.113 1.00 26.98 5 SER E C 1
ATOM 5541 O O . SER E 1 5 ? -24.103 21.155 -38.496 1.00 26.29 5 SER E O 1
ATOM 5544 N N . LEU E 1 6 ? -22.032 20.270 -38.591 1.00 24.51 6 LEU E N 1
ATOM 5545 C CA . LEU E 1 6 ? -21.652 20.726 -37.259 1.00 24.42 6 LEU E CA 1
ATOM 5546 C C . LEU E 1 6 ? -21.190 22.176 -37.248 1.00 24.27 6 LEU E C 1
ATOM 5547 O O . LEU E 1 6 ? -21.125 22.788 -36.173 1.00 22.48 6 LEU E O 1
ATOM 5552 N N . LEU E 1 7 ? -20.845 22.731 -38.410 1.00 25.81 7 LEU E N 1
ATOM 5553 C CA . LEU E 1 7 ? -20.367 24.104 -38.489 1.00 28.59 7 LEU E CA 1
ATOM 5554 C C . LEU E 1 7 ? -21.502 25.112 -38.515 1.00 30.12 7 LEU E C 1
ATOM 5555 O O . LEU E 1 7 ? -21.245 26.319 -38.451 1.00 31.87 7 LEU E O 1
ATOM 5560 N N . GLU E 1 8 ? -22.743 24.649 -38.621 1.00 29.82 8 GLU E N 1
ATOM 5561 C CA . GLU E 1 8 ? -23.916 25.502 -38.555 1.00 31.54 8 GLU E CA 1
ATOM 5562 C C . GLU E 1 8 ? -24.925 24.858 -37.618 1.00 26.41 8 GLU E C 1
ATOM 5563 O O . GLU E 1 8 ? -24.799 23.687 -37.247 1.00 24.66 8 GLU E O 1
ATOM 5569 N N . LYS E 1 9 ? -25.933 25.643 -37.243 1.00 25.11 9 LYS E N 1
ATOM 5570 C CA . LYS E 1 9 ? -26.950 25.189 -36.304 1.00 24.01 9 LYS E CA 1
ATOM 5571 C C . LYS E 1 9 ? -27.529 23.844 -36.726 1.00 22.86 9 LYS E C 1
ATOM 5572 O O . LYS E 1 9 ? -27.801 23.603 -37.906 1.00 24.51 9 LYS E O 1
ATOM 5578 N N . ASN E 1 10 ? -27.711 22.970 -35.741 1.00 20.13 10 ASN E N 1
ATOM 5579 C CA . ASN E 1 10 ? -28.260 21.640 -35.954 1.00 20.09 10 ASN E CA 1
ATOM 5580 C C . ASN E 1 10 ? -29.051 21.250 -34.711 1.00 20.98 10 ASN E C 1
ATOM 5581 O O . ASN E 1 10 ? -29.090 21.990 -33.724 1.00 21.48 10 ASN E O 1
ATOM 5586 N N . ILE E 1 11 ? -29.680 20.077 -34.754 1.00 20.94 11 ILE E N 1
ATOM 5587 C CA . ILE E 1 11 ? -30.424 19.560 -33.607 1.00 20.39 11 ILE E CA 1
ATOM 5588 C C . ILE E 1 11 ? -29.639 18.482 -32.859 1.00 19.74 11 ILE E C 1
ATOM 5589 O O . ILE E 1 11 ? -30.225 17.704 -32.107 1.00 21.37 11 ILE E O 1
ATOM 5594 N N . TYR E 1 12 ? -28.319 18.428 -33.046 1.00 16.60 12 TYR E N 1
ATOM 5595 C CA . TYR E 1 12 ? -27.508 17.329 -32.523 1.00 16.86 12 TYR E CA 1
ATOM 5596 C C . TYR E 1 12 ? -27.216 17.496 -31.037 1.00 14.25 12 TYR E C 1
ATOM 5597 O O . TYR E 1 12 ? -26.619 18.495 -30.620 1.00 14.19 12 TYR E O 1
ATOM 5606 N N . ASN E 1 13 ? -27.577 16.487 -30.250 1.00 12.86 13 ASN E N 1
ATOM 5607 C CA . ASN E 1 13 ? -27.091 16.378 -28.879 1.00 13.58 13 ASN E CA 1
ATOM 5608 C C . ASN E 1 13 ? -25.770 15.624 -28.953 1.00 13.48 13 ASN E C 1
ATOM 5609 O O . ASN E 1 13 ? -25.740 14.393 -29.021 1.00 16.91 13 ASN E O 1
ATOM 5614 N N . VAL E 1 14 ? -24.677 16.377 -28.987 1.00 12.91 14 VAL E N 1
ATOM 5615 C CA . VAL E 1 14 ? -23.346 15.816 -29.185 1.00 12.86 14 VAL E CA 1
ATOM 5616 C C . VAL E 1 14 ? -22.844 15.216 -27.884 1.00 12.24 14 VAL E C 1
ATOM 5617 O O . VAL E 1 14 ? -23.008 15.798 -26.803 1.00 12.31 14 VAL E O 1
ATOM 5621 N N . HIS E 1 15 ? -22.224 14.047 -27.993 1.00 12.38 15 HIS E N 1
ATOM 5622 C CA . HIS E 1 15 ? -21.515 13.410 -26.899 1.00 12.41 15 HIS E CA 1
ATOM 5623 C C . HIS E 1 15 ? -20.022 13.448 -27.187 1.00 11.95 15 HIS E C 1
ATOM 5624 O O . HIS E 1 15 ? -19.589 13.205 -28.320 1.00 13.29 15 HIS E O 1
ATOM 5631 N N . ASN E 1 16 ? -19.240 13.745 -26.156 1.00 11.92 16 ASN E N 1
ATOM 5632 C CA . ASN E 1 16 ? -17.790 13.665 -26.261 1.00 11.54 16 ASN E CA 1
ATOM 5633 C C . ASN E 1 16 ? -17.179 13.349 -24.904 1.00 11.63 16 ASN E C 1
ATOM 5634 O O . ASN E 1 16 ? -17.694 13.762 -23.861 1.00 12.22 16 ASN E O 1
ATOM 5639 N N . LYS E 1 17 ? -16.084 12.578 -24.926 1.00 11.61 17 LYS E N 1
ATOM 5640 C CA . LYS E 1 17 ? -15.368 12.290 -23.686 1.00 12.58 17 LYS E CA 1
ATOM 5641 C C . LYS E 1 17 ? -14.842 13.570 -23.044 1.00 13.06 17 LYS E C 1
ATOM 5642 O O . LYS E 1 17 ? -14.757 13.669 -21.814 1.00 15.62 17 LYS E O 1
ATOM 5648 N N . SER E 1 18 ? -14.512 14.566 -23.854 1.00 11.56 18 SER E N 1
ATOM 5649 C CA . SER E 1 18 ? -14.149 15.887 -23.361 1.00 10.88 18 SER E CA 1
ATOM 5650 C C . SER E 1 18 ? -14.261 16.853 -24.529 1.00 9.66 18 SER E C 1
ATOM 5651 O O . SER E 1 18 ? -14.395 16.444 -25.684 1.00 11.09 18 SER E O 1
ATOM 5654 N N . ASN E 1 19 ? -14.193 18.148 -24.221 1.00 9.30 19 ASN E N 1
ATOM 5655 C CA . ASN E 1 19 ? -14.277 19.182 -25.246 1.00 9.86 19 ASN E CA 1
ATOM 5656 C C . ASN E 1 19 ? -13.168 20.200 -25.015 1.00 9.92 19 ASN E C 1
ATOM 5657 O O . ASN E 1 19 ? -13.115 20.834 -23.955 1.00 10.75 19 ASN E O 1
ATOM 5662 N N . THR E 1 20 ? -12.261 20.327 -25.987 1.00 10.64 20 THR E N 1
ATOM 5663 C CA . THR E 1 20 ? -11.109 21.221 -25.877 1.00 11.27 20 THR E CA 1
ATOM 5664 C C . THR E 1 20 ? -11.332 22.465 -26.735 1.00 10.27 20 THR E C 1
ATOM 5665 O O . THR E 1 20 ? -11.534 22.362 -27.948 1.00 11.78 20 THR E O 1
ATOM 5669 N N . LEU E 1 21 ? -11.299 23.633 -26.094 1.00 10.17 21 LEU E N 1
ATOM 5670 C CA . LEU E 1 21 ? -11.594 24.917 -26.720 1.00 10.40 21 LEU E CA 1
ATOM 5671 C C . LEU E 1 21 ? -10.296 25.653 -27.018 1.00 11.84 21 LEU E C 1
ATOM 5672 O O . LEU E 1 21 ? -9.512 25.911 -26.102 1.00 13.15 21 LEU E O 1
ATOM 5677 N N . THR E 1 22 ? -10.089 26.036 -28.280 1.00 12.59 22 THR E N 1
ATOM 5678 C CA . THR E 1 22 ? -8.877 26.769 -28.652 1.00 13.09 22 THR E CA 1
ATOM 5679 C C . THR E 1 22 ? -8.755 28.068 -27.860 1.00 13.35 22 THR E C 1
ATOM 5680 O O . THR E 1 22 ? -9.728 28.811 -27.706 1.00 14.90 22 THR E O 1
ATOM 5684 N N . ASN E 1 23 ? -7.549 28.357 -27.370 1.00 13.72 23 ASN E N 1
ATOM 5685 C CA . ASN E 1 23 ? -7.326 29.614 -26.663 1.00 13.98 23 ASN E CA 1
ATOM 5686 C C . ASN E 1 23 ? -7.27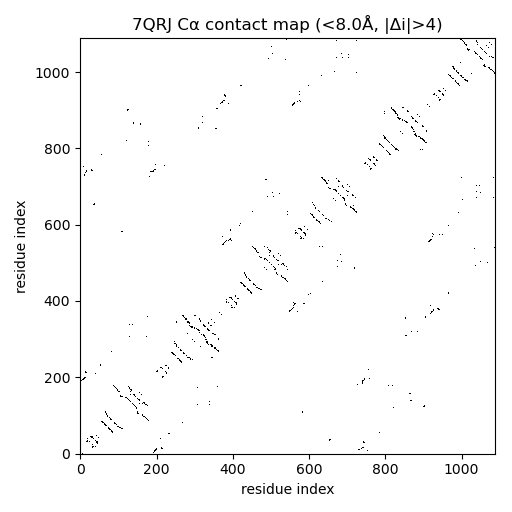7 30.745 -27.682 1.00 15.50 23 ASN E C 1
ATOM 5687 O O . ASN E 1 23 ? -6.387 30.785 -28.541 1.00 18.54 23 ASN E O 1
ATOM 5692 N N . VAL E 1 24 ? -8.242 31.656 -27.594 1.00 14.98 24 VAL E N 1
ATOM 5693 C CA . VAL E 1 24 ? -8.412 32.738 -28.561 1.00 15.62 24 VAL E CA 1
ATOM 5694 C C . VAL E 1 24 ? -8.596 34.057 -27.818 1.00 15.59 24 VAL E C 1
ATOM 5695 O O . VAL E 1 24 ? -9.067 34.059 -26.668 1.00 15.47 24 VAL E O 1
ATOM 5699 N N . PRO E 1 25 ? -8.247 35.198 -28.425 1.00 17.86 25 PRO E N 1
ATOM 5700 C CA . PRO E 1 25 ? -8.345 36.473 -27.700 1.00 18.58 25 PRO E CA 1
ATOM 5701 C C . PRO E 1 25 ? -9.733 37.089 -27.674 1.00 18.55 25 PRO E C 1
ATOM 5702 O O . PRO E 1 25 ? -9.933 38.075 -26.952 1.00 20.15 25 PRO E O 1
ATOM 5706 N N . ALA E 1 26 ? -10.694 36.539 -28.412 1.00 17.63 26 ALA E N 1
ATOM 5707 C CA . ALA E 1 26 ? -12.018 37.137 -28.513 1.00 17.27 26 ALA E CA 1
ATOM 5708 C C . ALA E 1 26 ? -13.008 36.059 -28.926 1.00 16.49 26 ALA E C 1
ATOM 5709 O O . ALA E 1 26 ? -12.639 35.085 -29.583 1.00 16.95 26 ALA E O 1
ATOM 5711 N N . ASN E 1 27 ? -14.263 36.240 -28.517 1.00 16.76 27 ASN E N 1
ATOM 5712 C CA . ASN E 1 27 ? -15.363 35.357 -28.883 1.00 16.31 27 ASN E CA 1
ATOM 5713 C C . ASN E 1 27 ? -15.375 35.123 -30.392 1.00 16.56 27 ASN E C 1
ATOM 5714 O O . ASN E 1 27 ? -15.609 36.061 -31.162 1.00 17.84 27 ASN E O 1
ATOM 5719 N N . PRO E 1 28 ? -15.135 33.890 -30.856 1.00 15.44 28 PRO E N 1
ATOM 5720 C CA . PRO E 1 28 ? -14.979 33.677 -32.311 1.00 16.42 28 PRO E CA 1
ATOM 5721 C C . PRO E 1 28 ? -16.254 33.903 -33.102 1.00 18.37 28 PRO E C 1
ATOM 5722 O O . PRO E 1 28 ? -16.164 34.200 -34.296 1.00 20.40 28 PRO E O 1
ATOM 5726 N N . THR E 1 29 ? -17.430 33.753 -32.488 1.00 15.78 29 THR E N 1
ATOM 5727 C CA . THR E 1 29 ? -18.690 33.964 -33.189 1.00 15.75 29 THR E CA 1
ATOM 5728 C C . THR E 1 29 ? -19.369 35.272 -32.830 1.00 16.77 29 THR E C 1
ATOM 5729 O O . THR E 1 29 ? -20.193 35.755 -33.614 1.00 20.24 29 THR E O 1
ATOM 5733 N N . GLY E 1 30 ? -19.065 35.836 -31.664 1.00 16.42 30 GLY E N 1
ATOM 5734 C CA . GLY E 1 30 ? -19.765 36.992 -31.148 1.00 17.09 30 GLY E CA 1
ATOM 5735 C C . GLY E 1 30 ? -21.069 36.696 -30.439 1.00 18.28 30 GLY E C 1
ATOM 5736 O O . GLY E 1 30 ? -21.714 37.630 -29.948 1.00 22.44 30 GLY E O 1
ATOM 5737 N N . ASN E 1 31 ? -21.473 35.434 -30.347 1.00 16.24 31 ASN E N 1
ATOM 5738 C CA . ASN E 1 31 ? -22.795 35.110 -29.834 1.00 15.48 31 ASN E CA 1
ATOM 5739 C C . ASN E 1 31 ? -22.778 34.895 -28.326 1.00 13.54 31 ASN E C 1
ATOM 5740 O O . ASN E 1 31 ? -21.793 34.418 -27.752 1.00 14.18 31 ASN E O 1
ATOM 5745 N N . THR E 1 32 ? -23.899 35.239 -27.689 1.00 13.98 32 THR E N 1
ATOM 5746 C CA . THR E 1 32 ? -24.000 35.139 -26.237 1.00 13.90 32 THR E CA 1
ATOM 5747 C C . THR E 1 32 ? -24.093 33.702 -25.747 1.00 12.76 32 THR E C 1
ATOM 5748 O O . THR E 1 32 ? -23.983 33.473 -24.537 1.00 13.08 32 THR E O 1
ATOM 5752 N N . ASN E 1 33 ? -24.304 32.739 -26.645 1.00 11.28 33 ASN E N 1
ATOM 5753 C CA . ASN E 1 33 ? -24.398 31.331 -26.278 1.00 11.51 33 ASN E CA 1
ATOM 5754 C C . ASN E 1 33 ? -23.213 30.522 -26.785 1.00 10.70 33 ASN E C 1
ATOM 5755 O O . ASN E 1 33 ? -23.296 29.295 -26.879 1.00 11.28 33 ASN E O 1
ATOM 5760 N N . THR E 1 34 ? -22.110 31.185 -27.111 1.00 10.89 34 THR E N 1
ATOM 5761 C CA . THR E 1 34 ? -20.897 30.505 -27.542 1.00 11.10 34 THR E CA 1
ATOM 5762 C C . THR E 1 34 ? -19.919 30.377 -26.382 1.00 10.41 34 THR E C 1
ATOM 5763 O O . THR E 1 34 ? -19.567 31.374 -25.737 1.00 11.15 34 THR E O 1
ATOM 5767 N N . VAL E 1 35 ? -19.494 29.149 -26.124 1.00 10.24 35 VAL E N 1
ATOM 5768 C CA . VAL E 1 35 ? -18.459 28.855 -25.142 1.00 9.86 35 VAL E CA 1
ATOM 5769 C C . VAL E 1 35 ? -17.104 28.929 -25.840 1.00 9.53 35 VAL E C 1
ATOM 5770 O O . VAL E 1 35 ? -16.932 28.397 -26.947 1.00 10.35 35 VAL E O 1
ATOM 5774 N N . TRP E 1 36 ? -16.141 29.598 -25.208 1.00 10.11 36 TRP E N 1
ATOM 5775 C CA . TRP E 1 36 ? -14.816 29.742 -25.799 1.00 10.27 36 TRP E CA 1
ATOM 5776 C C . TRP E 1 36 ? -13.798 29.889 -24.681 1.00 10.22 36 TRP E C 1
ATOM 5777 O O . TRP E 1 36 ? -14.153 30.042 -23.511 1.00 10.64 36 TRP E O 1
ATOM 5788 N N . SER E 1 37 ? -12.522 29.832 -25.058 1.00 10.68 37 SER E N 1
ATOM 5789 C CA . SER E 1 37 ? -11.413 29.872 -24.119 1.00 10.36 37 SER E CA 1
ATOM 5790 C C . SER E 1 37 ? -10.567 31.107 -24.400 1.00 12.13 37 SER E C 1
ATOM 5791 O O . SER E 1 37 ? -10.136 31.324 -25.536 1.00 13.55 37 SER E O 1
ATOM 5794 N N . ASN E 1 38 ? -10.348 31.915 -23.367 1.00 11.09 38 ASN E N 1
ATOM 5795 C CA . ASN E 1 38 ? -9.785 33.261 -23.502 1.00 11.72 38 ASN E CA 1
ATOM 5796 C C . ASN E 1 38 ? -8.273 33.240 -23.279 1.00 12.06 38 ASN E C 1
ATOM 5797 O O . ASN E 1 38 ? -7.804 33.058 -22.149 1.00 12.96 38 ASN E O 1
ATOM 5802 N N . SER E 1 39 ? -7.510 33.488 -24.351 1.00 12.47 39 SER E N 1
ATOM 5803 C CA . SER E 1 39 ? -6.048 33.470 -24.325 1.00 13.19 39 SER E CA 1
ATOM 5804 C C . SER E 1 39 ? -5.426 34.731 -23.733 1.00 14.21 39 SER E C 1
ATOM 5805 O O . SER E 1 39 ? -4.194 34.809 -23.636 1.00 16.22 39 SER E O 1
ATOM 5808 N N . ASN E 1 40 ? -6.229 35.722 -23.342 1.00 14.26 40 ASN E N 1
ATOM 5809 C CA . ASN E 1 40 ? -5.677 36.918 -22.723 1.00 14.91 40 ASN E CA 1
ATOM 5810 C C . ASN E 1 40 ? -5.183 36.664 -21.308 1.00 14.02 40 ASN E C 1
ATOM 5811 O O . ASN E 1 40 ? -4.497 37.525 -20.746 1.00 14.69 40 ASN E O 1
ATOM 5816 N N . PHE E 1 41 ? -5.498 35.503 -20.740 1.00 14.05 41 PHE E N 1
ATOM 5817 C CA . PHE E 1 41 ? -5.049 35.084 -19.423 1.00 13.27 41 PHE E CA 1
ATOM 5818 C C . PHE E 1 41 ? -4.289 33.776 -19.547 1.00 13.83 41 PHE E C 1
ATOM 5819 O O . PHE E 1 41 ? -4.559 32.972 -20.443 1.00 14.53 41 PHE E O 1
ATOM 5827 N N . THR E 1 42 ? -3.339 33.555 -18.641 1.00 13.94 42 THR E N 1
ATOM 5828 C CA . THR E 1 42 ? -2.709 32.244 -18.506 1.00 15.14 42 THR E CA 1
ATOM 5829 C C . THR E 1 42 ? -2.749 31.836 -17.039 1.00 15.46 42 THR E C 1
ATOM 5830 O O . THR E 1 42 ? -2.314 32.618 -16.170 1.00 17.39 42 THR E O 1
ATOM 5834 N N . PRO E 1 43 ? -3.334 30.676 -16.694 1.00 14.72 43 PRO E N 1
ATOM 5835 C CA . PRO E 1 43 ? -4.063 29.785 -17.607 1.00 13.73 43 PRO E CA 1
ATOM 5836 C C . PRO E 1 43 ? -5.279 30.485 -18.223 1.00 12.65 43 PRO E C 1
ATOM 5837 O O . PRO E 1 43 ? -5.707 31.526 -17.709 1.00 12.80 43 PRO E O 1
ATOM 5841 N N . PRO E 1 44 ? -5.802 29.957 -19.326 1.00 11.75 44 PRO E N 1
ATOM 5842 C CA . PRO E 1 44 ? -6.892 30.647 -20.027 1.00 11.41 44 PRO E CA 1
ATOM 5843 C C . PRO E 1 44 ? -8.173 30.646 -19.206 1.00 11.18 44 PRO E C 1
ATOM 5844 O O . PRO E 1 44 ? -8.312 29.921 -18.218 1.00 12.47 44 PRO E O 1
ATOM 5848 N N . HIS E 1 45 ? -9.112 31.493 -19.615 1.00 10.78 45 HIS E N 1
ATOM 5849 C CA . HIS E 1 45 ? -10.398 31.621 -18.933 1.00 9.57 45 HIS E CA 1
ATOM 5850 C C . HIS E 1 45 ? -11.535 31.059 -19.776 1.00 9.80 45 HIS E C 1
ATOM 5851 O O . HIS E 1 45 ? -11.650 31.380 -20.965 1.00 10.60 45 HIS E O 1
ATOM 5858 N N . LEU E 1 46 ? -12.393 30.258 -19.141 1.00 8.89 46 LEU E N 1
ATOM 5859 C CA . LEU E 1 46 ? -13.606 29.782 -19.792 1.00 9.07 46 LEU E CA 1
ATOM 5860 C C . LEU E 1 46 ? -14.618 30.918 -19.903 1.00 8.61 46 LEU E C 1
ATOM 5861 O O . LEU E 1 46 ? -14.908 31.603 -18.915 1.00 9.67 46 LEU E O 1
ATOM 5866 N N . MET E 1 47 ? -15.150 31.116 -21.110 1.00 9.37 47 MET E N 1
ATOM 5867 C CA . MET E 1 47 ? -16.091 32.183 -21.408 1.00 8.90 47 MET E CA 1
ATOM 5868 C C . MET E 1 47 ? -17.393 31.602 -21.936 1.00 9.83 47 MET E C 1
ATOM 5869 O O . MET E 1 47 ? -17.410 30.574 -22.620 1.00 10.13 47 MET E O 1
ATOM 5874 N N . TYR E 1 48 ? -18.487 32.287 -21.623 1.00 8.95 48 TYR E N 1
ATOM 5875 C CA . TYR E 1 48 ? -19.811 31.981 -22.168 1.00 9.32 48 TYR E CA 1
ATOM 5876 C C . TYR E 1 48 ? -20.355 33.320 -22.649 1.00 9.92 48 TYR E C 1
ATOM 5877 O O . TYR E 1 48 ? -20.719 34.174 -21.833 1.00 10.68 48 TYR E O 1
ATOM 5886 N N . GLY E 1 49 ? -20.359 33.517 -23.967 1.00 10.60 49 GLY E N 1
ATOM 5887 C CA . GLY E 1 49 ? -20.588 34.850 -24.497 1.00 11.55 49 GLY E CA 1
ATOM 5888 C C . GLY E 1 49 ? -19.516 35.792 -23.981 1.00 11.95 49 GLY E C 1
ATOM 5889 O O . GLY E 1 49 ? -18.314 35.520 -24.088 1.00 13.15 49 GLY E O 1
ATOM 5890 N N . ALA E 1 50 ? -19.939 36.907 -23.388 1.00 12.78 50 ALA E N 1
ATOM 5891 C CA . ALA E 1 50 ? -19.006 37.851 -22.782 1.00 12.99 50 ALA E CA 1
ATOM 5892 C C . ALA E 1 50 ? -18.745 37.562 -21.309 1.00 13.02 50 ALA E C 1
ATOM 5893 O O . ALA E 1 50 ? -17.949 38.267 -20.683 1.00 15.61 50 ALA E O 1
ATOM 5895 N N . SER E 1 51 ? -19.382 36.542 -20.742 1.00 12.65 51 SER E N 1
ATOM 5896 C CA A SER E 1 51 ? -19.232 36.221 -19.325 0.42 11.90 51 SER E CA 1
ATOM 5897 C CA B SER E 1 51 ? -19.217 36.240 -19.327 0.58 12.28 51 SER E CA 1
ATOM 5898 C C . SER E 1 51 ? -17.963 35.404 -19.102 1.00 11.52 51 SER E C 1
ATOM 5899 O O . SER E 1 51 ? -17.791 34.336 -19.706 1.00 12.56 51 SER E O 1
ATOM 5904 N N . ASP E 1 52 ? -17.091 35.890 -18.226 1.00 11.42 52 ASP E N 1
ATOM 5905 C CA . ASP E 1 52 ? -15.855 35.190 -17.873 1.00 10.92 52 ASP E CA 1
ATOM 5906 C C . ASP E 1 52 ? -16.155 34.281 -16.685 1.00 10.68 52 ASP E C 1
ATOM 5907 O O . ASP E 1 52 ? -16.220 34.736 -15.538 1.00 11.58 52 ASP E O 1
ATOM 5912 N N . ILE E 1 53 ? -16.359 32.992 -16.972 1.00 10.31 53 ILE E N 1
ATOM 5913 C CA . ILE E 1 53 ? -16.708 32.027 -15.933 1.00 9.96 53 ILE E CA 1
ATOM 5914 C C . ILE E 1 53 ? -15.533 31.815 -14.985 1.00 9.48 53 ILE E C 1
ATOM 5915 O O . ILE E 1 53 ? -15.699 31.789 -13.759 1.00 10.65 53 ILE E O 1
ATOM 5920 N N . THR E 1 54 ? -14.330 31.652 -15.538 1.00 9.33 54 THR E N 1
ATOM 5921 C CA . THR E 1 54 ? -13.160 31.395 -14.704 1.00 10.17 54 THR E CA 1
ATOM 5922 C C . THR E 1 54 ? -12.889 32.552 -13.757 1.00 9.64 54 THR E C 1
ATOM 5923 O O . THR E 1 54 ? -12.617 32.337 -12.569 1.00 10.79 54 THR E O 1
ATOM 5927 N N . GLN E 1 55 ? -12.965 33.792 -14.255 1.00 11.19 55 GLN E N 1
ATOM 5928 C CA . GLN E 1 55 ? -12.700 34.912 -13.365 1.00 11.25 55 GLN E CA 1
ATOM 5929 C C . GLN E 1 55 ? -13.768 35.014 -12.282 1.00 10.98 55 GLN E C 1
ATOM 5930 O O . GLN E 1 55 ? -13.450 35.256 -11.113 1.00 12.16 55 GLN E O 1
ATOM 5936 N N . ALA E 1 56 ? -15.037 34.809 -12.644 1.00 11.31 56 ALA E N 1
ATOM 5937 C CA . ALA E 1 56 ? -16.103 34.868 -11.645 1.00 11.44 56 ALA E CA 1
ATOM 5938 C C . ALA E 1 56 ? -15.909 33.811 -10.567 1.00 11.06 56 ALA E C 1
ATOM 5939 O O . ALA E 1 56 ? -16.086 34.092 -9.378 1.00 13.72 56 ALA E O 1
ATOM 5941 N N . ILE E 1 57 ? -15.568 32.584 -10.978 1.00 11.87 57 ILE E N 1
ATOM 5942 C CA . ILE E 1 57 ? -15.308 31.483 -10.048 1.00 14.31 57 ILE E CA 1
ATOM 5943 C C . ILE E 1 57 ? -14.155 31.822 -9.115 1.00 12.05 57 ILE E C 1
ATOM 5944 O O . ILE E 1 57 ? -14.217 31.574 -7.904 1.00 13.47 57 ILE E O 1
ATOM 5949 N N . GLY E 1 58 ? -13.076 32.374 -9.665 1.00 11.42 58 GLY E N 1
ATOM 5950 C CA . GLY E 1 58 ? -11.946 32.736 -8.830 1.00 12.75 58 GLY E CA 1
ATOM 5951 C C . GLY E 1 58 ? -12.293 33.812 -7.825 1.00 13.64 58 GLY E C 1
ATOM 5952 O O . GLY E 1 58 ? -11.755 33.830 -6.715 1.00 17.55 58 GLY E O 1
ATOM 5953 N N . ASN E 1 59 ? -13.221 34.698 -8.183 1.00 11.83 59 ASN E N 1
ATOM 5954 C CA . ASN E 1 59 ? -13.558 35.841 -7.349 1.00 12.88 59 ASN E CA 1
ATOM 5955 C C . ASN E 1 59 ? -14.468 35.489 -6.187 1.00 14.06 59 ASN E C 1
ATOM 5956 O O . ASN E 1 59 ? -14.616 36.310 -5.276 1.00 15.18 59 ASN E O 1
ATOM 5961 N N . ILE E 1 60 ? -15.075 34.299 -6.190 1.00 15.15 60 ILE E N 1
ATOM 5962 C CA . ILE E 1 60 ? -16.023 33.924 -5.143 1.00 15.28 60 ILE E CA 1
ATOM 5963 C C . ILE E 1 60 ? -15.409 32.904 -4.191 1.00 16.12 60 ILE E C 1
ATOM 5964 O O . ILE E 1 60 ? -16.132 32.151 -3.533 1.00 17.20 60 ILE E O 1
ATOM 5969 N N . SER E 1 61 ? -14.079 32.869 -4.107 1.00 14.42 61 SER E N 1
ATOM 5970 C CA . SER E 1 61 ? -13.415 32.019 -3.129 1.00 15.41 61 SER E CA 1
ATOM 5971 C C . SER E 1 61 ? -13.954 32.309 -1.734 1.00 15.50 61 SER E C 1
ATOM 5972 O O . SER E 1 61 ? -14.222 33.463 -1.378 1.00 16.85 61 SER E O 1
ATOM 5975 N N . LEU E 1 62 ? -14.137 31.250 -0.946 1.00 14.74 62 LEU E N 1
ATOM 5976 C CA . LEU E 1 62 ? -14.624 31.401 0.419 1.00 14.42 62 LEU E CA 1
ATOM 5977 C C . LEU E 1 62 ? -14.003 30.331 1.300 1.00 14.76 62 LEU E C 1
ATOM 5978 O O . LEU E 1 62 ? -14.021 29.147 0.948 1.00 15.07 62 LEU E O 1
ATOM 5983 N N . THR E 1 63 ? -13.478 30.751 2.449 1.00 13.71 63 THR E N 1
ATOM 5984 C CA . THR E 1 63 ? -13.121 29.838 3.520 1.00 13.29 63 THR E CA 1
ATOM 5985 C C . THR E 1 63 ? -13.799 30.304 4.799 1.00 12.53 63 THR E C 1
ATOM 5986 O O . THR E 1 63 ? -14.109 31.483 4.957 1.00 12.78 63 THR E O 1
ATOM 5990 N N . THR E 1 64 ? -14.059 29.362 5.697 1.00 13.10 64 THR E N 1
ATOM 5991 C CA . THR E 1 64 ? -14.719 29.685 6.952 1.00 12.66 64 THR E CA 1
ATOM 5992 C C . THR E 1 64 ? -14.394 28.600 7.965 1.00 13.74 64 THR E C 1
ATOM 5993 O O . THR E 1 64 ? -14.091 27.463 7.597 1.00 16.08 64 THR E O 1
ATOM 5997 N N . GLY E 1 65 ? -14.453 28.966 9.243 1.00 13.13 65 GLY E N 1
ATOM 5998 C CA . GLY E 1 65 ? -14.136 28.053 10.321 1.00 14.39 65 GLY E CA 1
ATOM 5999 C C . GLY E 1 65 ? -13.837 28.834 11.579 1.00 13.42 65 GLY E C 1
ATOM 6000 O O . GLY E 1 65 ? -14.464 29.869 11.830 1.00 13.06 65 GLY E O 1
ATOM 6001 N N . SER E 1 66 ? -12.871 28.365 12.365 1.00 14.47 66 SER E N 1
ATOM 6002 C CA . SER E 1 66 ? -12.444 29.072 13.561 1.00 15.31 66 SER E CA 1
ATOM 6003 C C . SER E 1 66 ? -10.964 28.833 13.811 1.00 16.44 66 SER E C 1
ATOM 6004 O O . SER E 1 66 ? -10.352 27.916 13.251 1.00 18.04 66 SER E O 1
ATOM 6007 N N . PHE E 1 67 ? -10.391 29.681 14.665 1.00 15.39 67 PHE E N 1
ATOM 6008 C CA . PHE E 1 67 ? -9.019 29.504 15.131 1.00 15.06 67 PHE E CA 1
ATOM 6009 C C . PHE E 1 67 ? -8.957 29.744 16.633 1.00 15.24 67 PHE E C 1
ATOM 6010 O O . PHE E 1 67 ? -9.697 30.570 17.173 1.00 15.60 67 PHE E O 1
ATOM 6018 N N . SER E 1 68 ? -8.081 29.002 17.310 1.00 16.14 68 SER E N 1
ATOM 6019 C CA . SER E 1 68 ? -7.909 29.188 18.743 1.00 16.01 68 SER E CA 1
ATOM 6020 C C . SER E 1 68 ? -7.156 30.490 18.994 1.00 16.35 68 SER E C 1
ATOM 6021 O O . SER E 1 68 ? -6.160 30.781 18.324 1.00 18.41 68 SER E O 1
ATOM 6024 N N . LEU E 1 69 ? -7.628 31.269 19.966 1.00 15.42 69 LEU E N 1
ATOM 6025 C CA . LEU E 1 69 ? -7.016 32.544 20.317 1.00 14.82 69 LEU E CA 1
ATOM 6026 C C . LEU E 1 69 ? -6.794 32.623 21.820 1.00 16.02 69 LEU E C 1
ATOM 6027 O O . LEU E 1 69 ? -7.735 32.451 22.603 1.00 16.95 69 LEU E O 1
ATOM 6032 N N . SER E 1 70 ? -5.551 32.900 22.215 1.00 17.16 70 SER E N 1
ATOM 6033 C CA . SER E 1 70 ? -5.192 33.118 23.610 1.00 17.77 70 SER E CA 1
ATOM 6034 C C . SER E 1 70 ? -4.981 34.613 23.832 1.00 16.60 70 SER E C 1
ATOM 6035 O O . SER E 1 70 ? -4.132 35.229 23.176 1.00 17.27 70 SER E O 1
ATOM 6038 N N . LEU E 1 71 ? -5.749 35.188 24.755 1.00 16.32 71 LEU E N 1
ATOM 6039 C CA . LEU E 1 71 ? -5.610 36.582 25.138 1.00 16.39 71 LEU E CA 1
ATOM 6040 C C . LEU E 1 71 ? -5.187 36.658 26.598 1.00 16.76 71 LEU E C 1
ATOM 6041 O O . LEU E 1 71 ? -5.546 35.797 27.408 1.00 19.13 71 LEU E O 1
ATOM 6046 N N . SER E 1 72 ? -4.425 37.698 26.935 1.00 17.18 72 SER E N 1
ATOM 6047 C CA . SER E 1 72 ? -3.927 37.852 28.294 1.00 17.68 72 SER E CA 1
ATOM 6048 C C . SER E 1 72 ? -3.757 39.329 28.613 1.00 17.25 72 SER E C 1
ATOM 6049 O O . SER E 1 72 ? -3.861 40.197 27.739 1.00 18.08 72 SER E O 1
ATOM 6052 N N . GLY E 1 73 ? -3.485 39.604 29.887 1.00 18.33 73 GLY E N 1
ATOM 6053 C CA . GLY E 1 73 ? -3.187 40.941 30.338 1.00 18.55 73 GLY E CA 1
ATOM 6054 C C . GLY E 1 73 ? -3.675 41.196 31.748 1.00 19.81 73 GLY E C 1
ATOM 6055 O O . GLY E 1 73 ? -2.957 40.985 32.733 1.00 21.56 73 GLY E O 1
ATOM 6056 N N . PRO E 1 74 ? -4.923 41.649 31.871 1.00 19.43 74 PRO E N 1
ATOM 6057 C CA . PRO E 1 74 ? -5.460 41.974 33.205 1.00 20.02 74 PRO E CA 1
ATOM 6058 C C . PRO E 1 74 ? -5.802 40.751 34.039 1.00 20.49 74 PRO E C 1
ATOM 6059 O O . PRO E 1 74 ? -5.853 40.849 35.272 1.00 22.12 74 PRO E O 1
ATOM 6063 N N . TRP E 1 75 ? -6.033 39.604 33.412 1.00 22.05 75 TRP E N 1
ATOM 6064 C CA . TRP E 1 75 ? -6.540 38.439 34.116 1.00 20.52 75 TRP E CA 1
ATOM 6065 C C . TRP E 1 75 ? -5.415 37.668 34.802 1.00 21.81 75 TRP E C 1
ATOM 6066 O O . TRP E 1 75 ? -4.234 37.807 34.473 1.00 23.30 75 TRP E O 1
ATOM 6077 N N . ALA E 1 76 ? -5.807 36.840 35.777 1.00 22.39 76 ALA E N 1
ATOM 6078 C CA . ALA E 1 76 ? -4.831 36.023 36.498 1.00 22.32 76 ALA E CA 1
ATOM 6079 C C . ALA E 1 76 ? -4.106 35.067 35.556 1.00 22.60 76 ALA E C 1
ATOM 6080 O O . ALA E 1 76 ? -2.912 34.787 35.738 1.00 25.66 76 ALA E O 1
ATOM 6082 N N . SER E 1 77 ? -4.804 34.571 34.543 1.00 23.66 77 SER E N 1
ATOM 6083 C CA . SER E 1 77 ? -4.293 33.595 33.596 1.00 23.47 77 SER E CA 1
ATOM 6084 C C . SER E 1 77 ? -4.864 33.921 32.227 1.00 22.93 77 SER E C 1
ATOM 6085 O O . SER E 1 77 ? -5.924 34.549 32.126 1.00 22.15 77 SER E O 1
ATOM 6088 N N . PRO E 1 78 ? -4.191 33.501 31.154 1.00 22.33 78 PRO E N 1
ATOM 6089 C CA . PRO E 1 78 ? -4.733 33.750 29.813 1.00 23.12 78 PRO E CA 1
ATOM 6090 C C . PRO E 1 78 ? -6.068 33.050 29.625 1.00 22.76 78 PRO E C 1
ATOM 6091 O O . PRO E 1 78 ? -6.340 32.003 30.219 1.00 24.17 78 PRO E O 1
ATOM 6095 N N . LEU E 1 79 ? -6.904 33.647 28.783 1.00 20.78 79 LEU E N 1
ATOM 6096 C CA . LEU E 1 79 ? -8.171 33.059 28.374 1.00 19.50 79 LEU E CA 1
ATOM 6097 C C . LEU E 1 79 ? -8.064 32.593 26.928 1.00 19.47 79 LEU E C 1
ATOM 6098 O O . LEU E 1 79 ? -7.542 33.312 26.071 1.00 20.48 79 LEU E O 1
ATOM 6103 N N . VAL E 1 80 ? -8.574 31.394 26.658 1.00 21.54 80 VAL E N 1
ATOM 6104 C CA . VAL E 1 80 ? -8.463 30.764 25.347 1.00 21.89 80 VAL E CA 1
ATOM 6105 C C . VAL E 1 80 ? -9.866 30.458 24.841 1.00 22.54 80 VAL E C 1
ATOM 6106 O O . VAL E 1 80 ? -10.649 29.796 25.532 1.00 26.26 80 VAL E O 1
ATOM 6110 N N . GLN E 1 81 ? -10.179 30.932 23.636 1.00 20.81 81 GLN E N 1
ATOM 6111 C CA . GLN E 1 81 ? -11.458 30.674 22.990 1.00 20.56 81 GLN E CA 1
ATOM 6112 C C . GLN E 1 81 ? -11.240 30.570 21.490 1.00 17.10 81 GLN E C 1
ATOM 6113 O O . GLN E 1 81 ? -10.251 31.069 20.951 1.00 18.46 81 GLN E O 1
ATOM 6119 N N . ASN E 1 82 ? -12.187 29.936 20.809 1.00 16.00 82 ASN E N 1
ATOM 6120 C CA . ASN E 1 82 ? -12.161 29.858 19.354 1.00 16.35 82 ASN E CA 1
ATOM 6121 C C . ASN E 1 82 ? -12.863 31.069 18.758 1.00 14.76 82 ASN E C 1
ATOM 6122 O O . ASN E 1 82 ? -13.993 31.384 19.137 1.00 16.05 82 ASN E O 1
ATOM 6127 N N . VAL E 1 83 ? -12.185 31.751 17.838 1.00 12.67 83 VAL E N 1
ATOM 6128 C CA . VAL E 1 83 ? -12.745 32.896 17.129 1.00 11.87 83 VAL E CA 1
ATOM 6129 C C . VAL E 1 83 ? -13.211 32.422 15.760 1.00 12.40 83 VAL E C 1
ATOM 6130 O O . VAL E 1 83 ? -12.443 31.790 15.026 1.00 13.39 83 VAL E O 1
ATOM 6134 N N . ALA E 1 84 ? -14.473 32.700 15.425 1.00 12.62 84 ALA E N 1
ATOM 6135 C CA . ALA E 1 84 ? -15.025 32.295 14.139 1.00 10.42 84 ALA E CA 1
ATOM 6136 C C . ALA E 1 84 ? -14.618 33.284 13.053 1.00 10.02 84 ALA E C 1
ATOM 6137 O O . ALA E 1 84 ? -14.464 34.483 13.300 1.00 10.93 84 ALA E O 1
ATOM 6139 N N . TYR E 1 85 ? -14.453 32.778 11.833 1.00 10.31 85 TYR E N 1
ATOM 6140 C CA . TYR E 1 85 ? -14.084 33.641 10.725 1.00 10.41 85 TYR E CA 1
ATOM 6141 C C . TYR E 1 85 ? -14.753 33.202 9.430 1.00 9.77 85 TYR E C 1
ATOM 6142 O O . TYR E 1 85 ? -15.109 32.033 9.240 1.00 10.52 85 TYR E O 1
ATOM 6151 N N . THR E 1 86 ? -14.889 34.170 8.529 1.00 10.55 86 THR E N 1
ATOM 6152 C CA . THR E 1 86 ? -15.232 33.936 7.136 1.00 10.67 86 THR E CA 1
ATOM 6153 C C . THR E 1 86 ? -14.323 34.814 6.291 1.00 12.11 86 THR E C 1
ATOM 6154 O O . THR E 1 86 ? -14.102 35.978 6.632 1.00 12.25 86 THR E O 1
ATOM 6158 N N . LYS E 1 87 ? -13.783 34.265 5.203 1.00 10.92 87 LYS E N 1
ATOM 6159 C CA . LYS E 1 87 ? -13.052 35.073 4.233 1.00 10.85 87 LYS E CA 1
ATOM 6160 C C . LYS E 1 87 ? -13.643 34.819 2.855 1.00 10.57 87 LYS E C 1
ATOM 6161 O O . LYS E 1 87 ? -13.690 33.673 2.403 1.00 12.41 87 LYS E O 1
ATOM 6167 N N . ILE E 1 88 ? -14.097 35.882 2.197 1.00 10.28 88 ILE E N 1
ATOM 6168 C CA . ILE E 1 88 ? -14.680 35.818 0.857 1.00 10.97 88 ILE E CA 1
ATOM 6169 C C . ILE E 1 88 ? -13.855 36.753 -0.005 1.00 11.69 88 ILE E C 1
ATOM 6170 O O . ILE E 1 88 ? -13.865 37.966 0.223 1.00 11.76 88 ILE E O 1
ATOM 6175 N N . ASN E 1 89 ? -13.145 36.208 -0.989 1.00 12.20 89 ASN E N 1
ATOM 6176 C CA . ASN E 1 89 ? -12.200 37.031 -1.739 1.00 11.50 89 ASN E CA 1
ATOM 6177 C C . ASN E 1 89 ? -11.233 37.675 -0.743 1.00 11.69 89 ASN E C 1
ATOM 6178 O O . ASN E 1 89 ? -10.558 36.954 -0.006 1.00 12.64 89 ASN E O 1
ATOM 6183 N N . ASN E 1 90 ? -11.164 39.009 -0.672 1.00 11.49 90 ASN E N 1
ATOM 6184 C CA . ASN E 1 90 ? -10.284 39.683 0.280 1.00 11.35 90 ASN E CA 1
ATOM 6185 C C . ASN E 1 90 ? -10.999 40.159 1.543 1.00 10.27 90 ASN E C 1
ATOM 6186 O O . ASN E 1 90 ? -10.382 40.844 2.369 1.00 11.46 90 ASN E O 1
ATOM 6191 N N . LEU E 1 91 ? -12.281 39.843 1.691 1.00 9.94 91 LEU E N 1
ATOM 6192 C CA . LEU E 1 91 ? -13.112 40.335 2.787 1.00 9.24 91 LEU E CA 1
ATOM 6193 C C . LEU E 1 91 ? -13.154 39.337 3.941 1.00 9.74 91 LEU E C 1
ATOM 6194 O O . LEU E 1 91 ? -13.454 38.159 3.733 1.00 10.79 91 LEU E O 1
ATOM 6199 N N . VAL E 1 92 ? -12.889 39.816 5.159 1.00 9.24 92 VAL E N 1
ATOM 6200 C CA . VAL E 1 92 ? -12.802 38.971 6.351 1.00 9.55 92 VAL E CA 1
ATOM 6201 C C . VAL E 1 92 ? -13.842 39.399 7.378 1.00 8.36 92 VAL E C 1
ATOM 6202 O O . VAL E 1 92 ? -13.986 40.590 7.671 1.00 9.76 92 VAL E O 1
ATOM 6206 N N . ASN E 1 93 ? -14.528 38.425 7.962 1.00 9.92 93 ASN E N 1
ATOM 6207 C CA . ASN E 1 93 ? -15.275 38.644 9.193 1.00 8.49 93 ASN E CA 1
ATOM 6208 C C . ASN E 1 93 ? -14.640 37.838 10.315 1.00 8.54 93 ASN E C 1
ATOM 6209 O O . ASN E 1 93 ? -14.275 36.678 10.115 1.00 10.06 93 ASN E O 1
ATOM 6214 N N . LEU E 1 94 ? -14.530 38.447 11.494 1.00 8.86 94 LEU E N 1
ATOM 6215 C CA . LEU E 1 94 ? -14.177 37.745 12.725 1.00 9.58 94 LEU E CA 1
ATOM 6216 C C . LEU E 1 94 ? -15.324 37.905 13.708 1.00 9.45 94 LEU E C 1
ATOM 6217 O O . LEU E 1 94 ? -15.787 39.023 13.939 1.00 10.63 94 LEU E O 1
ATOM 6222 N N . THR E 1 95 ? -15.773 36.802 14.298 1.00 9.27 95 THR E N 1
ATOM 6223 C CA . THR E 1 95 ? -16.821 36.858 15.316 1.00 9.89 95 THR E CA 1
ATOM 6224 C C . THR E 1 95 ? -16.275 36.250 16.596 1.00 10.59 95 THR E C 1
ATOM 6225 O O . THR E 1 95 ? -15.979 35.048 16.643 1.00 10.91 95 THR E O 1
ATOM 6229 N N . PHE E 1 96 ? -16.116 37.099 17.636 1.00 11.00 96 PHE E N 1
ATOM 6230 C CA . PHE E 1 96 ? -15.466 36.715 18.888 1.00 11.14 96 PHE E CA 1
ATOM 6231 C C . PHE E 1 96 ? -16.492 36.230 19.903 1.00 12.33 96 PHE E C 1
ATOM 6232 O O . PHE E 1 96 ? -17.518 36.888 20.099 1.00 13.72 96 PHE E O 1
ATOM 6240 N N . PRO E 1 97 ? -16.223 35.115 20.571 1.00 12.40 97 PRO E N 1
ATOM 6241 C CA . PRO E 1 97 ? -16.993 34.720 21.752 1.00 13.70 97 PRO E CA 1
ATOM 6242 C C . PRO E 1 97 ? -16.612 35.585 22.942 1.00 13.25 97 PRO E C 1
ATOM 6243 O O . PRO E 1 97 ? -15.714 36.434 22.833 1.00 14.21 97 PRO E O 1
ATOM 6247 N N . PRO E 1 98 ? -17.266 35.420 24.098 1.00 15.53 98 PRO E N 1
ATOM 6248 C CA . PRO E 1 98 ? -16.910 36.248 25.259 1.00 16.31 98 PRO E CA 1
ATOM 6249 C C . PRO E 1 98 ? -15.510 35.917 25.757 1.00 16.03 98 PRO E C 1
ATOM 6250 O O . PRO E 1 98 ? -15.124 34.748 25.841 1.00 17.55 98 PRO E O 1
ATOM 6254 N N . PHE E 1 99 ? -14.749 36.956 26.098 1.00 15.55 99 PHE E N 1
ATOM 6255 C CA . PHE E 1 99 ? -13.517 36.808 26.884 1.00 15.30 99 PHE E CA 1
ATOM 6256 C C . PHE E 1 99 ? -13.707 37.680 28.121 1.00 17.39 99 PHE E C 1
ATOM 6257 O O . PHE E 1 99 ? -13.628 38.910 28.031 1.00 16.66 99 PHE E O 1
ATOM 6265 N N . GLN E 1 100 ? -13.959 37.058 29.274 1.00 18.06 100 GLN E N 1
ATOM 6266 C CA . GLN E 1 100 ? -14.227 37.799 30.502 1.00 19.41 100 GLN E CA 1
ATOM 6267 C C . GLN E 1 100 ? -13.728 36.998 31.688 1.00 19.71 100 GLN E C 1
ATOM 6268 O O . GLN E 1 100 ? -13.992 35.796 31.784 1.00 21.46 100 GLN E O 1
ATOM 6274 N N . ALA E 1 101 ? -13.045 37.681 32.596 1.00 19.21 101 ALA E N 1
ATOM 6275 C CA . ALA E 1 101 ? -12.646 37.102 33.869 1.00 19.84 101 ALA E CA 1
ATOM 6276 C C . ALA E 1 101 ? -12.314 38.254 34.800 1.00 19.24 101 ALA E C 1
ATOM 6277 O O . ALA E 1 101 ? -12.215 39.408 34.381 1.00 20.96 101 ALA E O 1
ATOM 6279 N N . ASN E 1 102 ? -12.124 37.930 36.073 1.00 21.12 102 ASN E N 1
ATOM 6280 C CA . ASN E 1 102 ? -11.731 38.972 36.997 1.00 21.83 102 ASN E CA 1
ATOM 6281 C C . ASN E 1 102 ? -10.328 39.448 36.640 1.00 21.80 102 ASN E C 1
ATOM 6282 O O . ASN E 1 102 ? -9.525 38.709 36.065 1.00 24.04 102 ASN E O 1
ATOM 6287 N N . ALA E 1 103 ? -10.053 40.706 36.943 1.00 21.85 103 ALA E N 1
ATOM 6288 C CA . ALA E 1 103 ? -8.766 41.309 36.636 1.00 22.32 103 ALA E CA 1
ATOM 6289 C C . ALA E 1 103 ? -7.918 41.352 37.898 1.00 24.46 103 ALA E C 1
ATOM 6290 O O . ALA E 1 103 ? -8.346 41.893 38.922 1.00 26.08 103 ALA E O 1
ATOM 6292 N N . THR E 1 104 ? -6.713 40.784 37.821 1.00 24.48 104 THR E N 1
ATOM 6293 C CA . THR E 1 104 ? -5.772 40.850 38.932 1.00 23.82 104 THR E CA 1
ATOM 6294 C C . THR E 1 104 ? -4.692 41.902 38.725 1.00 22.98 104 THR E C 1
ATOM 6295 O O . THR E 1 104 ? -3.915 42.164 39.652 1.00 25.11 104 THR E O 1
ATOM 6299 N N . SER E 1 105 ? -4.619 42.502 37.539 1.00 23.67 105 SER E N 1
ATOM 6300 C CA . SER E 1 105 ? -3.696 43.589 37.263 1.00 22.43 105 SER E CA 1
ATOM 6301 C C . SER E 1 105 ? -4.373 44.556 36.306 1.00 20.88 105 SER E C 1
ATOM 6302 O O . SER E 1 105 ? -5.412 44.253 35.713 1.00 22.23 105 SER E O 1
ATOM 6305 N N . SER E 1 106 ? -3.783 45.734 36.169 1.00 21.98 106 SER E N 1
ATOM 6306 C CA . SER E 1 106 ? -4.272 46.742 35.241 1.00 22.49 106 SER E CA 1
ATOM 6307 C C . SER E 1 106 ? -3.463 46.655 33.953 1.00 21.16 106 SER E C 1
ATOM 6308 O O . SER E 1 106 ? -2.239 46.817 33.977 1.00 21.06 106 SER E O 1
ATOM 6311 N N . ALA E 1 107 ? -4.143 46.387 32.839 1.00 19.32 107 ALA E N 1
ATOM 6312 C CA . ALA E 1 107 ? -3.440 46.136 31.586 1.00 17.79 107 ALA E CA 1
ATOM 6313 C C . ALA E 1 107 ? -4.426 46.162 30.430 1.00 16.57 107 ALA E C 1
ATOM 6314 O O . ALA E 1 107 ? -5.630 45.951 30.610 1.00 17.06 107 ALA E O 1
ATOM 6316 N N . VAL E 1 108 ? -3.892 46.404 29.235 1.00 16.20 108 VAL E N 1
ATOM 6317 C CA . VAL E 1 108 ? -4.656 46.175 28.016 1.00 15.68 108 VAL E CA 1
ATOM 6318 C C . VAL E 1 108 ? -4.758 44.666 27.822 1.00 15.36 108 VAL E C 1
ATOM 6319 O O . VAL E 1 108 ? -4.052 43.896 28.484 1.00 16.79 108 VAL E O 1
ATOM 6323 N N . ILE E 1 109 ? -5.645 44.232 26.934 1.00 14.92 109 ILE E N 1
ATOM 6324 C CA . ILE E 1 109 ? -5.765 42.830 26.554 1.00 15.49 109 ILE E CA 1
ATOM 6325 C C . ILE E 1 109 ? -5.031 42.649 25.236 1.00 14.74 109 ILE E C 1
ATOM 6326 O O . ILE E 1 109 ? -5.229 43.427 24.298 1.00 15.41 109 ILE E O 1
ATOM 6331 N N . ASN E 1 110 ? -4.173 41.640 25.145 1.00 15.46 110 ASN E N 1
ATOM 6332 C CA . ASN E 1 110 ? -3.574 41.398 23.841 1.00 16.64 110 ASN E CA 1
ATOM 6333 C C . ASN E 1 110 ? -3.274 39.926 23.634 1.00 15.87 110 ASN E C 1
ATOM 6334 O O . ASN E 1 110 ? -3.232 39.133 24.578 1.00 16.58 110 ASN E O 1
ATOM 6339 N N . SER E 1 111 ? -3.088 39.579 22.368 1.00 15.86 111 SER E N 1
ATOM 6340 C CA . SER E 1 111 ? -2.596 38.278 21.968 1.00 15.64 111 SER E CA 1
ATOM 6341 C C . SER E 1 111 ? -1.084 38.345 21.806 1.00 14.62 111 SER E C 1
ATOM 6342 O O . SER E 1 111 ? -0.463 39.408 21.910 1.00 16.66 111 SER E O 1
ATOM 6345 N N . ALA E 1 112 ? -0.489 37.194 21.518 1.00 15.96 112 ALA E N 1
ATOM 6346 C CA . ALA E 1 112 ? 0.881 37.165 21.045 1.00 15.53 112 ALA E CA 1
ATOM 6347 C C . ALA E 1 112 ? 0.936 37.648 19.598 1.00 14.66 112 ALA E C 1
ATOM 6348 O O . ALA E 1 112 ? -0.078 37.720 18.891 1.00 16.16 112 ALA E O 1
ATOM 6350 N N . ILE E 1 113 ? 2.135 38.036 19.172 1.00 14.94 113 ILE E N 1
ATOM 6351 C CA . ILE E 1 113 ? 2.347 38.345 17.767 1.00 15.99 113 ILE E CA 1
ATOM 6352 C C . ILE E 1 113 ? 2.121 37.083 16.946 1.00 15.11 113 ILE E C 1
ATOM 6353 O O . ILE E 1 113 ? 2.513 35.980 17.347 1.00 16.59 113 ILE E O 1
ATOM 6358 N N . GLY E 1 114 ? 1.452 37.233 15.806 1.00 15.48 114 GLY E N 1
ATOM 6359 C CA . GLY E 1 114 ? 1.157 36.101 14.957 1.00 16.20 114 GLY E CA 1
ATOM 6360 C C . GLY E 1 114 ? -0.118 35.359 15.294 1.00 15.72 114 GLY E C 1
ATOM 6361 O O . GLY E 1 114 ? -0.396 34.328 14.671 1.00 17.32 114 GLY E O 1
ATOM 6362 N N . ALA E 1 115 ? -0.911 35.858 16.246 1.00 14.53 115 ALA E N 1
ATOM 6363 C CA . ALA E 1 115 ? -2.095 35.125 16.691 1.00 14.92 115 ALA E CA 1
ATOM 6364 C C . ALA E 1 115 ? -3.143 35.008 15.590 1.00 14.89 115 ALA E C 1
ATOM 6365 O O . ALA E 1 115 ? -3.773 33.953 15.429 1.00 16.75 115 ALA E O 1
ATOM 6367 N N . LEU E 1 116 ? -3.377 36.081 14.857 1.00 14.98 116 LEU E N 1
ATOM 6368 C CA . LEU E 1 116 ? -4.320 36.032 13.750 1.00 15.78 116 LEU E CA 1
ATOM 6369 C C . LEU E 1 116 ? -3.739 35.139 12.659 1.00 16.10 116 LEU E C 1
ATOM 6370 O O . LEU E 1 116 ? -2.553 35.268 12.333 1.00 16.83 116 LEU E O 1
ATOM 6375 N N . PRO E 1 117 ? -4.506 34.196 12.111 1.00 15.63 117 PRO E N 1
ATOM 6376 C CA . PRO E 1 117 ? -3.991 33.397 10.990 1.00 15.73 117 PRO E CA 1
ATOM 6377 C C . PRO E 1 117 ? -3.478 34.295 9.874 1.00 15.03 117 PRO E C 1
ATOM 6378 O O . PRO E 1 117 ? -4.023 35.368 9.616 1.00 14.95 117 PRO E O 1
ATOM 6382 N N . ALA E 1 118 ? -2.401 33.851 9.224 1.00 16.38 118 ALA E N 1
ATOM 6383 C CA . ALA E 1 118 ? -1.718 34.684 8.236 1.00 16.03 118 ALA E CA 1
ATOM 6384 C C . ALA E 1 118 ? -2.673 35.238 7.182 1.00 14.59 118 ALA E C 1
ATOM 6385 O O . ALA E 1 118 ? -2.584 36.418 6.818 1.00 17.05 118 ALA E O 1
ATOM 6387 N N . ASP E 1 119 ? -3.615 34.421 6.702 1.00 14.17 119 ASP E N 1
ATOM 6388 C CA . ASP E 1 119 ? -4.464 34.873 5.603 1.00 14.49 119 ASP E CA 1
ATOM 6389 C C . ASP E 1 119 ? -5.555 35.842 6.044 1.00 14.54 119 ASP E C 1
ATOM 6390 O O . ASP E 1 119 ? -6.290 36.346 5.189 1.00 14.96 119 ASP E O 1
ATOM 6395 N N . LEU E 1 120 ? -5.679 36.110 7.345 1.00 13.58 120 LEU E N 1
ATOM 6396 C CA . LEU E 1 120 ? -6.626 37.088 7.863 1.00 12.28 120 LEU E CA 1
ATOM 6397 C C . LEU E 1 120 ? -5.954 38.379 8.311 1.00 13.01 120 LEU E C 1
ATOM 6398 O O . LEU E 1 120 ? -6.657 39.322 8.695 1.00 14.22 120 LEU E O 1
ATOM 6403 N N . ARG E 1 121 ? -4.625 38.454 8.262 1.00 13.06 121 ARG E N 1
ATOM 6404 C CA . ARG E 1 121 ? -3.935 39.648 8.734 1.00 13.16 121 ARG E CA 1
ATOM 6405 C C . ARG E 1 121 ? -4.079 40.801 7.746 1.00 13.99 121 ARG E C 1
ATOM 6406 O O . ARG E 1 121 ? -4.002 40.592 6.529 1.00 15.61 121 ARG E O 1
ATOM 6414 N N . PRO E 1 122 ? -4.266 42.030 8.238 1.00 12.65 122 PRO E N 1
ATOM 6415 C CA . PRO E 1 122 ? -4.230 43.192 7.344 1.00 12.64 122 PRO E CA 1
ATOM 6416 C C . PRO E 1 122 ? -2.903 43.253 6.607 1.00 14.46 122 PRO E C 1
ATOM 6417 O O . PRO E 1 122 ? -1.839 43.045 7.194 1.00 15.48 122 PRO E O 1
ATOM 6421 N N . THR E 1 123 ? -2.981 43.513 5.303 1.00 14.01 123 THR E N 1
ATOM 6422 C CA . THR E 1 123 ? -1.812 43.729 4.459 1.00 15.03 123 THR E CA 1
ATOM 6423 C C . THR E 1 123 ? -1.835 45.080 3.760 1.00 15.83 123 THR E C 1
ATOM 6424 O O . THR E 1 123 ? -0.777 45.656 3.514 1.00 17.54 123 THR E O 1
ATOM 6428 N N . THR E 1 124 ? -3.020 45.603 3.449 1.00 13.30 124 THR E N 1
ATOM 6429 C CA . THR E 1 124 ? -3.138 46.929 2.853 1.00 12.38 124 THR E CA 1
ATOM 6430 C C . THR E 1 124 ? -2.839 48.015 3.876 1.00 13.78 124 THR E C 1
ATOM 6431 O O . THR E 1 124 ? -2.399 49.114 3.512 1.00 15.69 124 THR E O 1
ATOM 6435 N N . ASN E 1 125 ? -3.071 47.723 5.153 1.00 12.31 125 ASN E N 1
ATOM 6436 C CA . ASN E 1 125 ? -2.905 48.670 6.240 1.00 12.22 125 ASN E CA 1
ATOM 6437 C C . ASN E 1 125 ? -2.132 48.009 7.371 1.00 13.45 125 ASN E C 1
ATOM 6438 O O . ASN E 1 125 ? -2.167 46.785 7.531 1.00 15.66 125 ASN E O 1
ATOM 6443 N N . ILE E 1 126 ? -1.434 48.835 8.155 1.00 12.98 126 ILE E N 1
ATOM 6444 C CA . ILE E 1 126 ? -0.635 48.332 9.270 1.00 13.45 126 ILE E CA 1
ATOM 6445 C C . ILE E 1 126 ? -1.530 47.930 10.433 1.00 13.02 126 ILE E C 1
ATOM 6446 O O . ILE E 1 126 ? -1.201 47.007 11.190 1.00 14.13 126 ILE E O 1
ATOM 6451 N N . GLN E 1 127 ? -2.656 48.614 10.612 1.00 13.18 127 GLN E N 1
ATOM 6452 C CA . GLN E 1 127 ? -3.652 48.219 11.597 1.00 12.62 127 GLN E CA 1
ATOM 6453 C C . GLN E 1 127 ? -5.022 48.590 11.055 1.00 10.72 127 GLN E C 1
ATOM 6454 O O . GLN E 1 127 ? -5.148 49.450 10.176 1.00 12.70 127 GLN E O 1
ATOM 6460 N N . VAL E 1 128 ? -6.047 47.909 11.565 1.00 10.71 128 VAL E N 1
ATOM 6461 C CA . VAL E 1 128 ? -7.438 48.277 11.316 1.00 10.14 128 VAL E CA 1
ATOM 6462 C C . VAL E 1 128 ? -8.142 48.334 12.668 1.00 9.46 128 VAL E C 1
ATOM 6463 O O . VAL E 1 128 ? -7.956 47.445 13.505 1.00 10.57 128 VAL E O 1
ATOM 6467 N N . ASP E 1 129 ? -8.920 49.390 12.891 1.00 9.69 129 ASP E N 1
ATOM 6468 C CA . ASP E 1 129 ? -9.453 49.735 14.204 1.00 10.20 129 ASP E CA 1
ATOM 6469 C C . ASP E 1 129 ? -10.972 49.658 14.212 1.00 8.67 129 ASP E C 1
ATOM 6470 O O . ASP E 1 129 ? -11.624 50.035 13.230 1.00 9.67 129 ASP E O 1
ATOM 6475 N N . PHE E 1 130 ? -11.537 49.210 15.337 1.00 9.19 130 PHE E N 1
ATOM 6476 C CA . PHE E 1 130 ? -12.984 49.079 15.484 1.00 8.78 130 PHE E CA 1
ATOM 6477 C C . PHE E 1 130 ? -13.428 49.465 16.884 1.00 9.00 130 PHE E C 1
ATOM 6478 O O . PHE E 1 130 ? -12.816 49.057 17.873 1.00 9.46 130 PHE E O 1
ATOM 6486 N N . GLU E 1 131 ? -14.530 50.219 16.953 1.00 8.28 131 GLU E N 1
ATOM 6487 C CA . GLU E 1 131 ? -15.185 50.520 18.222 1.00 8.42 131 GLU E CA 1
ATOM 6488 C C . GLU E 1 131 ? -16.043 49.340 18.647 1.00 8.55 131 GLU E C 1
ATOM 6489 O O . GLU E 1 131 ? -16.870 48.859 17.867 1.00 9.32 131 GLU E O 1
ATOM 6495 N N . ILE E 1 132 ? -15.855 48.877 19.886 1.00 8.93 132 ILE E N 1
ATOM 6496 C CA . ILE E 1 132 ? -16.592 47.732 20.413 1.00 9.39 132 ILE E CA 1
ATOM 6497 C C . ILE E 1 132 ? -16.982 47.994 21.862 1.00 9.87 132 ILE E C 1
ATOM 6498 O O . ILE E 1 132 ? -16.357 48.791 22.559 1.00 11.63 132 ILE E O 1
ATOM 6503 N N . PHE E 1 133 ? -18.012 47.278 22.327 1.00 9.51 133 PHE E N 1
ATOM 6504 C CA . PHE E 1 133 ? -18.464 47.385 23.716 1.00 9.88 133 PHE E CA 1
ATOM 6505 C C . PHE E 1 133 ? -17.638 46.461 24.612 1.00 10.84 133 PHE E C 1
ATOM 6506 O O . PHE E 1 133 ? -17.585 45.246 24.380 1.00 10.93 133 PHE E O 1
ATOM 6514 N N . VAL E 1 134 ? -16.999 47.033 25.640 1.00 10.81 134 VAL E N 1
ATOM 6515 C CA . VAL E 1 134 ? -16.201 46.265 26.591 1.00 11.39 134 VAL E CA 1
ATOM 6516 C C . VAL E 1 134 ? -16.754 46.459 27.998 1.00 12.79 134 VAL E C 1
ATOM 6517 O O . VAL E 1 134 ? -17.510 47.391 28.271 1.00 13.40 134 VAL E O 1
ATOM 6521 N N . ILE E 1 135 ? -16.339 45.570 28.901 1.00 14.17 135 ILE E N 1
ATOM 6522 C CA . ILE E 1 135 ? -16.770 45.559 30.295 1.00 14.57 135 ILE E CA 1
ATOM 6523 C C . ILE E 1 135 ? -15.533 45.578 31.184 1.00 15.03 135 ILE E C 1
ATOM 6524 O O . ILE E 1 135 ? -14.479 45.047 30.822 1.00 15.87 135 ILE E O 1
ATOM 6529 N N . ASP E 1 136 ? -15.652 46.213 32.351 1.00 15.37 136 ASP E N 1
ATOM 6530 C CA . ASP E 1 136 ? -14.518 46.286 33.268 1.00 16.97 136 ASP E CA 1
ATOM 6531 C C . ASP E 1 136 ? -15.043 46.232 34.692 1.00 17.79 136 ASP E C 1
ATOM 6532 O O . ASP E 1 136 ? -15.836 47.086 35.099 1.00 19.45 136 ASP E O 1
ATOM 6537 N N . ASP E 1 137 ? -14.612 45.210 35.430 1.00 19.28 137 ASP E N 1
ATOM 6538 C CA . ASP E 1 137 ? -14.997 45.018 36.828 1.00 20.48 137 ASP E CA 1
ATOM 6539 C C . ASP E 1 137 ? -16.513 44.929 36.987 1.00 20.98 137 ASP E C 1
ATOM 6540 O O . ASP E 1 137 ? -17.092 45.452 37.941 1.00 22.98 137 ASP E O 1
ATOM 6545 N N . GLY E 1 138 ? -17.166 44.264 36.032 1.00 19.69 138 GLY E N 1
ATOM 6546 C CA . GLY E 1 138 ? -18.607 44.162 36.019 1.00 19.88 138 GLY E CA 1
ATOM 6547 C C . GLY E 1 138 ? -19.330 45.404 35.548 1.00 19.84 138 GLY E C 1
ATOM 6548 O O . GLY E 1 138 ? -20.536 45.336 35.280 1.00 22.31 138 GLY E O 1
ATOM 6549 N N . ASN E 1 139 ? -18.641 46.535 35.430 1.00 18.37 139 ASN E N 1
ATOM 6550 C CA . ASN E 1 139 ? -19.270 47.753 34.946 1.00 18.04 139 ASN E CA 1
ATOM 6551 C C . ASN E 1 139 ? -19.338 47.757 33.428 1.00 15.81 139 ASN E C 1
ATOM 6552 O O . ASN E 1 139 ? -18.511 47.145 32.746 1.00 16.51 139 ASN E O 1
ATOM 6557 N N . ARG E 1 140 ? -20.341 48.464 32.902 1.00 13.60 140 ARG E N 1
ATOM 6558 C CA . ARG E 1 140 ? -20.557 48.619 31.468 1.00 13.03 140 ARG E CA 1
ATOM 6559 C C . ARG E 1 140 ? -20.242 50.061 31.088 1.00 13.39 140 ARG E C 1
ATOM 6560 O O . ARG E 1 140 ? -21.139 50.918 31.084 1.00 15.08 140 ARG E O 1
ATOM 6568 N N . PRO E 1 141 ? -18.983 50.390 30.777 1.00 13.15 141 PRO E N 1
ATOM 6569 C CA . PRO E 1 141 ? -18.624 51.798 30.549 1.00 14.00 141 PRO E CA 1
ATOM 6570 C C . PRO E 1 141 ? -19.253 52.353 29.283 1.00 13.65 141 PRO E C 1
ATOM 6571 O O . PRO E 1 141 ? -19.410 51.644 28.287 1.00 13.56 141 PRO E O 1
ATOM 6575 N N . VAL E 1 142 ? -19.600 53.644 29.328 1.00 13.29 142 VAL E N 1
ATOM 6576 C CA . VAL E 1 142 ? -20.267 54.275 28.192 1.00 13.26 142 VAL E CA 1
ATOM 6577 C C . VAL E 1 142 ? -19.297 54.571 27.055 1.00 12.93 142 VAL E C 1
ATOM 6578 O O . VAL E 1 142 ? -19.701 54.588 25.891 1.00 12.82 142 VAL E O 1
ATOM 6582 N N . ASN E 1 143 ? -18.021 54.819 27.349 1.00 12.53 143 ASN E N 1
ATOM 6583 C CA . ASN E 1 143 ? -17.051 54.979 26.270 1.00 13.43 143 ASN E CA 1
ATOM 6584 C C . ASN E 1 143 ? -16.831 53.640 25.574 1.00 12.11 143 ASN E C 1
ATOM 6585 O O . ASN E 1 143 ? -16.743 52.604 26.237 1.00 12.52 143 ASN E O 1
ATOM 6590 N N . PRO E 1 144 ? -16.709 53.629 24.250 1.00 11.18 144 PRO E N 1
ATOM 6591 C CA . PRO E 1 144 ? -16.404 52.368 23.561 1.00 10.65 144 PRO E CA 1
ATOM 6592 C C . PRO E 1 144 ? -14.994 51.891 23.871 1.00 10.64 144 PRO E C 1
ATOM 6593 O O . PRO E 1 144 ? -14.063 52.681 24.057 1.00 11.88 144 PRO E O 1
ATOM 6597 N N . GLY E 1 145 ? -14.839 50.580 23.911 1.00 10.07 145 GLY E N 1
ATOM 6598 C CA . GLY E 1 145 ? -13.519 50.002 23.786 1.00 10.31 145 GLY E CA 1
ATOM 6599 C C . GLY E 1 145 ? -13.045 50.041 22.342 1.00 10.11 145 GLY E C 1
ATOM 6600 O O . GLY E 1 145 ? -13.782 50.395 21.420 1.00 10.30 145 GLY E O 1
ATOM 6601 N N . LEU E 1 146 ? -11.789 49.658 22.144 1.00 10.54 146 LEU E N 1
ATOM 6602 C CA . LEU E 1 146 ? -11.172 49.683 20.825 1.00 10.16 146 LEU E CA 1
ATOM 6603 C C . LEU E 1 146 ? -10.419 48.381 20.596 1.00 10.48 146 LEU E C 1
ATOM 6604 O O . LEU E 1 146 ? -9.614 47.975 21.440 1.00 12.12 146 LEU E O 1
ATOM 6609 N N . ILE E 1 147 ? -10.679 47.716 19.469 1.00 9.81 147 ILE E N 1
ATOM 6610 C CA . ILE E 1 147 ? -9.854 46.590 19.037 1.00 9.81 147 ILE E CA 1
ATOM 6611 C C . ILE E 1 147 ? -9.038 47.019 17.828 1.00 10.64 147 ILE E C 1
ATOM 6612 O O . ILE E 1 147 ? -9.565 47.641 16.896 1.00 10.67 147 ILE E O 1
ATOM 6617 N N . THR E 1 148 ? -7.745 46.706 17.858 1.00 11.04 148 THR E N 1
ATOM 6618 C CA . THR E 1 148 ? -6.845 46.977 16.743 1.00 11.13 148 THR E CA 1
ATOM 6619 C C . THR E 1 148 ? -6.276 45.652 16.260 1.00 10.67 148 THR E C 1
ATOM 6620 O O . THR E 1 148 ? -5.677 44.906 17.048 1.00 12.09 148 THR E O 1
ATOM 6624 N N . LEU E 1 149 ? -6.471 45.359 14.973 1.00 10.63 149 LEU E N 1
ATOM 6625 C CA . LEU E 1 149 ? -5.865 44.197 14.327 1.00 10.99 149 LEU E CA 1
ATOM 6626 C C . LEU E 1 149 ? -4.601 44.665 13.624 1.00 10.78 149 LEU E C 1
ATOM 6627 O O . LEU E 1 149 ? -4.664 45.558 12.773 1.00 11.86 149 LEU E O 1
ATOM 6632 N N . LEU E 1 150 ? -3.462 44.074 13.976 1.00 12.08 150 LEU E N 1
ATOM 6633 C CA . LEU E 1 150 ? -2.182 44.517 13.440 1.00 13.16 150 LEU E CA 1
ATOM 6634 C C . LEU E 1 150 ? -1.710 43.602 12.315 1.00 13.49 150 LEU E C 1
ATOM 6635 O O . LEU E 1 150 ? -2.038 42.411 12.271 1.00 14.23 150 LEU E O 1
ATOM 6640 N N . SER E 1 151 ? -0.910 44.171 11.411 1.00 13.59 151 SER E N 1
ATOM 6641 C CA . SER E 1 151 ? -0.422 43.404 10.270 1.00 13.57 151 SER E CA 1
ATOM 6642 C C . SER E 1 151 ? 0.496 42.259 10.682 1.00 14.63 151 SER E C 1
ATOM 6643 O O . SER E 1 151 ? 0.640 41.297 9.919 1.00 16.48 151 SER E O 1
ATOM 6646 N N . ASN E 1 152 ? 1.115 42.328 11.864 1.00 13.71 152 ASN E N 1
ATOM 6647 C CA . ASN E 1 152 ? 1.915 41.211 12.348 1.00 13.62 152 ASN E CA 1
ATOM 6648 C C . ASN E 1 152 ? 1.068 40.116 12.999 1.00 13.86 152 ASN E C 1
ATOM 6649 O O . ASN E 1 152 ? 1.627 39.144 13.518 1.00 15.24 152 ASN E O 1
ATOM 6654 N N . GLY E 1 153 ? -0.261 40.241 12.981 1.00 13.76 153 GLY E N 1
ATOM 6655 C CA . GLY E 1 153 ? -1.123 39.223 13.545 1.00 14.19 153 GLY E CA 1
ATOM 6656 C C . GLY E 1 153 ? -1.482 39.414 15.003 1.00 13.63 153 GLY E C 1
ATOM 6657 O O . GLY E 1 153 ? -2.298 38.645 15.530 1.00 14.77 153 GLY E O 1
ATOM 6658 N N . GLN E 1 154 ? -0.911 40.407 15.677 1.00 12.97 154 GLN E N 1
ATOM 6659 C CA . GLN E 1 154 ? -1.306 40.670 17.052 1.00 13.19 154 GLN E CA 1
ATOM 6660 C C . GLN E 1 154 ? -2.675 41.333 17.097 1.00 11.76 154 GLN E C 1
ATOM 6661 O O . GLN E 1 154 ? -3.026 42.154 16.237 1.00 13.32 154 GLN E O 1
ATOM 6667 N N . ILE E 1 155 ? -3.450 40.958 18.108 1.00 12.55 155 ILE E N 1
ATOM 6668 C CA . ILE E 1 155 ? -4.745 41.552 18.406 1.00 12.97 155 ILE E CA 1
ATOM 6669 C C . ILE E 1 155 ? -4.607 42.276 19.736 1.00 12.76 155 ILE E C 1
ATOM 6670 O O . ILE E 1 155 ? -4.100 41.699 20.704 1.00 14.27 155 ILE E O 1
ATOM 6675 N N . VAL E 1 156 ? -5.033 43.537 19.788 1.00 13.09 156 VAL E N 1
ATOM 6676 C CA . VAL E 1 156 ? -5.020 44.312 21.025 1.00 13.40 156 VAL E CA 1
ATOM 6677 C C . VAL E 1 156 ? -6.425 44.843 21.278 1.00 11.33 156 VAL E C 1
ATOM 6678 O O . VAL E 1 156 ? -7.062 45.380 20.363 1.00 11.90 156 VAL E O 1
ATOM 6682 N N . VAL E 1 157 ? -6.907 44.699 22.513 1.00 12.55 157 VAL E N 1
ATOM 6683 C CA . VAL E 1 157 ? -8.196 45.251 22.925 1.00 12.02 157 VAL E CA 1
ATOM 6684 C C . VAL E 1 157 ? -7.958 46.219 24.076 1.00 12.66 157 VAL E C 1
ATOM 6685 O O . VAL E 1 157 ? -7.402 45.836 25.116 1.00 13.55 157 VAL E O 1
ATOM 6689 N N . TYR E 1 158 ? -8.358 47.472 23.879 1.00 12.48 158 TYR E N 1
ATOM 6690 C CA . TYR E 1 158 ? -8.218 48.524 24.874 1.00 12.92 158 TYR E CA 1
ATOM 6691 C C . TYR E 1 158 ? -9.555 48.816 25.542 1.00 12.71 158 TYR E C 1
ATOM 6692 O O . TYR E 1 158 ? -10.621 48.672 24.936 1.00 13.26 158 TYR E O 1
ATOM 6701 N N . LYS E 1 159 ? -9.482 49.262 26.800 1.00 13.68 159 LYS E N 1
ATOM 6702 C CA . LYS E 1 159 ? -10.688 49.642 27.529 1.00 14.28 159 LYS E CA 1
ATOM 6703 C C . LYS E 1 159 ? -11.345 50.882 26.935 1.00 13.59 159 LYS E C 1
ATOM 6704 O O . LYS E 1 159 ? -12.569 51.024 27.015 1.00 14.37 159 LYS E O 1
ATOM 6710 N N . ASP E 1 160 ? -10.565 51.784 26.339 1.00 13.38 160 ASP E N 1
ATOM 6711 C CA . ASP E 1 160 ? -11.131 52.942 25.655 1.00 12.79 160 ASP E CA 1
ATOM 6712 C C . ASP E 1 160 ? -10.227 53.304 24.483 1.00 12.89 160 ASP E C 1
ATOM 6713 O O . ASP E 1 160 ? -9.188 52.673 24.263 1.00 14.09 160 ASP E O 1
ATOM 6718 N N . ASN E 1 161 ? -10.616 54.352 23.746 1.00 12.25 161 ASN E N 1
ATOM 6719 C CA . ASN E 1 161 ? -9.859 54.774 22.567 1.00 12.35 161 ASN E CA 1
ATOM 6720 C C . ASN E 1 161 ? -8.506 55.379 22.903 1.00 13.13 161 ASN E C 1
ATOM 6721 O O . ASN E 1 161 ? -7.678 55.541 21.999 1.00 14.47 161 ASN E O 1
ATOM 6726 N N . ASN E 1 162 ? -8.278 55.759 24.153 1.00 14.19 162 ASN E N 1
ATOM 6727 C CA . ASN E 1 162 ? -7.042 56.432 24.550 1.00 15.39 162 ASN E CA 1
ATOM 6728 C C . ASN E 1 162 ? -6.069 55.472 25.223 1.00 16.92 162 ASN E C 1
ATOM 6729 O O . ASN E 1 162 ? -5.493 55.775 26.269 1.00 19.35 162 ASN E O 1
ATOM 6734 N N . LEU E 1 163 ? -5.871 54.299 24.618 1.00 16.10 163 LEU E N 1
ATOM 6735 C CA . LEU E 1 163 ? -4.951 53.281 25.131 1.00 17.18 163 LEU E CA 1
ATOM 6736 C C . LEU E 1 163 ? -5.358 52.800 26.524 1.00 16.59 163 LEU E C 1
ATOM 6737 O O . LEU E 1 163 ? -4.518 52.390 27.327 1.00 18.45 163 LEU E O 1
ATOM 6742 N N . GLY E 1 164 ? -6.655 52.825 26.817 1.00 18.26 164 GLY E N 1
ATOM 6743 C CA . GLY E 1 164 ? -7.099 52.557 28.175 1.00 17.45 164 GLY E CA 1
ATOM 6744 C C . GLY E 1 164 ? -6.848 51.118 28.589 1.00 16.20 164 GLY E C 1
ATOM 6745 O O . GLY E 1 164 ? -6.949 50.186 27.785 1.00 15.28 164 GLY E O 1
ATOM 6746 N N . GLN E 1 165 ? -6.536 50.937 29.866 1.00 16.78 165 GLN E N 1
ATOM 6747 C CA . GLN E 1 165 ? -6.295 49.615 30.414 1.00 16.92 165 GLN E CA 1
ATOM 6748 C C . GLN E 1 165 ? -7.505 49.157 31.212 1.00 17.57 165 GLN E C 1
ATOM 6749 O O . GLN E 1 165 ? -8.265 49.967 31.751 1.00 19.13 165 GLN E O 1
ATOM 6755 N N . PHE E 1 166 ? -7.686 47.845 31.264 1.00 17.29 166 PHE E N 1
ATOM 6756 C CA . PHE E 1 166 ? -8.657 47.263 32.170 1.00 17.60 166 PHE E CA 1
ATOM 6757 C C . PHE E 1 166 ? -8.070 47.285 33.574 1.00 20.21 166 PHE E C 1
ATOM 6758 O O . PHE E 1 166 ? -6.857 47.357 33.750 1.00 21.75 166 PHE E O 1
ATOM 6766 N N . THR E 1 167 ? -8.942 47.264 34.576 1.00 22.67 167 THR E N 1
ATOM 6767 C CA . THR E 1 167 ? -8.570 47.622 35.940 1.00 24.87 167 THR E CA 1
ATOM 6768 C C . THR E 1 167 ? -8.718 46.434 36.879 1.00 25.08 167 THR E C 1
ATOM 6769 O O . THR E 1 167 ? -9.672 45.660 36.765 1.00 24.92 167 THR E O 1
ATOM 6773 N N . THR E 1 168 ? -7.772 46.305 37.816 1.00 26.67 168 THR E N 1
ATOM 6774 C CA . THR E 1 168 ? -7.841 45.258 38.828 1.00 25.78 168 THR E CA 1
ATOM 6775 C C . THR E 1 168 ? -9.174 45.317 39.562 1.00 26.34 168 THR E C 1
ATOM 6776 O O . THR E 1 168 ? -9.622 46.384 39.990 1.00 27.54 168 THR E O 1
ATOM 6780 N N . GLY E 1 169 ? -9.810 44.171 39.691 1.00 25.71 169 GLY E N 1
ATOM 6781 C CA . GLY E 1 169 ? -11.111 44.108 40.327 1.00 26.02 169 GLY E CA 1
ATOM 6782 C C . GLY E 1 169 ? -11.883 42.886 39.890 1.00 27.04 169 GLY E C 1
ATOM 6783 O O . GLY E 1 169 ? -11.525 42.182 38.949 1.00 27.53 169 GLY E O 1
ATOM 6784 N N . ILE E 1 170 ? -12.988 42.646 40.585 1.00 26.96 170 ILE E N 1
ATOM 6785 C CA . ILE E 1 170 ? -13.833 41.508 40.322 1.00 28.42 170 ILE E CA 1
ATOM 6786 C C . ILE E 1 170 ? -15.073 42.011 39.586 1.00 26.70 170 ILE E C 1
ATOM 6787 O O . ILE E 1 170 ? -15.312 43.209 39.475 1.00 25.85 170 ILE E O 1
ATOM 6792 N N . GLY E 1 171 ? -15.870 41.082 39.072 1.00 24.61 171 GLY E N 1
ATOM 6793 C CA . GLY E 1 171 ? -17.092 41.395 38.364 1.00 22.56 171 GLY E CA 1
ATOM 6794 C C . GLY E 1 171 ? -17.022 41.075 36.888 1.00 21.49 171 GLY E C 1
ATOM 6795 O O . GLY E 1 171 ? -18.070 40.956 36.236 1.00 22.64 171 GLY E O 1
ATOM 6796 N N . GLY E 1 172 ? -15.814 40.912 36.351 1.00 21.15 172 GLY E N 1
ATOM 6797 C CA . GLY E 1 172 ? -15.632 40.585 34.955 1.00 20.54 172 GLY E CA 1
ATOM 6798 C C . GLY E 1 172 ? -15.056 41.737 34.158 1.00 19.39 172 GLY E C 1
ATOM 6799 O O . GLY E 1 172 ? -15.640 42.825 34.109 1.00 19.33 172 GLY E O 1
ATOM 6800 N N . SER E 1 173 ? -13.914 41.514 33.521 1.00 18.51 173 SER E N 1
ATOM 6801 C CA . SER E 1 173 ? -13.320 42.505 32.638 1.00 17.79 173 SER E CA 1
ATOM 6802 C C . SER E 1 173 ? -13.046 41.844 31.301 1.00 16.45 173 SER E C 1
ATOM 6803 O O . SER E 1 173 ? -12.584 40.702 31.251 1.00 18.14 173 SER E O 1
ATOM 6806 N N . GLY E 1 174 ? -13.335 42.561 30.218 1.00 15.98 174 GLY E N 1
ATOM 6807 C CA . GLY E 1 174 ? -13.192 41.990 28.894 1.00 14.52 174 GLY E CA 1
ATOM 6808 C C . GLY E 1 174 ? -14.342 42.400 28.002 1.00 13.19 174 GLY E C 1
ATOM 6809 O O . GLY E 1 174 ? -14.606 43.600 27.864 1.00 13.40 174 GLY E O 1
ATOM 6810 N N . PHE E 1 175 ? -15.042 41.440 27.393 1.00 13.50 175 PHE E N 1
ATOM 6811 C CA . PHE E 1 175 ? -16.106 41.811 26.468 1.00 13.19 175 PHE E CA 1
ATOM 6812 C C . PHE E 1 175 ? -17.101 40.676 26.268 1.00 12.53 175 PHE E C 1
ATOM 6813 O O . PHE E 1 175 ? -16.752 39.496 26.354 1.00 12.92 175 PHE E O 1
ATOM 6821 N N . ASN E 1 176 ? -18.350 41.069 25.998 1.00 12.04 176 ASN E N 1
ATOM 6822 C CA . ASN E 1 176 ? -19.357 40.196 25.420 1.00 11.41 176 ASN E CA 1
ATOM 6823 C C . ASN E 1 176 ? -19.008 39.914 23.959 1.00 11.60 176 ASN E C 1
ATOM 6824 O O . ASN E 1 176 ? -18.168 40.601 23.361 1.00 11.05 176 ASN E O 1
ATOM 6829 N N . PRO E 1 177 ? -19.646 38.916 23.341 1.00 10.92 177 PRO E N 1
ATOM 6830 C CA . PRO E 1 177 ? -19.329 38.620 21.939 1.00 10.89 177 PRO E CA 1
ATOM 6831 C C . PRO E 1 177 ? -19.566 39.820 21.036 1.00 9.92 177 PRO E C 1
ATOM 6832 O O . PRO E 1 177 ? -20.478 40.627 21.252 1.00 9.65 177 PRO E O 1
ATOM 6836 N N . PHE E 1 178 ? -18.718 39.934 20.017 1.00 9.60 178 PHE E N 1
ATOM 6837 C CA . PHE E 1 178 ? -18.800 41.034 19.066 1.00 9.66 178 PHE E CA 1
ATOM 6838 C C . PHE E 1 178 ? -18.283 40.530 17.725 1.00 8.71 178 PHE E C 1
ATOM 6839 O O . PHE E 1 178 ? -17.748 39.424 17.615 1.00 10.46 178 PHE E O 1
ATOM 6847 N N . SER E 1 179 ? -18.424 41.357 16.702 1.00 9.46 179 SER E N 1
ATOM 6848 C CA . SER E 1 179 ? -17.981 40.959 15.377 1.00 9.24 179 SER E CA 1
ATOM 6849 C C . SER E 1 179 ? -17.437 42.172 14.644 1.00 8.83 179 SER E C 1
ATOM 6850 O O . SER E 1 179 ? -17.935 43.287 14.832 1.00 10.70 179 SER E O 1
ATOM 6853 N N . ILE E 1 180 ? -16.403 41.951 13.828 1.00 8.82 180 ILE E N 1
ATOM 6854 C CA . ILE E 1 180 ? -15.773 43.002 13.038 1.00 8.83 180 ILE E CA 1
ATOM 6855 C C . ILE E 1 180 ? -15.508 42.456 11.637 1.00 9.19 180 ILE E C 1
ATOM 6856 O O . ILE E 1 180 ? -15.256 41.261 11.457 1.00 10.05 180 ILE E O 1
ATOM 6861 N N . THR E 1 181 ? -15.568 43.339 10.643 1.00 8.64 181 THR E N 1
ATOM 6862 C CA . THR E 1 181 ? -15.467 42.956 9.236 1.00 8.86 181 THR E CA 1
ATOM 6863 C C . THR E 1 181 ? -14.544 43.938 8.522 1.00 8.33 181 THR E C 1
ATOM 6864 O O . THR E 1 181 ? -14.641 45.147 8.740 1.00 9.43 181 THR E O 1
ATOM 6868 N N . TYR E 1 182 ? -13.647 43.432 7.671 1.00 8.43 182 TYR E N 1
ATOM 6869 C CA . TYR E 1 182 ? -12.639 44.283 7.037 1.00 8.87 182 TYR E CA 1
ATOM 6870 C C . TYR E 1 182 ? -12.037 43.552 5.847 1.00 8.67 182 TYR E C 1
ATOM 6871 O O . TYR E 1 182 ? -11.972 42.324 5.834 1.00 10.06 182 TYR E O 1
ATOM 6880 N N . MET E 1 183 ? -11.571 44.316 4.860 1.00 9.07 183 MET E N 1
ATOM 6881 C CA . MET E 1 183 ? -10.708 43.762 3.827 1.00 9.17 183 MET E CA 1
ATOM 6882 C C . MET E 1 183 ? -9.257 43.789 4.278 1.00 10.11 183 MET E C 1
ATOM 6883 O O . MET E 1 183 ? -8.819 44.726 4.952 1.00 11.09 183 MET E O 1
ATOM 6888 N N . VAL E 1 184 ? -8.514 42.741 3.923 1.00 10.61 184 VAL E N 1
ATOM 6889 C CA . VAL E 1 184 ? -7.115 42.690 4.312 1.00 11.92 184 VAL E CA 1
ATOM 6890 C C . VAL E 1 184 ? -6.350 43.850 3.683 1.00 12.97 184 VAL E C 1
ATOM 6891 O O . VAL E 1 184 ? -6.691 44.349 2.596 1.00 13.67 184 VAL E O 1
ATOM 6896 N N . SER F 1 4 ? -77.902 32.019 24.102 1.00 44.91 4 SER F N 1
ATOM 6897 C CA . SER F 1 4 ? -76.897 30.982 23.910 1.00 45.54 4 SER F CA 1
ATOM 6898 C C . SER F 1 4 ? -77.222 30.039 22.751 1.00 43.00 4 SER F C 1
ATOM 6899 O O . SER F 1 4 ? -77.573 28.875 22.957 1.00 44.05 4 SER F O 1
ATOM 6902 N N . SER F 1 5 ? -77.116 30.563 21.530 1.00 37.41 5 SER F N 1
ATOM 6903 C CA . SER F 1 5 ? -76.939 29.751 20.333 1.00 32.21 5 SER F CA 1
ATOM 6904 C C . SER F 1 5 ? -75.539 29.154 20.262 1.00 29.21 5 SER F C 1
ATOM 6905 O O . SER F 1 5 ? -75.184 28.512 19.266 1.00 27.07 5 SER F O 1
ATOM 6908 N N . LEU F 1 6 ? -74.740 29.383 21.299 1.00 26.85 6 LEU F N 1
ATOM 6909 C CA . LEU F 1 6 ? -73.393 28.851 21.418 1.00 25.93 6 LEU F CA 1
ATOM 6910 C C . LEU F 1 6 ? -73.375 27.397 21.856 1.00 25.63 6 LEU F C 1
ATOM 6911 O O . LEU F 1 6 ? -72.327 26.750 21.751 1.00 23.96 6 LEU F O 1
ATOM 6916 N N . LEU F 1 7 ? -74.493 26.875 22.361 1.00 26.19 7 LEU F N 1
ATOM 6917 C CA . LEU F 1 7 ? -74.532 25.500 22.839 1.00 28.88 7 LEU F CA 1
ATOM 6918 C C . LEU F 1 7 ? -74.726 24.502 21.711 1.00 30.44 7 LEU F C 1
ATOM 6919 O O . LEU F 1 7 ? -74.688 23.291 21.956 1.00 32.16 7 LEU F O 1
ATOM 6924 N N . GLU F 1 8 ? -74.947 24.983 20.490 1.00 30.08 8 GLU F N 1
ATOM 6925 C CA . GLU F 1 8 ? -75.067 24.138 19.316 1.00 31.02 8 GLU F CA 1
ATOM 6926 C C . GLU F 1 8 ? -74.267 24.777 18.192 1.00 26.24 8 GLU F C 1
ATOM 6927 O O . GLU F 1 8 ? -73.883 25.947 18.270 1.00 25.45 8 GLU F O 1
ATOM 6933 N N . LYS F 1 9 ? -74.017 23.990 17.147 1.00 24.90 9 LYS F N 1
ATOM 6934 C CA . LYS F 1 9 ? -73.193 24.437 16.030 1.00 23.95 9 LYS F CA 1
ATOM 6935 C C . LYS F 1 9 ? -73.679 25.776 15.487 1.00 23.41 9 LYS F C 1
ATOM 6936 O O . LYS F 1 9 ? -74.882 26.020 15.367 1.00 24.30 9 LYS F O 1
ATOM 6942 N N . ASN F 1 10 ? -72.722 26.644 15.163 1.00 20.94 10 ASN F N 1
ATOM 6943 C CA . ASN F 1 10 ? -72.998 27.977 14.647 1.00 20.19 10 ASN F CA 1
ATOM 6944 C C . ASN F 1 10 ? -71.861 28.366 13.708 1.00 20.32 10 ASN F C 1
ATOM 6945 O O . ASN F 1 10 ? -70.891 27.621 13.541 1.00 20.74 10 ASN F O 1
ATOM 6950 N N . ILE F 1 11 ? -71.976 29.544 13.097 1.00 20.38 11 ILE F N 1
ATOM 6951 C CA . ILE F 1 11 ? -70.928 30.063 12.223 1.00 19.73 11 ILE F CA 1
ATOM 6952 C C . ILE F 1 11 ? -70.104 31.149 12.914 1.00 19.10 11 ILE F C 1
ATOM 6953 O O . ILE F 1 11 ? -69.445 31.942 12.241 1.00 19.82 11 ILE F O 1
ATOM 6958 N N . TYR F 1 12 ? -70.127 31.198 14.246 1.00 17.20 12 TYR F N 1
ATOM 6959 C CA . TYR F 1 12 ? -69.512 32.301 14.980 1.00 17.32 12 TYR F CA 1
ATOM 6960 C C . TYR F 1 12 ? -68.002 32.130 15.084 1.00 15.17 12 TYR F C 1
ATOM 6961 O O . TYR F 1 12 ? -67.514 31.127 15.622 1.00 14.33 12 TYR F O 1
ATOM 6970 N N . ASN F 1 13 ? -67.265 33.143 14.639 1.00 14.20 13 ASN F N 1
ATOM 6971 C CA . ASN F 1 13 ? -65.847 33.250 14.965 1.00 13.80 13 ASN F CA 1
ATOM 6972 C C . ASN F 1 13 ? -65.756 33.997 16.286 1.00 13.96 13 ASN F C 1
ATOM 6973 O O . ASN F 1 13 ? -65.831 35.227 16.333 1.00 16.04 13 ASN F O 1
ATOM 6978 N N . VAL F 1 14 ? -65.648 33.241 17.370 1.00 12.26 14 VAL F N 1
ATOM 6979 C CA . VAL F 1 14 ? -65.686 33.803 18.714 1.00 12.52 14 VAL F CA 1
ATOM 6980 C C . VAL F 1 14 ? -64.333 34.408 19.047 1.00 12.00 14 VAL F C 1
ATOM 6981 O O . VAL F 1 14 ? -63.281 33.827 18.749 1.00 12.32 14 VAL F O 1
ATOM 6985 N N . HIS F 1 15 ? -64.364 35.580 19.672 1.00 12.46 15 HIS F N 1
ATOM 6986 C CA . HIS F 1 15 ? -63.188 36.221 20.232 1.00 12.45 15 HIS F CA 1
ATOM 6987 C C . HIS F 1 15 ? -63.292 36.179 21.748 1.00 12.18 15 HIS F C 1
ATOM 6988 O O . HIS F 1 15 ? -64.366 36.414 22.314 1.00 13.87 15 HIS F O 1
ATOM 6995 N N . ASN F 1 16 ? -62.178 35.875 22.403 1.00 11.93 16 ASN F N 1
ATOM 6996 C CA . ASN F 1 16 ? -62.113 35.958 23.854 1.00 11.60 16 ASN F CA 1
ATOM 6997 C C . ASN F 1 16 ? -60.695 36.289 24.298 1.00 11.68 16 ASN F C 1
ATOM 6998 O O . ASN F 1 16 ? -59.719 35.887 23.659 1.00 12.36 16 ASN F O 1
ATOM 7003 N N . LYS F 1 17 ? -60.592 37.045 25.394 1.00 12.03 17 LYS F N 1
ATOM 7004 C CA . LYS F 1 17 ? -59.273 37.339 25.946 1.00 12.95 17 LYS F CA 1
ATOM 7005 C C . LYS F 1 17 ? -58.559 36.060 26.376 1.00 13.26 17 LYS F C 1
ATOM 7006 O O . LYS F 1 17 ? -57.328 35.973 26.304 1.00 16.37 17 LYS F O 1
ATOM 7012 N N . SER F 1 18 ? -59.314 35.056 26.808 1.00 11.49 18 SER F N 1
ATOM 7013 C CA . SER F 1 18 ? -58.781 33.735 27.112 1.00 10.91 18 SER F CA 1
ATOM 7014 C C . SER F 1 18 ? -59.956 32.770 27.148 1.00 9.77 18 SER F C 1
ATOM 7015 O O . SER F 1 18 ? -61.116 33.184 27.148 1.00 10.92 18 SER F O 1
ATOM 7018 N N . ASN F 1 19 ? -59.645 31.474 27.183 1.00 9.59 19 ASN F N 1
ATOM 7019 C CA . ASN F 1 19 ? -60.665 30.432 27.226 1.00 10.18 19 ASN F CA 1
ATOM 7020 C C . ASN F 1 19 ? -60.303 29.416 28.302 1.00 9.76 19 ASN F C 1
ATOM 7021 O O . ASN F 1 19 ? -59.245 28.781 28.231 1.00 11.11 19 ASN F O 1
ATOM 7026 N N . THR F 1 20 ? -61.160 29.289 29.319 1.00 9.87 20 THR F N 1
ATOM 7027 C CA . THR F 1 20 ? -60.918 28.398 30.451 1.00 11.12 20 THR F CA 1
ATOM 7028 C C . THR F 1 20 ? -61.797 27.155 30.327 1.00 10.05 20 THR F C 1
ATOM 7029 O O . THR F 1 20 ? -63.027 27.260 30.272 1.00 11.87 20 THR F O 1
ATOM 7033 N N . LEU F 1 21 ? -61.158 25.988 30.289 1.00 10.18 21 LEU F N 1
ATOM 7034 C CA . LEU F 1 21 ? -61.813 24.703 30.069 1.00 10.41 21 LEU F CA 1
ATOM 7035 C C . LEU F 1 21 ? -61.953 23.961 31.393 1.00 12.19 21 LEU F C 1
ATOM 7036 O O . LEU F 1 21 ? -60.952 23.712 32.069 1.00 13.12 21 LEU F O 1
ATOM 7041 N N . THR F 1 22 ? -63.180 23.580 31.751 1.00 12.69 22 THR F N 1
ATOM 7042 C CA . THR F 1 22 ? -63.394 22.840 32.995 1.00 13.53 22 THR F CA 1
ATOM 7043 C C . THR F 1 22 ? -62.589 21.542 33.020 1.00 13.21 22 THR F C 1
ATOM 7044 O O . THR F 1 22 ? -62.556 20.798 32.035 1.00 15.09 22 THR F O 1
ATOM 7048 N N . ASN F 1 23 ? -61.941 21.261 34.154 1.00 14.21 23 ASN F N 1
ATOM 7049 C CA . ASN F 1 23 ? -61.219 20.001 34.298 1.00 13.89 23 ASN F CA 1
ATOM 7050 C C . ASN F 1 23 ? -62.226 18.870 34.473 1.00 15.16 23 ASN F C 1
ATOM 7051 O O . ASN F 1 23 ? -62.956 18.827 35.469 1.00 17.83 23 ASN F O 1
ATOM 7056 N N . VAL F 1 24 ? -62.272 17.963 33.501 1.00 14.64 24 VAL F N 1
ATOM 7057 C CA . VAL F 1 24 ? -63.251 16.878 33.461 1.00 15.78 24 VAL F CA 1
ATOM 7058 C C . VAL F 1 24 ? -62.537 15.560 33.183 1.00 15.31 24 VAL F C 1
ATOM 7059 O O . VAL F 1 24 ? -61.462 15.559 32.560 1.00 15.69 24 VAL F O 1
ATOM 7063 N N . PRO F 1 25 ? -63.089 14.420 33.615 1.00 17.72 25 PRO F N 1
ATOM 7064 C CA . PRO F 1 25 ? -62.384 13.144 33.425 1.00 18.28 25 PRO F CA 1
ATOM 7065 C C . PRO F 1 25 ? -62.527 12.537 32.040 1.00 17.96 25 PRO F C 1
ATOM 7066 O O . PRO F 1 25 ? -61.822 11.562 31.743 1.00 19.14 25 PRO F O 1
ATOM 7070 N N . ALA F 1 26 ? -63.391 13.079 31.183 1.00 17.15 26 ALA F N 1
ATOM 7071 C CA . ALA F 1 26 ? -63.622 12.499 29.867 1.00 17.51 26 ALA F CA 1
ATOM 7072 C C . ALA F 1 26 ? -64.166 13.567 28.926 1.00 16.87 26 ALA F C 1
ATOM 7073 O O . ALA F 1 26 ? -64.783 14.540 29.363 1.00 17.76 26 ALA F O 1
ATOM 7075 N N . ASN F 1 27 ? -63.916 13.376 27.629 1.00 16.10 27 ASN F N 1
ATOM 7076 C CA . ASN F 1 27 ? -64.420 14.260 26.583 1.00 15.51 27 ASN F CA 1
ATOM 7077 C C . ASN F 1 27 ? -65.916 14.502 26.769 1.00 15.97 27 ASN F C 1
ATOM 7078 O O . ASN F 1 27 ? -66.711 13.565 26.633 1.00 17.01 27 ASN F O 1
ATOM 7083 N N . PRO F 1 28 ? -66.340 15.734 27.078 1.00 15.97 28 PRO F N 1
ATOM 7084 C CA . PRO F 1 28 ? -67.765 15.962 27.378 1.00 16.88 28 PRO F CA 1
ATOM 7085 C C . PRO F 1 28 ? -68.698 15.735 26.204 1.00 18.40 28 PRO F C 1
ATOM 7086 O O . PRO F 1 28 ? -69.881 15.452 26.430 1.00 20.64 28 PRO F O 1
ATOM 7090 N N . THR F 1 29 ? -68.219 15.850 24.962 1.00 16.02 29 THR F N 1
ATOM 7091 C CA . THR F 1 29 ? -69.073 15.644 23.802 1.00 16.02 29 THR F CA 1
ATOM 7092 C C . THR F 1 29 ? -68.805 14.340 23.076 1.00 16.27 29 THR F C 1
ATOM 7093 O O . THR F 1 29 ? -69.688 13.862 22.355 1.00 19.95 29 THR F O 1
ATOM 7097 N N . GLY F 1 30 ? -67.615 13.767 23.233 1.00 17.54 30 GLY F N 1
ATOM 7098 C CA . GLY F 1 30 ? -67.192 12.631 22.444 1.00 16.87 30 GLY F CA 1
ATOM 7099 C C . GLY F 1 30 ? -66.656 12.965 21.067 1.00 17.47 30 GLY F C 1
ATOM 7100 O O . GLY F 1 30 ? -66.225 12.048 20.355 1.00 21.66 30 GLY F O 1
ATOM 7101 N N . ASN F 1 31 ? -66.649 14.238 20.669 1.00 16.42 31 ASN F N 1
ATOM 7102 C CA . ASN F 1 31 ? -66.282 14.599 19.304 1.00 15.63 31 ASN F CA 1
ATOM 7103 C C . ASN F 1 31 ? -64.771 14.732 19.153 1.00 13.82 31 ASN F C 1
ATOM 7104 O O . ASN F 1 31 ? -64.069 15.187 20.065 1.00 13.73 31 ASN F O 1
ATOM 7109 N N . THR F 1 32 ? -64.278 14.384 17.962 1.00 13.73 32 THR F N 1
ATOM 7110 C CA . THR F 1 32 ? -62.847 14.486 17.691 1.00 13.72 32 THR F CA 1
ATOM 7111 C C . THR F 1 32 ? -62.374 15.923 17.532 1.00 12.88 32 THR F C 1
ATOM 7112 O O . THR F 1 32 ? -61.159 16.151 17.488 1.00 13.79 32 THR F O 1
ATOM 7116 N N . ASN F 1 33 ? -63.291 16.889 17.437 1.00 11.52 33 ASN F N 1
ATOM 7117 C CA . ASN F 1 33 ? -62.931 18.295 17.302 1.00 11.34 33 ASN F CA 1
ATOM 7118 C C . ASN F 1 33 ? -63.285 19.101 18.544 1.00 10.69 33 ASN F C 1
ATOM 7119 O O . ASN F 1 33 ? -63.382 20.330 18.479 1.00 11.26 33 ASN F O 1
ATOM 7124 N N . THR F 1 34 ? -63.472 18.435 19.678 1.00 10.63 34 THR F N 1
ATOM 7125 C CA . THR F 1 34 ? -63.753 19.114 20.935 1.00 10.89 34 THR F CA 1
ATOM 7126 C C . THR F 1 34 ? -62.482 19.246 21.757 1.00 10.30 34 THR F C 1
ATOM 7127 O O . THR F 1 34 ? -61.796 18.251 22.023 1.00 10.94 34 THR F O 1
ATOM 7131 N N . VAL F 1 35 ? -62.178 20.474 22.148 1.00 10.13 35 VAL F N 1
ATOM 7132 C CA . VAL F 1 35 ? -61.074 20.767 23.052 1.00 9.88 35 VAL F CA 1
ATOM 7133 C C . VAL F 1 35 ? -61.597 20.688 24.485 1.00 9.79 35 VAL F C 1
ATOM 7134 O O . VAL F 1 35 ? -62.677 21.216 24.793 1.00 10.96 35 VAL F O 1
ATOM 7138 N N . TRP F 1 36 ? -60.849 20.018 25.360 1.00 9.86 36 TRP F N 1
ATOM 7139 C CA . TRP F 1 36 ? -61.268 19.874 26.751 1.00 10.22 36 TRP F CA 1
ATOM 7140 C C . TRP F 1 36 ? -60.035 19.731 27.629 1.00 10.20 36 TRP F C 1
ATOM 7141 O O . TRP F 1 36 ? -58.914 19.595 27.136 1.00 10.82 36 TRP F O 1
ATOM 7152 N N . SER F 1 37 ? -60.256 19.778 28.942 1.00 10.97 37 SER F N 1
ATOM 7153 C CA . SER F 1 37 ? -59.188 19.754 29.934 1.00 9.94 37 SER F CA 1
ATOM 7154 C C . SER F 1 37 ? -59.366 18.518 30.807 1.00 11.50 37 SER F C 1
ATOM 7155 O O . SER F 1 37 ? -60.439 18.308 31.380 1.00 12.80 37 SER F O 1
ATOM 7158 N N . ASN F 1 38 ? -58.318 17.703 30.895 1.00 11.19 38 ASN F N 1
ATOM 7159 C CA . ASN F 1 38 ? -58.386 16.360 31.471 1.00 11.57 38 ASN F CA 1
ATOM 7160 C C . ASN F 1 38 ? -57.983 16.385 32.947 1.00 12.18 38 ASN F C 1
ATOM 7161 O O . ASN F 1 38 ? -56.807 16.584 33.275 1.00 12.94 38 ASN F O 1
ATOM 7166 N N . SER F 1 39 ? -58.954 16.130 33.831 1.00 12.62 39 SER F N 1
ATOM 7167 C CA . SER F 1 39 ? -58.744 16.147 35.278 1.00 13.30 39 SER F CA 1
ATOM 7168 C C . SER F 1 39 ? -58.084 14.883 35.813 1.00 13.98 39 SER F C 1
ATOM 7169 O O . SER F 1 39 ? -57.840 14.793 37.022 1.00 16.07 39 SER F O 1
ATOM 7172 N N . ASN F 1 40 ? -57.788 13.901 34.960 1.00 13.82 40 ASN F N 1
ATOM 7173 C CA . ASN F 1 40 ? -57.110 12.707 35.444 1.00 13.99 40 ASN F CA 1
ATOM 7174 C C . ASN F 1 40 ? -55.648 12.960 35.773 1.00 13.55 40 ASN F C 1
ATOM 7175 O O . ASN F 1 40 ? -55.012 12.097 36.387 1.00 14.25 40 ASN F O 1
ATOM 7180 N N . PHE F 1 41 ? -55.117 14.117 35.385 1.00 14.16 41 PHE F N 1
ATOM 7181 C CA . PHE F 1 41 ? -53.758 14.538 35.677 1.00 13.37 41 PHE F CA 1
ATOM 7182 C C . PHE F 1 41 ? -53.796 15.851 36.442 1.00 13.26 41 PHE F C 1
ATOM 7183 O O . PHE F 1 41 ? -54.727 16.647 36.285 1.00 14.81 41 PHE F O 1
ATOM 7191 N N . THR F 1 42 ? -52.780 16.079 37.271 1.00 14.14 42 THR F N 1
ATOM 7192 C CA . THR F 1 42 ? -52.568 17.391 37.883 1.00 15.05 42 THR F CA 1
ATOM 7193 C C . THR F 1 42 ? -51.117 17.799 37.671 1.00 15.15 42 THR F C 1
ATOM 7194 O O . THR F 1 42 ? -50.203 17.017 37.997 1.00 17.49 42 THR F O 1
ATOM 7198 N N . PRO F 1 43 ? -50.844 18.960 37.048 1.00 14.48 43 PRO F N 1
ATOM 7199 C CA . PRO F 1 43 ? -51.841 19.844 36.427 1.00 13.92 43 PRO F CA 1
ATOM 7200 C C . PRO F 1 43 ? -52.598 19.140 35.296 1.00 12.52 43 PRO F C 1
ATOM 7201 O O . PRO F 1 43 ? -52.128 18.108 34.806 1.00 13.28 43 PRO F O 1
ATOM 7205 N N . PRO F 1 44 ? -53.756 19.668 34.907 1.00 11.88 44 PRO F N 1
ATOM 7206 C CA . PRO F 1 44 ? -54.587 18.977 33.913 1.00 11.59 44 PRO F CA 1
ATOM 7207 C C . PRO F 1 44 ? -53.932 18.979 32.537 1.00 10.60 44 PRO F C 1
ATOM 7208 O O . PRO F 1 44 ? -52.967 19.699 32.273 1.00 12.23 44 PRO F O 1
ATOM 7212 N N . HIS F 1 45 ? -54.452 18.128 31.659 1.00 10.57 45 HIS F N 1
ATOM 7213 C CA . HIS F 1 45 ? -53.930 18.003 30.298 1.00 9.88 45 HIS F CA 1
ATOM 7214 C C . HIS F 1 45 ? -54.906 18.567 29.274 1.00 9.76 45 HIS F C 1
ATOM 7215 O O . HIS F 1 45 ? -56.099 18.246 29.307 1.00 10.60 45 HIS F O 1
ATOM 7222 N N . LEU F 1 46 ? -54.388 19.373 28.351 1.00 8.88 46 LEU F N 1
ATOM 7223 C CA . LEU F 1 46 ? -55.183 19.841 27.220 1.00 8.55 46 LEU F CA 1
ATOM 7224 C C . LEU F 1 46 ? -55.414 18.701 26.231 1.00 8.61 46 LEU F C 1
ATOM 7225 O O . LEU F 1 46 ? -54.469 18.020 25.821 1.00 9.94 46 LEU F O 1
ATOM 7230 N N . MET F 1 47 ? -56.673 18.499 25.845 1.00 9.08 47 MET F N 1
ATOM 7231 C CA . MET F 1 47 ? -57.073 17.432 24.943 1.00 8.95 47 MET F CA 1
ATOM 7232 C C . MET F 1 47 ? -57.770 18.008 23.723 1.00 9.74 47 MET F C 1
ATOM 7233 O O . MET F 1 47 ? -58.460 19.033 23.795 1.00 10.09 47 MET F O 1
ATOM 7238 N N . TYR F 1 48 ? -57.580 17.334 22.594 1.00 9.19 48 TYR F N 1
ATOM 7239 C CA . TYR F 1 48 ? -58.280 17.640 21.347 1.00 9.37 48 TYR F CA 1
ATOM 7240 C C . TYR F 1 48 ? -58.835 16.303 20.873 1.00 10.00 48 TYR F C 1
ATOM 7241 O O . TYR F 1 48 ? -58.080 15.443 20.405 1.00 10.63 48 TYR F O 1
ATOM 7250 N N . GLY F 1 49 ? -60.144 16.111 21.049 1.00 10.71 49 GLY F N 1
ATOM 7251 C CA . GLY F 1 49 ? -60.703 14.779 20.886 1.00 11.79 49 GLY F CA 1
ATOM 7252 C C . GLY F 1 49 ? -60.061 13.836 21.885 1.00 12.32 49 GLY F C 1
ATOM 7253 O O . GLY F 1 49 ? -60.027 14.106 23.091 1.00 13.08 49 GLY F O 1
ATOM 7254 N N . ALA F 1 50 ? -59.526 12.719 21.389 1.00 13.40 50 ALA F N 1
ATOM 7255 C CA . ALA F 1 50 ? -58.807 11.768 22.229 1.00 12.87 50 ALA F CA 1
ATOM 7256 C C . ALA F 1 50 ? -57.311 12.056 22.303 1.00 13.21 50 ALA F C 1
ATOM 7257 O O . ALA F 1 50 ? -56.591 11.350 23.012 1.00 15.93 50 ALA F O 1
ATOM 7259 N N . SER F 1 51 ? -56.822 13.075 21.602 1.00 13.14 51 SER F N 1
ATOM 7260 C CA A SER F 1 51 ? -55.396 13.373 21.598 0.58 12.50 51 SER F CA 1
ATOM 7261 C CA B SER F 1 51 ? -55.396 13.388 21.585 0.42 12.42 51 SER F CA 1
ATOM 7262 C C . SER F 1 51 ? -55.021 14.213 22.811 1.00 12.15 51 SER F C 1
ATOM 7263 O O . SER F 1 51 ? -55.599 15.282 23.049 1.00 12.99 51 SER F O 1
ATOM 7268 N N . ASP F 1 52 ? -54.044 13.732 23.572 1.00 11.23 52 ASP F N 1
ATOM 7269 C CA . ASP F 1 52 ? -53.551 14.438 24.754 1.00 10.98 52 ASP F CA 1
ATOM 7270 C C . ASP F 1 52 ? -52.411 15.351 24.307 1.00 10.82 52 ASP F C 1
ATOM 7271 O O . ASP F 1 52 ? -51.277 14.903 24.113 1.00 11.22 52 ASP F O 1
ATOM 7276 N N . ILE F 1 53 ? -52.722 16.640 24.127 1.00 10.84 53 ILE F N 1
ATOM 7277 C CA . ILE F 1 53 ? -51.726 17.600 23.659 1.00 9.82 53 ILE F CA 1
ATOM 7278 C C . ILE F 1 53 ? -50.644 17.806 24.714 1.00 8.79 53 ILE F C 1
ATOM 7279 O O . ILE F 1 53 ? -49.446 17.817 24.404 1.00 10.77 53 ILE F O 1
ATOM 7284 N N . THR F 1 54 ? -51.047 17.968 25.977 1.00 8.85 54 THR F N 1
ATOM 7285 C CA . THR F 1 54 ? -50.078 18.228 27.037 1.00 9.86 54 THR F CA 1
ATOM 7286 C C . THR F 1 54 ? -49.108 17.068 27.191 1.00 9.39 54 THR F C 1
ATOM 7287 O O . THR F 1 54 ? -47.896 17.279 27.323 1.00 10.77 54 THR F O 1
ATOM 7291 N N . GLN F 1 55 ? -49.618 15.831 27.176 1.00 10.38 55 GLN F N 1
ATOM 7292 C CA . GLN F 1 55 ? -48.719 14.694 27.319 1.00 11.25 55 GLN F CA 1
ATOM 7293 C C . GLN F 1 55 ? -47.760 14.606 26.141 1.00 10.60 55 GLN F C 1
ATOM 7294 O O . GLN F 1 55 ? -46.563 14.362 26.327 1.00 12.66 55 GLN F O 1
ATOM 7300 N N . ALA F 1 56 ? -48.264 14.823 24.925 1.00 10.92 56 ALA F N 1
ATOM 7301 C CA . ALA F 1 56 ? -47.397 14.766 23.751 1.00 11.38 56 ALA F CA 1
ATOM 7302 C C . ALA F 1 56 ? -46.306 15.826 23.818 1.00 11.21 56 ALA F C 1
ATOM 7303 O O . ALA F 1 56 ? -45.144 15.551 23.495 1.00 14.36 56 ALA F O 1
ATOM 7305 N N . ILE F 1 57 ? -46.677 17.049 24.209 1.00 11.36 57 ILE F N 1
ATOM 7306 C CA . ILE F 1 57 ? -45.730 18.154 24.365 1.00 13.85 57 ILE F CA 1
ATOM 7307 C C . ILE F 1 57 ? -44.647 17.797 25.374 1.00 12.57 57 ILE F C 1
ATOM 7308 O O . ILE F 1 57 ? -43.455 18.032 25.146 1.00 14.27 57 ILE F O 1
ATOM 7313 N N . GLY F 1 58 ? -45.047 17.245 26.518 1.00 12.01 58 GLY F N 1
ATOM 7314 C CA . GLY F 1 58 ? -44.069 16.901 27.531 1.00 12.37 58 GLY F CA 1
ATOM 7315 C C . GLY F 1 58 ? -43.128 15.810 27.072 1.00 13.18 58 GLY F C 1
ATOM 7316 O O . GLY F 1 58 ? -41.964 15.776 27.480 1.00 17.58 58 GLY F O 1
ATOM 7317 N N . ASN F 1 59 ? -43.607 14.928 26.200 1.00 11.24 59 ASN F N 1
ATOM 7318 C CA . ASN F 1 59 ? -42.836 13.778 25.750 1.00 12.70 59 ASN F CA 1
ATOM 7319 C C . ASN F 1 59 ? -41.795 14.126 24.700 1.00 13.65 59 ASN F C 1
ATOM 7320 O O . ASN F 1 59 ? -40.914 13.302 24.439 1.00 15.13 59 ASN F O 1
ATOM 7325 N N . ILE F 1 60 ? -41.866 15.319 24.106 1.00 14.58 60 ILE F N 1
ATOM 7326 C CA . ILE F 1 60 ? -40.941 15.694 23.040 1.00 15.29 60 ILE F CA 1
ATOM 7327 C C . ILE F 1 60 ? -39.926 16.719 23.533 1.00 15.26 60 ILE F C 1
ATOM 7328 O O . ILE F 1 60 ? -39.363 17.473 22.733 1.00 17.22 60 ILE F O 1
ATOM 7333 N N . SER F 1 61 ? -39.678 16.754 24.845 1.00 14.52 61 SER F N 1
ATOM 7334 C CA . SER F 1 61 ? -38.633 17.612 25.387 1.00 15.61 61 SER F CA 1
ATOM 7335 C C . SER F 1 61 ? -37.310 17.313 24.696 1.00 15.35 61 SER F C 1
ATOM 7336 O O . SER F 1 61 ? -36.974 16.153 24.437 1.00 17.63 61 SER F O 1
ATOM 7339 N N . LEU F 1 62 ? -36.559 18.368 24.379 1.00 14.38 62 LEU F N 1
ATOM 7340 C CA . LEU F 1 62 ? -35.260 18.217 23.734 1.00 14.38 62 LEU F CA 1
ATOM 7341 C C . LEU F 1 62 ? -34.310 19.283 24.249 1.00 14.86 62 LEU F C 1
ATOM 7342 O O . LEU F 1 62 ? -34.660 20.467 24.281 1.00 15.46 62 LEU F O 1
ATOM 7347 N N . THR F 1 63 ? -33.109 18.862 24.637 1.00 13.16 63 THR F N 1
ATOM 7348 C CA . THR F 1 63 ? -32.008 19.783 24.862 1.00 13.59 63 THR F CA 1
ATOM 7349 C C . THR F 1 63 ? -30.818 19.323 24.033 1.00 13.21 63 THR F C 1
ATOM 7350 O O . THR F 1 63 ? -30.692 18.143 23.709 1.00 13.38 63 THR F O 1
ATOM 7354 N N . THR F 1 64 ? -29.955 20.269 23.670 1.00 13.35 64 THR F N 1
ATOM 7355 C CA . THR F 1 64 ? -28.790 19.943 22.860 1.00 12.82 64 THR F CA 1
ATOM 7356 C C . THR F 1 64 ? -27.741 21.026 23.057 1.00 13.10 64 THR F C 1
ATOM 7357 O O . THR F 1 64 ? -28.065 22.162 23.407 1.00 15.95 64 THR F O 1
ATOM 7361 N N . GLY F 1 65 ? -26.482 20.657 22.834 1.00 13.18 65 GLY F N 1
ATOM 7362 C CA . GLY F 1 65 ? -25.374 21.568 23.030 1.00 14.99 65 GLY F CA 1
ATOM 7363 C C . GLY F 1 65 ? -24.086 20.790 23.170 1.00 13.56 65 GLY F C 1
ATOM 7364 O O . GLY F 1 65 ? -23.905 19.761 22.509 1.00 13.21 65 GLY F O 1
ATOM 7365 N N . SER F 1 66 ? -23.189 21.260 24.031 1.00 14.56 66 SER F N 1
ATOM 7366 C CA . SER F 1 66 ? -21.944 20.559 24.299 1.00 15.84 66 SER F CA 1
ATOM 7367 C C . SER F 1 66 ? -21.520 20.796 25.740 1.00 16.60 66 SER F C 1
ATOM 7368 O O . SER F 1 66 ? -22.012 21.707 26.417 1.00 17.82 66 SER F O 1
ATOM 7371 N N . PHE F 1 67 ? -20.600 19.954 26.206 1.00 15.88 67 PHE F N 1
ATOM 7372 C CA . PHE F 1 67 ? -19.973 20.130 27.512 1.00 15.50 67 PHE F CA 1
ATOM 7373 C C . PHE F 1 67 ? -18.476 19.884 27.397 1.00 16.10 67 PHE F C 1
ATOM 7374 O O . PHE F 1 67 ? -18.029 19.056 26.601 1.00 15.83 67 PHE F O 1
ATOM 7382 N N . SER F 1 68 ? -17.699 20.624 28.189 1.00 16.50 68 SER F N 1
ATOM 7383 C CA . SER F 1 68 ? -16.255 20.436 28.188 1.00 16.64 68 SER F CA 1
ATOM 7384 C C . SER F 1 68 ? -15.911 19.132 28.897 1.00 16.35 68 SER F C 1
ATOM 7385 O O . SER F 1 68 ? -16.443 18.841 29.973 1.00 17.71 68 SER F O 1
ATOM 7388 N N . LEU F 1 69 ? -15.018 18.347 28.296 1.00 15.99 69 LEU F N 1
ATOM 7389 C CA . LEU F 1 69 ? -14.591 17.077 28.869 1.00 16.46 69 LEU F CA 1
ATOM 7390 C C . LEU F 1 69 ? -13.070 17.003 28.903 1.00 16.49 69 LEU F C 1
ATOM 7391 O O . LEU F 1 69 ? -12.410 17.183 27.873 1.00 17.62 69 LEU F O 1
ATOM 7396 N N . SER F 1 70 ? -12.521 16.723 30.086 1.00 17.35 70 SER F N 1
ATOM 7397 C CA . SER F 1 70 ? -11.092 16.506 30.268 1.00 17.44 70 SER F CA 1
ATOM 7398 C C . SER F 1 70 ? -10.846 15.013 30.460 1.00 16.49 70 SER F C 1
ATOM 7399 O O . SER F 1 70 ? -11.396 14.402 31.384 1.00 17.31 70 SER F O 1
ATOM 7402 N N . LEU F 1 71 ? -10.022 14.433 29.591 1.00 16.00 71 LEU F N 1
ATOM 7403 C CA . LEU F 1 71 ? -9.629 13.038 29.690 1.00 16.43 71 LEU F CA 1
ATOM 7404 C C . LEU F 1 71 ? -8.130 12.956 29.936 1.00 17.30 71 LEU F C 1
ATOM 7405 O O . LEU F 1 71 ? -7.365 13.816 29.485 1.00 18.72 71 LEU F O 1
ATOM 7410 N N . SER F 1 72 ? -7.708 11.907 30.641 1.00 17.44 72 SER F N 1
ATOM 7411 C CA . SER F 1 72 ? -6.301 11.754 30.981 1.00 17.40 72 SER F CA 1
ATOM 7412 C C . SER F 1 72 ? -5.966 10.275 31.103 1.00 17.10 72 SER F C 1
ATOM 7413 O O . SER F 1 72 ? -6.846 9.407 31.085 1.00 16.95 72 SER F O 1
ATOM 7416 N N . GLY F 1 73 ? -4.670 9.998 31.221 1.00 18.28 73 GLY F N 1
ATOM 7417 C CA . GLY F 1 73 ? -4.191 8.658 31.445 1.00 19.31 73 GLY F CA 1
ATOM 7418 C C . GLY F 1 73 ? -2.850 8.412 30.790 1.00 19.67 73 GLY F C 1
ATOM 7419 O O . GLY F 1 73 ? -1.789 8.636 31.383 1.00 22.56 73 GLY F O 1
ATOM 7420 N N . PRO F 1 74 ? -2.873 7.953 29.538 1.00 19.43 74 PRO F N 1
ATOM 7421 C CA . PRO F 1 74 ? -1.615 7.617 28.854 1.00 20.94 74 PRO F CA 1
ATOM 7422 C C . PRO F 1 74 ? -0.826 8.836 28.414 1.00 19.86 74 PRO F C 1
ATOM 7423 O O . PRO F 1 74 ? 0.393 8.735 28.223 1.00 21.77 74 PRO F O 1
ATOM 7427 N N . TRP F 1 75 ? -1.475 9.984 28.259 1.00 21.55 75 TRP F N 1
ATOM 7428 C CA . TRP F 1 75 ? -0.844 11.150 27.664 1.00 20.63 75 TRP F CA 1
ATOM 7429 C C . TRP F 1 75 ? -0.019 11.920 28.691 1.00 22.41 75 TRP F C 1
ATOM 7430 O O . TRP F 1 75 ? -0.190 11.776 29.905 1.00 23.67 75 TRP F O 1
ATOM 7441 N N . ALA F 1 76 ? 0.887 12.759 28.177 1.00 22.29 76 ALA F N 1
ATOM 7442 C CA . ALA F 1 76 ? 1.726 13.571 29.057 1.00 21.75 76 ALA F CA 1
ATOM 7443 C C . ALA F 1 76 ? 0.885 14.539 29.881 1.00 22.03 76 ALA F C 1
ATOM 7444 O O . ALA F 1 76 ? 1.197 14.807 31.050 1.00 24.68 76 ALA F O 1
ATOM 7446 N N . SER F 1 77 ? -0.188 15.059 29.299 1.00 23.15 77 SER F N 1
ATOM 7447 C CA . SER F 1 77 ? -1.072 16.020 29.935 1.00 22.89 77 SER F CA 1
ATOM 7448 C C . SER F 1 77 ? -2.502 15.704 29.528 1.00 22.55 77 SER F C 1
ATOM 7449 O O . SER F 1 77 ? -2.733 15.080 28.485 1.00 22.17 77 SER F O 1
ATOM 7452 N N . PRO F 1 78 ? -3.485 16.122 30.329 1.00 21.74 78 PRO F N 1
ATOM 7453 C CA . PRO F 1 78 ? -4.882 15.860 29.965 1.00 21.75 78 PRO F CA 1
ATOM 7454 C C . PRO F 1 78 ? -5.236 16.562 28.667 1.00 21.74 78 PRO F C 1
ATOM 7455 O O . PRO F 1 78 ? -4.688 17.617 28.330 1.00 23.26 78 PRO F O 1
ATOM 7459 N N . LEU F 1 79 ? -6.158 15.951 27.930 1.00 19.47 79 LEU F N 1
ATOM 7460 C CA . LEU F 1 79 ? -6.723 16.544 26.727 1.00 19.69 79 LEU F CA 1
ATOM 7461 C C . LEU F 1 79 ? -8.145 17.008 27.011 1.00 19.89 79 LEU F C 1
ATOM 7462 O O . LEU F 1 79 ? -8.928 16.294 27.643 1.00 20.86 79 LEU F O 1
ATOM 7467 N N . VAL F 1 80 ? -8.475 18.206 26.537 1.00 21.31 80 VAL F N 1
ATOM 7468 C CA . VAL F 1 80 ? -9.758 18.843 26.813 1.00 21.88 80 VAL F CA 1
ATOM 7469 C C . VAL F 1 80 ? -10.436 19.154 25.485 1.00 22.08 80 VAL F C 1
ATOM 7470 O O . VAL F 1 80 ? -9.852 19.823 24.625 1.00 25.80 80 VAL F O 1
ATOM 7474 N N . GLN F 1 81 ? -11.671 18.681 25.324 1.00 21.00 81 GLN F N 1
ATOM 7475 C CA . GLN F 1 81 ? -12.458 18.942 24.127 1.00 20.51 81 GLN F CA 1
ATOM 7476 C C . GLN F 1 81 ? -13.923 19.044 24.521 1.00 17.47 81 GLN F C 1
ATOM 7477 O O . GLN F 1 81 ? -14.338 18.542 25.567 1.00 17.64 81 GLN F O 1
ATOM 7483 N N . ASN F 1 82 ? -14.715 19.681 23.665 1.00 17.34 82 ASN F N 1
ATOM 7484 C CA . ASN F 1 82 ? -16.157 19.755 23.870 1.00 17.31 82 ASN F CA 1
ATOM 7485 C C . ASN F 1 82 ? -16.839 18.543 23.251 1.00 15.03 82 ASN F C 1
ATOM 7486 O O . ASN F 1 82 ? -16.627 18.242 22.073 1.00 16.19 82 ASN F O 1
ATOM 7491 N N . VAL F 1 83 ? -17.668 17.861 24.041 1.00 13.19 83 VAL F N 1
ATOM 7492 C CA . VAL F 1 83 ? -18.451 16.722 23.574 1.00 12.80 83 VAL F CA 1
ATOM 7493 C C . VAL F 1 83 ? -19.864 17.204 23.276 1.00 12.76 83 VAL F C 1
ATOM 7494 O O . VAL F 1 83 ? -20.494 17.845 24.125 1.00 13.60 83 VAL F O 1
ATOM 7498 N N . ALA F 1 84 ? -20.346 16.939 22.060 1.00 12.11 84 ALA F N 1
ATOM 7499 C CA . ALA F 1 84 ? -21.690 17.338 21.661 1.00 10.35 84 ALA F CA 1
ATOM 7500 C C . ALA F 1 84 ? -22.718 16.346 22.200 1.00 9.82 84 ALA F C 1
ATOM 7501 O O . ALA F 1 84 ? -22.451 15.148 22.321 1.00 10.98 84 ALA F O 1
ATOM 7503 N N . TYR F 1 85 ? -23.906 16.852 22.529 1.00 10.62 85 TYR F N 1
ATOM 7504 C CA . TYR F 1 85 ? -24.960 15.987 23.039 1.00 11.18 85 TYR F CA 1
ATOM 7505 C C . TYR F 1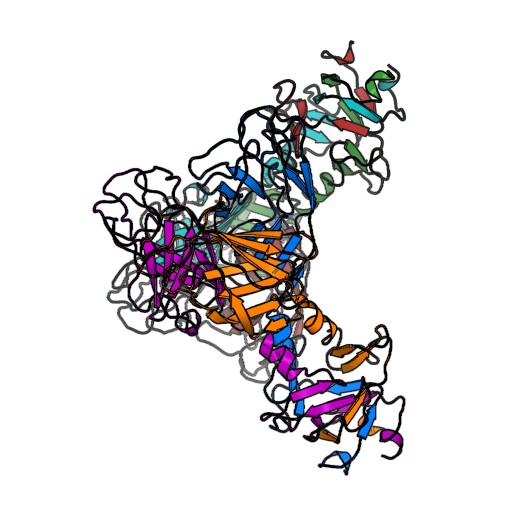 85 ? -26.327 16.430 22.532 1.00 10.30 85 TYR F C 1
ATOM 7506 O O . TYR F 1 85 ? -26.560 17.603 22.214 1.00 11.43 85 TYR F O 1
ATOM 7515 N N . THR F 1 86 ? -27.237 15.460 22.493 1.00 10.95 86 THR F N 1
ATOM 7516 C CA . THR F 1 86 ? -28.665 15.690 22.329 1.00 10.84 86 THR F CA 1
ATOM 7517 C C . THR F 1 86 ? -29.386 14.805 23.330 1.00 11.98 86 THR F C 1
ATOM 7518 O O . THR F 1 86 ? -29.021 13.639 23.494 1.00 12.48 86 THR F O 1
ATOM 7522 N N . LYS F 1 87 ? -30.397 15.351 24.006 1.00 11.05 87 LYS F N 1
ATOM 7523 C CA . LYS F 1 87 ? -31.274 14.546 24.849 1.00 11.47 87 LYS F CA 1
ATOM 7524 C C . LYS F 1 87 ? -32.712 14.805 24.433 1.00 10.74 87 LYS F C 1
ATOM 7525 O O . LYS F 1 87 ? -33.162 15.952 24.444 1.00 12.66 87 LYS F O 1
ATOM 7531 N N . ILE F 1 88 ? -33.418 13.746 24.041 1.00 9.92 88 ILE F N 1
ATOM 7532 C CA . ILE F 1 88 ? -34.827 13.810 23.655 1.00 10.94 88 ILE F CA 1
ATOM 7533 C C . ILE F 1 88 ? -35.577 12.871 24.582 1.00 11.75 88 ILE F C 1
ATOM 7534 O O . ILE F 1 88 ? -35.346 11.661 24.551 1.00 11.52 88 ILE F O 1
ATOM 7539 N N . ASN F 1 89 ? -36.471 13.415 25.403 1.00 12.35 89 ASN F N 1
ATOM 7540 C CA . ASN F 1 89 ? -37.103 12.595 26.431 1.00 12.08 89 ASN F CA 1
ATOM 7541 C C . ASN F 1 89 ? -35.998 11.946 27.268 1.00 11.38 89 ASN F C 1
ATOM 7542 O O . ASN F 1 89 ? -35.180 12.666 27.848 1.00 13.17 89 ASN F O 1
ATOM 7547 N N . ASN F 1 90 ? -35.916 10.611 27.314 1.00 11.72 90 ASN F N 1
ATOM 7548 C CA . ASN F 1 90 ? -34.861 9.936 28.068 1.00 11.19 90 ASN F CA 1
ATOM 7549 C C . ASN F 1 90 ? -33.698 9.456 27.201 1.00 11.03 90 ASN F C 1
ATOM 7550 O O . ASN F 1 90 ? -32.798 8.777 27.714 1.00 11.67 90 ASN F O 1
ATOM 7555 N N . LEU F 1 91 ? -33.702 9.775 25.910 1.00 10.68 91 LEU F N 1
ATOM 7556 C CA . LEU F 1 91 ? -32.710 9.288 24.954 1.00 10.27 91 LEU F CA 1
ATOM 7557 C C . LEU F 1 91 ? -31.571 10.288 24.773 1.00 9.83 91 LEU F C 1
ATOM 7558 O O . LEU F 1 91 ? -31.815 11.463 24.493 1.00 11.16 91 LEU F O 1
ATOM 7563 N N . VAL F 1 92 ? -30.331 9.816 24.908 1.00 9.81 92 VAL F N 1
ATOM 7564 C CA . VAL F 1 92 ? -29.137 10.659 24.846 1.00 10.12 92 VAL F CA 1
ATOM 7565 C C . VAL F 1 92 ? -28.257 10.232 23.679 1.00 8.75 92 VAL F C 1
ATOM 7566 O O . VAL F 1 92 ? -27.991 9.040 23.493 1.00 10.04 92 VAL F O 1
ATOM 7570 N N . ASN F 1 93 ? -27.763 11.206 22.925 1.00 9.65 93 ASN F N 1
ATOM 7571 C CA . ASN F 1 93 ? -26.629 10.989 22.039 1.00 8.69 93 ASN F CA 1
ATOM 7572 C C . ASN F 1 93 ? -25.433 11.786 22.529 1.00 9.40 93 ASN F C 1
ATOM 7573 O O . ASN F 1 93 ? -25.578 12.946 22.915 1.00 10.21 93 ASN F O 1
ATOM 7578 N N . LEU F 1 94 ? -24.252 11.168 22.496 1.00 9.60 94 LEU F N 1
ATOM 7579 C CA . LEU F 1 94 ? -22.985 11.869 22.688 1.00 10.53 94 LEU F CA 1
ATOM 7580 C C . LEU F 1 94 ? -22.153 11.716 21.427 1.00 9.69 94 LEU F C 1
ATOM 7581 O O . LEU F 1 94 ? -21.972 10.598 20.939 1.00 10.70 94 LEU F O 1
ATOM 7586 N N . THR F 1 95 ? -21.632 12.824 20.906 1.00 9.56 95 THR F N 1
ATOM 7587 C CA . THR F 1 95 ? -20.744 12.768 19.744 1.00 10.27 95 THR F CA 1
ATOM 7588 C C . THR F 1 95 ? -19.403 13.376 20.134 1.00 10.52 95 THR F C 1
ATOM 7589 O O . THR F 1 95 ? -19.320 14.574 20.431 1.00 11.15 95 THR F O 1
ATOM 7593 N N . PHE F 1 96 ? -18.351 12.526 20.167 1.00 11.03 96 PHE F N 1
ATOM 7594 C CA . PHE F 1 96 ? -17.029 12.916 20.660 1.00 10.95 96 PHE F CA 1
ATOM 7595 C C . PHE F 1 96 ? -16.145 13.401 19.520 1.00 11.82 96 PHE F C 1
ATOM 7596 O O . PHE F 1 96 ? -16.058 12.734 18.485 1.00 13.61 96 PHE F O 1
ATOM 7604 N N . PRO F 1 97 ? -15.450 14.519 19.704 1.00 13.21 97 PRO F N 1
ATOM 7605 C CA . PRO F 1 97 ? -14.378 14.912 18.784 1.00 13.99 97 PRO F CA 1
ATOM 7606 C C . PRO F 1 97 ? -13.152 14.046 19.013 1.00 13.74 97 PRO F C 1
ATOM 7607 O O . PRO F 1 97 ? -13.149 13.200 19.922 1.00 14.68 97 PRO F O 1
ATOM 7611 N N . PRO F 1 98 ? -12.087 14.201 18.217 1.00 15.21 98 PRO F N 1
ATOM 7612 C CA . PRO F 1 98 ? -10.893 13.373 18.444 1.00 16.34 98 PRO F CA 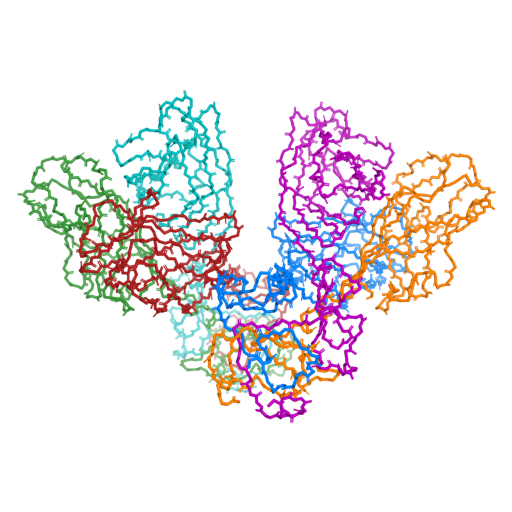1
ATOM 7613 C C . PRO F 1 98 ? -10.231 13.712 19.773 1.00 16.27 98 PRO F C 1
ATOM 7614 O O . PRO F 1 98 ? -10.107 14.882 20.141 1.00 17.54 98 PRO F O 1
ATOM 7618 N N . PHE F 1 99 ? -9.804 12.676 20.494 1.00 15.85 99 PHE F N 1
ATOM 7619 C CA . PHE F 1 99 ? -8.872 12.822 21.618 1.00 15.46 99 PHE F CA 1
ATOM 7620 C C . PHE F 1 99 ? -7.670 11.946 21.281 1.00 16.85 99 PHE F C 1
ATOM 7621 O O . PHE F 1 99 ? -7.751 10.718 21.379 1.00 16.86 99 PHE F O 1
ATOM 7629 N N . GLN F 1 100 ? -6.554 12.565 20.903 1.00 17.65 100 GLN F N 1
ATOM 7630 C CA . GLN F 1 100 ? -5.371 11.825 20.483 1.00 19.77 100 GLN F CA 1
ATOM 7631 C C . GLN F 1 100 ? -4.128 12.623 20.815 1.00 19.16 100 GLN F C 1
ATOM 7632 O O . GLN F 1 100 ? -4.060 13.825 20.549 1.00 20.70 100 GLN F O 1
ATOM 7638 N N . ALA F 1 101 ? -3.140 11.928 21.359 1.00 18.97 101 ALA F N 1
ATOM 7639 C CA . ALA F 1 101 ? -1.830 12.510 21.608 1.00 19.96 101 ALA F CA 1
ATOM 7640 C C . ALA F 1 101 ? -0.860 11.363 21.825 1.00 18.82 101 ALA F C 1
ATOM 7641 O O . ALA F 1 101 ? -1.261 10.209 21.993 1.00 20.37 101 ALA F O 1
ATOM 7643 N N . ASN F 1 102 ? 0.427 11.689 21.836 1.00 21.10 102 ASN F N 1
ATOM 7644 C CA . ASN F 1 102 ? 1.396 10.656 22.139 1.00 22.50 102 ASN F CA 1
ATOM 7645 C C . ASN F 1 102 ? 1.207 10.194 23.579 1.00 22.61 102 ASN F C 1
ATOM 7646 O O . ASN F 1 102 ? 0.730 10.941 24.437 1.00 23.28 102 ASN F O 1
ATOM 7651 N N . ALA F 1 103 ? 1.556 8.944 23.834 1.00 22.14 103 ALA F N 1
ATOM 7652 C CA . ALA F 1 103 ? 1.387 8.352 25.151 1.00 23.11 103 ALA F CA 1
ATOM 7653 C C . ALA F 1 103 ? 2.740 8.278 25.840 1.00 24.37 103 ALA F C 1
ATOM 7654 O O . ALA F 1 103 ? 3.694 7.724 25.284 1.00 26.75 103 ALA F O 1
ATOM 7656 N N . THR F 1 104 ? 2.820 8.839 27.048 1.00 23.87 104 THR F N 1
ATOM 7657 C CA . THR F 1 104 ? 4.040 8.770 27.843 1.00 23.70 104 THR F CA 1
ATOM 7658 C C . THR F 1 104 ? 3.967 7.717 28.938 1.00 23.36 104 THR F C 1
ATOM 7659 O O . THR F 1 104 ? 4.985 7.441 29.585 1.00 24.26 104 THR F O 1
ATOM 7663 N N . SER F 1 105 ? 2.795 7.129 29.164 1.00 23.51 105 SER F N 1
ATOM 7664 C CA . SER F 1 105 ? 2.633 6.033 30.104 1.00 22.50 105 SER F CA 1
ATOM 7665 C C . SER F 1 105 ? 1.598 5.075 29.541 1.00 21.90 105 SER F C 1
ATOM 7666 O O . SER F 1 105 ? 0.888 5.387 28.583 1.00 22.40 105 SER F O 1
ATOM 7669 N N . SER F 1 106 ? 1.530 3.894 30.135 1.00 22.38 106 SER F N 1
ATOM 7670 C CA . SER F 1 106 ? 0.544 2.891 29.758 1.00 22.02 106 SER F CA 1
ATOM 7671 C C . SER F 1 106 ? -0.624 2.972 30.730 1.00 21.32 106 SER F C 1
ATOM 7672 O O . SER F 1 106 ? -0.439 2.795 31.938 1.00 22.00 106 SER F O 1
ATOM 7675 N N . ALA F 1 107 ? -1.819 3.241 30.203 1.00 20.04 107 ALA F N 1
ATOM 7676 C CA . ALA F 1 107 ? -2.971 3.491 31.058 1.00 17.59 107 ALA F CA 1
ATOM 7677 C C . ALA F 1 107 ? -4.238 3.463 30.220 1.00 16.47 107 ALA F C 1
ATOM 7678 O O . ALA F 1 107 ? -4.204 3.671 29.004 1.00 17.08 107 ALA F O 1
ATOM 7680 N N . VAL F 1 108 ? -5.363 3.215 30.891 1.00 16.23 108 VAL F N 1
ATOM 7681 C CA . VAL F 1 108 ? -6.665 3.447 30.278 1.00 15.76 108 VAL F CA 1
ATOM 7682 C C . VAL F 1 108 ? -6.862 4.957 30.193 1.00 15.03 108 VAL F C 1
ATOM 7683 O O . VAL F 1 108 ? -6.120 5.729 30.814 1.00 16.33 108 VAL F O 1
ATOM 7687 N N . ILE F 1 109 ? -7.849 5.391 29.419 1.00 15.29 109 ILE F N 1
ATOM 7688 C CA . ILE F 1 109 ? -8.244 6.793 29.345 1.00 15.37 109 ILE F CA 1
ATOM 7689 C C . ILE F 1 109 ? -9.470 6.972 30.229 1.00 13.83 109 ILE F C 1
ATOM 7690 O O . ILE F 1 109 ? -10.428 6.200 30.135 1.00 14.74 109 ILE F O 1
ATOM 7695 N N . ASN F 1 110 ? -9.455 7.971 31.103 1.00 14.97 110 ASN F N 1
ATOM 7696 C CA . ASN F 1 110 ? -10.680 8.222 31.846 1.00 15.96 110 ASN F CA 1
ATOM 7697 C C . ASN F 1 110 ? -10.826 9.695 32.171 1.00 15.61 110 ASN F C 1
ATOM 7698 O O . ASN F 1 110 ? -9.869 10.470 32.109 1.00 16.39 110 ASN F O 1
ATOM 7703 N N . SER F 1 111 ? -12.056 10.060 32.512 1.00 15.43 111 SER F N 1
ATOM 7704 C CA . SER F 1 111 ? -12.389 11.359 33.058 1.00 15.26 111 SER F CA 1
ATOM 7705 C C . SER F 1 111 ? -12.369 11.288 34.577 1.00 15.22 111 SER F C 1
ATOM 7706 O O . SER F 1 111 ? -12.192 10.223 35.177 1.00 17.03 111 SER F O 1
ATOM 7709 N N . ALA F 1 112 ? -12.579 12.438 35.206 1.00 16.21 112 ALA F N 1
ATOM 7710 C CA . ALA F 1 112 ? -12.893 12.464 36.622 1.00 15.46 112 ALA F CA 1
ATOM 7711 C C . ALA F 1 112 ? -14.317 11.962 36.842 1.00 15.55 112 ALA F C 1
ATOM 7712 O O . ALA F 1 112 ? -15.133 11.883 35.917 1.00 16.03 112 ALA F O 1
ATOM 7714 N N . ILE F 1 113 ? -14.600 11.575 38.084 1.00 15.32 113 ILE F N 1
ATOM 7715 C CA . ILE F 1 113 ? -15.968 11.267 38.470 1.00 15.50 113 ILE F CA 1
ATOM 7716 C C . ILE F 1 113 ? -16.803 12.534 38.347 1.00 15.23 113 ILE F C 1
ATOM 7717 O O . ILE F 1 113 ? -16.356 13.632 38.700 1.00 16.35 113 ILE F O 1
ATOM 7722 N N . GLY F 1 114 ? -18.017 12.391 37.823 1.00 15.87 114 GLY F N 1
ATOM 7723 C CA . GLY F 1 114 ? -18.891 13.528 37.639 1.00 16.05 114 GLY F CA 1
ATOM 7724 C C . GLY F 1 114 ? -18.721 14.266 36.329 1.00 15.38 114 GLY F C 1
ATOM 7725 O O . GLY F 1 114 ? -19.370 15.300 36.132 1.00 16.90 114 GLY F O 1
ATOM 7726 N N . ALA F 1 115 ? -17.890 13.758 35.417 1.00 14.99 115 ALA F N 1
ATOM 7727 C CA . ALA F 1 115 ? -17.603 14.490 34.186 1.00 15.15 115 ALA F CA 1
ATOM 7728 C C . ALA F 1 115 ? -18.830 14.602 33.286 1.00 14.95 115 ALA F C 1
ATOM 7729 O O . ALA F 1 115 ? -19.070 15.660 32.686 1.00 16.44 115 ALA F O 1
ATOM 7731 N N . LEU F 1 116 ? -19.593 13.526 33.138 1.00 15.12 116 LEU F N 1
ATOM 7732 C CA . LEU F 1 116 ? -20.824 13.604 32.361 1.00 15.51 116 LEU F CA 1
ATOM 7733 C C . LEU F 1 116 ? -21.796 14.532 33.075 1.00 16.62 116 LEU F C 1
ATOM 7734 O O . LEU F 1 116 ? -21.976 14.406 34.293 1.00 17.07 116 LEU F O 1
ATOM 7739 N N . PRO F 1 117 ? -22.447 15.458 32.373 1.00 15.86 117 PRO F N 1
ATOM 7740 C CA . PRO F 1 117 ? -23.498 16.253 33.021 1.00 15.93 117 PRO F CA 1
ATOM 7741 C C . PRO F 1 117 ? -24.531 15.340 33.662 1.00 15.51 117 PRO F C 1
ATOM 7742 O O . PRO F 1 117 ? -24.847 14.270 33.140 1.00 14.73 117 PRO F O 1
ATOM 7746 N N . ALA F 1 118 ? -25.039 15.769 34.820 1.00 16.14 118 ALA F N 1
ATOM 7747 C CA . ALA F 1 118 ? -25.930 14.927 35.616 1.00 16.35 118 ALA F CA 1
ATOM 7748 C C . ALA F 1 118 ? -27.090 14.378 34.791 1.00 15.44 118 ALA F C 1
ATOM 7749 O O . ALA F 1 118 ? -27.445 13.201 34.919 1.00 17.21 118 ALA F O 1
ATOM 7751 N N . ASP F 1 119 ? -27.667 15.195 33.908 1.00 14.63 119 ASP F N 1
ATOM 7752 C CA . ASP F 1 119 ? -28.854 14.744 33.189 1.00 15.23 119 ASP F CA 1
ATOM 7753 C C . ASP F 1 119 ? -28.539 13.776 32.055 1.00 14.51 119 ASP F C 1
ATOM 7754 O O . ASP F 1 119 ? -29.472 13.265 31.428 1.00 15.57 119 ASP F O 1
ATOM 7759 N N . LEU F 1 120 ? -27.260 13.509 31.780 1.00 13.27 120 LEU F N 1
ATOM 7760 C CA . LEU F 1 120 ? -26.862 12.537 30.770 1.00 12.59 120 LEU F CA 1
ATOM 7761 C C . LEU F 1 120 ? -26.347 11.239 31.383 1.00 12.60 120 LEU F C 1
ATOM 7762 O O . LEU F 1 120 ? -26.050 10.293 30.645 1.00 13.51 120 LEU F O 1
ATOM 7767 N N . ARG F 1 121 ? -26.249 11.161 32.708 1.00 13.39 121 ARG F N 1
ATOM 7768 C CA . ARG F 1 121 ? -25.699 9.969 33.344 1.00 13.47 121 ARG F CA 1
ATOM 7769 C C . ARG F 1 121 ? -26.700 8.818 33.330 1.00 14.09 121 ARG F C 1
ATOM 7770 O O . ARG F 1 121 ? -27.896 9.027 33.576 1.00 14.71 121 ARG F O 1
ATOM 7778 N N . PRO F 1 122 ? -26.240 7.592 33.071 1.00 12.69 122 PRO F N 1
ATOM 7779 C CA . PRO F 1 122 ? -27.123 6.432 33.222 1.00 12.64 122 PRO F CA 1
ATOM 7780 C C . PRO F 1 122 ? -27.684 6.375 34.632 1.00 13.83 122 PRO F C 1
ATOM 7781 O O . PRO F 1 122 ? -26.969 6.595 35.612 1.00 15.25 122 PRO F O 1
ATOM 7785 N N . THR F 1 123 ? -28.983 6.108 34.721 1.00 13.71 123 THR F N 1
ATOM 7786 C CA . THR F 1 123 ? -29.672 5.893 35.986 1.00 15.02 123 THR F CA 1
ATOM 7787 C C . THR F 1 123 ? -30.364 4.538 36.052 1.00 15.37 123 THR F C 1
ATOM 7788 O O . THR F 1 123 ? -30.464 3.958 37.133 1.00 17.15 123 THR F O 1
ATOM 7792 N N . THR F 1 124 ? -30.823 4.015 34.914 1.00 13.52 124 THR F N 1
ATOM 7793 C CA . THR F 1 124 ? -31.433 2.691 34.871 1.00 13.16 124 THR F CA 1
ATOM 7794 C C . THR F 1 124 ? -30.385 1.602 35.033 1.00 13.67 124 THR F C 1
ATOM 7795 O O . THR F 1 124 ? -30.695 0.498 35.498 1.00 14.68 124 THR F O 1
ATOM 7799 N N . ASN F 1 125 ? -29.147 1.896 34.647 1.00 12.77 125 ASN F N 1
ATOM 7800 C CA . ASN F 1 125 ? -28.050 0.944 34.670 1.00 12.41 125 ASN F CA 1
ATOM 7801 C C . ASN F 1 125 ? -26.832 1.601 35.303 1.00 13.68 125 ASN F C 1
ATOM 7802 O O . ASN F 1 125 ? -26.679 2.826 35.263 1.00 15.58 125 ASN F O 1
ATOM 7807 N N . ILE F 1 126 ? -25.964 0.774 35.888 1.00 12.92 126 ILE F N 1
ATOM 7808 C CA . ILE F 1 126 ? -24.767 1.287 36.551 1.00 13.31 126 ILE F CA 1
ATOM 7809 C C . ILE F 1 126 ? -23.723 1.703 35.526 1.00 13.05 126 ILE F C 1
ATOM 7810 O O . ILE F 1 126 ? -22.941 2.631 35.766 1.00 14.82 126 ILE F O 1
ATOM 7815 N N . GLN F 1 127 ? -23.675 1.015 34.389 1.00 12.80 127 GLN F N 1
ATOM 7816 C CA . GLN F 1 127 ? -22.819 1.404 33.281 1.00 12.87 127 GLN F CA 1
ATOM 7817 C C . GLN F 1 127 ? -23.521 1.026 31.985 1.00 11.35 127 GLN F C 1
ATOM 7818 O O . GLN F 1 127 ? -24.397 0.155 31.967 1.00 12.82 127 GLN F O 1
ATOM 7824 N N . VAL F 1 128 ? -23.161 1.721 30.905 1.00 11.05 128 VAL F N 1
ATOM 7825 C CA . VAL F 1 128 ? -23.574 1.353 29.553 1.00 9.93 128 VAL F CA 1
ATOM 7826 C C . VAL F 1 128 ? -22.321 1.291 28.681 1.00 9.60 128 VAL F C 1
ATOM 7827 O O . VAL F 1 128 ? -21.473 2.190 28.744 1.00 10.66 128 VAL F O 1
ATOM 7831 N N . ASP F 1 129 ? -22.196 0.227 27.890 1.00 9.28 129 ASP F N 1
ATOM 7832 C CA . ASP F 1 129 ? -20.958 -0.113 27.192 1.00 9.91 129 ASP F CA 1
ATOM 7833 C C . ASP F 1 129 ? -21.137 -0.040 25.681 1.00 9.15 129 ASP F C 1
ATOM 7834 O O . ASP F 1 129 ? -22.189 -0.412 25.157 1.00 9.37 129 ASP F O 1
ATOM 7839 N N . PHE F 1 130 ? -20.085 0.403 24.980 1.00 9.26 130 PHE F N 1
ATOM 7840 C CA . PHE F 1 130 ? -20.115 0.545 23.528 1.00 8.32 130 PHE F CA 1
ATOM 7841 C C . PHE F 1 130 ? -18.780 0.163 22.913 1.00 8.63 130 PHE F C 1
ATOM 7842 O O . PHE F 1 130 ? -17.722 0.579 23.394 1.00 9.33 130 PHE F O 1
ATOM 7850 N N . GLU F 1 131 ? -18.843 -0.594 21.816 1.00 8.38 131 GLU F N 1
ATOM 7851 C CA . GLU F 1 131 ? -17.663 -0.895 21.012 1.00 8.41 131 GLU F CA 1
ATOM 7852 C C . GLU F 1 131 ? -17.338 0.285 20.108 1.00 8.37 131 GLU F C 1
ATOM 7853 O O . GLU F 1 131 ? -18.208 0.774 19.381 1.00 8.90 131 GLU F O 1
ATOM 7859 N N . ILE F 1 132 ? -16.085 0.750 20.148 1.00 8.88 132 ILE F N 1
ATOM 7860 C CA . ILE F 1 132 ? -15.650 1.900 19.359 1.00 9.12 132 ILE F CA 1
ATOM 7861 C C . ILE F 1 132 ? -14.255 1.642 18.801 1.00 9.82 132 ILE F C 1
ATOM 7862 O O . ILE F 1 132 ? -13.483 0.852 19.344 1.00 11.86 132 ILE F O 1
ATOM 7867 N N . PHE F 1 133 ? -13.929 2.336 17.704 1.00 9.15 133 PHE F N 1
ATOM 7868 C CA . PHE F 1 133 ? -12.604 2.233 17.086 1.00 9.69 133 PHE F CA 1
ATOM 7869 C C . PHE F 1 133 ? -11.610 3.153 17.798 1.00 10.91 133 PHE F C 1
ATOM 7870 O O . PHE F 1 133 ? -11.827 4.368 17.876 1.00 10.78 133 PHE F O 1
ATOM 7878 N N . VAL F 1 134 ? -10.517 2.579 18.305 1.00 11.00 134 VAL F N 1
ATOM 7879 C CA . VAL F 1 134 ? -9.477 3.349 18.985 1.00 11.71 134 VAL F CA 1
ATOM 7880 C C . VAL F 1 134 ? -8.146 3.154 18.271 1.00 12.91 134 VAL F C 1
ATOM 7881 O O . VAL F 1 134 ? -7.968 2.218 17.492 1.00 13.09 134 VAL F O 1
ATOM 7885 N N . ILE F 1 135 ? -7.209 4.063 18.552 1.00 14.26 135 ILE F N 1
ATOM 7886 C CA . ILE F 1 135 ? -5.872 4.069 17.964 1.00 14.54 135 ILE F CA 1
ATOM 7887 C C . ILE F 1 135 ? -4.846 4.054 19.091 1.00 15.40 135 ILE F C 1
ATOM 7888 O O . ILE F 1 135 ? -5.083 4.586 20.181 1.00 15.46 135 ILE F O 1
ATOM 7893 N N . ASP F 1 136 ? -3.699 3.424 18.835 1.00 15.88 136 ASP F N 1
ATOM 7894 C CA . ASP F 1 136 ? -2.649 3.360 19.847 1.00 17.03 136 ASP F CA 1
ATOM 7895 C C . ASP F 1 136 ? -1.303 3.400 19.146 1.00 17.65 136 ASP F C 1
ATOM 7896 O O . ASP F 1 136 ? -1.014 2.538 18.310 1.00 19.55 136 ASP F O 1
ATOM 7901 N N . ASP F 1 137 ? -0.500 4.414 19.475 1.00 18.44 137 ASP F N 1
ATOM 7902 C CA . ASP F 1 137 ? 0.844 4.576 18.918 1.00 20.16 137 ASP F CA 1
ATOM 7903 C C . ASP F 1 137 ? 0.809 4.681 17.395 1.00 20.74 137 ASP F C 1
ATOM 7904 O O . ASP F 1 137 ? 1.690 4.177 16.695 1.00 23.08 137 ASP F O 1
ATOM 7909 N N . GLY F 1 138 ? -0.229 5.333 16.877 1.00 19.35 138 GLY F N 1
ATOM 7910 C CA . GLY F 1 138 ? -0.421 5.445 15.449 1.00 19.82 138 GLY F CA 1
ATOM 7911 C C . GLY F 1 138 ? -0.972 4.207 14.779 1.00 19.66 138 GLY F C 1
ATOM 7912 O O . GLY F 1 138 ? -1.380 4.284 13.612 1.00 21.74 138 GLY F O 1
ATOM 7913 N N . ASN F 1 139 ? -0.996 3.068 15.466 1.00 18.47 139 ASN F N 1
ATOM 7914 C CA . ASN F 1 139 ? -1.557 1.854 14.896 1.00 17.93 139 ASN F CA 1
ATOM 7915 C C . ASN F 1 139 ? -3.071 1.855 15.021 1.00 16.06 139 ASN F C 1
ATOM 7916 O O . ASN F 1 139 ? -3.642 2.468 15.926 1.00 16.10 139 ASN F O 1
ATOM 7921 N N . ARG F 1 140 ? -3.719 1.145 14.096 1.00 14.10 140 ARG F N 1
ATOM 7922 C CA . ARG F 1 140 ? -5.170 0.999 14.060 1.00 13.60 140 ARG F CA 1
ATOM 7923 C C . ARG F 1 140 ? -5.512 -0.442 14.422 1.00 13.33 140 ARG F C 1
ATOM 7924 O O . ARG F 1 140 ? -5.648 -1.294 13.532 1.00 14.76 140 ARG F O 1
ATOM 7932 N N . PRO F 1 141 ? -5.658 -0.773 15.709 1.00 13.57 141 PRO F N 1
ATOM 7933 C CA . PRO F 1 141 ? -5.848 -2.179 16.091 1.00 14.45 141 PRO F CA 1
ATOM 7934 C C . PRO F 1 141 ? -7.184 -2.730 15.621 1.00 12.74 141 PRO F C 1
ATOM 7935 O O . PRO F 1 141 ? -8.198 -2.026 15.581 1.00 13.56 141 PRO F O 1
ATOM 7939 N N . VAL F 1 142 ? -7.179 -4.023 15.277 1.00 13.55 142 VAL F N 1
ATOM 7940 C CA . VAL F 1 142 ? -8.389 -4.663 14.766 1.00 13.38 142 VAL F CA 1
ATOM 7941 C C . VAL F 1 142 ? -9.405 -4.956 15.869 1.00 12.21 142 VAL F C 1
ATOM 7942 O O . VAL F 1 142 ? -10.613 -4.960 15.610 1.00 12.45 142 VAL F O 1
ATOM 7946 N N . ASN F 1 143 ? -8.962 -5.209 17.094 1.00 12.05 143 ASN F N 1
ATOM 7947 C CA . ASN F 1 143 ? -9.912 -5.369 18.184 1.00 12.65 143 ASN F CA 1
ATOM 7948 C C . ASN F 1 143 ? -10.566 -4.026 18.485 1.00 12.04 143 ASN F C 1
ATOM 7949 O O . ASN F 1 143 ? -9.888 -2.993 18.482 1.00 11.92 143 ASN F O 1
ATOM 7954 N N . PRO F 1 144 ? -11.865 -4.008 18.774 1.00 10.87 144 PRO F N 1
ATOM 7955 C CA . PRO F 1 144 ? -12.510 -2.746 19.156 1.00 10.27 144 PRO F CA 1
ATOM 7956 C C . PRO F 1 144 ? -12.035 -2.272 20.520 1.00 10.50 144 PRO F C 1
ATOM 7957 O O . PRO F 1 144 ? -11.739 -3.064 21.420 1.00 11.83 144 PRO F O 1
ATOM 7961 N N . GLY F 1 145 ? -11.977 -0.960 20.675 1.00 10.32 145 GLY F N 1
ATOM 7962 C CA . GLY F 1 145 ? -11.931 -0.389 22.000 1.00 10.62 145 GLY F CA 1
ATOM 7963 C C . GLY F 1 145 ? -13.307 -0.423 22.643 1.00 10.16 145 GLY F C 1
ATOM 7964 O O . GLY F 1 145 ? -14.316 -0.761 22.022 1.00 10.03 145 GLY F O 1
ATOM 7965 N N . LEU F 1 146 ? -13.347 -0.054 23.920 1.00 10.49 146 LEU F N 1
ATOM 7966 C CA . LEU F 1 146 ? -14.585 -0.072 24.689 1.00 9.73 146 LEU F CA 1
ATOM 7967 C C . LEU F 1 146 ? -14.715 1.228 25.466 1.00 10.10 146 LEU F C 1
ATOM 7968 O O . LEU F 1 146 ? -13.783 1.622 26.173 1.00 12.38 146 LEU F O 1
ATOM 7973 N N . ILE F 1 147 ? -15.859 1.897 25.343 1.00 9.55 147 ILE F N 1
ATOM 7974 C CA . ILE F 1 147 ? -16.180 3.027 26.210 1.00 9.33 147 ILE F CA 1
ATOM 7975 C C . ILE F 1 147 ? -17.286 2.601 27.163 1.00 10.05 147 ILE F C 1
ATOM 7976 O O . ILE F 1 147 ? -18.277 1.978 26.751 1.00 10.32 147 ILE F O 1
ATOM 7981 N N . THR F 1 148 ? -17.106 2.918 28.443 1.00 11.04 148 THR F N 1
ATOM 7982 C CA . THR F 1 148 ? -18.113 2.653 29.465 1.00 10.65 148 THR F CA 1
ATOM 7983 C C . THR F 1 148 ? -18.528 3.976 30.094 1.00 10.79 148 THR F C 1
ATOM 7984 O O . THR F 1 148 ? -17.678 4.717 30.607 1.00 12.25 148 THR F O 1
ATOM 7988 N N . LEU F 1 149 ? -19.829 4.272 30.047 1.00 10.46 149 LEU F N 1
ATOM 7989 C CA . LEU F 1 149 ? -20.393 5.426 30.740 1.00 11.49 149 LEU F CA 1
ATOM 7990 C C . LEU F 1 149 ? -20.934 4.962 32.082 1.00 11.51 149 LEU F C 1
ATOM 7991 O O . LEU F 1 149 ? -21.773 4.057 32.132 1.00 12.01 149 LEU F O 1
ATOM 7996 N N . LEU F 1 150 ? -20.454 5.566 33.166 1.00 12.34 150 LEU F N 1
ATOM 7997 C CA . LEU F 1 150 ? -20.810 5.104 34.502 1.00 12.94 150 LEU F CA 1
ATOM 7998 C C . LEU F 1 150 ? -21.864 6.020 35.118 1.00 13.28 150 LEU F C 1
ATOM 7999 O O . LEU F 1 150 ? -21.950 7.215 34.804 1.00 13.96 150 LEU F O 1
ATOM 8004 N N . SER F 1 151 ? -22.670 5.443 36.014 1.00 13.71 151 SER F N 1
ATOM 8005 C CA . SER F 1 151 ? -23.735 6.212 36.649 1.00 13.66 151 SER F CA 1
ATOM 8006 C C . SER F 1 151 ? -23.209 7.358 37.505 1.00 14.69 151 SER F C 1
ATOM 8007 O O . SER F 1 151 ? -23.946 8.324 37.735 1.00 15.86 151 SER F O 1
ATOM 8010 N N . ASN F 1 152 ? -21.961 7.288 37.976 1.00 14.25 152 ASN F N 1
ATOM 8011 C CA . ASN F 1 152 ? -21.387 8.406 38.717 1.00 14.03 152 ASN F CA 1
ATOM 8012 C C . ASN F 1 152 ? -20.851 9.505 37.802 1.00 14.44 152 ASN F C 1
ATOM 8013 O O . ASN F 1 152 ? -20.270 10.481 38.291 1.00 15.20 152 ASN F O 1
ATOM 8018 N N . GLY F 1 153 ? -21.033 9.375 36.490 1.00 13.69 153 GLY F N 1
ATOM 8019 C CA . GLY F 1 153 ? -20.589 10.391 35.560 1.00 14.18 153 GLY F CA 1
ATOM 8020 C C . GLY F 1 153 ? -19.188 10.204 35.015 1.00 14.18 153 GLY F C 1
ATOM 8021 O O . GLY F 1 153 ? -18.772 10.977 34.139 1.00 14.76 153 GLY F O 1
ATOM 8022 N N . GLN F 1 154 ? -18.442 9.216 35.503 1.00 13.35 154 GLN F N 1
ATOM 8023 C CA . GLN F 1 154 ? -17.130 8.946 34.934 1.00 14.02 154 GLN F CA 1
ATOM 8024 C C . GLN F 1 154 ? -17.260 8.294 33.566 1.00 12.80 154 GLN F C 1
ATOM 8025 O O . GLN F 1 154 ? -18.169 7.489 33.314 1.00 13.78 154 GLN F O 1
ATOM 8031 N N . ILE F 1 155 ? -16.339 8.658 32.680 1.00 12.73 155 ILE F N 1
ATOM 8032 C CA . ILE F 1 155 ? -16.199 8.067 31.358 1.00 13.26 155 ILE F CA 1
ATOM 8033 C C . ILE F 1 155 ? -14.859 7.349 31.335 1.00 13.16 155 ILE F C 1
ATOM 8034 O O . ILE F 1 155 ? -13.837 7.931 31.720 1.00 14.63 155 ILE F O 1
ATOM 8039 N N . VAL F 1 156 ? -14.859 6.087 30.912 1.00 13.19 156 VAL F N 1
ATOM 8040 C CA . VAL F 1 156 ? -13.633 5.311 30.762 1.00 13.60 156 VAL F CA 1
ATOM 8041 C C . VAL F 1 156 ? -13.570 4.782 29.336 1.00 12.24 156 VAL F C 1
ATOM 8042 O O . VAL F 1 156 ? -14.567 4.263 28.815 1.00 12.55 156 VAL F O 1
ATOM 8046 N N . VAL F 1 157 ? -12.401 4.913 28.706 1.00 12.58 157 VAL F N 1
ATOM 8047 C CA . VAL F 1 157 ? -12.146 4.362 27.377 1.00 11.40 157 VAL F CA 1
ATOM 8048 C C . VAL F 1 157 ? -10.978 3.391 27.475 1.00 13.04 157 VAL F C 1
ATOM 8049 O O . VAL F 1 157 ? -9.878 3.774 27.893 1.00 13.88 157 VAL F O 1
ATOM 8053 N N . TYR F 1 158 ? -11.219 2.138 27.099 1.00 12.86 158 TYR F N 1
ATOM 8054 C CA . TYR F 1 158 ? -10.211 1.089 27.126 1.00 13.29 158 TYR F CA 1
ATOM 8055 C C . TYR F 1 158 ? -9.709 0.795 25.719 1.00 13.26 158 TYR F C 1
ATOM 8056 O O . TYR F 1 158 ? -10.440 0.945 24.736 1.00 13.19 158 TYR F O 1
ATOM 8065 N N . LYS F 1 159 ? -8.448 0.358 25.634 1.00 13.86 159 LYS F N 1
ATOM 8066 C CA . LYS F 1 159 ? -7.890 -0.014 24.340 1.00 14.47 159 LYS F CA 1
ATOM 8067 C C . LYS F 1 159 ? -8.554 -1.260 23.767 1.00 14.03 159 LYS F C 1
ATOM 8068 O O . LYS F 1 159 ? -8.631 -1.405 22.543 1.00 13.82 159 LYS F O 1
ATOM 8074 N N . ASP F 1 160 ? -9.030 -2.171 24.618 1.00 13.54 160 ASP F N 1
ATOM 8075 C CA . ASP F 1 160 ? -9.788 -3.322 24.136 1.00 12.83 160 ASP F CA 1
ATOM 8076 C C . ASP F 1 160 ? -10.842 -3.681 25.176 1.00 12.57 160 ASP F C 1
ATOM 8077 O O . ASP F 1 160 ? -10.937 -3.046 26.230 1.00 13.89 160 ASP F O 1
ATOM 8082 N N . ASN F 1 161 ? -11.622 -4.731 24.883 1.00 12.24 161 ASN F N 1
ATOM 8083 C CA . ASN F 1 161 ? -12.698 -5.147 25.779 1.00 12.39 161 ASN F CA 1
ATOM 8084 C C . ASN F 1 161 ? -12.196 -5.755 27.078 1.00 12.47 161 ASN F C 1
ATOM 8085 O O . ASN F 1 161 ? -12.990 -5.926 28.009 1.00 13.97 161 ASN F O 1
ATOM 8090 N N . ASN F 1 162 ? -10.927 -6.130 27.152 1.00 13.88 162 ASN F N 1
ATOM 8091 C CA . ASN F 1 162 ? -10.392 -6.804 28.334 1.00 14.61 162 ASN F CA 1
ATOM 8092 C C . ASN F 1 162 ? -9.611 -5.841 29.219 1.00 16.97 162 ASN F C 1
ATOM 8093 O O . ASN F 1 162 ? -8.504 -6.141 29.659 1.00 19.23 162 ASN F O 1
ATOM 8098 N N . LEU F 1 163 ? -10.190 -4.669 29.493 1.00 16.47 163 LEU F N 1
ATOM 8099 C CA . LEU F 1 163 ? -9.564 -3.649 30.340 1.00 17.00 163 LEU F CA 1
ATOM 8100 C C . LEU F 1 163 ? -8.231 -3.168 29.765 1.00 17.25 163 LEU F C 1
ATOM 8101 O O . LEU F 1 163 ? -7.337 -2.747 30.502 1.00 18.66 163 LEU F O 1
ATOM 8106 N N . GLY F 1 164 ? -8.097 -3.207 28.443 1.00 18.23 164 GLY F N 1
ATOM 8107 C CA . GLY F 1 164 ? -6.807 -2.939 27.830 1.00 17.48 164 GLY F CA 1
ATOM 8108 C C . GLY F 1 164 ? -6.362 -1.500 28.025 1.00 17.04 164 GLY F C 1
ATOM 8109 O O . GLY F 1 164 ? -7.169 -0.567 28.027 1.00 15.68 164 GLY F O 1
ATOM 8110 N N . GLN F 1 165 ? -5.056 -1.324 28.170 1.00 17.49 165 GLN F N 1
ATOM 8111 C CA . GLN F 1 165 ? -4.469 -0.007 28.347 1.00 16.92 165 GLN F CA 1
ATOM 8112 C C . GLN F 1 165 ? -3.829 0.458 27.047 1.00 17.36 165 GLN F C 1
ATOM 8113 O O . GLN F 1 165 ? -3.381 -0.348 26.228 1.00 18.77 165 GLN F O 1
ATOM 8119 N N . PHE F 1 166 ? -3.809 1.772 26.861 1.00 17.86 166 PHE F N 1
ATOM 8120 C CA . PHE F 1 166 ? -3.026 2.364 25.791 1.00 17.92 166 PHE F CA 1
ATOM 8121 C C . PHE F 1 166 ? -1.561 2.350 26.203 1.00 20.27 166 PHE F C 1
ATOM 8122 O O . PHE F 1 166 ? -1.240 2.285 27.386 1.00 20.48 166 PHE F O 1
ATOM 8130 N N . THR F 1 167 ? -0.671 2.381 25.214 1.00 23.73 167 THR F N 1
ATOM 8131 C CA . THR F 1 167 ? 0.730 2.025 25.402 1.00 26.35 167 THR F CA 1
ATOM 8132 C C . THR F 1 167 ? 1.638 3.224 25.162 1.00 25.09 167 THR F C 1
ATOM 8133 O O . THR F 1 167 ? 1.405 4.013 24.242 1.00 25.83 167 THR F O 1
ATOM 8137 N N . THR F 1 168 ? 2.681 3.350 25.991 1.00 26.65 168 THR F N 1
ATOM 8138 C CA . THR F 1 168 ? 3.677 4.401 25.804 1.00 24.93 168 THR F CA 1
ATOM 8139 C C . THR F 1 168 ? 4.239 4.343 24.390 1.00 26.13 168 THR F C 1
ATOM 8140 O O . THR F 1 168 ? 4.615 3.275 23.903 1.00 28.91 168 THR F O 1
ATOM 8144 N N . GLY F 1 169 ? 4.286 5.490 23.733 1.00 24.75 169 GLY F N 1
ATOM 8145 C CA . GLY F 1 169 ? 4.767 5.529 22.369 1.00 25.39 169 GLY F CA 1
ATOM 8146 C C . GLY F 1 169 ? 4.252 6.740 21.633 1.00 27.24 169 GLY F C 1
ATOM 8147 O O . GLY F 1 169 ? 3.363 7.458 22.096 1.00 26.82 169 GLY F O 1
ATOM 8148 N N . ILE F 1 170 ? 4.830 6.945 20.453 1.00 28.08 170 ILE F N 1
ATOM 8149 C CA . ILE F 1 170 ? 4.497 8.064 19.594 1.00 28.60 170 ILE F CA 1
ATOM 8150 C C . ILE F 1 170 ? 3.574 7.573 18.491 1.00 25.59 170 ILE F C 1
ATOM 8151 O O . ILE F 1 170 ? 3.430 6.373 18.252 1.00 25.47 170 ILE F O 1
ATOM 8156 N N . GLY F 1 171 ? 2.973 8.522 17.782 1.00 24.08 171 GLY F N 1
ATOM 8157 C CA . GLY F 1 171 ? 2.103 8.240 16.658 1.00 21.27 171 GLY F CA 1
ATOM 8158 C C . GLY F 1 171 ? 0.649 8.554 16.919 1.00 21.70 171 GLY F C 1
ATOM 8159 O O . GLY F 1 171 ? -0.133 8.667 15.964 1.00 22.29 171 GLY F O 1
ATOM 8160 N N . GLY F 1 172 ? 0.262 8.705 18.183 1.00 21.55 172 GLY F N 1
ATOM 8161 C CA . GLY F 1 172 ? -1.105 9.023 18.527 1.00 21.51 172 GLY F CA 1
ATOM 8162 C C . GLY F 1 172 ? -1.827 7.870 19.192 1.00 20.42 172 GLY F C 1
ATOM 8163 O O . GLY F 1 172 ? -1.935 6.778 18.622 1.00 20.48 172 GLY F O 1
ATOM 8164 N N . SER F 1 173 ? -2.330 8.100 20.404 1.00 19.02 173 SER F N 1
ATOM 8165 C CA . SER F 1 173 ? -3.137 7.120 21.112 1.00 18.22 173 SER F CA 1
ATOM 8166 C C . SER F 1 173 ? -4.425 7.793 21.541 1.00 17.11 173 SER F C 1
ATOM 8167 O O . SER F 1 173 ? -4.414 8.939 21.995 1.00 17.64 173 SER F O 1
ATOM 8170 N N . GLY F 1 174 ? -5.536 7.080 21.391 1.00 15.48 174 GLY F N 1
ATOM 8171 C CA . GLY F 1 174 ? -6.832 7.652 21.685 1.00 14.68 174 GLY F CA 1
ATOM 8172 C C . GLY F 1 174 ? -7.856 7.226 20.658 1.00 12.61 174 GLY F C 1
ATOM 8173 O O . GLY F 1 174 ? -8.009 6.027 20.411 1.00 13.57 174 GLY F O 1
ATOM 8174 N N . PHE F 1 175 ? -8.552 8.180 20.040 1.00 12.97 175 PHE F N 1
ATOM 8175 C CA . PHE F 1 175 ? -9.602 7.812 19.098 1.00 13.08 175 PHE F CA 1
ATOM 8176 C C . PHE F 1 175 ? -9.916 8.948 18.135 1.00 12.40 175 PHE F C 1
ATOM 8177 O O . PHE F 1 175 ? -9.772 10.128 18.471 1.00 13.03 175 PHE F O 1
ATOM 8185 N N . ASN F 1 176 ? -10.330 8.558 16.928 1.00 11.86 176 ASN F N 1
ATOM 8186 C CA . ASN F 1 176 ? -11.027 9.427 15.994 1.00 11.25 176 ASN F CA 1
ATOM 8187 C C . ASN F 1 176 ? -12.431 9.712 16.521 1.00 11.72 176 ASN F C 1
ATOM 8188 O O . ASN F 1 176 ? -12.918 9.027 17.431 1.00 11.20 176 ASN F O 1
ATOM 8193 N N . PRO F 1 177 ? -13.126 10.708 15.960 1.00 11.28 177 PRO F N 1
ATOM 8194 C CA . PRO F 1 177 ? -14.477 11.005 16.454 1.00 10.55 177 PRO F CA 1
ATOM 8195 C C . PRO F 1 177 ? -15.398 9.802 16.327 1.00 9.46 177 PRO F C 1
ATOM 8196 O O . PRO F 1 177 ? -15.300 9.002 15.391 1.00 9.93 177 PRO F O 1
ATOM 8200 N N . PHE F 1 178 ? -16.301 9.681 17.295 1.00 9.51 178 PHE F N 1
ATOM 8201 C CA . PHE F 1 178 ? -17.251 8.579 17.326 1.00 9.81 178 PHE F CA 1
ATOM 8202 C C . PHE F 1 178 ? -18.522 9.086 17.988 1.00 8.92 178 PHE F C 1
ATOM 8203 O O . PHE F 1 178 ? -18.565 10.194 18.526 1.00 10.52 178 PHE F O 1
ATOM 8211 N N . SER F 1 179 ? -19.559 8.260 17.971 1.00 9.22 179 SER F N 1
ATOM 8212 C CA . SER F 1 179 ? -20.812 8.663 18.585 1.00 8.98 179 SER F CA 1
ATOM 8213 C C . SER F 1 179 ? -21.470 7.450 19.213 1.00 8.59 179 SER F C 1
ATOM 8214 O O . SER F 1 179 ? -21.342 6.335 18.702 1.00 10.46 179 SER F O 1
ATOM 8217 N N . ILE F 1 180 ? -22.157 7.677 20.339 1.00 8.86 180 ILE F N 1
ATOM 8218 C CA . ILE F 1 180 ? -22.871 6.630 21.065 1.00 8.86 180 ILE F CA 1
ATOM 8219 C C . ILE F 1 180 ? -24.230 7.173 21.503 1.00 9.09 180 ILE F C 1
ATOM 8220 O O . ILE F 1 180 ? -24.379 8.363 21.795 1.00 10.18 180 ILE F O 1
ATOM 8225 N N . THR F 1 181 ? -25.227 6.290 21.547 1.00 8.50 181 THR F N 1
ATOM 8226 C CA . THR F 1 181 ? -26.607 6.675 21.831 1.00 8.76 181 THR F CA 1
ATOM 8227 C C . THR F 1 181 ? -27.198 5.693 22.838 1.00 9.08 181 THR F C 1
ATOM 8228 O O . THR F 1 181 ? -27.002 4.486 22.707 1.00 9.00 181 THR F O 1
ATOM 8232 N N . TYR F 1 182 ? -27.919 6.198 23.842 1.00 8.20 182 TYR F N 1
ATOM 8233 C CA . TYR F 1 182 ? -28.437 5.339 24.907 1.00 9.07 182 TYR F CA 1
ATOM 8234 C C . TYR F 1 182 ? -29.550 6.063 25.645 1.00 9.01 182 TYR F C 1
ATOM 8235 O O . TYR F 1 182 ? -29.567 7.294 25.698 1.00 10.07 182 TYR F O 1
ATOM 8244 N N . MET F 1 183 ? -30.464 5.293 26.243 1.00 9.68 183 MET F N 1
ATOM 8245 C CA . MET F 1 183 ? -31.388 5.874 27.203 1.00 8.81 183 MET F CA 1
ATOM 8246 C C . MET F 1 183 ? -30.765 5.847 28.592 1.00 10.07 183 MET F C 1
ATOM 8247 O O . MET F 1 183 ? -30.048 4.905 28.945 1.00 10.93 183 MET F O 1
ATOM 8252 N N . VAL F 1 184 ? -31.034 6.886 29.383 1.00 10.44 184 VAL F N 1
ATOM 8253 C CA . VAL F 1 184 ? -30.471 6.929 30.724 1.00 11.79 184 VAL F CA 1
ATOM 8254 C C . VAL F 1 184 ? -31.003 5.772 31.558 1.00 13.08 184 VAL F C 1
ATOM 8255 O O . VAL F 1 184 ? -32.124 5.280 31.350 1.00 13.68 184 VAL F O 1
#

Solvent-accessible surface area: 39642 Å² total; per-residue (Å²): 116,50,10,71,120,154,18,144,48,40,4,36,0,63,0,6,10,0,24,65,15,93,64,35,35,46,58,76,74,20,0,13,12,0,11,43,64,36,63,90,13,18,3,12,7,2,100,36,29,2,29,88,22,31,61,54,10,69,12,75,47,32,69,24,75,1,54,0,44,30,0,14,87,68,77,45,90,73,96,0,13,38,1,34,1,39,68,6,0,1,0,3,0,15,58,1,70,32,78,4,88,48,64,23,34,0,45,1,31,45,16,14,0,40,73,75,0,62,1,109,94,11,144,45,0,3,19,17,6,2,0,15,3,35,37,98,50,26,53,43,0,0,0,0,4,0,42,46,64,0,36,0,12,0,34,46,25,0,87,94,13,97,0,59,77,23,143,54,8,0,0,0,19,6,3,11,8,10,0,8,23,82,87,52,12,72,115,155,19,143,62,42,3,41,1,65,0,6,10,1,21,62,11,93,62,32,38,44,58,72,70,18,0,14,12,0,10,51,99,74,135,94,12,24,3,11,7,1,100,55,21,4,37,98,28,26,39,59,6,58,20,68,46,35,63,23,76,1,54,0,44,29,0,14,83,71,78,41,84,83,91,0,16,37,1,34,0,34,63,4,0,1,0,3,0,17,59,1,72,33,67,4,89,48,60,25,35,0,45,2,73,123,32,29,0,39,73,75,0,61,1,110,93,10,144,45,0,4,19,17,6,2,0,17,3,36,40,97,52,30,50,45,0,0,0,0,4,0,41,46,64,0,36,0,10,0,34,52,27,0,86,93,14,96,0,60,74,22,138,46,9,0,0,0,20,6,2,11,8,10,0,7,20,106,86,50,12,69,123,159,20,144,62,41,3,39,0,66,0,7,9,1,23,61,11,93,63,33,37,46,57,70,72,18,0,14,12,0,11,50,99,72,134,95,12,24,4,11,7,2,100,41,22,0,38,93,33,30,39,59,6,57,21,67,45,35,63,23,78,1,55,0,43,29,0,15,82,70,79,41,85,80,92,0,16,37,1,33,1,32,64,5,0,1,0,3,0,18,59,1,72,33,66,4,87,48,62,24,36,0,45,2,72,122,31,31,0,40,73,75,0,61,1,109,94,11,146,44,0,3,19,17,6,2,0,16,3,37,41,97,52,27,51,43,0,0,0,0,4,0,41,47,63,0,35,0,12,0,35,47,27,0,87,92,14,98,0,59,76,23,136,47,8,0,0,0,21,6,3,11,7,10,0,8,21,125,60,22,73,125,158,18,146,52,39,3,35,0,65,0,6,10,1,25,64,14,93,65,36,35,45,57,75,73,20,0,14,12,0,10,42,61,36,63,91,14,17,4,11,7,2,100,35,28,1,27,89,22,22,60,53,10,71,12,74,48,34,65,22,77,1,54,0,44,29,0,14,83,71,80,46,90,74,93,0,17,37,1,34,1,39,69,5,0,1,0,3,0,15,57,2,66,34,77,4,88,47,65,23,32,0,45,2,29,47,17,15,0,40,72,76,0,61,1,109,93,8,138,45,0,4,18,17,7,2,0,15,3,34,41,96,53,27,52,43,0,0,0,0,4,0,42,42,64,0,37,0,13,0,34,46,25,0,88,94,12,96,0,58,78,24,144,53,8,0,0,0,24,5,2,11,8,10,0,8,22,79,80,47,2,71,116,155,17,142,46,39,5,36,1,65,0,6,11,0,23,64,12,95,62,35,38,44,59,68,78,19,0,13,12,0,12,50,100,78,136,90,11,20,4,12,9,2,100,48,31,1,26,74,21,15,49,42,5,61,11,72,52,35,65,23,76,2,55,0,44,30,0,13,83,71,79,44,86,72,90,0,16,38,1,36,1,25,64,5,0,1,0,4,0,14,57,1,70,32,68,4,84,48,59,24,35,0,45,2,74,125,30,30,0,40,73,74,0,61,0,110,92,10,144,46,0,4,19,17,7,2,0,15,3,38,39,98,50,26,50,43,0,0,0,0,4,0,41,48,66,0,36,0,12,0,35,46,26,0,86,95,13,98,0,60,76,25,133,50,9,0,0,0,20,6,3,12,7,9,0,8,23,90,51,9,75,125,156,18,145,46,39,5,37,1,66,0,6,10,1,25,65,13,93,63,35,38,46,58,57,77,20,0,14,12,0,12,51,99,81,136,90,11,19,4,12,9,2,101,58,34,3,26,74,22,16,49,42,5,62,10,73,54,35,67,24,77,1,55,0,44,29,0,13,83,73,78,44,86,75,89,0,16,36,1,37,1,26,64,6,0,1,0,2,0,13,61,2,68,31,75,4,83,47,60,23,33,0,44,2,73,124,30,29,0,40,72,74,0,63,1,109,93,10,144,44,0,4,20,16,6,3,0,15,2,38,39,99,48,29,51,42,0,0,0,0,4,0,41,46,65,0,35,0,12,0,34,51,27,0,88,95,13,97,0,58,76,22,143,56,9,0,0,0,18,5,3,11,7,9,0,8,23

Nearest PDB structures (foldseek):
  7qrj-assembly1_E  TM=8.863E-01  e=3.163E-33  Zamilon virus
  2bt8-assembly1_A  TM=6.384E-01  e=1.940E-02  Avian orthoreovirus
  2bsf-assembly1_A  TM=6.131E-01  e=1.573E-02  Avian orthoreovirus
  8s93-assembly1_A  TM=3.195E-01  e=1.592E+00  Mus musculus
  2hma-assembly1_A-2  TM=3.092E-01  e=4.095E+00  Streptococcus pneumoniae

Foldseek 3Di:
DQVVDDDPDPDDDPDDDADADCDQPVLDQQDWHWHNVDVVTFIDRRNDTPRVVVVVKDKDWDWAWFWKDWFDPGIDIDIWIWMQIPQKIKTKDAFDKDAGQAWTWIKTDFCRAPLSNADDVDQKDKDWAFWAAQQHGDPATWMWIGGNRGMIIIAPHPPNHTHHHHHNMTTDHIDMDMDGD/DVQVVDDDPDPDDDPDDDADADCDQPVLDQQDWHWHNVDVVTFIDRRPDGPRVVCVQQVKDWDWAWFWKDWFDPGTDIDIWIWMQTNQKIKTKDAFDKDAGQAWTWMKTDFCRAPLSNADDVDQKDKDWAFWDAQQHGDPATWMWIGGNRGMIIIAPHPPNHIHHHHHRMTTDHIDMDMDGD/DVQVVDDDPDPDDDPDDDADADCDQPVLDQQDWHWHNVDVVTFIDRRNDGPRVVCVQQVKDWDWAWFWKDWFDPGTDIDIWIWMQTNQKIKTKDAFDKDAGQAWTWMKTDFCRAPLSNADDVDQKDKDWAFWAAQQHGDPATWMWIGGNRGMIIIAPHPPNHIHHHHHNMTTDHIDMDMDGD/DPVVDDDPDPDDDPDDDADADCDQPVQDQQDWHWHNVDVVTFIDRRPRTPRVVVVVKDKDWDWAWFWKDWFDPGIDIDIWIWMQIPQKIKTKDAFDKDAGQAWTWIKTDFCRAPLSNADDVDQKDKDWAFWAAQQHGDPATWMWIGGNRGMIIIAPHPPNHTHHHHHNMTTDHIDMDMDGD/DVQVVDDDPDPDDDPDDDADADCDQPVLDQQDWHWHNVDVVTFIDRRPDGPRVVVVQFDKDWDWAWFWKDWFDPGIDIDIWIWMQGRQKIKTKDAFDKFAGQAWTWIKTDFCRAPLSNADDVDQKDKDWAFWAAQLHGDPATWMWIGGNRGMIIIAPHPPNHIHHHHHNMTTDHIDMDMDGD/DCVVDDDPDPDDDPDDDADADCDQPVLDQQDWHWHNVDVVTFIDRRPRGPRVVVVQFDKDWDWAWFWKDWFQPGIDIDIWTWMQGRQKIKTKDAFDKFAGQAWTWIKTDFCRAPLSNADDVDQKDKDWAFWDAQQDGDPATWMWIGGNRGMIIIAPHPPNHIHHHHHNMTTDHIDMDMDGD

Organism: NCBI:txid1411887